Protein 2AF7 (pdb70)

Sequence (1035 aa):
ERYRRGEILNRNRKSYTAIRDELEDVAPDLARFVAEFAYGDVYSRGVLDLKTRELLTLAALTVLRADDQLKSHVRGALNAGCSKDEIIEVIQAVYAGFPAAINAVLAAKEVFTEERYRRGEILNRNRKSYTAIRDELEDVAPDLARFVAEFAYGDVYSRGVLDLKTRELLTLAALTVLRADDQLKSHVRGALNAGCSKDEIIEVIQAVYAGFPAAINAVLAAKEVFTEERYRRGEILNRNRKSYTAIRDELEDVAPDLARFVAEFAYGDVYSRGVLDLKTRELLTLAALTVLRADDQLKSHVRGALNAGCSKDEIIEVIQAVYAGFPAAINAVLAAKEVFTEERYRRGEILNRNRKSYTAIRDELEDVAPDLARFVAEFAYGDVYSRGVLDLKTRELLTLAALTVLRADDQLKSHVRGALNAGCSKDEIIEVIQAVYAGFPAAINAVLAAKEVFTENDPERYRRGEILNRNRKSYTAIRDELEDVAPDLARFVAEFAYGDVYSRGVLDLKTRELLTLAALTVLRADDQLKSHVRGALNAGCSKDEIIEVIQAVYAGFPAAINAVLAAKEVFTENERYRRGEILNRNRKSYTAIRDELEDVAPDLARFVAEFAYGDVYSRGVLDLKTRELLTLAALTVLRADDQLKSHVRGALNAGCSKDEIIEVIQAVYAGFPAAINAVLAAKEVFTENDERYRRGEILNRNRKSYTAIRDELEDVAPDLARFVAEFAYGDVYSRGVLDLKTRELLTLAALTVLRADDQLKSHVRGALNAGCSKDEIIEVIQAVYAGFPAAINAVLAAKEVFTEERYRRGEILNRNRKSYTAIRDELEDVAPDLARFVAEFAYGDVYSRGVLDLKTRELLTLAALTVLRADDQLKSHVRGALNAGCSKDEIIEVIQAVYAGFPAAINAVLAAKEVFTENERYRRGEILNRNRKSYTAIRDELEDVAPDLARFVAEFAYGDVYSRGVLDLKTRELLTLAALTVLRADDQLKSHVRGALNAGCSKDEIIEVIQAVYAGFPAAINAVLAAKEVFTEND

CATH classification: 1.20.1290.10

Solvent-accessible surface area: 43980 Å² total

Nearest PDB structures (foldseek):
  2af7-assembly1_A  TM=9.788E-01  e=2.178E-11  Methanothermobacter thermautotrophicus
  2af7-assembly1_F  TM=9.630E-01  e=1.782E-11  Methanothermobacter thermautotrophicus
  3bey-assembly1_F  TM=7.345E-01  e=1.466E-01  Methanothermobacter thermautotrophicus str. Delta H
  3bey-assembly1_A  TM=7.457E-01  e=1.884E-01  Methanothermobacter thermautotrophicus str. Delta H
  3bey-assembly1_E  TM=7.266E-01  e=1.792E-01  Methanothermobacter thermautotrophicus str. Delta H

Secondary structure (DSSP, 8-state):
-HHHH--TTT--HHHHHHHHTSHHHH-HHHHHHIIIIIIIIIIT--SS-HHHHHHHHHHHHHHTT-HHHHHHHHHHHHHTT--HHHHHH-----SS-HHHHHHHHHHHHHHT--/--TT---TTT---HHHHGGGTTTTTS-THHHHHIIIIIHHHTSSS-SS-HHHHHHHHHHHHTTTT-HHHHHHHHHHHHHHS--HHHHHH-----SS-HHHHHHHHHHHHHHT--/--TTT---TT--HHHHTTHHHHHTTTSHHHHHHIIIIIIIIIITS-SS-HHHHHHHHHHHHHHTT-HHHHHHHHHHHHTTT--HHHHHH----TTT-HHHHHHHHHHHHHHHT-/--GGG---TT--HHHHHHHHTTTTTS-HHHHHHIIIIIIIIISSSSSS-HHHHHHHHHHHHHHTT-HHHHHHHHHHHHHHT--HHHHTT----TTT-HHHHHHHHHHHHHHS-SS--/--SS----TT--HHHHHTTSTTTTTS-HHHHHHIIIIIIIIITT--SS-HHHHHHHHHHHHHHTT-SHHHHHHHHHHHHTT--HHHHHH-----SS-HHHHHHHHHHHHHHHS--/-TTTT---TT---HHHHGGGTSSTTT-TTHHHHIIIIIIIIIIT--SS-HHHHHHHHHHHHHHHT-HHHHHHHHHHHHHTT--HHHHHH-----SS-HHHHHHHHHHHHHHHT---/-GGGG---TT--HHHHTTTTTTTTTS-HHHHHHIIIIIIIIII--TTS-HHHHHHHHHHHHHHTT-SHHHHHHHHHHHHTT--HHHHHH----TTT-HHHHHHHHHHHHHHT--/--TTT--TTT--HHHHHHHTTSTTTS-HHHHHHIIIIIIIIIIT--SS-HHHHHHHHHHHHHHTT-HHHHHHHHHHHHHHT--HHHHHH-----SS-HHHHHHHHHHHHHHTT--/--TTT---TT--HHHHHHHGGGTTTT-HHHHHHHHHTSTTTTSSS-SS-HHHHHHHHHHHHHHHT-HHHHHHHHHHHHHHT--HHHHHH-----SS-HHHHHHHHHHHHHHHHTT-

Organism: Methanothermobacter thermautotrophicus (strain ATCC 29096 / DSM 1053 / JCM 10044 / NBRC 100330 / Delta H) (NCBI:txid187420)

Foldseek 3Di:
DQLVVLCVVCVLVVVVVVLVVAVVVDDCPVSSCCSRPVRSNPLPDPPDDNLVSLLVQLLVCLLVLVLVVLLSSLVVNVVSVQDPVRNLVNVCCVPRHPVSSVSSVVSPVVNVPD/DDLPVLVLVCLLVVLLVVVCVVVPPDPVVVSVCCSVPVSRCDCVVDPDQQLVVLLVVLLVCLLVLPLVVLLSSLVVNVSSPDDPVSNLPNVCCVVNHDVSSVSSVVSNVVSVPD/DLLVQLVLVCLLVVPLVCCVVCPPVPPNVVSSCCSCPVSSPPCRPPPDDNLVVLLVVLLVCLLVLPQVVNLSSLVVNVSRVQDLVNSLVNVCCVVRHPVSSVSSVVSNVVSVPD/DLLVVLVVVCLLVVVLVVVVVVVDVDPVPVSSCCSCPVSSPDCSDDDADNLRVLLVVLLVCLLVLVLVVNLSSLVVNVSSPDDPVRSLVNVCCVPRHPVSSVSSVVSNVVSVDDPPD/DQQCQLCVVCLLVPCLVCLVVCCPPDPNVVSRCCSRPVSRVPVSDPPDQNLRVLLVVLLVCLLVLPQPVNLSSLVVNVSSPNDPVRNLVNCCCVPRHDVSSVSSVVSNVVVVVDD/DVLCLLCQVCLLVCLQVVCCPVAVVPDPVVNSCCSCPVSNPPVNDDPDQNLVVLLVVLLVCLLVVVLSVNLSSLVVNVSSPDDLVSNLVNVCCVPRHDVSSVSSVVSNVCSVPPDD/DPLVVLCQCCLLVVVVVPCVVVVVPPPCVVVSCCSSPVRVNPLPDPPDQNLVVLLVVLLVCLLVLDQPVNLSSLLVSVSSPDDPVSNLVNVCCPPRHPVSSVSSVVSVVVSVPD/DCLVVLCQCCLLVVVVVVLVVCCPVPPVVVSSCCSVPVSSPPVPDDDDQVLVVLQVVLLVCLLVLVLVVNLSSLSVNVSSPDDPVSNLVNVCCPVRHDVSSVSSNVSVVVSVDPD/DVLVQLVVCCLLVVVLVVVCVCVPPHPVVVSSCCRCPVSVPVVVDDPDQQLVVLLVVLLVCLLVLVLVVNLSSLVVNVSSPDDVVSSLVNCCCVVSHDVSSVSSNVSVVVSVPPVD

Structure (mmCIF, N/CA/C/O backbone):
data_2AF7
#
_entry.id   2AF7
#
_cell.length_a   183.306
_cell.length_b   119.109
_cell.length_c   73.620
_cell.angle_alpha   90.00
_cell.angle_beta   102.80
_cell.angle_gamma   90.00
#
_symmetry.space_group_name_H-M   'C 1 2 1'
#
loop_
_entity.id
_entity.type
_entity.pdbx_description
1 polymer 'gamma-carboxymuconolactone decarboxylase'
2 water water
#
loop_
_atom_site.group_PDB
_atom_site.id
_atom_site.type_symbol
_atom_site.label_atom_id
_atom_site.label_alt_id
_atom_site.label_comp_id
_atom_site.label_asym_id
_atom_site.label_entity_id
_atom_site.label_seq_id
_atom_site.pdbx_PDB_ins_code
_atom_site.Cartn_x
_atom_site.Cartn_y
_atom_site.Cartn_z
_atom_site.occupancy
_atom_site.B_iso_or_equiv
_atom_site.auth_seq_id
_atom_site.auth_comp_id
_atom_site.auth_asym_id
_atom_site.auth_atom_id
_atom_site.pdbx_PDB_model_num
ATOM 9 N N . GLU A 1 2 ? 198.254 -13.975 82.001 1.00 73.58 2 GLU A N 1
ATOM 10 C CA . GLU A 1 2 ? 197.169 -14.946 82.072 1.00 73.58 2 GLU A CA 1
ATOM 11 C C . GLU A 1 2 ? 195.904 -14.409 82.713 1.00 73.57 2 GLU A C 1
ATOM 12 O O . GLU A 1 2 ? 194.866 -14.270 82.082 1.00 73.56 2 GLU A O 1
ATOM 18 N N . ARG A 1 3 ? 196.028 -14.164 84.014 1.00 65.74 3 ARG A N 1
ATOM 19 C CA . ARG A 1 3 ? 194.964 -13.684 84.883 1.00 65.73 3 ARG A CA 1
ATOM 20 C C . ARG A 1 3 ? 194.548 -12.280 84.530 1.00 65.74 3 ARG A C 1
ATOM 21 O O . ARG A 1 3 ? 193.433 -11.859 84.833 1.00 65.74 3 ARG A O 1
ATOM 29 N N . TYR A 1 4 ? 195.448 -11.545 83.895 1.00 44.80 4 TYR A N 1
ATOM 30 C CA . TYR A 1 4 ? 195.131 -10.179 83.538 1.00 44.79 4 TYR A CA 1
ATOM 31 C C . TYR A 1 4 ? 193.872 -10.106 82.686 1.00 44.79 4 TYR A C 1
ATOM 32 O O . TYR A 1 4 ? 192.947 -9.334 82.973 1.00 44.79 4 TYR A O 1
ATOM 41 N N . ARG A 1 5 ? 193.822 -10.914 81.635 1.00 20.87 5 ARG A N 1
ATOM 42 C CA . ARG A 1 5 ? 192.661 -10.848 80.787 1.00 20.88 5 ARG A CA 1
ATOM 43 C C . ARG A 1 5 ? 191.430 -11.319 81.545 1.00 20.87 5 ARG A C 1
ATOM 44 O O . ARG A 1 5 ? 190.340 -10.746 81.378 1.00 20.86 5 ARG A O 1
ATOM 52 N N . ARG A 1 6 ? 191.587 -12.339 82.383 1.00 39.54 6 ARG A N 1
ATOM 53 C CA . ARG A 1 6 ? 190.449 -12.823 83.141 1.00 39.54 6 ARG A CA 1
ATOM 54 C C . ARG A 1 6 ? 189.873 -11.667 83.953 1.00 39.56 6 ARG A C 1
ATOM 55 O O . ARG A 1 6 ? 188.671 -11.417 83.939 1.00 39.56 6 ARG A O 1
ATOM 63 N N . GLY A 1 7 ? 190.745 -10.950 84.648 1.00 30.40 7 GLY A N 1
ATOM 64 C CA . GLY A 1 7 ? 190.302 -9.821 85.442 1.00 30.40 7 GLY A CA 1
ATOM 65 C C . GLY A 1 7 ? 189.564 -8.797 84.606 1.00 30.40 7 GLY A C 1
ATOM 66 O O . GLY A 1 7 ? 188.443 -8.416 84.941 1.00 30.40 7 GLY A O 1
ATOM 75 N N . GLU A 1 9 ? 188.189 -9.185 81.737 1.00 40.42 9 GLU A N 1
ATOM 76 C CA . GLU A 1 9 ? 186.988 -9.786 81.179 1.00 40.43 9 GLU A CA 1
ATOM 77 C C . GLU A 1 9 ? 185.825 -9.518 82.119 1.00 40.40 9 GLU A C 1
ATOM 78 O O . GLU A 1 9 ? 184.809 -8.956 81.726 1.00 40.38 9 GLU A O 1
ATOM 84 N N . ILE A 1 10 ? 185.985 -9.908 83.375 1.00 36.34 10 ILE A N 1
ATOM 85 C CA . ILE A 1 10 ? 184.934 -9.717 84.367 1.00 36.33 10 ILE A CA 1
ATOM 86 C C . ILE A 1 10 ? 184.554 -8.262 84.517 1.00 36.35 10 ILE A C 1
ATOM 87 O O . ILE A 1 10 ? 183.383 -7.904 84.507 1.00 36.35 10 ILE A O 1
ATOM 92 N N . LEU A 1 11 ? 185.562 -7.422 84.670 1.00 29.73 11 LEU A N 1
ATOM 93 C CA . LEU A 1 11 ? 185.327 -6.010 84.846 1.00 29.73 11 LEU A CA 1
ATOM 94 C C . LEU A 1 11 ? 184.452 -5.480 83.711 1.00 29.73 11 LEU A C 1
ATOM 95 O O . LEU A 1 11 ? 183.403 -4.874 83.948 1.00 29.72 11 LEU A O 1
ATOM 100 N N . ASN A 1 12 ? 184.884 -5.742 82.478 1.00 34.90 12 ASN A N 1
ATOM 101 C CA . ASN A 1 12 ? 184.175 -5.320 81.276 1.00 34.92 12 ASN A CA 1
ATOM 102 C C . ASN A 1 12 ? 182.748 -5.830 81.253 1.00 34.92 12 ASN A C 1
ATOM 103 O O . ASN A 1 12 ? 181.803 -5.060 81.096 1.00 34.91 12 ASN A O 1
ATOM 108 N N . ARG A 1 13 ? 182.599 -7.139 81.412 1.00 42.79 13 ARG A N 1
ATOM 109 C CA . ARG A 1 13 ? 181.281 -7.739 81.377 1.00 42.80 13 ARG A CA 1
ATOM 110 C C . ARG A 1 13 ? 180.298 -7.173 82.384 1.00 42.80 13 ARG A C 1
ATOM 111 O O . ARG A 1 13 ? 179.168 -6.897 82.011 1.00 42.79 13 ARG A O 1
ATOM 127 N N . ASN A 1 15 ? 180.894 -4.327 84.828 1.00 45.77 15 ASN A N 1
ATOM 128 C CA . ASN A 1 15 ? 181.051 -2.969 85.349 1.00 45.78 15 ASN A CA 1
ATOM 129 C C . ASN A 1 15 ? 181.828 -2.159 84.331 1.00 45.78 15 ASN A C 1
ATOM 130 O O . ASN A 1 15 ? 182.909 -1.657 84.629 1.00 45.78 15 ASN A O 1
ATOM 135 N N . ARG A 1 16 ? 181.259 -2.034 83.133 1.00 70.90 16 ARG A N 1
ATOM 136 C CA . ARG A 1 16 ? 181.883 -1.313 82.024 1.00 70.91 16 ARG A CA 1
ATOM 137 C C . ARG A 1 16 ? 182.253 0.127 82.320 1.00 70.92 16 ARG A C 1
ATOM 138 O O . ARG A 1 16 ? 183.134 0.688 81.675 1.00 70.93 16 ARG A O 1
ATOM 140 N N . LYS A 1 17 ? 181.573 0.734 83.278 1.00 40.52 17 LYS A N 1
ATOM 141 C CA . LYS A 1 17 ? 181.865 2.114 83.609 1.00 40.52 17 LYS A CA 1
ATOM 142 C C . LYS A 1 17 ? 183.131 2.126 84.455 1.00 40.51 17 LYS A C 1
ATOM 143 O O . LYS A 1 17 ? 183.951 3.027 84.341 1.00 40.51 17 LYS A O 1
ATOM 149 N N . SER A 1 18 ? 183.306 1.104 85.285 1.00 45.18 18 SER A N 1
ATOM 150 C CA . SER A 1 18 ? 184.485 1.025 86.127 1.00 45.18 18 SER A CA 1
ATOM 151 C C . SER A 1 18 ? 185.659 0.482 85.314 1.00 45.16 18 SER A C 1
ATOM 152 O O . SER A 1 18 ? 186.822 0.671 85.669 1.00 45.16 18 SER A O 1
ATOM 155 N N . TYR A 1 19 ? 185.342 -0.202 84.221 1.00 39.03 19 TYR A N 1
ATOM 156 C CA . TYR A 1 19 ? 186.356 -0.749 83.326 1.00 39.04 19 TYR A CA 1
ATOM 157 C C . TYR A 1 19 ? 187.065 0.445 82.696 1.00 39.04 19 TYR A C 1
ATOM 158 O O . TYR A 1 19 ? 188.289 0.600 82.796 1.00 39.03 19 TYR A O 1
ATOM 167 N N . THR A 1 20 ? 186.275 1.288 82.045 1.00 55.01 20 THR A N 1
ATOM 168 C CA . THR A 1 20 ? 186.806 2.462 81.387 1.00 55.01 20 THR A CA 1
ATOM 169 C C . THR A 1 20 ? 187.564 3.341 82.370 1.00 55.02 20 THR A C 1
ATOM 170 O O . THR A 1 20 ? 188.582 3.925 82.023 1.00 55.03 20 THR A O 1
ATOM 174 N N . ALA A 1 21 ? 187.071 3.433 83.598 1.00 44.03 21 ALA A N 1
ATOM 175 C CA . ALA A 1 21 ? 187.740 4.231 84.617 1.00 44.03 21 ALA A CA 1
ATOM 176 C C . ALA A 1 21 ? 189.152 3.686 84.835 1.00 44.03 21 ALA A C 1
ATOM 177 O O . ALA A 1 21 ? 190.108 4.449 84.967 1.00 44.02 21 ALA A O 1
ATOM 179 N N . ILE A 1 22 ? 189.294 2.365 84.872 1.00 61.15 22 ILE A N 1
ATOM 180 C CA . ILE A 1 22 ? 190.620 1.808 85.061 1.00 61.15 22 ILE A CA 1
ATOM 181 C C . ILE A 1 22 ? 191.540 2.225 83.914 1.00 61.13 22 ILE A C 1
ATOM 182 O O . ILE A 1 22 ? 192.743 2.375 84.124 1.00 61.14 22 ILE A O 1
ATOM 187 N N . ARG A 1 23 ? 190.977 2.421 82.715 1.00 44.69 23 ARG A N 1
ATOM 188 C CA . ARG A 1 23 ? 191.756 2.840 81.548 1.00 44.69 23 ARG A CA 1
ATOM 189 C C . ARG A 1 23 ? 192.121 4.316 81.655 1.00 44.69 23 ARG A C 1
ATOM 190 O O . ARG A 1 23 ? 193.025 4.781 80.970 1.00 44.69 23 ARG A O 1
ATOM 198 N N . ASP A 1 24 ? 191.432 5.046 82.531 1.00 62.20 24 ASP A N 1
ATOM 199 C CA . ASP A 1 24 ? 191.666 6.482 82.716 1.00 62.21 24 ASP A CA 1
ATOM 200 C C . ASP A 1 24 ? 192.355 6.822 84.040 1.00 62.20 24 ASP A C 1
ATOM 201 O O . ASP A 1 24 ? 192.056 7.827 84.677 1.00 62.20 24 ASP A O 1
ATOM 206 N N . GLU A 1 25 ? 193.282 5.957 84.434 1.00 40.58 25 GLU A N 1
ATOM 207 C CA . GLU A 1 25 ? 194.085 6.085 85.656 1.00 40.58 25 GLU A CA 1
ATOM 208 C C . GLU A 1 25 ? 195.171 5.012 85.530 1.00 40.59 25 GLU A C 1
ATOM 209 O O . GLU A 1 25 ? 195.989 4.824 86.409 1.00 40.58 25 GLU A O 1
ATOM 211 N N . LEU A 1 26 ? 195.142 4.296 84.414 1.00 74.98 26 LEU A N 1
ATOM 212 C CA . LEU A 1 26 ? 196.127 3.256 84.112 1.00 74.98 26 LEU A CA 1
ATOM 213 C C . LEU A 1 26 ? 197.270 4.028 83.521 1.00 74.98 26 LEU A C 1
ATOM 214 O O . LEU A 1 26 ? 198.411 3.623 83.450 1.00 75.01 26 LEU A O 1
ATOM 219 N N . GLU A 1 27 ? 196.914 5.221 83.130 1.00 52.53 27 GLU A N 1
ATOM 220 C CA . GLU A 1 27 ? 197.854 6.072 82.498 1.00 52.55 27 GLU A CA 1
ATOM 221 C C . GLU A 1 27 ? 198.682 6.922 83.361 1.00 52.54 27 GLU A C 1
ATOM 222 O O . GLU A 1 27 ? 199.622 7.505 82.848 1.00 52.53 27 GLU A O 1
ATOM 224 N N . ASP A 1 28 ? 198.183 7.178 84.570 1.00 67.21 28 ASP A N 1
ATOM 225 C CA . ASP A 1 28 ? 198.919 8.210 85.301 1.00 67.21 28 ASP A CA 1
ATOM 226 C C . ASP A 1 28 ? 199.766 7.200 85.852 1.00 67.20 28 ASP A C 1
ATOM 227 O O . ASP A 1 28 ? 200.860 7.094 85.359 1.00 67.21 28 ASP A O 1
ATOM 229 N N . VAL A 1 29 ? 199.387 6.599 86.958 1.00 55.96 29 VAL A N 1
ATOM 230 C CA . VAL A 1 29 ? 200.098 5.354 87.136 1.00 55.96 29 VAL A CA 1
ATOM 231 C C . VAL A 1 29 ? 199.940 4.245 87.811 1.00 55.96 29 VAL A C 1
ATOM 232 O O . VAL A 1 29 ? 200.392 4.042 88.897 1.00 55.94 29 VAL A O 1
ATOM 234 N N . ALA A 1 30 ? 199.629 3.325 86.968 1.00 81.79 30 ALA A N 1
ATOM 235 C CA . ALA A 1 30 ? 200.058 2.076 87.449 1.00 81.81 30 ALA A CA 1
ATOM 236 C C . ALA A 1 30 ? 199.822 1.116 86.301 1.00 81.82 30 ALA A C 1
ATOM 237 O O . ALA A 1 30 ? 198.688 0.699 86.257 1.00 81.82 30 ALA A O 1
ATOM 239 N N . PRO A 1 31 ? 200.704 0.998 85.233 1.00 102.20 31 PRO A N 1
ATOM 240 C CA . PRO A 1 31 ? 199.927 -0.031 84.551 1.00 102.20 31 PRO A CA 1
ATOM 241 C C . PRO A 1 31 ? 200.078 -1.096 85.598 1.00 102.20 31 PRO A C 1
ATOM 242 O O . PRO A 1 31 ? 199.180 -1.878 85.843 1.00 102.20 31 PRO A O 1
ATOM 246 N N . ASP A 1 32 ? 201.188 -0.975 86.329 1.00 45.56 32 ASP A N 1
ATOM 247 C CA . ASP A 1 32 ? 201.486 -1.860 87.437 1.00 45.54 32 ASP A CA 1
ATOM 248 C C . ASP A 1 32 ? 200.331 -1.975 88.463 1.00 45.52 32 ASP A C 1
ATOM 249 O O . ASP A 1 32 ? 199.985 -3.090 88.828 1.00 45.51 32 ASP A O 1
ATOM 254 N N . LEU A 1 33 ? 199.729 -0.875 88.935 1.00 24.11 33 LEU A N 1
ATOM 255 C CA . LEU A 1 33 ? 198.602 -0.985 89.897 1.00 24.09 33 LEU A CA 1
ATOM 256 C C . LEU A 1 33 ? 197.300 -1.364 89.190 1.00 24.09 33 LEU A C 1
ATOM 257 O O . LEU A 1 33 ? 196.511 -2.153 89.712 1.00 24.09 33 LEU A O 1
ATOM 262 N N . ALA A 1 34 ? 197.056 -0.797 88.014 1.00 34.75 34 ALA A N 1
ATOM 263 C CA . ALA A 1 34 ? 195.846 -1.140 87.268 1.00 34.76 34 ALA A CA 1
ATOM 264 C C . ALA A 1 34 ? 195.965 -2.596 86.830 1.00 34.76 34 ALA A C 1
ATOM 265 O O . ALA A 1 34 ? 194.969 -3.269 86.546 1.00 34.75 34 ALA A O 1
ATOM 267 N N . ARG A 1 35 ? 197.203 -3.073 86.772 1.00 30.18 35 ARG A N 1
ATOM 268 C CA . ARG A 1 35 ? 197.477 -4.456 86.405 1.00 30.18 35 ARG A CA 1
ATOM 269 C C . ARG A 1 35 ? 197.033 -5.291 87.595 1.00 30.18 35 ARG A C 1
ATOM 270 O O . ARG A 1 35 ? 196.185 -6.158 87.470 1.00 30.17 35 ARG A O 1
ATOM 278 N N . PHE A 1 36 ? 197.597 -4.995 88.759 1.00 42.13 36 PHE A N 1
ATOM 279 C CA . PHE A 1 36 ? 197.273 -5.726 89.968 1.00 42.13 36 PHE A CA 1
ATOM 280 C C . PHE A 1 36 ? 195.784 -5.793 90.310 1.00 42.13 36 PHE A C 1
ATOM 281 O O . PHE A 1 36 ? 195.322 -6.770 90.900 1.00 42.13 36 PHE A O 1
ATOM 289 N N . VAL A 1 37 ? 195.025 -4.768 89.951 1.00 26.70 37 VAL A N 1
ATOM 290 C CA . VAL A 1 37 ? 193.602 -4.805 90.245 1.00 26.70 37 VAL A CA 1
ATOM 291 C C . VAL A 1 37 ? 192.940 -5.797 89.283 1.00 26.70 37 VAL A C 1
ATOM 292 O O . VAL A 1 37 ? 192.059 -6.569 89.648 1.00 26.69 37 VAL A O 1
ATOM 296 N N . ALA A 1 38 ? 193.387 -5.788 88.044 1.00 26.11 38 ALA A N 1
ATOM 297 C CA . ALA A 1 38 ? 192.826 -6.692 87.070 1.00 26.12 38 ALA A CA 1
ATOM 298 C C . ALA A 1 38 ? 193.280 -8.097 87.398 1.00 26.11 38 ALA A C 1
ATOM 299 O O . ALA A 1 38 ? 192.465 -9.005 87.485 1.00 26.11 38 ALA A O 1
ATOM 301 N N . GLU A 1 39 ? 194.590 -8.244 87.595 1.00 24.59 39 GLU A N 1
ATOM 302 C CA . GLU A 1 39 ? 195.272 -9.519 87.887 1.00 24.60 39 GLU A CA 1
ATOM 303 C C . GLU A 1 39 ? 194.987 -10.204 89.209 1.00 24.59 39 GLU A C 1
ATOM 304 O O . GLU A 1 39 ? 194.713 -11.399 89.250 1.00 24.58 39 GLU A O 1
ATOM 310 N N . PHE A 1 40 ? 195.087 -9.446 90.291 1.00 27.25 40 PHE A N 1
ATOM 311 C CA . PHE A 1 40 ? 194.881 -9.983 91.629 1.00 27.26 40 PHE A CA 1
ATOM 312 C C . PHE A 1 40 ? 193.475 -9.753 92.185 1.00 27.27 40 PHE A C 1
ATOM 313 O O . PHE A 1 40 ? 192.798 -10.698 92.557 1.00 27.26 40 PHE A O 1
ATOM 321 N N . ALA A 1 41 ? 193.041 -8.500 92.233 1.00 40.57 41 ALA A N 1
ATOM 322 C CA . ALA A 1 41 ? 191.736 -8.179 92.792 1.00 40.58 41 ALA A CA 1
ATOM 323 C C . ALA A 1 41 ? 190.562 -8.905 92.161 1.00 40.58 41 ALA A C 1
ATOM 324 O O . ALA A 1 41 ? 189.718 -9.446 92.872 1.00 40.58 41 ALA A O 1
ATOM 326 N N . TYR A 1 42 ? 190.490 -8.937 90.839 1.00 45.16 42 TYR A N 1
ATOM 327 C CA . TYR A 1 42 ? 189.347 -9.590 90.243 1.00 45.16 42 TYR A CA 1
ATOM 328 C C . TYR A 1 42 ? 189.497 -11.018 89.754 1.00 45.16 42 TYR A C 1
ATOM 329 O O . TYR A 1 42 ? 188.723 -11.880 90.153 1.00 45.17 42 TYR A O 1
ATOM 338 N N . GLY A 1 43 ? 190.477 -11.299 88.913 1.00 46.99 43 GLY A N 1
ATOM 339 C CA . GLY A 1 43 ? 190.592 -12.661 88.427 1.00 46.99 43 GLY A CA 1
ATOM 340 C C . GLY A 1 43 ? 191.339 -13.617 89.329 1.00 46.98 43 GLY A C 1
ATOM 341 O O . GLY A 1 43 ? 191.682 -14.722 88.922 1.00 46.98 43 GLY A O 1
ATOM 342 N N . ASP A 1 44 ? 191.583 -13.211 90.562 1.00 32.80 44 ASP A N 1
ATOM 343 C CA . ASP A 1 44 ? 192.327 -14.055 91.486 1.00 32.80 44 ASP A CA 1
ATOM 344 C C . ASP A 1 44 ? 191.583 -14.287 92.792 1.00 32.82 44 ASP A C 1
ATOM 345 O O . ASP A 1 44 ? 191.598 -15.394 93.321 1.00 32.79 44 ASP A O 1
ATOM 350 N N . VAL A 1 45 ? 190.935 -13.245 93.307 1.00 46.28 45 VAL A N 1
ATOM 351 C CA . VAL A 1 45 ? 190.226 -13.352 94.574 1.00 46.28 45 VAL A CA 1
ATOM 352 C C . VAL A 1 45 ? 188.715 -13.197 94.443 1.00 46.29 45 VAL A C 1
ATOM 353 O O . VAL A 1 45 ? 187.957 -13.872 95.139 1.00 46.30 45 VAL A O 1
ATOM 357 N N . TYR A 1 46 ? 188.276 -12.316 93.552 1.00 31.21 46 TYR A N 1
ATOM 358 C CA . TYR A 1 46 ? 186.845 -12.086 93.342 1.00 31.19 46 TYR A CA 1
ATOM 359 C C . TYR A 1 46 ? 186.192 -13.239 92.590 1.00 31.19 46 TYR A C 1
ATOM 360 O O . TYR A 1 46 ? 185.051 -13.607 92.867 1.00 31.18 46 TYR A O 1
ATOM 369 N N . SER A 1 47 ? 186.931 -13.804 91.643 1.00 47.90 47 SER A N 1
ATOM 370 C CA . SER A 1 47 ? 186.449 -14.902 90.824 1.00 47.89 47 SER A CA 1
ATOM 371 C C . SER A 1 47 ? 186.364 -16.226 91.574 1.00 47.90 47 SER A C 1
ATOM 372 O O . SER A 1 47 ? 185.986 -17.249 90.994 1.00 47.90 47 SER A O 1
ATOM 375 N N . ARG A 1 48 ? 186.730 -16.213 92.853 1.00 26.09 48 ARG A N 1
ATOM 376 C CA . ARG A 1 48 ? 186.662 -17.419 93.671 1.00 26.10 48 ARG A CA 1
ATOM 377 C C . ARG A 1 48 ? 185.183 -17.561 93.981 1.00 26.11 48 ARG A C 1
ATOM 378 O O . ARG A 1 48 ? 184.506 -16.551 94.183 1.00 26.11 48 ARG A O 1
ATOM 386 N N . GLY A 1 49 ? 184.678 -18.793 94.020 1.00 58.48 49 GLY A N 1
ATOM 387 C CA . GLY A 1 49 ? 183.258 -18.975 94.260 1.00 58.49 49 GLY A CA 1
ATOM 388 C C . GLY A 1 49 ? 182.764 -19.773 95.448 1.00 58.49 49 GLY A C 1
ATOM 389 O O . GLY A 1 49 ? 181.895 -20.623 95.298 1.00 58.49 49 GLY A O 1
ATOM 390 N N . VAL A 1 50 ? 183.295 -19.509 96.634 1.00 40.17 50 VAL A N 1
ATOM 391 C CA . VAL A 1 50 ? 182.849 -20.212 97.826 1.00 40.14 50 VAL A CA 1
ATOM 392 C C . VAL A 1 50 ? 181.657 -19.437 98.366 1.00 40.13 50 VAL A C 1
ATOM 393 O O . VAL A 1 50 ? 180.858 -19.972 99.132 1.00 40.13 50 VAL A O 1
ATOM 397 N N . LEU A 1 51 ? 181.536 -18.176 97.956 1.00 21.26 51 LEU A N 1
ATOM 398 C CA . LEU A 1 51 ? 180.432 -17.339 98.396 1.00 21.26 51 LEU A CA 1
ATOM 399 C C . LEU A 1 51 ? 179.518 -16.944 97.233 1.00 21.26 51 LEU A C 1
ATOM 400 O O . LEU A 1 51 ? 179.993 -16.614 96.150 1.00 21.26 51 LEU A O 1
ATOM 405 N N . ASP A 1 52 ? 178.206 -16.982 97.450 1.00 47.56 52 ASP A N 1
ATOM 406 C CA . ASP A 1 52 ? 177.261 -16.601 96.407 1.00 47.57 52 ASP A CA 1
ATOM 407 C C . ASP A 1 52 ? 177.754 -15.335 95.734 1.00 47.59 52 ASP A C 1
ATOM 408 O O . ASP A 1 52 ? 178.379 -14.502 96.371 1.00 47.59 52 ASP A O 1
ATOM 410 N N . LEU A 1 53 ? 177.478 -15.185 94.447 1.00 36.07 53 LEU A N 1
ATOM 411 C CA . LEU A 1 53 ? 177.896 -13.986 93.734 1.00 36.06 53 LEU A CA 1
ATOM 412 C C . LEU A 1 53 ? 177.293 -12.738 94.392 1.00 36.07 53 LEU A C 1
ATOM 413 O O . LEU A 1 53 ? 177.971 -11.730 94.555 1.00 36.06 53 LEU A O 1
ATOM 418 N N . LYS A 1 54 ? 176.021 -12.815 94.776 1.00 49.32 54 LYS A N 1
ATOM 419 C CA . LYS A 1 54 ? 175.332 -11.686 95.408 1.00 49.32 54 LYS A CA 1
ATOM 420 C C . LYS A 1 54 ? 176.054 -11.272 96.686 1.00 49.32 54 LYS A C 1
ATOM 421 O O . LYS A 1 54 ? 176.387 -10.107 96.876 1.00 49.32 54 LYS A O 1
ATOM 427 N N . THR A 1 55 ? 176.281 -12.254 97.552 1.00 36.68 55 THR A N 1
ATOM 428 C CA . THR A 1 55 ? 176.958 -12.097 98.834 1.00 36.67 55 THR A CA 1
ATOM 429 C C . THR A 1 55 ? 178.329 -11.430 98.705 1.00 36.67 55 THR A C 1
ATOM 430 O O . THR A 1 55 ? 178.671 -10.513 99.450 1.00 36.68 55 THR A O 1
ATOM 434 N N . ARG A 1 56 ? 179.124 -11.916 97.764 1.00 28.28 56 ARG A N 1
ATOM 435 C CA . ARG A 1 56 ? 180.446 -11.368 97.514 1.00 28.26 56 ARG A CA 1
ATOM 436 C C . ARG A 1 56 ? 180.323 -9.895 97.086 1.00 28.26 56 ARG A C 1
ATOM 437 O O . ARG A 1 56 ? 181.284 -9.146 97.136 1.00 28.26 56 ARG A O 1
ATOM 445 N N . GLU A 1 57 ? 179.140 -9.464 96.674 1.00 37.28 57 GLU A N 1
ATOM 446 C CA . GLU A 1 57 ? 178.987 -8.074 96.294 1.00 37.29 57 GLU A CA 1
ATOM 447 C C . GLU A 1 57 ? 178.522 -7.198 97.447 1.00 37.27 57 GLU A C 1
ATOM 448 O O . GLU A 1 57 ? 178.863 -6.026 97.498 1.00 37.27 57 GLU A O 1
ATOM 454 N N . LEU A 1 58 ? 177.751 -7.746 98.378 1.00 31.21 58 LEU A N 1
ATOM 455 C CA . LEU A 1 58 ? 177.319 -6.956 99.525 1.00 31.20 58 LEU A CA 1
ATOM 456 C C . LEU A 1 58 ? 178.495 -6.733 100.476 1.00 31.20 58 LEU A C 1
ATOM 457 O O . LEU A 1 58 ? 178.609 -5.673 101.084 1.00 31.20 58 LEU A O 1
ATOM 462 N N . LEU A 1 59 ? 179.361 -7.734 100.618 1.00 27.74 59 LEU A N 1
ATOM 463 C CA . LEU A 1 59 ? 180.509 -7.607 101.509 1.00 27.75 59 LEU A CA 1
ATOM 464 C C . LEU A 1 59 ? 181.338 -6.397 101.096 1.00 27.75 59 LEU A C 1
ATOM 465 O O . LEU A 1 59 ? 181.709 -5.564 101.923 1.00 27.74 59 LEU A O 1
ATOM 470 N N . THR A 1 60 ? 181.610 -6.306 99.802 1.00 32.37 60 THR A N 1
ATOM 471 C CA . THR A 1 60 ? 182.356 -5.200 99.225 1.00 32.38 60 THR A CA 1
ATOM 472 C C . THR A 1 60 ? 181.715 -3.871 99.637 1.00 32.36 60 THR A C 1
ATOM 473 O O . THR A 1 60 ? 182.402 -2.903 99.940 1.00 32.36 60 THR A O 1
ATOM 477 N N . LEU A 1 61 ? 180.392 -3.833 99.653 1.00 29.48 61 LEU A N 1
ATOM 478 C CA . LEU A 1 61 ? 179.693 -2.624 100.044 1.00 29.48 61 LEU A CA 1
ATOM 479 C C . LEU A 1 61 ? 179.729 -2.410 101.548 1.00 29.48 61 LEU A C 1
ATOM 480 O O . LEU A 1 61 ? 179.624 -1.283 102.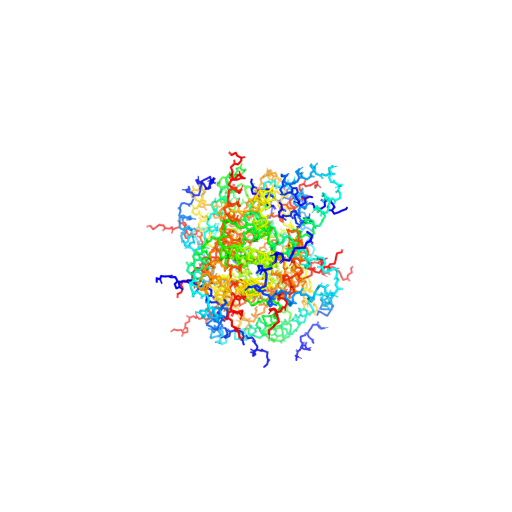011 1.00 29.48 61 LEU A O 1
ATOM 485 N N . ALA A 1 62 ? 179.871 -3.480 102.320 1.00 37.72 62 ALA A N 1
ATOM 486 C CA . ALA A 1 62 ? 179.904 -3.316 103.764 1.00 37.73 62 ALA A CA 1
ATOM 487 C C . ALA A 1 62 ? 181.234 -2.697 104.090 1.00 37.74 62 ALA A C 1
ATOM 488 O O . ALA A 1 62 ? 181.314 -1.700 104.804 1.00 37.74 62 ALA A O 1
ATOM 490 N N . ALA A 1 63 ? 182.278 -3.297 103.531 1.00 28.92 63 ALA A N 1
ATOM 491 C CA . ALA A 1 63 ? 183.638 -2.858 103.736 1.00 28.92 63 ALA A CA 1
ATOM 492 C C . ALA A 1 63 ? 183.854 -1.381 103.365 1.00 28.92 63 ALA A C 1
ATOM 493 O O . ALA A 1 63 ? 184.373 -0.596 104.165 1.00 28.91 63 ALA A O 1
ATOM 495 N N . LEU A 1 64 ? 183.455 -1.008 102.154 1.00 22.70 64 LEU A N 1
ATOM 496 C CA . LEU A 1 64 ? 183.613 0.351 101.679 1.00 22.69 64 LEU A CA 1
ATOM 497 C C . LEU A 1 64 ? 182.852 1.391 102.501 1.00 22.70 64 LEU A C 1
ATOM 498 O O . LEU A 1 64 ? 183.275 2.546 102.575 1.00 22.69 64 LEU A O 1
ATOM 503 N N . THR A 1 65 ? 181.743 1.001 103.119 1.00 36.61 65 THR A N 1
ATOM 504 C CA . THR A 1 65 ? 180.966 1.933 103.937 1.00 36.61 65 THR A CA 1
ATOM 505 C C . THR A 1 65 ? 181.707 2.308 105.215 1.00 36.61 65 THR A C 1
ATOM 506 O O . THR A 1 65 ? 181.610 3.426 105.697 1.00 36.61 65 THR A O 1
ATOM 510 N N . VAL A 1 66 ? 182.435 1.346 105.763 1.00 17.86 66 VAL A N 1
ATOM 511 C CA . VAL A 1 66 ? 183.212 1.537 106.976 1.00 17.85 66 VAL A CA 1
ATOM 512 C C . VAL A 1 66 ? 184.462 2.397 106.732 1.00 17.85 66 VAL A C 1
ATOM 513 O O . VAL A 1 66 ? 184.868 3.183 107.590 1.00 17.85 66 VAL A O 1
ATOM 517 N N . LEU A 1 67 ? 185.060 2.239 105.557 1.00 31.50 67 LEU A N 1
ATOM 518 C CA . LEU A 1 67 ? 186.239 2.993 105.169 1.00 31.49 67 LEU A CA 1
ATOM 519 C C . LEU A 1 67 ? 185.881 4.378 104.606 1.00 31.48 67 LEU A C 1
ATOM 520 O O . LEU A 1 67 ? 186.767 5.163 104.248 1.00 31.49 67 LEU A O 1
ATOM 525 N N . ARG A 1 68 ? 184.589 4.668 104.518 1.00 37.90 68 ARG A N 1
ATOM 526 C CA . ARG A 1 68 ? 184.120 5.944 103.982 1.00 37.90 68 ARG A CA 1
ATOM 527 C C . ARG A 1 68 ? 184.668 6.258 102.597 1.00 37.90 68 ARG A C 1
ATOM 528 O O . ARG A 1 68 ? 184.856 7.418 102.277 1.00 37.90 68 ARG A O 1
ATOM 536 N N . ALA A 1 69 ? 184.940 5.249 101.781 1.00 32.40 69 ALA A N 1
ATOM 537 C CA . ALA A 1 69 ? 185.450 5.504 100.439 1.00 32.42 69 ALA A CA 1
ATOM 538 C C . ALA A 1 69 ? 184.286 5.828 99.514 1.00 32.42 69 ALA A C 1
ATOM 539 O O . ALA A 1 69 ? 183.803 4.957 98.801 1.00 32.41 69 ALA A O 1
ATOM 541 N N . ASP A 1 70 ? 183.842 7.079 99.521 1.00 51.67 70 ASP A N 1
ATOM 542 C CA . ASP A 1 70 ? 182.711 7.501 98.695 1.00 51.68 70 ASP A CA 1
ATOM 543 C C . ASP A 1 70 ? 182.878 7.237 97.204 1.00 51.70 70 ASP A C 1
ATOM 544 O O . ASP A 1 70 ? 181.906 7.001 96.494 1.00 51.69 70 ASP A O 1
ATOM 549 N N . ASP A 1 71 ? 184.114 7.264 96.732 1.00 62.83 71 ASP A N 1
ATOM 550 C CA . ASP A 1 71 ? 184.381 7.022 95.324 1.00 62.84 71 ASP A CA 1
ATOM 551 C C . ASP A 1 71 ? 184.143 5.564 94.917 1.00 62.83 71 ASP A C 1
ATOM 552 O O . ASP A 1 71 ? 183.336 5.293 94.035 1.00 62.83 71 ASP A O 1
ATOM 557 N N . GLN A 1 72 ? 184.840 4.630 95.565 1.00 36.85 72 GLN A N 1
ATOM 558 C CA . GLN A 1 72 ? 184.705 3.207 95.261 1.00 36.84 72 GLN A CA 1
ATOM 559 C C . GLN A 1 72 ? 183.293 2.694 95.564 1.00 36.83 72 GLN A C 1
ATOM 560 O O . GLN A 1 72 ? 182.816 1.741 94.946 1.00 36.83 72 GLN A O 1
ATOM 566 N N . LEU A 1 73 ? 182.631 3.346 96.514 1.00 25.87 73 LEU A N 1
ATOM 567 C CA . LEU A 1 73 ? 181.286 2.975 96.934 1.00 25.85 73 LEU A CA 1
ATOM 568 C C . LEU A 1 73 ? 180.212 3.164 95.848 1.00 25.85 73 LEU A C 1
ATOM 569 O O . LEU A 1 73 ? 179.304 2.341 95.719 1.00 25.86 73 LEU A O 1
ATOM 574 N N . LYS A 1 74 ? 180.304 4.238 95.070 1.00 26.94 74 LYS A N 1
ATOM 575 C CA . LYS A 1 74 ? 179.319 4.469 94.018 1.00 26.95 74 LYS A CA 1
ATOM 576 C C . LYS A 1 74 ? 179.533 3.458 92.913 1.00 26.95 74 LYS A C 1
ATOM 577 O O . LYS A 1 74 ? 178.578 2.942 92.334 1.00 26.94 74 LYS A O 1
ATOM 583 N N . SER A 1 75 ? 180.797 3.164 92.632 1.00 39.80 75 SER A N 1
ATOM 584 C CA . SER A 1 75 ? 181.146 2.210 91.587 1.00 39.82 75 SER A CA 1
ATOM 585 C C . SER A 1 75 ? 180.686 0.789 91.900 1.00 39.82 75 SER A C 1
ATOM 586 O O . SER A 1 75 ? 180.179 0.090 91.028 1.00 39.81 75 SER A O 1
ATOM 589 N N . HIS A 1 76 ? 180.860 0.366 93.144 1.00 42.69 76 HIS A N 1
ATOM 590 C CA . HIS A 1 76 ? 180.478 -0.980 93.529 1.00 42.69 76 HIS A CA 1
ATOM 591 C C . HIS A 1 76 ? 178.986 -1.174 93.677 1.00 42.69 76 HIS A C 1
ATOM 592 O O . HIS A 1 76 ? 178.487 -2.301 93.645 1.00 42.70 76 HIS A O 1
ATOM 599 N N . VAL A 1 77 ? 178.275 -0.069 93.843 1.00 34.32 77 VAL A N 1
ATOM 600 C CA . VAL A 1 77 ? 176.839 -0.128 93.946 1.00 34.31 77 VAL A CA 1
ATOM 601 C C . VAL A 1 77 ? 176.381 -0.447 92.543 1.00 34.32 77 VAL A C 1
ATOM 602 O O . VAL A 1 77 ? 175.534 -1.312 92.338 1.00 34.32 77 VAL A O 1
ATOM 606 N N . ARG A 1 78 ? 176.964 0.260 91.581 1.00 34.76 78 ARG A N 1
ATOM 607 C CA . ARG A 1 78 ? 176.663 0.073 90.163 1.00 34.77 78 ARG A CA 1
ATOM 608 C C . ARG A 1 78 ? 176.798 -1.425 89.869 1.00 34.76 78 ARG A C 1
ATOM 609 O O . ARG A 1 78 ? 175.891 -2.049 89.351 1.00 34.77 78 ARG A O 1
ATOM 617 N N . GLY A 1 79 ? 177.939 -1.992 90.232 1.00 30.07 79 GLY A N 1
ATOM 618 C CA . GLY A 1 79 ? 178.176 -3.399 90.004 1.00 30.07 79 GLY A CA 1
ATOM 619 C C . GLY A 1 79 ? 177.392 -4.308 90.927 1.00 30.07 79 GLY A C 1
ATOM 620 O O . GLY A 1 79 ? 177.431 -5.524 90.775 1.00 30.07 79 GLY A O 1
ATOM 621 N N . ALA A 1 80 ? 176.697 -3.729 91.901 1.00 26.13 80 ALA A N 1
ATOM 622 C CA . ALA A 1 80 ? 175.896 -4.519 92.832 1.00 26.15 80 ALA A CA 1
ATOM 623 C C . ALA A 1 80 ? 174.548 -4.743 92.165 1.00 26.15 80 ALA A C 1
ATOM 624 O O . ALA A 1 80 ? 174.026 -5.857 92.113 1.00 26.14 80 ALA A O 1
ATOM 626 N N . LEU A 1 81 ? 173.995 -3.656 91.650 1.00 35.68 81 LEU A N 1
ATOM 627 C CA . LEU A 1 81 ? 172.735 -3.694 90.941 1.00 35.68 81 LEU A CA 1
ATOM 628 C C . LEU A 1 81 ? 172.931 -4.584 89.721 1.00 35.68 81 LEU A C 1
ATOM 629 O O . LEU A 1 81 ? 172.038 -5.327 89.331 1.00 35.69 81 LEU A O 1
ATOM 634 N N . ASN A 1 82 ? 174.112 -4.505 89.122 1.00 37.47 82 ASN A N 1
ATOM 635 C CA . ASN A 1 82 ? 174.409 -5.318 87.955 1.00 37.48 82 ASN A CA 1
ATOM 636 C C . ASN A 1 82 ? 174.414 -6.808 88.303 1.00 37.48 82 ASN A C 1
ATOM 637 O O . ASN A 1 82 ? 174.074 -7.649 87.466 1.00 37.47 82 ASN A O 1
ATOM 642 N N . ALA A 1 83 ? 174.784 -7.129 89.539 1.00 43.39 83 ALA A N 1
ATOM 643 C CA . ALA A 1 83 ? 174.844 -8.516 89.984 1.00 43.39 83 ALA A CA 1
ATOM 644 C C . ALA A 1 83 ? 173.488 -9.050 90.443 1.00 43.39 83 ALA A C 1
ATOM 645 O O . ALA A 1 83 ? 173.365 -10.189 90.880 1.00 43.40 83 ALA A O 1
ATOM 647 N N . GLY A 1 84 ? 172.461 -8.226 90.354 1.00 31.76 84 GLY A N 1
ATOM 648 C CA . GLY A 1 84 ? 171.156 -8.697 90.762 1.00 31.74 84 GLY A CA 1
ATOM 649 C C . GLY A 1 84 ? 170.775 -8.267 92.157 1.00 31.73 84 GLY A C 1
ATOM 650 O O . GLY A 1 84 ? 169.724 -8.644 92.656 1.00 31.74 84 GLY A O 1
ATOM 651 N N . CYS A 1 85 ? 171.619 -7.483 92.805 1.00 32.48 85 CYS A N 1
ATOM 652 C CA . CYS A 1 85 ? 171.280 -7.027 94.141 1.00 32.48 85 CYS A CA 1
ATOM 653 C C . CYS A 1 85 ? 170.186 -5.961 94.047 1.00 32.48 85 CYS A C 1
ATOM 654 O O . CYS A 1 85 ? 170.343 -4.954 93.353 1.00 32.48 85 CYS A O 1
ATOM 657 N N . SER A 1 86 ? 169.066 -6.193 94.724 1.00 30.82 86 SER A N 1
ATOM 658 C CA . SER A 1 86 ? 167.971 -5.240 94.691 1.00 30.82 86 SER A CA 1
ATOM 659 C C . SER A 1 86 ? 168.371 -3.975 95.420 1.00 30.82 86 SER A C 1
ATOM 660 O O . SER A 1 86 ? 169.301 -3.983 96.216 1.00 30.81 86 SER A O 1
ATOM 663 N N . LYS A 1 87 ? 167.682 -2.877 95.150 1.00 32.83 87 LYS A N 1
ATOM 664 C CA . LYS A 1 87 ? 168.013 -1.652 95.847 1.00 32.84 87 LYS A CA 1
ATOM 665 C C . LYS A 1 87 ? 167.684 -1.849 97.314 1.00 32.84 87 LYS A C 1
ATOM 666 O O . LYS A 1 87 ? 168.342 -1.278 98.173 1.00 32.83 87 LYS A O 1
ATOM 672 N N . ASP A 1 88 ? 166.676 -2.665 97.605 1.00 39.88 88 ASP A N 1
ATOM 673 C CA . ASP A 1 88 ? 166.306 -2.917 98.990 1.00 39.88 88 ASP A CA 1
ATOM 674 C C . ASP A 1 88 ? 167.516 -3.485 99.710 1.00 39.90 88 ASP A C 1
ATOM 675 O O . ASP A 1 88 ? 167.854 -3.059 100.811 1.00 39.90 88 ASP A O 1
ATOM 677 N N . GLU A 1 89 ? 168.174 -4.439 99.066 1.00 32.48 89 GLU A N 1
ATOM 678 C CA . GLU A 1 89 ? 169.347 -5.080 99.627 1.00 32.50 89 GLU A CA 1
ATOM 679 C C . GLU A 1 89 ? 170.540 -4.162 99.873 1.00 32.48 89 GLU A C 1
ATOM 680 O O . GLU A 1 89 ? 171.211 -4.282 100.899 1.00 32.48 89 GLU A O 1
ATOM 686 N N . ILE A 1 90 ? 170.814 -3.253 98.943 1.00 35.96 90 ILE A N 1
ATOM 687 C CA . ILE A 1 90 ? 171.949 -2.352 99.105 1.00 35.96 90 ILE A CA 1
ATOM 688 C C . ILE A 1 90 ? 171.778 -1.471 100.331 1.00 35.95 90 ILE A C 1
ATOM 689 O O . ILE A 1 90 ? 172.692 -1.319 101.137 1.00 35.95 90 ILE A O 1
ATOM 694 N N . ILE A 1 91 ? 170.596 -0.894 100.468 1.00 33.75 91 ILE A N 1
ATOM 695 C CA . ILE A 1 91 ? 170.301 -0.028 101.592 1.00 33.75 91 ILE A CA 1
ATOM 696 C C . ILE A 1 91 ? 170.295 -0.786 102.911 1.00 33.75 91 ILE A C 1
ATOM 697 O O . ILE A 1 91 ? 170.705 -0.255 103.929 1.00 33.75 91 ILE A O 1
ATOM 702 N N . GLU A 1 92 ? 169.841 -2.032 102.903 1.00 36.43 92 GLU A N 1
ATOM 703 C CA . GLU A 1 92 ? 169.811 -2.809 104.142 1.00 36.46 92 GLU A CA 1
ATOM 704 C C . GLU A 1 92 ? 171.179 -3.007 104.767 1.00 36.45 92 GLU A C 1
ATOM 705 O O . GLU A 1 92 ? 171.325 -2.895 105.979 1.00 36.43 92 GLU A O 1
ATOM 711 N N . VAL A 1 93 ? 172.178 -3.302 103.943 1.00 61.49 93 VAL A N 1
ATOM 712 C CA . VAL A 1 93 ? 173.518 -3.522 104.460 1.00 61.48 93 VAL A CA 1
ATOM 713 C C . VAL A 1 93 ? 174.110 -2.242 105.035 1.00 61.48 93 VAL A C 1
ATOM 714 O O . VAL A 1 93 ? 174.874 -2.288 105.998 1.00 61.50 93 VAL A O 1
ATOM 726 N N . ILE A 1 95 ? 172.285 0.195 106.332 1.00 32.92 95 ILE A N 1
ATOM 727 C CA . ILE A 1 95 ? 171.561 0.489 107.559 1.00 32.93 95 ILE A CA 1
ATOM 728 C C . ILE A 1 95 ? 172.184 -0.357 108.667 1.00 32.93 95 ILE A C 1
ATOM 729 O O . ILE A 1 95 ? 172.216 0.037 109.826 1.00 32.92 95 ILE A O 1
ATOM 734 N N . GLN A 1 96 ? 172.673 -1.534 108.313 1.00 52.08 96 GLN A N 1
ATOM 735 C CA . GLN A 1 96 ? 173.260 -2.375 109.325 1.00 52.08 96 GLN A CA 1
ATOM 736 C C . GLN A 1 96 ? 174.638 -1.889 109.735 1.00 52.10 96 GLN A C 1
ATOM 737 O O . GLN A 1 96 ? 175.077 -2.142 110.855 1.00 52.10 96 GLN A O 1
ATOM 751 N N . ALA A 1 98 ? 175.414 0.972 110.403 1.00 20.33 98 ALA A N 1
ATOM 752 C CA . ALA A 1 98 ? 175.248 1.999 111.406 1.00 20.33 98 ALA A CA 1
ATOM 753 C C . ALA A 1 98 ? 175.498 1.443 112.786 1.00 20.33 98 ALA A C 1
ATOM 754 O O . ALA A 1 98 ? 175.854 2.168 113.702 1.00 20.32 98 ALA A O 1
ATOM 756 N N . VAL A 1 99 ? 175.311 0.148 112.940 1.00 28.20 99 VAL A N 1
ATOM 757 C CA . VAL A 1 99 ? 175.494 -0.452 114.235 1.00 28.20 99 VAL A CA 1
ATOM 758 C C . VAL A 1 99 ? 176.941 -0.815 114.503 1.00 28.20 99 VAL A C 1
ATOM 759 O O . VAL A 1 99 ? 177.461 -0.532 115.574 1.00 28.20 99 VAL A O 1
ATOM 763 N N . TYR A 1 100 ? 177.620 -1.402 113.535 1.00 27.98 100 TYR A N 1
ATOM 764 C CA . TYR A 1 100 ? 179.003 -1.789 113.770 1.00 28.00 100 TYR A CA 1
ATOM 765 C C . TYR A 1 100 ? 180.069 -0.747 113.462 1.00 27.98 100 TYR A C 1
ATOM 766 O O . TYR A 1 100 ? 181.213 -0.898 113.887 1.00 27.98 100 TYR A O 1
ATOM 775 N N . ALA A 1 101 ? 179.693 0.318 112.749 1.00 26.86 101 ALA A N 1
ATOM 776 C CA . ALA A 1 101 ? 180.642 1.361 112.366 1.00 26.86 101 ALA A CA 1
ATOM 777 C C . ALA A 1 101 ? 180.172 2.769 112.693 1.00 26.86 101 ALA A C 1
ATOM 778 O O . ALA A 1 101 ? 180.939 3.730 112.557 1.00 26.85 101 ALA A O 1
ATOM 780 N N . GLY A 1 102 ? 178.913 2.894 113.103 1.00 38.12 102 GLY A N 1
ATOM 781 C CA . GLY A 1 102 ? 178.380 4.197 113.465 1.00 38.13 102 GLY A CA 1
ATOM 782 C C . GLY A 1 102 ? 177.475 4.874 112.459 1.00 38.13 102 GLY A C 1
ATOM 783 O O . GLY A 1 102 ? 177.669 4.737 111.259 1.00 38.13 102 GLY A O 1
ATOM 784 N N . PHE A 1 103 ? 176.488 5.614 112.962 1.00 24.09 103 PHE A N 1
ATOM 785 C CA . PHE A 1 103 ? 175.536 6.337 112.124 1.00 24.06 103 PHE A CA 1
ATOM 786 C C . PHE A 1 103 ? 176.181 7.161 110.991 1.00 24.06 103 PHE A C 1
ATOM 787 O O . PHE A 1 103 ? 175.752 7.097 109.842 1.00 24.07 103 PHE A O 1
ATOM 795 N N . PRO A 1 104 ? 177.224 7.944 111.298 1.00 26.00 104 PRO A N 1
ATOM 796 C CA . PRO A 1 104 ? 177.853 8.734 110.235 1.00 25.99 104 PRO A CA 1
ATOM 797 C C . PRO A 1 104 ? 178.366 7.918 109.048 1.00 25.99 104 PRO A C 1
ATOM 798 O O . PRO A 1 104 ? 178.502 8.444 107.951 1.00 26.00 104 PRO A O 1
ATOM 802 N N . ALA A 1 105 ? 178.655 6.644 109.257 1.00 17.93 105 ALA A N 1
ATOM 803 C CA . ALA A 1 105 ? 179.180 5.823 108.169 1.00 17.94 105 ALA A CA 1
ATOM 804 C C . ALA A 1 105 ? 178.080 5.395 107.221 1.00 17.95 105 ALA A C 1
ATOM 805 O O . ALA A 1 105 ? 178.284 5.327 106.003 1.00 17.95 105 ALA A O 1
ATOM 807 N N . ALA A 1 106 ? 176.922 5.099 107.803 1.00 33.47 106 ALA A N 1
ATOM 808 C CA . ALA A 1 106 ? 175.748 4.674 107.064 1.00 33.47 106 ALA A CA 1
ATOM 809 C C . ALA A 1 106 ? 175.159 5.872 106.332 1.00 33.47 106 ALA A C 1
ATOM 810 O O . ALA A 1 106 ? 175.064 5.873 105.113 1.00 33.47 106 ALA A O 1
ATOM 812 N N . ILE A 1 107 ? 174.764 6.893 107.081 1.00 27.30 107 ILE A N 1
ATOM 813 C CA . ILE A 1 107 ? 174.204 8.092 106.488 1.00 27.29 107 ILE A CA 1
ATOM 814 C C . ILE A 1 107 ? 175.052 8.489 105.284 1.00 27.29 107 ILE A C 1
ATOM 815 O O . ILE A 1 107 ? 174.539 8.736 104.188 1.00 27.29 107 ILE A O 1
ATOM 820 N N . ASN A 1 108 ? 176.361 8.540 105.494 1.00 32.02 108 ASN A N 1
ATOM 821 C CA . ASN A 1 108 ? 177.277 8.900 104.427 1.00 32.02 108 ASN A CA 1
ATOM 822 C C . ASN A 1 108 ? 177.127 7.985 103.205 1.00 32.02 108 ASN A C 1
ATOM 823 O O . ASN A 1 108 ? 177.002 8.465 102.084 1.00 32.02 108 ASN A O 1
ATOM 828 N N . ALA A 1 109 ? 177.143 6.675 103.433 1.00 37.45 109 ALA A N 1
ATOM 829 C CA . ALA A 1 109 ? 177.025 5.680 102.371 1.00 37.47 109 ALA A CA 1
ATOM 830 C C . ALA A 1 109 ? 175.669 5.705 101.637 1.00 37.47 109 ALA A C 1
ATOM 831 O O . ALA A 1 109 ? 175.609 5.665 100.402 1.00 37.47 109 ALA A O 1
ATOM 833 N N . VAL A 1 110 ? 174.584 5.747 102.403 1.00 35.57 110 VAL A N 1
ATOM 834 C CA . VAL A 1 110 ? 173.257 5.795 101.826 1.00 35.57 110 VAL A CA 1
ATOM 835 C C . VAL A 1 110 ? 173.165 6.970 100.858 1.00 35.57 110 VAL A C 1
ATOM 836 O O . VAL A 1 110 ? 172.730 6.808 99.724 1.00 35.58 110 VAL A O 1
ATOM 840 N N . LEU A 1 111 ? 173.581 8.150 101.301 1.00 34.40 111 LEU A N 1
ATOM 841 C CA . LEU A 1 111 ? 173.544 9.324 100.453 1.00 34.39 111 LEU A CA 1
ATOM 842 C C . LEU A 1 111 ? 174.337 9.092 99.183 1.00 34.37 111 LEU A C 1
ATOM 843 O O . LEU A 1 111 ? 174.035 9.654 98.127 1.00 34.39 111 LEU A O 1
ATOM 848 N N . ALA A 1 112 ? 175.367 8.268 99.292 1.00 9.79 112 ALA A N 1
ATOM 849 C CA . ALA A 1 112 ? 176.196 7.963 98.149 1.00 9.79 112 ALA A CA 1
ATOM 850 C C . ALA A 1 112 ? 175.369 7.071 97.237 1.00 9.79 112 ALA A C 1
ATOM 851 O O . ALA A 1 112 ? 175.320 7.262 96.022 1.00 9.78 112 ALA A O 1
ATOM 853 N N . ALA A 1 113 ? 174.702 6.093 97.837 1.00 34.29 113 ALA A N 1
ATOM 854 C CA . ALA A 1 113 ? 173.856 5.180 97.082 1.00 34.32 113 ALA A CA 1
ATOM 855 C C . ALA A 1 113 ? 172.792 5.968 96.326 1.00 34.32 113 ALA A C 1
ATOM 856 O O . ALA A 1 113 ? 172.518 5.698 95.159 1.00 34.32 113 ALA A O 1
ATOM 858 N N . LYS A 1 114 ? 172.199 6.943 97.001 1.00 31.64 114 LYS A N 1
ATOM 859 C CA . LYS A 1 114 ? 171.164 7.771 96.404 1.00 31.67 114 LYS A CA 1
ATOM 860 C C . LYS A 1 114 ? 171.592 8.357 95.059 1.00 31.67 114 LYS A C 1
ATOM 861 O O . LYS A 1 114 ? 170.870 8.237 94.078 1.00 31.66 114 LYS A O 1
ATOM 867 N N . GLU A 1 115 ? 172.764 8.980 95.005 1.00 43.44 115 GLU A N 1
ATOM 868 C CA . GLU A 1 115 ? 173.248 9.557 93.755 1.00 43.45 115 GLU A CA 1
ATOM 869 C C . GLU A 1 115 ? 173.258 8.527 92.623 1.00 43.44 115 GLU A C 1
ATOM 870 O O . GLU A 1 115 ? 172.940 8.854 91.492 1.00 43.43 115 GLU A O 1
ATOM 876 N N . VAL A 1 116 ? 173.618 7.286 92.930 1.00 35.47 116 VAL A N 1
ATOM 877 C CA . VAL A 1 116 ? 173.681 6.235 91.918 1.00 35.46 116 VAL A CA 1
ATOM 878 C C . VAL A 1 116 ? 172.317 5.742 91.456 1.00 35.46 116 VAL A C 1
ATOM 879 O O . VAL A 1 116 ? 172.129 5.466 90.266 1.00 35.46 116 VAL A O 1
ATOM 883 N N . PHE A 1 117 ? 171.372 5.624 92.385 1.00 38.85 117 PHE A N 1
ATOM 884 C CA . PHE A 1 117 ? 170.029 5.165 92.038 1.00 38.86 117 PHE A CA 1
ATOM 885 C C . PHE A 1 117 ? 169.306 6.168 91.151 1.00 38.87 117 PHE A C 1
ATOM 886 O O . PHE A 1 117 ? 168.191 5.926 90.720 1.00 38.89 117 PHE A O 1
ATOM 894 N N . THR A 1 118 ? 169.954 7.293 90.882 1.00 74.56 118 THR A N 1
ATOM 895 C CA . THR A 1 118 ? 169.375 8.329 90.045 1.00 74.56 118 THR A CA 1
ATOM 896 C C . THR A 1 118 ? 170.186 8.490 88.770 1.00 74.59 118 THR A C 1
ATOM 897 O O . THR A 1 118 ? 170.987 9.415 88.641 1.00 74.59 118 THR A O 1
ATOM 901 N N . GLU A 1 119 ? 169.975 7.577 87.829 1.00 102.20 119 GLU A N 1
ATOM 902 C CA . GLU A 1 119 ? 170.683 7.599 86.553 1.00 102.21 119 GLU A CA 1
ATOM 903 C C . GLU A 1 119 ? 170.333 8.858 85.762 1.00 102.21 119 GLU A C 1
ATOM 904 O O . GLU A 1 119 ? 171.226 9.714 85.603 1.00 102.21 119 GLU A O 1
ATOM 910 N N . GLU B 1 2 ? 148.961 -54.666 48.353 1.00 52.62 2 GLU B N 1
ATOM 911 C CA . GLU B 1 2 ? 147.691 -53.879 48.300 1.00 52.63 2 GLU B CA 1
ATOM 912 C C . GLU B 1 2 ? 146.900 -54.081 49.565 1.00 52.64 2 GLU B C 1
ATOM 913 O O . GLU B 1 2 ? 146.409 -53.119 50.159 1.00 52.63 2 GLU B O 1
ATOM 919 N N . ARG B 1 3 ? 146.775 -55.347 49.956 1.00 102.19 3 ARG B N 1
ATOM 920 C CA . ARG B 1 3 ? 146.057 -55.734 51.158 1.00 102.20 3 ARG B CA 1
ATOM 921 C C . ARG B 1 3 ? 147.035 -56.111 52.260 1.00 102.20 3 ARG B C 1
ATOM 922 O O . ARG B 1 3 ? 147.351 -57.287 52.443 1.00 102.21 3 ARG B O 1
ATOM 930 N N . TYR B 1 4 ? 147.532 -55.113 52.988 1.00 52.41 4 TYR B N 1
ATOM 931 C CA . TYR B 1 4 ? 148.457 -55.407 54.073 1.00 52.40 4 TYR B CA 1
ATOM 932 C C . TYR B 1 4 ? 147.684 -55.808 55.313 1.00 52.40 4 TYR B C 1
ATOM 933 O O . TYR B 1 4 ? 147.676 -55.142 56.341 1.00 52.39 4 TYR B O 1
ATOM 942 N N . ARG B 1 5 ? 146.990 -56.925 55.141 1.00 102.19 5 ARG B N 1
ATOM 943 C CA . ARG B 1 5 ? 146.199 -57.557 56.172 1.00 102.21 5 ARG B CA 1
ATOM 944 C C . ARG B 1 5 ? 147.241 -58.449 56.812 1.00 102.21 5 ARG B C 1
ATOM 945 O O . ARG B 1 5 ? 147.062 -58.970 57.909 1.00 102.21 5 ARG B O 1
ATOM 953 N N . ARG B 1 6 ? 148.344 -58.615 56.092 1.00 102.21 6 ARG B N 1
ATOM 954 C CA . ARG B 1 6 ? 149.443 -59.431 56.563 1.00 102.20 6 ARG B CA 1
ATOM 955 C C . ARG B 1 6 ? 149.932 -58.876 57.888 1.00 102.20 6 ARG B C 1
ATOM 956 O O . ARG B 1 6 ? 150.256 -59.631 58.806 1.00 102.21 6 ARG B O 1
ATOM 964 N N . GLY B 1 7 ? 149.984 -57.549 57.982 1.00 63.01 7 GLY B N 1
ATOM 965 C CA . GLY B 1 7 ? 150.420 -56.919 59.213 1.00 63.00 7 GLY B CA 1
ATOM 966 C C . GLY B 1 7 ? 149.366 -57.134 60.275 1.00 63.00 7 GLY B C 1
ATOM 967 O O . GLY B 1 7 ? 149.671 -57.333 61.446 1.00 62.99 7 GLY B O 1
ATOM 976 N N . GLU B 1 9 ? 147.680 -59.626 60.738 1.00 70.68 9 GLU B N 1
ATOM 977 C CA . GLU B 1 9 ? 147.843 -60.969 61.277 1.00 70.68 9 GLU B CA 1
ATOM 978 C C . GLU B 1 9 ? 148.708 -60.909 62.513 1.00 70.66 9 GLU B C 1
ATOM 979 O O . GLU B 1 9 ? 148.297 -61.343 63.593 1.00 70.65 9 GLU B O 1
ATOM 985 N N . ILE B 1 10 ? 149.911 -60.366 62.343 1.00 70.95 10 ILE B N 1
ATOM 986 C CA . ILE B 1 10 ? 150.868 -60.229 63.437 1.00 70.94 10 ILE B CA 1
ATOM 987 C C . ILE B 1 10 ? 150.260 -59.355 64.527 1.00 70.96 10 ILE B C 1
ATOM 988 O O . ILE B 1 10 ? 150.282 -59.688 65.714 1.00 70.96 10 ILE B O 1
ATOM 993 N N . LEU B 1 11 ? 149.712 -58.231 64.082 1.00 62.90 11 LEU B N 1
ATOM 994 C CA . LEU B 1 11 ? 149.108 -57.231 64.942 1.00 62.90 11 LEU B CA 1
ATOM 995 C C . LEU B 1 11 ? 147.880 -57.705 65.726 1.00 62.90 11 LEU B C 1
ATOM 996 O O . LEU B 1 11 ? 147.564 -57.155 66.779 1.00 62.90 11 LEU B O 1
ATOM 1001 N N . ASN B 1 12 ? 147.190 -58.726 65.230 1.00 97.31 12 ASN B N 1
ATOM 1002 C CA . ASN B 1 12 ? 146.010 -59.225 65.926 1.00 97.31 12 ASN B CA 1
ATOM 1003 C C . ASN B 1 12 ? 146.299 -60.248 67.009 1.00 97.32 12 ASN B C 1
ATOM 1004 O O . ASN B 1 12 ? 145.876 -60.082 68.152 1.00 97.32 12 ASN B O 1
ATOM 1009 N N . ARG B 1 13 ? 147.013 -61.307 66.648 1.00 87.31 13 ARG B N 1
ATOM 1010 C CA . ARG B 1 13 ? 147.331 -62.373 67.593 1.00 87.31 13 ARG B CA 1
ATOM 1011 C C . ARG B 1 13 ? 148.262 -61.893 68.697 1.00 87.31 13 ARG B C 1
ATOM 1012 O O . ARG B 1 13 ? 148.167 -62.338 69.844 1.00 87.30 13 ARG B O 1
ATOM 1028 N N . ASN B 1 15 ? 148.861 -58.411 69.665 1.00 66.68 15 ASN B N 1
ATOM 1029 C CA . ASN B 1 15 ? 148.307 -57.338 70.481 1.00 66.67 15 ASN B CA 1
ATOM 1030 C C . ASN B 1 15 ? 147.180 -56.595 69.748 1.00 66.66 15 ASN B C 1
ATOM 1031 O O . ASN B 1 15 ? 147.311 -55.415 69.426 1.00 66.66 15 ASN B O 1
ATOM 1036 N N . ARG B 1 16 ? 146.068 -57.279 69.493 1.00 59.60 16 ARG B N 1
ATOM 1037 C CA . ARG B 1 16 ? 144.963 -56.642 68.787 1.00 59.61 16 ARG B CA 1
ATOM 1038 C C . ARG B 1 16 ? 144.261 -55.558 69.602 1.00 59.62 16 ARG B C 1
ATOM 1039 O O . ARG B 1 16 ? 143.870 -54.526 69.054 1.00 59.62 16 ARG B O 1
ATOM 1041 N N . LYS B 1 17 ? 144.098 -55.784 70.901 1.00 85.87 17 LYS B N 1
ATOM 1042 C CA . LYS B 1 17 ? 143.426 -54.806 71.751 1.00 85.88 17 LYS B CA 1
ATOM 1043 C C . LYS B 1 17 ? 144.107 -53.441 71.691 1.00 85.88 17 LYS B C 1
ATOM 1044 O O . LYS B 1 17 ? 143.442 -52.410 71.564 1.00 85.88 17 LYS B O 1
ATOM 1050 N N . SER B 1 18 ? 145.435 -53.446 71.781 1.00 73.57 18 SER B N 1
ATOM 1051 C CA . SER B 1 18 ? 146.221 -52.216 71.746 1.00 73.57 18 SER B CA 1
ATOM 1052 C C . SER B 1 18 ? 146.330 -51.642 70.334 1.00 73.54 18 SER B C 1
ATOM 1053 O O . SER B 1 18 ? 147.147 -50.763 70.074 1.00 73.54 18 SER B O 1
ATOM 1056 N N . TYR B 1 19 ? 145.509 -52.151 69.421 1.00 57.45 19 TYR B N 1
ATOM 1057 C CA . TYR B 1 19 ? 145.505 -51.675 68.044 1.00 57.46 19 TYR B CA 1
ATOM 1058 C C . TYR B 1 19 ? 144.099 -51.237 67.635 1.00 57.46 19 TYR B C 1
ATOM 1059 O O . TYR B 1 19 ? 143.930 -50.328 66.823 1.00 57.45 19 TYR B O 1
ATOM 1068 N N . THR B 1 20 ? 143.090 -51.900 68.191 1.00 83.47 20 THR B N 1
ATOM 1069 C CA . THR B 1 20 ? 141.708 -51.545 67.902 1.00 83.48 20 THR B CA 1
ATOM 1070 C C . THR B 1 20 ? 141.499 -50.214 68.598 1.00 83.51 20 THR B C 1
ATOM 1071 O O . THR B 1 20 ? 140.789 -49.337 68.107 1.00 83.50 20 THR B O 1
ATOM 1075 N N . ALA B 1 21 ? 142.139 -50.083 69.753 1.00 102.20 21 ALA B N 1
ATOM 1076 C CA . ALA B 1 21 ? 142.041 -48.886 70.565 1.00 102.20 21 ALA B CA 1
ATOM 1077 C C . ALA B 1 21 ? 142.749 -47.695 69.939 1.00 102.19 21 ALA B C 1
ATOM 1078 O O . ALA B 1 21 ? 142.452 -46.551 70.282 1.00 102.21 21 ALA B O 1
ATOM 1080 N N . ILE B 1 22 ? 143.695 -47.950 69.038 1.00 54.48 22 ILE B N 1
ATOM 1081 C CA . ILE B 1 22 ? 144.380 -46.841 68.379 1.00 54.48 22 ILE B CA 1
ATOM 1082 C C . ILE B 1 22 ? 143.665 -46.470 67.078 1.00 54.45 22 ILE B C 1
ATOM 1083 O O . ILE B 1 22 ? 144.157 -45.643 66.305 1.00 54.45 22 ILE B O 1
ATOM 1088 N N . ARG B 1 23 ? 142.516 -47.102 66.835 1.00 72.99 23 ARG B N 1
ATOM 1089 C CA . ARG B 1 23 ? 141.712 -46.787 65.665 1.00 73.00 23 ARG B CA 1
ATOM 1090 C C . ARG B 1 23 ? 140.940 -45.529 66.063 1.00 72.99 23 ARG B C 1
ATOM 1091 O O . ARG B 1 23 ? 140.069 -45.054 65.340 1.00 72.99 23 ARG B O 1
ATOM 1099 N N . ASP B 1 24 ? 141.273 -44.994 67.234 1.00 62.90 24 ASP B N 1
ATOM 1100 C CA . ASP B 1 24 ? 140.634 -43.787 67.740 1.00 62.90 24 ASP B CA 1
ATOM 1101 C C . ASP B 1 24 ? 141.437 -42.552 67.360 1.00 62.89 24 ASP B C 1
ATOM 1102 O O . ASP B 1 24 ? 141.512 -41.574 68.100 1.00 62.89 24 ASP B O 1
ATOM 1107 N N . GLU B 1 25 ? 142.042 -42.636 66.186 1.00 50.14 25 GLU B N 1
ATOM 1108 C CA . GLU B 1 25 ? 142.827 -41.573 65.588 1.00 50.15 25 GLU B CA 1
ATOM 1109 C C . GLU B 1 25 ? 142.703 -41.939 64.119 1.00 50.17 25 GLU B C 1
ATOM 1110 O O . GLU B 1 25 ? 143.084 -41.201 63.214 1.00 50.16 25 GLU B O 1
ATOM 1112 N N . LEU B 1 26 ? 142.157 -43.124 63.903 1.00 102.19 26 LEU B N 1
ATOM 1113 C CA . LEU B 1 26 ? 141.933 -43.621 62.562 1.00 102.20 26 LEU B CA 1
ATOM 1114 C C . LEU B 1 26 ? 140.720 -42.842 62.078 1.00 102.20 26 LEU B C 1
ATOM 1115 O O . LEU B 1 26 ? 140.653 -42.420 60.926 1.00 102.21 26 LEU B O 1
ATOM 1120 N N . GLU B 1 27 ? 139.784 -42.616 62.995 1.00 58.98 27 GLU B N 1
ATOM 1121 C CA . GLU B 1 27 ? 138.543 -41.918 62.676 1.00 58.99 27 GLU B CA 1
ATOM 1122 C C . GLU B 1 27 ? 138.504 -40.398 62.904 1.00 58.99 27 GLU B C 1
ATOM 1123 O O . GLU B 1 27 ? 137.506 -39.751 62.590 1.00 58.98 27 GLU B O 1
ATOM 1125 N N . ASP B 1 28 ? 139.563 -39.819 63.453 1.00 100.57 28 ASP B N 1
ATOM 1126 C CA . ASP B 1 28 ? 139.560 -38.378 63.679 1.00 100.57 28 ASP B CA 1
ATOM 1127 C C . ASP B 1 28 ? 140.038 -37.717 62.402 1.00 100.57 28 ASP B C 1
ATOM 1128 O O . ASP B 1 28 ? 139.396 -36.820 61.850 1.00 100.58 28 ASP B O 1
ATOM 1133 N N . VAL B 1 29 ? 141.188 -38.191 61.947 1.00 102.21 29 VAL B N 1
ATOM 1134 C CA . VAL B 1 29 ? 141.836 -37.683 60.760 1.00 102.19 29 VAL B CA 1
ATOM 1135 C C . VAL B 1 29 ? 142.168 -38.851 59.853 1.00 102.20 29 VAL B C 1
ATOM 1136 O O . VAL B 1 29 ? 141.680 -39.971 60.050 1.00 102.21 29 VAL B O 1
ATOM 1140 N N . ALA B 1 30 ? 143.018 -38.575 58.868 1.00 82.92 30 ALA B N 1
ATOM 1141 C CA . ALA B 1 30 ? 143.448 -39.588 57.933 1.00 82.92 30 ALA B CA 1
ATOM 1142 C C . ALA B 1 30 ? 143.923 -40.763 58.773 1.00 82.92 30 ALA B C 1
ATOM 1143 O O . ALA B 1 30 ? 144.800 -40.628 59.635 1.00 82.93 30 ALA B O 1
ATOM 1145 N N . PRO B 1 31 ? 143.291 -41.923 58.576 1.00 61.08 31 PRO B N 1
ATOM 1146 C CA . PRO B 1 31 ? 143.659 -43.125 59.311 1.00 61.05 31 PRO B CA 1
ATOM 1147 C C . PRO B 1 31 ? 144.910 -43.616 58.631 1.00 61.02 31 PRO B C 1
ATOM 1148 O O . PRO B 1 31 ? 145.471 -44.635 59.014 1.00 61.02 31 PRO B O 1
ATOM 1152 N N . ASP B 1 32 ? 145.323 -42.880 57.601 1.00 45.29 32 ASP B N 1
ATOM 1153 C CA . ASP B 1 32 ? 146.522 -43.207 56.845 1.00 45.30 32 ASP B CA 1
ATOM 1154 C C . ASP B 1 32 ? 147.645 -43.598 57.791 1.00 45.28 32 ASP B C 1
ATOM 1155 O O . ASP B 1 32 ? 148.330 -44.590 57.566 1.00 45.26 32 ASP B O 1
ATOM 1160 N N . LEU B 1 33 ? 147.820 -42.825 58.859 1.00 47.56 33 LEU B N 1
ATOM 1161 C CA . LEU B 1 33 ? 148.864 -43.103 59.834 1.00 47.55 33 LEU B CA 1
ATOM 1162 C C . LEU B 1 33 ? 148.694 -44.505 60.426 1.00 47.55 33 LEU B C 1
ATOM 1163 O O . LEU B 1 33 ? 149.669 -45.239 60.564 1.00 47.55 33 LEU B O 1
ATOM 1168 N N . ALA B 1 34 ? 147.459 -44.871 60.768 1.00 41.00 34 ALA B N 1
ATOM 1169 C CA . ALA B 1 34 ? 147.170 -46.197 61.316 1.00 41.00 34 ALA B CA 1
ATOM 1170 C C . ALA B 1 34 ? 147.296 -47.213 60.189 1.00 41.01 34 ALA B C 1
ATOM 1171 O O . ALA B 1 34 ? 147.893 -48.273 60.354 1.00 41.01 34 ALA B O 1
ATOM 1173 N N . ARG B 1 35 ? 146.727 -46.896 59.037 1.00 62.80 35 ARG B N 1
ATOM 1174 C CA . ARG B 1 35 ? 146.838 -47.805 57.912 1.00 62.81 35 ARG B CA 1
ATOM 1175 C C . ARG B 1 35 ? 148.330 -48.108 57.795 1.00 62.80 35 ARG B C 1
ATOM 1176 O O . ARG B 1 35 ? 148.749 -49.263 57.816 1.00 62.80 35 ARG B O 1
ATOM 1178 N N . PHE B 1 36 ? 149.128 -47.052 57.708 1.00 41.34 36 PHE B N 1
ATOM 1179 C CA . PHE B 1 36 ? 150.570 -47.188 57.599 1.00 41.34 36 PHE B CA 1
ATOM 1180 C C . PHE B 1 36 ? 151.166 -48.031 58.706 1.00 41.33 36 PHE B C 1
ATOM 1181 O O . PHE B 1 36 ? 152.232 -48.604 58.527 1.00 41.33 36 PHE B O 1
ATOM 1189 N N . VAL B 1 37 ? 150.514 -48.085 59.858 1.00 31.20 37 VAL B N 1
ATOM 1190 C CA . VAL B 1 37 ? 151.054 -48.891 60.938 1.00 31.21 37 VAL B CA 1
ATOM 1191 C C . VAL B 1 37 ? 151.226 -50.321 60.432 1.00 31.21 37 VAL B C 1
ATOM 1192 O O . VAL B 1 37 ? 152.338 -50.847 60.434 1.00 31.20 37 VAL B O 1
ATOM 1196 N N . ALA B 1 38 ? 150.134 -50.939 59.978 1.00 43.39 38 ALA B N 1
ATOM 1197 C CA . ALA B 1 38 ? 150.163 -52.315 59.475 1.00 43.40 38 ALA B CA 1
ATOM 1198 C C . ALA B 1 38 ? 150.827 -52.415 58.107 1.00 43.39 38 ALA B C 1
ATOM 1199 O O . ALA B 1 38 ? 151.545 -53.369 57.819 1.00 43.40 38 ALA B O 1
ATOM 1201 N N . GLU B 1 39 ? 150.588 -51.424 57.262 1.00 39.59 39 GLU B N 1
ATOM 1202 C CA . GLU B 1 39 ? 151.177 -51.427 55.935 1.00 39.60 39 GLU B CA 1
ATOM 1203 C C . GLU B 1 39 ? 152.708 -51.479 55.976 1.00 39.59 39 GLU B C 1
ATOM 1204 O O . GLU B 1 39 ? 153.323 -52.345 55.356 1.00 39.58 39 GLU B O 1
ATOM 1210 N N . PHE B 1 40 ? 153.324 -50.565 56.716 1.00 44.15 40 PHE B N 1
ATOM 1211 C CA . PHE B 1 40 ? 154.783 -50.513 56.781 1.00 44.15 40 PHE B CA 1
ATOM 1212 C C . PHE B 1 40 ? 155.426 -51.115 58.017 1.00 44.17 40 PHE B C 1
ATOM 1213 O O . PHE B 1 40 ? 156.396 -51.851 57.901 1.00 44.16 40 PHE B O 1
ATOM 1221 N N . ALA B 1 41 ? 154.895 -50.799 59.193 1.00 62.69 41 ALA B N 1
ATOM 1222 C CA . ALA B 1 41 ? 155.455 -51.298 60.443 1.00 62.70 41 ALA B CA 1
ATOM 1223 C C . ALA B 1 41 ? 155.404 -52.815 60.579 1.00 62.71 41 ALA B C 1
ATOM 1224 O O . ALA B 1 41 ? 156.440 -53.488 60.544 1.00 62.70 41 ALA B O 1
ATOM 1226 N N . TYR B 1 42 ? 154.196 -53.345 60.748 1.00 73.24 42 TYR B N 1
ATOM 1227 C CA . TYR B 1 42 ? 153.998 -54.784 60.892 1.00 73.24 42 TYR B CA 1
ATOM 1228 C C . TYR B 1 42 ? 153.886 -55.491 59.543 1.00 73.24 42 TYR B C 1
ATOM 1229 O O . TYR B 1 42 ? 153.826 -56.718 59.474 1.00 73.25 42 TYR B O 1
ATOM 1238 N N . GLY B 1 43 ? 153.868 -54.705 58.473 1.00 58.17 43 GLY B N 1
ATOM 1239 C CA . GLY B 1 43 ? 153.758 -55.265 57.145 1.00 58.17 43 GLY B CA 1
ATOM 1240 C C . GLY B 1 43 ? 155.087 -55.624 56.520 1.00 58.16 43 GLY B C 1
ATOM 1241 O O . GLY B 1 43 ? 155.230 -56.710 55.977 1.00 58.16 43 GLY B O 1
ATOM 1242 N N . ASP B 1 44 ? 156.066 -54.728 56.598 1.00 102.19 44 ASP B N 1
ATOM 1243 C CA . ASP B 1 44 ? 157.372 -54.993 56.005 1.00 102.20 44 ASP B CA 1
ATOM 1244 C C . ASP B 1 44 ? 158.576 -54.952 56.946 1.00 102.20 44 ASP B C 1
ATOM 1245 O O . ASP B 1 44 ? 159.710 -54.779 56.501 1.00 102.21 44 ASP B O 1
ATOM 1250 N N . VAL B 1 45 ? 158.339 -55.113 58.241 1.00 67.81 45 VAL B N 1
ATOM 1251 C CA . VAL B 1 45 ? 159.435 -55.111 59.196 1.00 67.80 45 VAL B CA 1
ATOM 1252 C C . VAL B 1 45 ? 159.301 -56.254 60.184 1.00 67.81 45 VAL B C 1
ATOM 1253 O O . VAL B 1 45 ? 160.142 -57.149 60.197 1.00 67.82 45 VAL B O 1
ATOM 1257 N N . TYR B 1 46 ? 158.262 -56.244 61.013 1.00 62.01 46 TYR B N 1
ATOM 1258 C CA . TYR B 1 46 ? 158.094 -57.340 61.965 1.00 61.99 46 TYR B CA 1
ATOM 1259 C C . TYR B 1 46 ? 157.913 -58.660 61.219 1.00 61.99 46 TYR B C 1
ATOM 1260 O O . TYR B 1 46 ? 158.404 -59.707 61.649 1.00 61.98 46 TYR B O 1
ATOM 1269 N N . SER B 1 47 ? 157.199 -58.603 60.100 1.00 62.24 47 SER B N 1
ATOM 1270 C CA . SER B 1 47 ? 156.969 -59.790 59.292 1.00 62.23 47 SER B CA 1
ATOM 1271 C C . SER B 1 47 ? 158.326 -60.207 58.756 1.00 62.25 47 SER B C 1
ATOM 1272 O O . SER B 1 47 ? 158.649 -61.386 58.675 1.00 62.25 47 SER B O 1
ATOM 1275 N N . ARG B 1 48 ? 159.110 -59.203 58.392 1.00 82.13 48 ARG B N 1
ATOM 1276 C CA . ARG B 1 48 ? 160.449 -59.376 57.848 1.00 82.15 48 ARG B CA 1
ATOM 1277 C C . ARG B 1 48 ? 161.380 -59.897 58.936 1.00 82.16 48 ARG B C 1
ATOM 1278 O O . ARG B 1 48 ? 162.428 -59.300 59.205 1.00 82.16 48 ARG B O 1
ATOM 1286 N N . GLY B 1 49 ? 160.999 -61.016 59.549 1.00 96.51 49 GLY B N 1
ATOM 1287 C CA . GLY B 1 49 ? 161.786 -61.586 60.628 1.00 96.51 49 GLY B CA 1
ATOM 1288 C C . GLY B 1 49 ? 163.005 -62.427 60.298 1.00 96.50 49 GLY B C 1
ATOM 1289 O O . GLY B 1 49 ? 163.073 -63.105 59.275 1.00 96.51 49 GLY B O 1
ATOM 1290 N N . VAL B 1 50 ? 163.973 -62.352 61.204 1.00 50.68 50 VAL B N 1
ATOM 1291 C CA . VAL B 1 50 ? 165.237 -63.084 61.159 1.00 50.64 50 VAL B CA 1
ATOM 1292 C C . VAL B 1 50 ? 165.656 -62.980 62.615 1.00 50.63 50 VAL B C 1
ATOM 1293 O O . VAL B 1 50 ? 166.794 -63.243 62.992 1.00 50.64 50 VAL B O 1
ATOM 1297 N N . LEU B 1 51 ? 164.679 -62.571 63.420 1.00 40.73 51 LEU B N 1
ATOM 1298 C CA . LEU B 1 51 ? 164.814 -62.384 64.861 1.00 40.73 51 LEU B CA 1
ATOM 1299 C C . LEU B 1 51 ? 163.467 -62.778 65.433 1.00 40.73 51 LEU B C 1
ATOM 1300 O O . LEU B 1 51 ? 162.431 -62.335 64.933 1.00 40.72 51 LEU B O 1
ATOM 1305 N N . ASP B 1 52 ? 163.472 -63.608 66.471 1.00 52.88 52 ASP B N 1
ATOM 1306 C CA . ASP B 1 52 ? 162.222 -64.059 67.066 1.00 52.90 52 ASP B CA 1
ATOM 1307 C C . ASP B 1 52 ? 161.358 -62.880 67.478 1.00 52.90 52 ASP B C 1
ATOM 1308 O O . ASP B 1 52 ? 161.860 -61.813 67.827 1.00 52.90 52 ASP B O 1
ATOM 1310 N N . LEU B 1 53 ? 160.050 -63.082 67.417 1.00 62.92 53 LEU B N 1
ATOM 1311 C CA . LEU B 1 53 ? 159.095 -62.049 67.778 1.00 62.92 53 LEU B CA 1
ATOM 1312 C C . LEU B 1 53 ? 159.422 -61.479 69.149 1.00 62.92 53 LEU B C 1
ATOM 1313 O O . LEU B 1 53 ? 159.402 -60.267 69.345 1.00 62.92 53 LEU B O 1
ATOM 1318 N N . LYS B 1 54 ? 159.719 -62.358 70.099 1.00 57.26 54 LYS B N 1
ATOM 1319 C CA . LYS B 1 54 ? 160.039 -61.917 71.447 1.00 57.26 54 LYS B CA 1
ATOM 1320 C C . LYS B 1 54 ? 161.219 -60.947 71.466 1.00 57.27 54 LYS B C 1
ATOM 1321 O O . LYS B 1 54 ? 161.340 -60.122 72.378 1.00 57.27 54 LYS B O 1
ATOM 1327 N N . THR B 1 55 ? 162.077 -61.033 70.453 1.00 83.85 55 THR B N 1
ATOM 1328 C CA . THR B 1 55 ? 163.239 -60.153 70.372 1.00 83.86 55 THR B CA 1
ATOM 1329 C C . THR B 1 55 ? 162.862 -58.746 69.918 1.00 83.85 55 THR B C 1
ATOM 1330 O O . THR B 1 55 ? 163.215 -57.757 70.559 1.00 83.87 55 THR B O 1
ATOM 1334 N N . ARG B 1 56 ? 162.145 -58.664 68.805 1.00 51.41 56 ARG B N 1
ATOM 1335 C CA . ARG B 1 56 ? 161.734 -57.379 68.267 1.00 51.38 56 ARG B CA 1
ATOM 1336 C C . ARG B 1 56 ? 160.959 -56.551 69.279 1.00 51.38 56 ARG B C 1
ATOM 1337 O O . ARG B 1 56 ? 161.078 -55.332 69.299 1.00 51.39 56 ARG B O 1
ATOM 1345 N N . GLU B 1 57 ? 160.179 -57.207 70.131 1.00 44.75 57 GLU B N 1
ATOM 1346 C CA . GLU B 1 57 ? 159.415 -56.487 71.138 1.00 44.75 57 GLU B CA 1
ATOM 1347 C C . GLU B 1 57 ? 160.330 -55.936 72.209 1.00 44.74 57 GLU B C 1
ATOM 1348 O O . GLU B 1 57 ? 160.045 -54.902 72.809 1.00 44.73 57 GLU B O 1
ATOM 1354 N N . LEU B 1 58 ? 161.432 -56.629 72.454 1.00 42.91 58 LEU B N 1
ATOM 1355 C CA . LEU B 1 58 ? 162.388 -56.165 73.444 1.00 42.92 58 LEU B CA 1
ATOM 1356 C C . LEU B 1 58 ? 163.193 -55.037 72.800 1.00 42.92 58 LEU B C 1
ATOM 1357 O O . LEU B 1 58 ? 163.411 -54.000 73.421 1.00 42.91 58 LEU B O 1
ATOM 1362 N N . LEU B 1 59 ? 163.614 -55.239 71.550 1.00 53.26 59 LEU B N 1
ATOM 1363 C CA . LEU B 1 59 ? 164.362 -54.220 70.810 1.00 53.25 59 LEU B CA 1
ATOM 1364 C C . LEU B 1 59 ? 163.574 -52.913 70.807 1.00 53.25 59 LEU B C 1
ATOM 1365 O O . LEU B 1 59 ? 164.142 -51.822 70.784 1.00 53.26 59 LEU B O 1
ATOM 1370 N N . THR B 1 60 ? 162.253 -53.032 70.815 1.00 23.00 60 THR B N 1
ATOM 1371 C CA . THR B 1 60 ? 161.399 -51.865 70.802 1.00 22.99 60 THR B CA 1
ATOM 1372 C C . THR B 1 60 ? 161.375 -51.173 72.148 1.00 22.98 60 THR B C 1
ATOM 1373 O O . THR B 1 60 ? 161.332 -49.945 72.207 1.00 22.98 60 THR B O 1
ATOM 1377 N N . LEU B 1 61 ? 161.401 -51.938 73.231 1.00 28.74 61 LEU B N 1
ATOM 1378 C CA . LEU B 1 61 ? 161.413 -51.318 74.548 1.00 28.75 61 LEU B CA 1
ATOM 1379 C C . LEU B 1 61 ? 162.751 -50.573 74.733 1.00 28.75 61 LEU B C 1
ATOM 1380 O O . LEU B 1 61 ? 162.809 -49.491 75.325 1.00 28.75 61 LEU B O 1
ATOM 1385 N N . ALA B 1 62 ? 163.822 -51.150 74.200 1.00 64.27 62 ALA B N 1
ATOM 1386 C CA . ALA B 1 62 ? 165.140 -50.544 74.311 1.00 64.29 62 ALA B CA 1
ATOM 1387 C C . ALA B 1 62 ? 165.291 -49.481 73.244 1.00 64.29 62 ALA B C 1
ATOM 1388 O O . ALA B 1 62 ? 166.391 -49.176 72.803 1.00 64.30 62 ALA B O 1
ATOM 1390 N N . ALA B 1 63 ? 164.172 -48.921 72.822 1.00 54.19 63 ALA B N 1
ATOM 1391 C CA . ALA B 1 63 ? 164.193 -47.887 71.806 1.00 54.18 63 ALA B CA 1
ATOM 1392 C C . ALA B 1 63 ? 163.276 -46.768 72.276 1.00 54.18 63 ALA B C 1
ATOM 1393 O O . ALA B 1 63 ? 163.573 -45.586 72.107 1.00 54.17 63 ALA B O 1
ATOM 1395 N N . LEU B 1 64 ? 162.164 -47.155 72.891 1.00 42.88 64 LEU B N 1
ATOM 1396 C CA . LEU B 1 64 ? 161.200 -46.193 73.388 1.00 42.86 64 LEU B CA 1
ATOM 1397 C C . LEU B 1 64 ? 161.578 -45.680 74.770 1.00 42.86 64 LEU B C 1
ATOM 1398 O O . LEU B 1 64 ? 161.014 -44.695 75.245 1.00 42.87 64 LEU B O 1
ATOM 1403 N N . THR B 1 65 ? 162.519 -46.347 75.428 1.00 37.66 65 THR B N 1
ATOM 1404 C CA . THR B 1 65 ? 162.943 -45.883 76.742 1.00 37.65 65 THR B CA 1
ATOM 1405 C C . THR B 1 65 ? 163.806 -44.642 76.533 1.00 37.65 65 THR B C 1
ATOM 1406 O O . THR B 1 65 ? 163.692 -43.670 77.279 1.00 37.65 65 THR B O 1
ATOM 1410 N N . VAL B 1 66 ? 164.645 -44.675 75.500 1.00 28.53 66 VAL B N 1
ATOM 1411 C CA . VAL B 1 66 ? 165.512 -43.545 75.183 1.00 28.52 66 VAL B CA 1
ATOM 1412 C C . VAL B 1 66 ? 164.721 -42.311 74.798 1.00 28.52 66 VAL B C 1
ATOM 1413 O O . VAL B 1 66 ? 165.079 -41.198 75.166 1.00 28.53 66 VAL B O 1
ATOM 1417 N N . LEU B 1 67 ? 163.662 -42.527 74.027 1.00 33.81 67 LEU B N 1
ATOM 1418 C CA . LEU B 1 67 ? 162.798 -41.460 73.538 1.00 33.80 67 LEU B CA 1
ATOM 1419 C C . LEU B 1 67 ? 161.842 -40.931 74.600 1.00 33.79 67 LEU B C 1
ATOM 1420 O O . LEU B 1 67 ? 161.181 -39.914 74.394 1.00 33.80 67 LEU B O 1
ATOM 1425 N N . ARG B 1 68 ? 161.767 -41.633 75.724 1.00 37.04 68 ARG B N 1
ATOM 1426 C CA . ARG B 1 68 ? 160.864 -41.274 76.820 1.00 37.04 68 ARG B CA 1
ATOM 1427 C C . ARG B 1 68 ? 159.406 -41.239 76.354 1.00 37.04 68 ARG B C 1
ATOM 1428 O O . ARG B 1 68 ? 158.628 -40.402 76.810 1.00 37.04 68 ARG B O 1
ATOM 1436 N N . ALA B 1 69 ? 159.049 -42.151 75.448 1.00 29.02 69 ALA B N 1
ATOM 1437 C CA . ALA B 1 69 ? 157.693 -42.244 74.893 1.00 29.04 69 ALA B CA 1
ATOM 1438 C C . ALA B 1 69 ? 156.816 -43.118 75.778 1.00 29.04 69 ALA B C 1
ATOM 1439 O O . ALA B 1 69 ? 156.587 -44.285 75.482 1.00 29.03 69 ALA B O 1
ATOM 1441 N N . ASP B 1 70 ? 156.325 -42.541 76.865 1.00 57.55 70 ASP B N 1
ATOM 1442 C CA . ASP B 1 70 ? 155.483 -43.257 77.816 1.00 57.56 70 ASP B CA 1
ATOM 1443 C C . ASP B 1 70 ? 154.268 -43.966 77.209 1.00 57.58 70 ASP B C 1
ATOM 1444 O O . ASP B 1 70 ? 154.068 -45.152 77.449 1.00 57.57 70 ASP B O 1
ATOM 1449 N N . ASP B 1 71 ? 153.462 -43.256 76.427 1.00 78.34 71 ASP B N 1
ATOM 1450 C CA . ASP B 1 71 ? 152.281 -43.859 75.806 1.00 78.34 71 ASP B CA 1
ATOM 1451 C C . ASP B 1 71 ? 152.597 -45.107 74.982 1.00 78.33 71 ASP B C 1
ATOM 1452 O O . ASP B 1 71 ? 152.103 -46.189 75.276 1.00 78.34 71 ASP B O 1
ATOM 1457 N N . GLN B 1 72 ? 153.402 -44.946 73.938 1.00 29.56 72 GLN B N 1
ATOM 1458 C CA . GLN B 1 72 ? 153.783 -46.067 73.085 1.00 29.54 72 GLN B CA 1
ATOM 1459 C C . GLN B 1 72 ? 154.551 -47.137 73.870 1.00 29.53 72 GLN B C 1
ATOM 1460 O O . GLN B 1 72 ? 154.624 -48.287 73.452 1.00 29.53 72 GLN B O 1
ATOM 1466 N N . LEU B 1 73 ? 155.129 -46.755 75.002 1.00 51.83 73 LEU B N 1
ATOM 1467 C CA . LEU B 1 73 ? 155.888 -47.693 75.817 1.00 51.83 73 LEU B CA 1
ATOM 1468 C C . LEU B 1 73 ? 154.934 -48.678 76.472 1.00 51.83 73 LEU B C 1
ATOM 1469 O O . LEU B 1 73 ? 155.113 -49.883 76.372 1.00 51.84 73 LEU B O 1
ATOM 1474 N N . LYS B 1 74 ? 153.909 -48.154 77.130 1.00 38.09 74 LYS B N 1
ATOM 1475 C CA . LYS B 1 74 ? 152.914 -48.982 77.804 1.00 38.09 74 LYS B CA 1
ATOM 1476 C C . LYS B 1 74 ? 152.289 -50.020 76.885 1.00 38.09 74 LYS B C 1
ATOM 1477 O O . LYS B 1 74 ? 152.063 -51.162 77.292 1.00 38.08 74 LYS B O 1
ATOM 1483 N N . SER B 1 75 ? 152.002 -49.622 75.649 1.00 44.32 75 SER B N 1
ATOM 1484 C CA . SER B 1 75 ? 151.385 -50.532 74.690 1.00 44.35 75 SER B CA 1
ATOM 1485 C C . SER B 1 75 ? 152.325 -51.669 74.333 1.00 44.35 75 SER B C 1
ATOM 1486 O O . SER B 1 75 ? 151.931 -52.829 74.306 1.00 44.35 75 SER B O 1
ATOM 1489 N N . HIS B 1 76 ? 153.579 -51.346 74.064 1.00 66.52 76 HIS B N 1
ATOM 1490 C CA . HIS B 1 76 ? 154.513 -52.389 73.710 1.00 66.53 76 HIS B CA 1
ATOM 1491 C C . HIS B 1 76 ? 154.821 -53.336 74.859 1.00 66.53 76 HIS B C 1
ATOM 1492 O O . HIS B 1 76 ? 155.184 -54.490 74.629 1.00 66.54 76 HIS B O 1
ATOM 1499 N N . VAL B 1 77 ? 154.664 -52.872 76.094 1.00 61.39 77 VAL B N 1
ATOM 1500 C CA . VAL B 1 77 ? 154.913 -53.753 77.223 1.00 61.39 77 VAL B CA 1
ATOM 1501 C C . VAL B 1 77 ? 153.949 -54.925 77.081 1.00 61.39 77 VAL B C 1
ATOM 1502 O O . VAL B 1 77 ? 154.346 -56.077 77.239 1.00 61.39 77 VAL B O 1
ATOM 1506 N N . ARG B 1 78 ? 152.680 -54.632 76.791 1.00 64.25 78 ARG B N 1
ATOM 1507 C CA . ARG B 1 78 ? 151.699 -55.698 76.604 1.00 64.26 78 ARG B CA 1
ATOM 1508 C C . ARG B 1 78 ? 152.201 -56.590 75.474 1.00 64.25 78 ARG B C 1
ATOM 1509 O O . ARG B 1 78 ? 152.263 -57.813 75.609 1.00 64.26 78 ARG B O 1
ATOM 1517 N N . GLY B 1 79 ? 152.572 -55.958 74.365 1.00 45.37 79 GLY B N 1
ATOM 1518 C CA . GLY B 1 79 ? 153.072 -56.688 73.214 1.00 45.37 79 GLY B CA 1
ATOM 1519 C C . GLY B 1 79 ? 154.133 -57.710 73.575 1.00 45.36 79 GLY B C 1
ATOM 1520 O O . GLY B 1 79 ? 154.152 -58.808 73.027 1.00 45.36 79 GLY B O 1
ATOM 1521 N N . ALA B 1 80 ? 155.027 -57.351 74.490 1.00 46.26 80 ALA B N 1
ATOM 1522 C CA . ALA B 1 80 ? 156.075 -58.271 74.913 1.00 46.28 80 ALA B CA 1
ATOM 1523 C C . ALA B 1 80 ? 155.456 -59.338 75.811 1.00 46.28 80 ALA B C 1
ATOM 1524 O O . ALA B 1 80 ? 155.673 -60.529 75.606 1.00 46.28 80 ALA B O 1
ATOM 1526 N N . LEU B 1 81 ? 154.673 -58.902 76.796 1.00 42.12 81 LEU B N 1
ATOM 1527 C CA . LEU B 1 81 ? 154.006 -59.817 77.715 1.00 42.12 81 LEU B CA 1
ATOM 1528 C C . LEU B 1 81 ? 153.115 -60.810 76.973 1.00 42.12 81 LEU B C 1
ATOM 1529 O O . LEU B 1 81 ? 152.762 -61.852 77.519 1.00 42.13 81 LEU B O 1
ATOM 1534 N N . ASN B 1 82 ? 152.741 -60.492 75.737 1.00 50.11 82 ASN B N 1
ATOM 1535 C CA . ASN B 1 82 ? 151.885 -61.392 74.965 1.00 50.12 82 ASN B CA 1
ATOM 1536 C C . ASN B 1 82 ? 152.660 -62.430 74.166 1.00 50.12 82 ASN B C 1
ATOM 1537 O O . ASN B 1 82 ? 152.392 -63.630 74.286 1.00 50.12 82 ASN B O 1
ATOM 1542 N N . ALA B 1 83 ? 153.613 -61.967 73.353 1.00 65.24 83 ALA B N 1
ATOM 1543 C CA . ALA B 1 83 ? 154.425 -62.849 72.519 1.00 65.24 83 ALA B CA 1
ATOM 1544 C C . ALA B 1 83 ? 155.266 -63.806 73.350 1.00 65.24 83 ALA B C 1
ATOM 1545 O O . ALA B 1 83 ? 156.040 -64.591 72.801 1.00 65.25 83 ALA B O 1
ATOM 1547 N N . GLY B 1 84 ? 155.123 -63.732 74.672 1.00 68.06 84 GLY B N 1
ATOM 1548 C CA . GLY B 1 84 ? 155.860 -64.636 75.539 1.00 68.05 84 GLY B CA 1
ATOM 1549 C C . GLY B 1 84 ? 156.630 -64.074 76.721 1.00 68.04 84 GLY B C 1
ATOM 1550 O O . GLY B 1 84 ? 156.444 -64.528 77.851 1.00 68.05 84 GLY B O 1
ATOM 1551 N N . CYS B 1 85 ? 157.504 -63.105 76.448 1.00 57.94 85 CYS B N 1
ATOM 1552 C CA . CYS B 1 85 ? 158.366 -62.446 77.438 1.00 57.93 85 CYS B CA 1
ATOM 1553 C C . CYS B 1 85 ? 157.900 -62.396 78.894 1.00 57.93 85 CYS B C 1
ATOM 1554 O O . CYS B 1 85 ? 156.737 -62.094 79.179 1.00 57.93 85 CYS B O 1
ATOM 1557 N N . SER B 1 86 ? 158.828 -62.669 79.812 1.00 38.37 86 SER B N 1
ATOM 1558 C CA . SER B 1 86 ? 158.528 -62.631 81.243 1.00 38.37 86 SER B CA 1
ATOM 1559 C C . SER B 1 86 ? 158.664 -61.199 81.764 1.00 38.37 86 SER B C 1
ATOM 1560 O O . SER B 1 86 ? 159.361 -60.381 81.172 1.00 38.35 86 SER B O 1
ATOM 1563 N N . LYS B 1 87 ? 158.006 -60.898 82.874 1.00 46.65 87 LYS B N 1
ATOM 1564 C CA . LYS B 1 87 ? 158.105 -59.565 83.434 1.00 46.66 87 LYS B CA 1
ATOM 1565 C C . LYS B 1 87 ? 159.572 -59.265 83.720 1.00 46.66 87 LYS B C 1
ATOM 1566 O O . LYS B 1 87 ? 160.042 -58.144 83.493 1.00 46.65 87 LYS B O 1
ATOM 1572 N N . ASP B 1 88 ? 160.295 -60.275 84.203 1.00 60.34 88 ASP B N 1
ATOM 1573 C CA . ASP B 1 88 ? 161.710 -60.118 84.528 1.00 60.34 88 ASP B CA 1
ATOM 1574 C C . ASP B 1 88 ? 162.519 -59.656 83.321 1.00 60.36 88 ASP B C 1
ATOM 1575 O O . ASP B 1 88 ? 163.359 -58.764 83.439 1.00 60.36 88 ASP B O 1
ATOM 1577 N N . GLU B 1 89 ? 162.266 -60.258 82.162 1.00 41.88 89 GLU B N 1
ATOM 1578 C CA . GLU B 1 89 ? 162.984 -59.884 80.945 1.00 41.91 89 GLU B CA 1
ATOM 1579 C C . GLU B 1 89 ? 162.788 -58.410 80.597 1.00 41.88 89 GLU B C 1
ATOM 1580 O O . GLU B 1 89 ? 163.734 -57.727 80.216 1.00 41.88 89 GLU B O 1
ATOM 1586 N N . ILE B 1 90 ? 161.565 -57.915 80.721 1.00 49.42 90 ILE B N 1
ATOM 1587 C CA . ILE B 1 90 ? 161.313 -56.516 80.412 1.00 49.42 90 ILE B CA 1
ATOM 1588 C C . ILE B 1 90 ? 162.082 -55.621 81.382 1.00 49.42 90 ILE B C 1
ATOM 1589 O O . ILE B 1 90 ? 162.814 -54.730 80.965 1.00 49.41 90 ILE B O 1
ATOM 1594 N N . ILE B 1 91 ? 161.920 -55.861 82.677 1.00 44.73 91 ILE B N 1
ATOM 1595 C CA . ILE B 1 91 ? 162.621 -55.072 83.681 1.00 44.73 91 ILE B CA 1
ATOM 1596 C C . ILE B 1 91 ? 164.129 -54.993 83.406 1.00 44.74 91 ILE B C 1
ATOM 1597 O O . ILE B 1 91 ? 164.771 -53.993 83.708 1.00 44.73 91 ILE B O 1
ATOM 1602 N N . GLU B 1 92 ? 164.690 -56.046 82.830 1.00 54.82 92 GLU B N 1
ATOM 1603 C CA . GLU B 1 92 ? 166.117 -56.071 82.543 1.00 54.84 92 GLU B CA 1
ATOM 1604 C C . GLU B 1 92 ? 166.563 -55.084 81.479 1.00 54.84 92 GLU B C 1
ATOM 1605 O O . GLU B 1 92 ? 167.419 -54.236 81.726 1.00 54.84 92 GLU B O 1
ATOM 1611 N N . VAL B 1 93 ? 165.994 -55.211 80.287 1.00 40.09 93 VAL B N 1
ATOM 1612 C CA . VAL B 1 93 ? 166.344 -54.338 79.172 1.00 40.08 93 VAL B CA 1
ATOM 1613 C C . VAL B 1 93 ? 166.280 -52.859 79.557 1.00 40.08 93 VAL B C 1
ATOM 1614 O O . VAL B 1 93 ? 167.111 -52.063 79.121 1.00 40.08 93 VAL B O 1
ATOM 1626 N N . ILE B 1 95 ? 166.610 -51.750 82.632 1.00 37.83 95 ILE B N 1
ATOM 1627 C CA . ILE B 1 95 ? 167.670 -51.550 83.606 1.00 37.83 95 ILE B CA 1
ATOM 1628 C C . ILE B 1 95 ? 168.967 -51.402 82.841 1.00 37.82 95 ILE B C 1
ATOM 1629 O O . ILE B 1 95 ? 169.802 -50.588 83.203 1.00 37.82 95 ILE B O 1
ATOM 1634 N N . GLN B 1 96 ? 169.148 -52.181 81.781 1.00 33.73 96 GLN B N 1
ATOM 1635 C CA . GLN B 1 96 ? 170.377 -52.041 81.013 1.00 33.74 96 GLN B CA 1
ATOM 1636 C C . GLN B 1 96 ? 170.439 -50.667 80.360 1.00 33.75 96 GLN B C 1
ATOM 1637 O O . GLN B 1 96 ? 171.520 -50.121 80.184 1.00 33.75 96 GLN B O 1
ATOM 1651 N N . ALA B 1 98 ? 169.651 -47.824 81.539 1.00 26.77 98 ALA B N 1
ATOM 1652 C CA . ALA B 1 98 ? 170.163 -46.821 82.479 1.00 26.77 98 ALA B CA 1
ATOM 1653 C C . ALA B 1 98 ? 171.612 -46.487 82.192 1.00 26.76 98 ALA B C 1
ATOM 1654 O O . ALA B 1 98 ? 172.064 -45.384 82.460 1.00 26.76 98 ALA B O 1
ATOM 1656 N N . VAL B 1 99 ? 172.331 -47.451 81.635 1.00 28.71 99 VAL B N 1
ATOM 1657 C CA . VAL B 1 99 ? 173.734 -47.281 81.320 1.00 28.72 99 VAL B CA 1
ATOM 1658 C C . VAL B 1 99 ? 173.949 -46.477 80.051 1.00 28.71 99 VAL B C 1
ATOM 1659 O O . VAL B 1 99 ? 174.867 -45.656 79.979 1.00 28.71 99 VAL B O 1
ATOM 1663 N N . TYR B 1 100 ? 173.108 -46.711 79.049 1.00 26.22 100 TYR B N 1
ATOM 1664 C CA . TYR B 1 100 ? 173.246 -46.032 77.761 1.00 26.23 100 TYR B CA 1
ATOM 1665 C C . TYR B 1 100 ? 172.467 -44.743 77.575 1.00 26.22 100 TYR B C 1
ATOM 1666 O O . TYR B 1 100 ? 172.887 -43.858 76.838 1.00 26.21 100 TYR B O 1
ATOM 1675 N N . ALA B 1 101 ? 171.335 -44.632 78.246 1.00 33.84 101 ALA B N 1
ATOM 1676 C CA . ALA B 1 101 ? 170.529 -43.442 78.116 1.00 33.84 101 ALA B CA 1
ATOM 1677 C C . ALA B 1 101 ? 170.409 -42.728 79.453 1.00 33.84 101 ALA B C 1
ATOM 1678 O O . ALA B 1 101 ? 169.733 -41.702 79.555 1.00 33.84 101 ALA B O 1
ATOM 1680 N N . GLY B 1 102 ? 171.060 -43.276 80.477 1.00 26.88 102 GLY B N 1
ATOM 1681 C CA . GLY B 1 102 ? 171.000 -42.672 81.793 1.00 26.88 102 GLY B CA 1
ATOM 1682 C C . GLY B 1 102 ? 169.858 -43.148 82.675 1.00 26.88 102 GLY B C 1
ATOM 1683 O O . GLY B 1 102 ? 168.898 -43.763 82.213 1.00 26.88 102 GLY B O 1
ATOM 1684 N N . PHE B 1 103 ? 169.964 -42.825 83.957 1.00 26.85 103 PHE B N 1
ATOM 1685 C CA . PHE B 1 103 ? 168.980 -43.224 84.944 1.00 26.84 103 PHE B CA 1
ATOM 1686 C C . PHE B 1 103 ? 167.597 -42.597 84.830 1.00 26.84 103 PHE B C 1
ATOM 1687 O O . PHE B 1 103 ? 166.585 -43.279 85.000 1.00 26.85 103 PHE B O 1
ATOM 1695 N N . PRO B 1 104 ? 167.517 -41.299 84.537 1.00 22.29 104 PRO B N 1
ATOM 1696 C CA . PRO B 1 104 ? 166.156 -40.771 84.451 1.00 22.27 104 PRO B CA 1
ATOM 1697 C C . PRO B 1 104 ? 165.341 -41.549 83.418 1.00 22.27 104 PRO B C 1
ATOM 1698 O O . PRO B 1 104 ? 164.141 -41.785 83.568 1.00 22.27 104 PRO B O 1
ATOM 1702 N N . ALA B 1 105 ? 166.018 -41.964 82.363 1.00 19.46 105 ALA B N 1
ATOM 1703 C CA . ALA B 1 105 ? 165.360 -42.696 81.309 1.00 19.47 105 ALA B CA 1
ATOM 1704 C C . ALA B 1 105 ? 164.817 -43.998 81.854 1.00 19.47 105 ALA B C 1
ATOM 1705 O O . ALA B 1 105 ? 163.603 -44.204 81.883 1.00 19.46 105 ALA B O 1
ATOM 1707 N N . ALA B 1 106 ? 165.730 -44.870 82.278 1.00 30.88 106 ALA B N 1
ATOM 1708 C CA . ALA B 1 106 ? 165.383 -46.179 82.814 1.00 30.88 106 ALA B CA 1
ATOM 1709 C C . ALA B 1 106 ? 164.298 -46.141 83.872 1.00 30.89 106 ALA B C 1
ATOM 1710 O O . ALA B 1 106 ? 163.370 -46.937 83.832 1.00 30.89 106 ALA B O 1
ATOM 1712 N N . ILE B 1 107 ? 164.411 -45.220 84.819 1.00 34.80 107 ILE B N 1
ATOM 1713 C CA . ILE B 1 107 ? 163.414 -45.114 85.875 1.00 34.78 107 ILE B CA 1
ATOM 1714 C C . ILE B 1 107 ? 162.049 -44.763 85.309 1.00 34.78 107 ILE B C 1
ATOM 1715 O O . ILE B 1 107 ? 161.034 -45.376 85.658 1.00 34.78 107 ILE B O 1
ATOM 1720 N N . ASN B 1 108 ? 162.027 -43.778 84.425 1.00 44.66 108 ASN B N 1
ATOM 1721 C CA . ASN B 1 108 ? 160.784 -43.361 83.802 1.00 44.66 108 ASN B CA 1
ATOM 1722 C C . ASN B 1 108 ? 160.109 -44.550 83.140 1.00 44.66 108 ASN B C 1
ATOM 1723 O O . ASN B 1 108 ? 158.910 -44.759 83.300 1.00 44.66 108 ASN B O 1
ATOM 1728 N N . ALA B 1 109 ? 160.894 -45.325 82.395 1.00 42.33 109 ALA B N 1
ATOM 1729 C CA . ALA B 1 109 ? 160.393 -46.492 81.672 1.00 42.35 109 ALA B CA 1
ATOM 1730 C C . ALA B 1 109 ? 159.901 -47.604 82.588 1.00 42.35 109 ALA B C 1
ATOM 1731 O O . ALA B 1 109 ? 158.856 -48.221 82.336 1.00 42.35 109 ALA B O 1
ATOM 1733 N N . VAL B 1 110 ? 160.663 -47.877 83.638 1.00 48.65 110 VAL B N 1
ATOM 1734 C CA . VAL B 1 110 ? 160.277 -48.919 84.556 1.00 48.64 110 VAL B CA 1
ATOM 1735 C C . VAL B 1 110 ? 158.928 -48.562 85.169 1.00 48.65 110 VAL B C 1
ATOM 1736 O O . VAL B 1 110 ? 158.003 -49.368 85.132 1.00 48.66 110 VAL B O 1
ATOM 1740 N N . LEU B 1 111 ? 158.811 -47.350 85.709 1.00 36.90 111 LEU B N 1
ATOM 1741 C CA . LEU B 1 111 ? 157.562 -46.902 86.322 1.00 36.89 111 LEU B CA 1
ATOM 1742 C C . LEU B 1 111 ? 156.376 -47.121 85.403 1.00 36.88 111 LEU B C 1
ATOM 1743 O O . LEU B 1 111 ? 155.293 -47.504 85.852 1.00 36.88 111 LEU B O 1
ATOM 1748 N N . ALA B 1 112 ? 156.589 -46.862 84.115 1.00 48.93 112 ALA B N 1
ATOM 1749 C CA . ALA B 1 112 ? 155.555 -47.017 83.104 1.00 48.93 112 ALA B CA 1
ATOM 1750 C C . ALA B 1 112 ? 155.173 -48.476 82.944 1.00 48.93 112 ALA B C 1
ATOM 1751 O O . ALA B 1 112 ? 154.027 -48.795 82.627 1.00 48.93 112 ALA B O 1
ATOM 1753 N N . ALA B 1 113 ? 156.139 -49.363 83.151 1.00 48.35 113 ALA B N 1
ATOM 1754 C CA . ALA B 1 113 ? 155.882 -50.793 83.041 1.00 48.37 113 ALA B CA 1
ATOM 1755 C C . ALA B 1 113 ? 155.149 -51.291 84.293 1.00 48.37 113 ALA B C 1
ATOM 1756 O O . ALA B 1 113 ? 154.419 -52.275 84.233 1.00 48.37 113 ALA B O 1
ATOM 1758 N N . LYS B 1 114 ? 155.338 -50.591 85.412 1.00 52.47 114 LYS B N 1
ATOM 1759 C CA . LYS B 1 114 ? 154.704 -50.927 86.696 1.00 52.49 114 LYS B CA 1
ATOM 1760 C C . LYS B 1 114 ? 153.184 -50.861 86.602 1.00 52.50 114 LYS B C 1
ATOM 1761 O O . LYS B 1 114 ? 152.471 -51.685 87.186 1.00 52.49 114 LYS B O 1
ATOM 1767 N N . GLU B 1 115 ? 152.696 -49.857 85.881 1.00 64.99 115 GLU B N 1
ATOM 1768 C CA . GLU B 1 115 ? 151.265 -49.666 85.692 1.00 65.00 115 GLU B CA 1
ATOM 1769 C C . GLU B 1 115 ? 150.700 -50.800 84.842 1.00 64.98 115 GLU B C 1
ATOM 1770 O O . GLU B 1 115 ? 149.795 -51.512 85.272 1.00 64.98 115 GLU B O 1
ATOM 1776 N N . VAL B 1 116 ? 151.240 -50.957 83.636 1.00 49.60 116 VAL B N 1
ATOM 1777 C CA . VAL B 1 116 ? 150.806 -52.018 82.738 1.00 49.60 116 VAL B CA 1
ATOM 1778 C C . VAL B 1 116 ? 150.975 -53.381 83.413 1.00 49.61 116 VAL B C 1
ATOM 1779 O O . VAL B 1 116 ? 150.129 -54.255 83.261 1.00 49.60 116 VAL B O 1
ATOM 1783 N N . PHE B 1 117 ? 152.056 -53.562 84.166 1.00 102.19 117 PHE B N 1
ATOM 1784 C CA . PHE B 1 117 ? 152.293 -54.826 84.868 1.00 102.19 117 PHE B CA 1
ATOM 1785 C C . PHE B 1 117 ? 151.165 -55.086 85.874 1.00 102.20 117 PHE B C 1
ATOM 1786 O O . PHE B 1 117 ? 151.206 -56.062 86.621 1.00 102.21 117 PHE B O 1
ATOM 1794 N N . THR B 1 118 ? 150.163 -54.209 85.887 1.00 92.33 118 THR B N 1
ATOM 1795 C CA . THR B 1 118 ? 149.031 -54.332 86.809 1.00 92.31 118 THR B CA 1
ATOM 1796 C C . THR B 1 118 ? 147.661 -54.157 86.144 1.00 92.34 118 THR B C 1
ATOM 1797 O O . THR B 1 118 ? 147.201 -53.036 85.934 1.00 92.34 118 THR B O 1
ATOM 1801 N N . GLU B 1 119 ? 147.009 -55.273 85.830 1.00 102.21 119 GLU B N 1
ATOM 1802 C CA . GLU B 1 119 ? 145.693 -55.238 85.205 1.00 102.21 119 GLU B CA 1
ATOM 1803 C C . GLU B 1 119 ? 144.598 -54.974 86.239 1.00 102.21 119 GLU B C 1
ATOM 1804 O O . GLU B 1 119 ? 144.047 -53.856 86.185 1.00 102.21 119 GLU B O 1
ATOM 1810 N N . GLU C 1 2 ? 157.794 -5.699 124.910 1.00 66.65 2 GLU C N 1
ATOM 1811 C CA . GLU C 1 2 ? 158.236 -4.408 124.309 1.00 66.65 2 GLU C CA 1
ATOM 1812 C C . GLU C 1 2 ? 158.823 -4.627 122.912 1.00 66.65 2 GLU C C 1
ATOM 1813 O O . GLU C 1 2 ? 158.097 -5.015 122.004 1.00 66.65 2 GLU C O 1
ATOM 1819 N N . ARG C 1 3 ? 160.112 -4.347 122.722 1.00 48.13 3 ARG C N 1
ATOM 1820 C CA . ARG C 1 3 ? 160.771 -4.574 121.417 1.00 48.15 3 ARG C CA 1
ATOM 1821 C C . ARG C 1 3 ? 161.846 -5.568 121.762 1.00 48.14 3 ARG C C 1
ATOM 1822 O O . ARG C 1 3 ? 162.075 -6.559 121.078 1.00 48.13 3 ARG C O 1
ATOM 1830 N N . TYR C 1 4 ? 162.560 -5.192 122.815 1.00 55.38 4 TYR C N 1
ATOM 1831 C CA . TYR C 1 4 ? 163.652 -5.942 123.369 1.00 55.38 4 TYR C CA 1
ATOM 1832 C C . TYR C 1 4 ? 163.269 -7.418 123.448 1.00 55.38 4 TYR C C 1
ATOM 1833 O O . TYR C 1 4 ? 164.130 -8.295 123.458 1.00 55.37 4 TYR C O 1
ATOM 1842 N N . ARG C 1 5 ? 161.969 -7.697 123.441 1.00 50.10 5 ARG C N 1
ATOM 1843 C CA . ARG C 1 5 ? 161.517 -9.080 123.455 1.00 50.11 5 ARG C CA 1
ATOM 1844 C C . ARG C 1 5 ? 161.902 -9.722 122.090 1.00 50.11 5 ARG C C 1
ATOM 1845 O O . ARG C 1 5 ? 162.118 -10.929 122.000 1.00 50.10 5 ARG C O 1
ATOM 1853 N N . ARG C 1 6 ? 162.000 -8.898 121.043 1.00 52.93 6 ARG C N 1
ATOM 1854 C CA . ARG C 1 6 ? 162.389 -9.335 119.695 1.00 52.93 6 ARG C CA 1
ATOM 1855 C C . ARG C 1 6 ? 163.878 -9.560 119.653 1.00 52.94 6 ARG C C 1
ATOM 1856 O O . ARG C 1 6 ? 164.351 -10.611 119.236 1.00 52.94 6 ARG C O 1
ATOM 1864 N N . GLY C 1 7 ? 164.615 -8.530 120.049 1.00 43.57 7 GLY C N 1
ATOM 1865 C CA . GLY C 1 7 ? 166.058 -8.618 120.055 1.00 43.56 7 GLY C CA 1
ATOM 1866 C C . GLY C 1 7 ? 166.510 -9.942 120.629 1.00 43.56 7 GLY C C 1
ATOM 1867 O O . GLY C 1 7 ? 167.221 -10.712 119.974 1.00 43.56 7 GLY C O 1
ATOM 1876 N N . GLU C 1 9 ? 164.795 -12.575 121.125 1.00 80.40 9 GLU C N 1
ATOM 1877 C CA . GLU C 1 9 ? 164.253 -13.677 120.337 1.00 80.41 9 GLU C CA 1
ATOM 1878 C C . GLU C 1 9 ? 165.304 -14.180 119.358 1.00 80.39 9 GLU C C 1
ATOM 1879 O O . GLU C 1 9 ? 165.290 -15.344 118.972 1.00 80.39 9 GLU C O 1
ATOM 1881 N N . ILE C 1 10 ? 166.214 -13.293 118.964 1.00 49.53 10 ILE C N 1
ATOM 1882 C CA . ILE C 1 10 ? 167.281 -13.636 118.029 1.00 49.51 10 ILE C CA 1
ATOM 1883 C C . ILE C 1 10 ? 168.559 -13.948 118.779 1.00 49.53 10 ILE C C 1
ATOM 1884 O O . ILE C 1 10 ? 169.279 -14.874 118.419 1.00 49.53 10 ILE C O 1
ATOM 1889 N N . LEU C 1 11 ? 168.843 -13.165 119.816 1.00 39.38 11 LEU C N 1
ATOM 1890 C CA . LEU C 1 11 ? 170.056 -13.360 120.616 1.00 39.39 11 LEU C CA 1
ATOM 1891 C C . LEU C 1 11 ? 170.172 -14.733 121.279 1.00 39.39 11 LEU C C 1
ATOM 1892 O O . LEU C 1 11 ? 171.085 -15.493 120.971 1.00 39.38 11 LEU C O 1
ATOM 1897 N N . ASN C 1 12 ? 169.248 -15.047 122.185 1.00 92.25 12 ASN C N 1
ATOM 1898 C CA . ASN C 1 12 ? 169.263 -16.331 122.889 1.00 92.27 12 ASN C CA 1
ATOM 1899 C C . ASN C 1 12 ? 169.122 -17.511 121.933 1.00 92.27 12 ASN C C 1
ATOM 1900 O O . ASN C 1 12 ? 169.179 -18.668 122.350 1.00 92.27 12 ASN C O 1
ATOM 1905 N N . ARG C 1 13 ? 168.942 -17.208 120.652 1.00 62.00 13 ARG C N 1
ATOM 1906 C CA . ARG C 1 13 ? 168.776 -18.224 119.616 1.00 61.99 13 ARG C CA 1
ATOM 1907 C C . ARG C 1 13 ? 170.086 -18.499 118.908 1.00 61.98 13 ARG C C 1
ATOM 1908 O O . ARG C 1 13 ? 170.635 -19.597 118.960 1.00 61.98 13 ARG C O 1
ATOM 1924 N N . ASN C 1 15 ? 173.157 -16.541 119.275 1.00 90.21 15 ASN C N 1
ATOM 1925 C CA . ASN C 1 15 ? 174.399 -16.376 120.018 1.00 90.21 15 ASN C CA 1
ATOM 1926 C C . ASN C 1 15 ? 174.159 -16.026 121.478 1.00 90.21 15 ASN C C 1
ATOM 1927 O O . ASN C 1 15 ? 174.594 -14.975 121.952 1.00 90.22 15 ASN C O 1
ATOM 1932 N N . ARG C 1 16 ? 173.483 -16.918 122.195 1.00 65.65 16 ARG C N 1
ATOM 1933 C CA . ARG C 1 16 ? 173.183 -16.666 123.594 1.00 65.65 16 ARG C CA 1
ATOM 1934 C C . ARG C 1 16 ? 174.411 -16.726 124.492 1.00 65.66 16 ARG C C 1
ATOM 1935 O O . ARG C 1 16 ? 174.590 -15.868 125.351 1.00 65.66 16 ARG C O 1
ATOM 1937 N N . LYS C 1 17 ? 175.257 -17.731 124.295 1.00 69.53 17 LYS C N 1
ATOM 1938 C CA . LYS C 1 17 ? 176.456 -17.879 125.116 1.00 69.54 17 LYS C CA 1
ATOM 1939 C C . LYS C 1 17 ? 177.279 -16.596 125.181 1.00 69.54 17 LYS C C 1
ATOM 1940 O O . LYS C 1 17 ? 177.872 -16.285 126.209 1.00 69.53 17 LYS C O 1
ATOM 1946 N N . SER C 1 18 ? 177.307 -15.844 124.089 1.00 84.04 18 SER C N 1
ATOM 1947 C CA . SER C 1 18 ? 178.083 -14.614 124.059 1.00 84.04 18 SER C CA 1
ATOM 1948 C C . SER C 1 18 ? 177.334 -13.443 124.653 1.00 84.02 18 SER C C 1
ATOM 1949 O O . SER C 1 18 ? 177.846 -12.763 125.538 1.00 84.03 18 SER C O 1
ATOM 1952 N N . TYR C 1 19 ? 176.120 -13.206 124.171 1.00 66.94 19 TYR C N 1
ATOM 1953 C CA . TYR C 1 19 ? 175.342 -12.089 124.676 1.00 66.94 19 TYR C CA 1
ATOM 1954 C C . TYR C 1 19 ? 175.278 -12.073 126.191 1.00 66.94 19 TYR C C 1
ATOM 1955 O O . TYR C 1 19 ? 175.027 -11.042 126.787 1.00 66.94 19 TYR C O 1
ATOM 1964 N N . THR C 1 20 ? 175.483 -13.212 126.829 1.00 71.97 20 THR C N 1
ATOM 1965 C CA . THR C 1 20 ? 175.485 -13.192 128.272 1.00 71.97 20 THR C CA 1
ATOM 1966 C C . THR C 1 20 ? 176.884 -12.716 128.666 1.00 71.99 20 THR C C 1
ATOM 1967 O O . THR C 1 20 ? 177.747 -13.469 129.110 1.00 71.99 20 THR C O 1
ATOM 1971 N N . ALA C 1 21 ? 177.081 -11.429 128.399 1.00 49.70 21 ALA C N 1
ATOM 1972 C CA . ALA C 1 21 ? 178.285 -10.650 128.679 1.00 49.69 21 ALA C CA 1
ATOM 1973 C C . ALA C 1 21 ? 177.599 -9.427 129.273 1.00 49.69 21 ALA C C 1
ATOM 1974 O O . ALA C 1 21 ? 178.201 -8.380 129.491 1.00 49.69 21 ALA C O 1
ATOM 1976 N N . ILE C 1 22 ? 176.297 -9.585 129.477 1.00 51.21 22 ILE C N 1
ATOM 1977 C CA . ILE C 1 22 ? 175.469 -8.560 130.072 1.00 51.22 22 ILE C CA 1
ATOM 1978 C C . ILE C 1 22 ? 175.959 -8.542 131.486 1.00 51.20 22 ILE C C 1
ATOM 1979 O O . ILE C 1 22 ? 176.051 -7.504 132.128 1.00 51.20 22 ILE C O 1
ATOM 1984 N N . ARG C 1 23 ? 176.249 -9.743 131.960 1.00 93.64 23 ARG C N 1
ATOM 1985 C CA . ARG C 1 23 ? 176.739 -9.961 133.298 1.00 93.65 23 ARG C CA 1
ATOM 1986 C C . ARG C 1 23 ? 177.913 -9.033 133.581 1.00 93.66 23 ARG C C 1
ATOM 1987 O O . ARG C 1 23 ? 178.096 -8.585 134.709 1.00 93.65 23 ARG C O 1
ATOM 1995 N N . ASP C 1 24 ? 178.684 -8.717 132.544 1.00 100.60 24 ASP C N 1
ATOM 1996 C CA . ASP C 1 24 ? 179.857 -7.854 132.674 1.00 100.60 24 ASP C CA 1
ATOM 1997 C C . ASP C 1 24 ? 179.614 -6.356 132.765 1.00 100.60 24 ASP C C 1
ATOM 1998 O O . ASP C 1 24 ? 180.439 -5.636 133.317 1.00 100.60 24 ASP C O 1
ATOM 2003 N N . GLU C 1 25 ? 178.500 -5.885 132.214 1.00 87.63 25 GLU C N 1
ATOM 2004 C CA . GLU C 1 25 ? 178.164 -4.461 132.245 1.00 87.62 25 GLU C CA 1
ATOM 2005 C C . GLU C 1 25 ? 177.359 -4.161 133.502 1.00 87.64 25 GLU C C 1
ATOM 2006 O O . GLU C 1 25 ? 177.306 -3.025 133.974 1.00 87.64 25 GLU C O 1
ATOM 2012 N N . LEU C 1 26 ? 176.729 -5.209 134.019 1.00 78.31 26 LEU C N 1
ATOM 2013 C CA . LEU C 1 26 ? 175.889 -5.155 135.207 1.00 78.31 26 LEU C CA 1
ATOM 2014 C C . LEU C 1 26 ? 176.378 -4.185 136.274 1.00 78.31 26 LEU C C 1
ATOM 2015 O O . LEU C 1 26 ? 175.708 -3.186 136.548 1.00 78.32 26 LEU C O 1
ATOM 2020 N N . GLU C 1 27 ? 177.518 -4.500 136.900 1.00 91.09 27 GLU C N 1
ATOM 2021 C CA . GLU C 1 27 ? 178.082 -3.623 137.923 1.00 91.10 27 GLU C CA 1
ATOM 2022 C C . GLU C 1 27 ? 177.906 -2.290 137.264 1.00 91.10 27 GLU C C 1
ATOM 2023 O O . GLU C 1 27 ? 178.443 -2.065 136.177 1.00 91.10 27 GLU C O 1
ATOM 2029 N N . ASP C 1 28 ? 177.125 -1.415 137.889 1.00 84.82 28 ASP C N 1
ATOM 2030 C CA . ASP C 1 28 ? 176.876 -0.155 137.238 1.00 84.81 28 ASP C CA 1
ATOM 2031 C C . ASP C 1 28 ? 178.143 0.498 136.737 1.00 84.81 28 ASP C C 1
ATOM 2032 O O . ASP C 1 28 ? 178.875 1.224 137.434 1.00 84.81 28 ASP C O 1
ATOM 2037 N N . VAL C 1 29 ? 178.384 0.114 135.492 1.00 98.68 29 VAL C N 1
ATOM 2038 C CA . VAL C 1 29 ? 179.456 0.550 134.645 1.00 98.68 29 VAL C CA 1
ATOM 2039 C C . VAL C 1 29 ? 178.540 0.945 133.487 1.00 98.68 29 VAL C C 1
ATOM 2040 O O . VAL C 1 29 ? 178.137 2.101 133.402 1.00 98.66 29 VAL C O 1
ATOM 2044 N N . ALA C 1 30 ? 178.138 -0.007 132.649 1.00 102.20 30 ALA C N 1
ATOM 2045 C CA . ALA C 1 30 ? 177.238 0.322 131.544 1.00 102.20 30 ALA C CA 1
ATOM 2046 C C . ALA C 1 30 ? 176.293 -0.816 131.150 1.00 102.20 30 ALA C C 1
ATOM 2047 O O . ALA C 1 30 ? 176.508 -1.509 130.157 1.00 102.21 30 ALA C O 1
ATOM 2049 N N . PRO C 1 31 ? 175.215 -1.000 131.927 1.00 102.20 31 PRO C N 1
ATOM 2050 C CA . PRO C 1 31 ? 174.160 -2.007 131.778 1.00 102.20 31 PRO C CA 1
ATOM 2051 C C . PRO C 1 31 ? 173.249 -1.506 130.678 1.00 102.21 31 PRO C C 1
ATOM 2052 O O . PRO C 1 31 ? 172.894 -2.220 129.740 1.00 102.21 31 PRO C O 1
ATOM 2056 N N . ASP C 1 32 ? 172.879 -0.246 130.844 1.00 102.21 32 ASP C N 1
ATOM 2057 C CA . ASP C 1 32 ? 172.042 0.481 129.917 1.00 102.20 32 ASP C CA 1
ATOM 2058 C C . ASP C 1 32 ? 172.520 0.191 128.494 1.00 102.20 32 ASP C C 1
ATOM 2059 O O . ASP C 1 32 ? 171.752 0.274 127.533 1.00 102.21 32 ASP C O 1
ATOM 2064 N N . LEU C 1 33 ? 173.799 -0.154 128.375 1.00 55.51 33 LEU C N 1
ATOM 2065 C CA . LEU C 1 33 ? 174.419 -0.438 127.089 1.00 55.48 33 LEU C CA 1
ATOM 2066 C C . LEU C 1 33 ? 174.005 -1.775 126.492 1.00 55.48 33 LEU C C 1
ATOM 2067 O O . LEU C 1 33 ? 173.596 -1.831 125.337 1.00 55.49 33 LEU C O 1
ATOM 2072 N N . ALA C 1 34 ? 174.126 -2.848 127.273 1.00 38.01 34 ALA C N 1
ATOM 2073 C CA . ALA C 1 34 ? 173.748 -4.184 126.804 1.00 38.01 34 ALA C CA 1
ATOM 2074 C C . ALA C 1 34 ? 172.264 -4.223 126.424 1.00 38.01 34 ALA C C 1
ATOM 2075 O O . ALA C 1 34 ? 171.823 -5.103 125.678 1.00 38.00 34 ALA C O 1
ATOM 2077 N N . ARG C 1 35 ? 171.498 -3.265 126.945 1.00 55.00 35 ARG C N 1
ATOM 2078 C CA . ARG C 1 35 ? 170.073 -3.177 126.645 1.00 55.00 35 ARG C CA 1
ATOM 2079 C C . ARG C 1 35 ? 169.900 -2.644 125.229 1.00 55.00 35 ARG C C 1
ATOM 2080 O O . ARG C 1 35 ? 169.155 -3.217 124.442 1.00 55.00 35 ARG C O 1
ATOM 2088 N N . PHE C 1 36 ? 170.596 -1.553 124.911 1.00 40.22 36 PHE C N 1
ATOM 2089 C CA . PHE C 1 36 ? 170.523 -0.955 123.584 1.00 40.22 36 PHE C CA 1
ATOM 2090 C C . PHE C 1 36 ? 170.929 -1.963 122.522 1.00 40.21 36 PHE C C 1
ATOM 2091 O O . PHE C 1 36 ? 170.442 -1.919 121.392 1.00 40.21 36 PHE C O 1
ATOM 2099 N N . VAL C 1 37 ? 171.832 -2.865 122.884 1.00 33.30 37 VAL C N 1
ATOM 2100 C CA . VAL C 1 37 ? 172.269 -3.895 121.960 1.00 33.31 37 VAL C CA 1
ATOM 2101 C C . VAL C 1 37 ? 171.074 -4.781 121.600 1.00 33.31 37 VAL C C 1
ATOM 2102 O O . VAL C 1 37 ? 170.766 -4.972 120.434 1.00 33.31 37 VAL C O 1
ATOM 2106 N N . ALA C 1 38 ? 170.390 -5.312 122.607 1.00 65.16 38 ALA C N 1
ATOM 2107 C CA . ALA C 1 38 ? 169.246 -6.185 122.367 1.00 65.18 38 ALA C CA 1
ATOM 2108 C C . ALA C 1 38 ? 168.054 -5.513 121.709 1.00 65.16 38 ALA C C 1
ATOM 2109 O O . ALA C 1 38 ? 167.422 -6.101 120.840 1.00 65.18 38 ALA C O 1
ATOM 2111 N N . GLU C 1 39 ? 167.748 -4.283 122.116 1.00 28.33 39 GLU C N 1
ATOM 2112 C CA . GLU C 1 39 ? 166.591 -3.576 121.574 1.00 28.33 39 GLU C CA 1
ATOM 2113 C C . GLU C 1 39 ? 166.800 -2.664 120.378 1.00 28.32 39 GLU C C 1
ATOM 2114 O O . GLU C 1 39 ? 165.843 -2.080 119.869 1.00 28.31 39 GLU C O 1
ATOM 2120 N N . PHE C 1 40 ? 168.038 -2.546 119.918 1.00 58.07 40 PHE C N 1
ATOM 2121 C CA . PHE C 1 40 ? 168.324 -1.709 118.759 1.00 58.07 40 PHE C CA 1
ATOM 2122 C C . PHE C 1 40 ? 169.095 -2.513 117.722 1.00 58.08 40 PHE C C 1
ATOM 2123 O O . PHE C 1 40 ? 168.658 -2.668 116.584 1.00 58.10 40 PHE C O 1
ATOM 2131 N N . ALA C 1 41 ? 170.245 -3.027 118.127 1.00 35.92 41 ALA C N 1
ATOM 2132 C CA . ALA C 1 41 ? 171.063 -3.815 117.235 1.00 35.93 41 ALA C CA 1
ATOM 2133 C C . ALA C 1 41 ? 170.294 -5.042 116.772 1.00 35.93 41 ALA C C 1
ATOM 2134 O O . ALA C 1 41 ? 170.325 -5.410 115.594 1.00 35.93 41 ALA C O 1
ATOM 2136 N N . TYR C 1 42 ? 169.585 -5.671 117.696 1.00 63.35 42 TYR C N 1
ATOM 2137 C CA . TYR C 1 42 ? 168.831 -6.865 117.362 1.00 63.35 42 TYR C CA 1
ATOM 2138 C C . TYR C 1 42 ? 167.329 -6.641 117.235 1.00 63.36 42 TYR C C 1
ATOM 2139 O O . TYR C 1 42 ? 166.697 -7.127 116.296 1.00 63.37 42 TYR C O 1
ATOM 2148 N N . GLY C 1 43 ? 166.761 -5.888 118.168 1.00 39.11 43 GLY C N 1
ATOM 2149 C CA . GLY C 1 43 ? 165.338 -5.633 118.128 1.00 39.11 43 GLY C CA 1
ATOM 2150 C C . GLY C 1 43 ? 164.882 -4.740 116.993 1.00 39.10 43 GLY C C 1
ATOM 2151 O O . GLY C 1 43 ? 163.737 -4.857 116.544 1.00 39.09 43 GLY C O 1
ATOM 2152 N N . ASP C 1 44 ? 165.754 -3.846 116.526 1.00 49.42 44 ASP C N 1
ATOM 2153 C CA . ASP C 1 44 ? 165.391 -2.934 115.438 1.00 49.43 44 ASP C CA 1
ATOM 2154 C C . ASP C 1 44 ? 166.111 -3.111 114.095 1.00 49.45 44 ASP C C 1
ATOM 2155 O O . ASP C 1 44 ? 165.579 -2.699 113.072 1.00 49.42 44 ASP C O 1
ATOM 2160 N N . VAL C 1 45 ? 167.297 -3.718 114.078 1.00 49.90 45 VAL C N 1
ATOM 2161 C CA . VAL C 1 45 ? 168.035 -3.874 112.822 1.00 49.89 45 VAL C CA 1
ATOM 2162 C C . VAL C 1 45 ? 168.086 -5.319 112.295 1.00 49.91 45 VAL C C 1
ATOM 2163 O O . VAL C 1 45 ? 167.557 -5.594 111.225 1.00 49.92 45 VAL C O 1
ATOM 2167 N N . TYR C 1 46 ? 168.715 -6.237 113.029 1.00 27.69 46 TYR C N 1
ATOM 2168 C CA . TYR C 1 46 ? 168.785 -7.647 112.619 1.00 27.67 46 TYR C CA 1
ATOM 2169 C C . TYR C 1 46 ? 167.410 -8.285 112.446 1.00 27.67 46 TYR C C 1
ATOM 2170 O O . TYR C 1 46 ? 167.285 -9.311 111.782 1.00 27.65 46 TYR C O 1
ATOM 2179 N N . SER C 1 47 ? 166.394 -7.705 113.080 1.00 45.89 47 SER C N 1
ATOM 2180 C CA . SER C 1 47 ? 165.044 -8.241 113.012 1.00 45.88 47 SER C CA 1
ATOM 2181 C C . SER C 1 47 ? 164.376 -7.955 111.687 1.00 45.89 47 SER C C 1
ATOM 2182 O O . SER C 1 47 ? 163.700 -8.822 111.145 1.00 45.89 47 SER C O 1
ATOM 2185 N N . ARG C 1 48 ? 164.552 -6.743 111.166 1.00 55.68 48 ARG C N 1
ATOM 2186 C CA . ARG C 1 48 ? 163.957 -6.375 109.877 1.00 55.70 48 ARG C CA 1
ATOM 2187 C C . ARG C 1 48 ? 164.755 -7.077 108.791 1.00 55.70 48 ARG C C 1
ATOM 2188 O O . ARG C 1 48 ? 165.531 -6.450 108.081 1.00 55.70 48 ARG C O 1
ATOM 2196 N N . GLY C 1 49 ? 164.534 -8.379 108.653 1.00 71.25 49 GLY C N 1
ATOM 2197 C CA . GLY C 1 49 ? 165.303 -9.165 107.709 1.00 71.25 49 GLY C CA 1
ATOM 2198 C C . GLY C 1 49 ? 164.984 -9.318 106.237 1.00 71.24 49 GLY C C 1
ATOM 2199 O O . GLY C 1 49 ? 164.379 -10.307 105.835 1.00 71.25 49 GLY C O 1
ATOM 2200 N N . VAL C 1 50 ? 165.398 -8.359 105.421 1.00 24.24 50 VAL C N 1
ATOM 2201 C CA . VAL C 1 50 ? 165.199 -8.477 103.984 1.00 24.21 50 VAL C CA 1
ATOM 2202 C C . VAL C 1 50 ? 166.340 -9.398 103.552 1.00 24.19 50 VAL C C 1
ATOM 2203 O O . VAL C 1 50 ? 166.236 -10.125 102.576 1.00 24.19 50 VAL C O 1
ATOM 2207 N N . LEU C 1 51 ? 167.432 -9.348 104.316 1.00 30.51 51 LEU C N 1
ATOM 2208 C CA . LEU C 1 51 ? 168.624 -10.169 10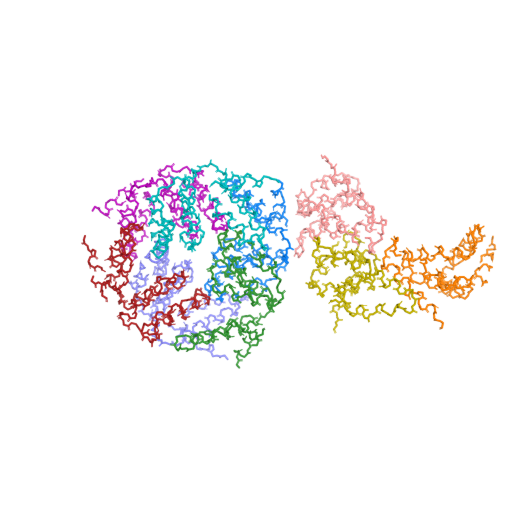4.095 1.00 30.51 51 LEU C CA 1
ATOM 2209 C C . LEU C 1 51 ? 168.542 -11.384 105.020 1.00 30.51 51 LEU C C 1
ATOM 2210 O O . LEU C 1 51 ? 168.038 -11.275 106.137 1.00 30.51 51 LEU C O 1
ATOM 2215 N N . ASP C 1 52 ? 169.029 -12.535 104.567 1.00 33.85 52 ASP C N 1
ATOM 2216 C CA . ASP C 1 52 ? 169.029 -13.741 105.396 1.00 33.86 52 ASP C CA 1
ATOM 2217 C C . ASP C 1 52 ? 169.952 -13.525 106.619 1.00 33.88 52 ASP C C 1
ATOM 2218 O O . ASP C 1 52 ? 170.883 -12.721 106.569 1.00 33.87 52 ASP C O 1
ATOM 2220 N N . LEU C 1 53 ? 169.709 -14.240 107.712 1.00 50.90 53 LEU C N 1
ATOM 2221 C CA . LEU C 1 53 ? 170.548 -14.077 108.896 1.00 50.90 53 LEU C CA 1
ATOM 2222 C C . LEU C 1 53 ? 171.995 -14.417 108.589 1.00 50.90 53 LEU C C 1
ATOM 2223 O O . LEU C 1 53 ? 172.903 -13.644 108.886 1.00 50.90 53 LEU C O 1
ATOM 2228 N N . LYS C 1 54 ? 172.212 -15.579 107.991 1.00 34.46 54 LYS C N 1
ATOM 2229 C CA . LYS C 1 54 ? 173.565 -15.998 107.650 1.00 34.46 54 LYS C CA 1
ATOM 2230 C C . LYS C 1 54 ? 174.330 -14.923 106.873 1.00 34.46 54 LYS C C 1
ATOM 2231 O O . LYS C 1 54 ? 175.562 -14.849 106.938 1.00 34.45 54 LYS C O 1
ATOM 2237 N N . THR C 1 55 ? 173.610 -14.083 106.136 1.00 36.30 55 THR C N 1
ATOM 2238 C CA . THR C 1 55 ? 174.271 -13.033 105.371 1.00 36.30 55 THR C CA 1
ATOM 2239 C C . THR C 1 55 ? 174.516 -11.818 106.257 1.00 36.30 55 THR C C 1
ATOM 2240 O O . THR C 1 55 ? 175.521 -11.135 106.122 1.00 36.31 55 THR C O 1
ATOM 2244 N N . ARG C 1 56 ? 173.599 -11.553 107.172 1.00 23.05 56 ARG C N 1
ATOM 2245 C CA . ARG C 1 56 ? 173.774 -10.436 108.074 1.00 23.02 56 ARG C CA 1
ATOM 2246 C C . ARG C 1 56 ? 175.028 -10.641 108.928 1.00 23.02 56 ARG C C 1
ATOM 2247 O O . ARG C 1 56 ? 175.904 -9.779 108.967 1.00 23.03 56 ARG C O 1
ATOM 2255 N N . GLU C 1 57 ? 175.116 -11.786 109.599 1.00 17.86 57 GLU C N 1
ATOM 2256 C CA . GLU C 1 57 ? 176.267 -12.087 110.437 1.00 17.86 57 GLU C CA 1
ATOM 2257 C C . GLU C 1 57 ? 177.550 -12.041 109.641 1.00 17.85 57 GLU C C 1
ATOM 2258 O O . GLU C 1 57 ? 178.560 -11.516 110.096 1.00 17.84 57 GLU C O 1
ATOM 2264 N N . LEU C 1 58 ? 177.497 -12.598 108.441 1.00 19.66 58 LEU C N 1
ATOM 2265 C CA . LEU C 1 58 ? 178.629 -12.641 107.521 1.00 19.67 58 LEU C CA 1
ATOM 2266 C C . LEU C 1 58 ? 179.101 -11.218 107.192 1.00 19.67 58 LEU C C 1
ATOM 2267 O O . LEU C 1 58 ? 180.277 -10.978 106.948 1.00 19.66 58 LEU C O 1
ATOM 2272 N N . LEU C 1 59 ? 178.159 -10.282 107.197 1.00 40.84 59 LEU C N 1
ATOM 2273 C CA . LEU C 1 59 ? 178.451 -8.889 106.911 1.00 40.85 59 LEU C CA 1
ATOM 2274 C C . LEU C 1 59 ? 179.098 -8.244 108.122 1.00 40.85 59 LEU C C 1
ATOM 2275 O O . LEU C 1 59 ? 179.984 -7.402 108.000 1.00 40.85 59 LEU C O 1
ATOM 2280 N N . THR C 1 60 ? 178.651 -8.643 109.299 1.00 31.18 60 THR C N 1
ATOM 2281 C CA . THR C 1 60 ? 179.220 -8.107 110.513 1.00 31.17 60 THR C CA 1
ATOM 2282 C C . THR C 1 60 ? 180.688 -8.524 110.533 1.00 31.17 60 THR C C 1
ATOM 2283 O O . THR C 1 60 ? 181.566 -7.750 110.913 1.00 31.17 60 THR C O 1
ATOM 2287 N N . LEU C 1 61 ? 180.964 -9.740 110.089 1.00 33.12 61 LEU C N 1
ATOM 2288 C CA . LEU C 1 61 ? 182.336 -10.206 110.058 1.00 33.12 61 LEU C CA 1
ATOM 2289 C C . LEU C 1 61 ? 183.204 -9.292 109.207 1.00 33.12 61 LEU C C 1
ATOM 2290 O O . LEU C 1 61 ? 184.303 -8.920 109.602 1.00 33.12 61 LEU C O 1
ATOM 2295 N N . ALA C 1 62 ? 182.702 -8.926 108.036 1.00 18.74 62 ALA C N 1
ATOM 2296 C CA . ALA C 1 62 ? 183.430 -8.059 107.120 1.00 18.75 62 ALA C CA 1
ATOM 2297 C C . ALA C 1 62 ? 183.762 -6.761 107.800 1.00 18.74 62 ALA C C 1
ATOM 2298 O O . ALA C 1 62 ? 184.907 -6.326 107.798 1.00 18.74 62 ALA C O 1
ATOM 2300 N N . ALA C 1 63 ? 182.731 -6.157 108.386 1.00 14.52 63 ALA C N 1
ATOM 2301 C CA . ALA C 1 63 ? 182.839 -4.884 109.083 1.00 14.52 63 ALA C CA 1
ATOM 2302 C C . ALA C 1 63 ? 183.817 -4.925 110.252 1.00 14.52 63 ALA C C 1
ATOM 2303 O O . ALA C 1 63 ? 184.648 -4.038 110.414 1.00 14.51 63 ALA C O 1
ATOM 2305 N N . LEU C 1 64 ? 183.714 -5.965 111.060 1.00 10.20 64 LEU C N 1
ATOM 2306 C CA . LEU C 1 64 ? 184.584 -6.108 112.213 1.00 10.20 64 LEU C CA 1
ATOM 2307 C C . LEU C 1 64 ? 186.006 -6.424 111.809 1.00 10.20 64 LEU C C 1
ATOM 2308 O O . LEU C 1 64 ? 186.921 -6.291 112.618 1.00 10.20 64 LEU C O 1
ATOM 2313 N N . THR C 1 65 ? 186.204 -6.834 110.563 1.00 38.73 65 THR C N 1
ATOM 2314 C CA . THR C 1 65 ? 187.544 -7.144 110.102 1.00 38.73 65 THR C CA 1
ATOM 2315 C C . THR C 1 65 ? 188.315 -5.883 109.763 1.00 38.73 65 THR C C 1
ATOM 2316 O O . THR C 1 65 ? 189.512 -5.816 110.003 1.00 38.74 65 THR C O 1
ATOM 2320 N N . VAL C 1 66 ? 187.644 -4.883 109.204 1.00 11.87 66 VAL C N 1
ATOM 2321 C CA . VAL C 1 66 ? 188.336 -3.648 108.864 1.00 11.86 66 VAL C CA 1
ATOM 2322 C C . VAL C 1 66 ? 188.675 -2.923 110.161 1.00 11.86 66 VAL C C 1
ATOM 2323 O O . VAL C 1 66 ? 189.808 -2.457 110.367 1.00 11.87 66 VAL C O 1
ATOM 2327 N N . LEU C 1 67 ? 187.682 -2.859 111.039 1.00 39.33 67 LEU C N 1
ATOM 2328 C CA . LEU C 1 67 ? 187.810 -2.212 112.335 1.00 39.32 67 LEU C CA 1
ATOM 2329 C C . LEU C 1 67 ? 188.800 -2.918 113.247 1.00 39.32 67 LEU C C 1
ATOM 2330 O O . LEU C 1 67 ? 189.149 -2.393 114.289 1.00 39.33 67 LEU C O 1
ATOM 2335 N N . ARG C 1 68 ? 189.242 -4.107 112.861 1.00 24.99 68 ARG C N 1
ATOM 2336 C CA . ARG C 1 68 ? 190.167 -4.898 113.679 1.00 24.98 68 ARG C CA 1
ATOM 2337 C C . ARG C 1 68 ? 189.602 -5.089 115.073 1.00 24.99 68 ARG C C 1
ATOM 2338 O O . ARG C 1 68 ? 190.330 -4.998 116.043 1.00 24.99 68 ARG C O 1
ATOM 2346 N N . ALA C 1 69 ? 188.310 -5.352 115.180 1.00 55.12 69 ALA C N 1
ATOM 2347 C CA . ALA C 1 69 ? 187.701 -5.536 116.485 1.00 55.15 69 ALA C CA 1
ATOM 2348 C C . ALA C 1 69 ? 187.720 -6.997 116.933 1.00 55.15 69 ALA C C 1
ATOM 2349 O O . ALA C 1 69 ? 186.712 -7.696 116.816 1.00 55.15 69 ALA C O 1
ATOM 2351 N N . ASP C 1 70 ? 188.858 -7.442 117.464 1.00 40.56 70 ASP C N 1
ATOM 2352 C CA . ASP C 1 70 ? 189.050 -8.828 117.920 1.00 40.57 70 ASP C CA 1
ATOM 2353 C C . ASP C 1 70 ? 188.041 -9.412 118.917 1.00 40.59 70 ASP C C 1
ATOM 2354 O O . ASP C 1 70 ? 187.292 -10.326 118.579 1.00 40.58 70 ASP C O 1
ATOM 2359 N N . ASP C 1 71 ? 188.011 -8.914 120.143 1.00 83.06 71 ASP C N 1
ATOM 2360 C CA . ASP C 1 71 ? 187.067 -9.468 121.099 1.00 83.07 71 ASP C CA 1
ATOM 2361 C C . ASP C 1 71 ? 185.648 -9.557 120.523 1.00 83.06 71 ASP C C 1
ATOM 2362 O O . ASP C 1 71 ? 184.838 -10.350 120.991 1.00 83.07 71 ASP C O 1
ATOM 2367 N N . GLN C 1 72 ? 185.357 -8.762 119.496 1.00 43.69 72 GLN C N 1
ATOM 2368 C CA . GLN C 1 72 ? 184.028 -8.778 118.859 1.00 43.66 72 GLN C CA 1
ATOM 2369 C C . GLN C 1 72 ? 183.969 -9.733 117.660 1.00 43.65 72 GLN C C 1
ATOM 2370 O O . GLN C 1 72 ? 183.005 -10.477 117.485 1.00 43.66 72 GLN C O 1
ATOM 2376 N N . LEU C 1 73 ? 184.988 -9.708 116.816 1.00 36.41 73 LEU C N 1
ATOM 2377 C CA . LEU C 1 73 ? 184.976 -10.608 115.684 1.00 36.40 73 LEU C CA 1
ATOM 2378 C C . LEU C 1 73 ? 184.702 -12.004 116.236 1.00 36.40 73 LEU C C 1
ATOM 2379 O O . LEU C 1 73 ? 183.797 -12.698 115.791 1.00 36.41 73 LEU C O 1
ATOM 2384 N N . LYS C 1 74 ? 185.468 -12.403 117.239 1.00 31.40 74 LYS C N 1
ATOM 2385 C CA . LYS C 1 74 ? 185.288 -13.719 117.818 1.00 31.40 74 LYS C CA 1
ATOM 2386 C C . LYS C 1 74 ? 183.836 -14.054 118.143 1.00 31.40 74 LYS C C 1
ATOM 2387 O O . LYS C 1 74 ? 183.346 -15.112 117.784 1.00 31.39 74 LYS C O 1
ATOM 2393 N N . SER C 1 75 ? 183.145 -13.154 118.823 1.00 36.72 75 SER C N 1
ATOM 2394 C CA . SER C 1 75 ? 181.768 -13.405 119.205 1.00 36.74 75 SER C CA 1
ATOM 2395 C C . SER C 1 75 ? 180.853 -13.623 118.015 1.00 36.75 75 SER C C 1
ATOM 2396 O O . SER C 1 75 ? 179.924 -14.426 118.073 1.00 36.74 75 SER C O 1
ATOM 2399 N N . HIS C 1 76 ? 181.104 -12.921 116.923 1.00 52.81 76 HIS C N 1
ATOM 2400 C CA . HIS C 1 76 ? 180.242 -13.086 115.777 1.00 52.81 76 HIS C CA 1
ATOM 2401 C C . HIS C 1 76 ? 180.608 -14.284 114.909 1.00 52.82 76 HIS C C 1
ATOM 2402 O O . HIS C 1 76 ? 179.822 -14.691 114.061 1.00 52.83 76 HIS C O 1
ATOM 2409 N N . VAL C 1 77 ? 181.792 -14.858 115.101 1.00 36.69 77 VAL C N 1
ATOM 2410 C CA . VAL C 1 77 ? 182.145 -16.041 114.316 1.00 36.68 77 VAL C CA 1
ATOM 2411 C C . VAL C 1 77 ? 181.271 -17.164 114.853 1.00 36.68 77 VAL C C 1
ATOM 2412 O O . VAL C 1 77 ? 180.721 -17.962 114.091 1.00 36.68 77 VAL C O 1
ATOM 2416 N N . ARG C 1 78 ? 181.136 -17.204 116.177 1.00 32.04 78 ARG C N 1
ATOM 2417 C CA . ARG C 1 78 ? 180.283 -18.188 116.826 1.00 32.04 78 ARG C CA 1
ATOM 2418 C C . ARG C 1 78 ? 178.903 -17.939 116.216 1.00 32.03 78 ARG C C 1
ATOM 2419 O O . ARG C 1 78 ? 178.366 -18.784 115.516 1.00 32.04 78 ARG C O 1
ATOM 2427 N N . GLY C 1 79 ? 178.360 -16.750 116.472 1.00 24.18 79 GLY C N 1
ATOM 2428 C CA . GLY C 1 79 ? 177.052 -16.376 115.955 1.00 24.17 79 GLY C CA 1
ATOM 2429 C C . GLY C 1 79 ? 176.849 -16.774 114.505 1.00 24.17 79 GLY C C 1
ATOM 2430 O O . GLY C 1 79 ? 175.732 -17.095 114.105 1.00 24.16 79 GLY C O 1
ATOM 2431 N N . ALA C 1 80 ? 177.933 -16.763 113.723 1.00 22.58 80 ALA C N 1
ATOM 2432 C CA . ALA C 1 80 ? 177.887 -17.141 112.312 1.00 22.59 80 ALA C CA 1
ATOM 2433 C C . ALA C 1 80 ? 177.787 -18.655 112.197 1.00 22.61 80 ALA C C 1
ATOM 2434 O O . ALA C 1 80 ? 176.896 -19.165 111.533 1.00 22.59 80 ALA C O 1
ATOM 2436 N N . LEU C 1 81 ? 178.701 -19.377 112.836 1.00 35.53 81 LEU C N 1
ATOM 2437 C CA . LEU C 1 81 ? 178.650 -20.840 112.785 1.00 35.53 81 LEU C CA 1
ATOM 2438 C C . LEU C 1 81 ? 177.300 -21.349 113.282 1.00 35.53 81 LEU C C 1
ATOM 2439 O O . LEU C 1 81 ? 176.752 -22.310 112.760 1.00 35.54 81 LEU C O 1
ATOM 2444 N N . ASN C 1 82 ? 176.769 -20.691 114.301 1.00 31.96 82 ASN C N 1
ATOM 2445 C CA . ASN C 1 82 ? 175.502 -21.090 114.869 1.00 31.96 82 ASN C CA 1
ATOM 2446 C C . ASN C 1 82 ? 174.358 -20.950 113.895 1.00 31.96 82 ASN C C 1
ATOM 2447 O O . ASN C 1 82 ? 173.293 -21.506 114.132 1.00 31.96 82 ASN C O 1
ATOM 2452 N N . ALA C 1 83 ? 174.565 -20.217 112.801 1.00 46.12 83 ALA C N 1
ATOM 2453 C CA . ALA C 1 83 ? 173.508 -20.024 111.802 1.00 46.12 83 ALA C CA 1
ATOM 2454 C C . ALA C 1 83 ? 173.694 -20.911 110.587 1.00 46.12 83 ALA C C 1
ATOM 2455 O O . ALA C 1 83 ? 172.980 -20.774 109.598 1.00 46.13 83 ALA C O 1
ATOM 2457 N N . GLY C 1 84 ? 174.659 -21.816 110.650 1.00 47.74 84 GLY C N 1
ATOM 2458 C CA . GLY C 1 84 ? 174.869 -22.709 109.530 1.00 47.73 84 GLY C CA 1
ATOM 2459 C C . GLY C 1 84 ? 176.075 -22.371 108.685 1.00 47.72 84 GLY C C 1
ATOM 2460 O O . GLY C 1 84 ? 176.506 -23.193 107.874 1.00 47.73 84 GLY C O 1
ATOM 2461 N N . CYS C 1 85 ? 176.620 -21.169 108.853 1.00 26.96 85 CYS C N 1
ATOM 2462 C CA . CYS C 1 85 ? 177.786 -20.772 108.084 1.00 26.96 85 CYS C CA 1
ATOM 2463 C C . CYS C 1 85 ? 178.850 -21.819 108.275 1.00 26.96 85 CYS C C 1
ATOM 2464 O O . CYS C 1 85 ? 179.106 -22.247 109.399 1.00 26.95 85 CYS C O 1
ATOM 2467 N N . SER C 1 86 ? 179.467 -22.253 107.186 1.00 31.72 86 SER C N 1
ATOM 2468 C CA . SER C 1 86 ? 180.517 -23.250 107.300 1.00 31.72 86 SER C CA 1
ATOM 2469 C C . SER C 1 86 ? 181.789 -22.504 107.659 1.00 31.73 86 SER C C 1
ATOM 2470 O O . SER C 1 86 ? 181.845 -21.281 107.549 1.00 31.71 86 SER C O 1
ATOM 2473 N N . LYS C 1 87 ? 182.806 -23.234 108.096 1.00 42.88 87 LYS C N 1
ATOM 2474 C CA . LYS C 1 87 ? 184.064 -22.609 108.444 1.00 42.88 87 LYS C CA 1
ATOM 2475 C C . LYS C 1 87 ? 184.682 -21.975 107.203 1.00 42.89 87 LYS C C 1
ATOM 2476 O O . LYS C 1 87 ? 185.021 -20.785 107.207 1.00 42.88 87 LYS C O 1
ATOM 2482 N N . ASP C 1 88 ? 184.830 -22.778 106.146 1.00 56.62 88 ASP C N 1
ATOM 2483 C CA . ASP C 1 88 ? 185.411 -22.318 104.884 1.00 56.62 88 ASP C CA 1
ATOM 2484 C C . ASP C 1 88 ? 184.675 -21.077 104.366 1.00 56.64 88 ASP C C 1
ATOM 2485 O O . ASP C 1 88 ? 185.267 -20.233 103.701 1.00 56.64 88 ASP C O 1
ATOM 2487 N N . GLU C 1 89 ? 183.386 -20.969 104.671 1.00 35.48 89 GLU C N 1
ATOM 2488 C CA . GLU C 1 89 ? 182.602 -19.803 104.269 1.00 35.50 89 GLU C CA 1
ATOM 2489 C C . GLU C 1 89 ? 183.009 -18.587 105.096 1.00 35.48 89 GLU C C 1
ATOM 2490 O O . GLU C 1 89 ? 183.185 -17.496 104.567 1.00 35.48 89 GLU C O 1
ATOM 2496 N N . ILE C 1 90 ? 183.143 -18.780 106.403 1.00 38.28 90 ILE C N 1
ATOM 2497 C CA . ILE C 1 90 ? 183.527 -17.700 107.297 1.00 38.28 90 ILE C CA 1
ATOM 2498 C C . ILE C 1 90 ? 184.915 -17.173 106.972 1.00 38.27 90 ILE C C 1
ATOM 2499 O O . ILE C 1 90 ? 185.134 -15.967 106.985 1.00 38.27 90 ILE C O 1
ATOM 2504 N N . ILE C 1 91 ? 185.859 -18.058 106.677 1.00 22.95 91 ILE C N 1
ATOM 2505 C CA . ILE C 1 91 ? 187.184 -17.571 106.346 1.00 22.94 91 ILE C CA 1
ATOM 2506 C C . ILE C 1 91 ? 187.165 -16.835 105.004 1.00 22.95 91 ILE C C 1
ATOM 2507 O O . ILE C 1 91 ? 188.013 -15.974 104.742 1.00 22.94 91 ILE C O 1
ATOM 2512 N N . GLU C 1 92 ? 186.181 -17.146 104.165 1.00 36.52 92 GLU C N 1
ATOM 2513 C CA . GLU C 1 92 ? 186.073 -16.486 102.875 1.00 36.55 92 GLU C CA 1
ATOM 2514 C C . GLU C 1 92 ? 185.916 -14.990 102.976 1.00 36.54 92 GLU C C 1
ATOM 2515 O O . GLU C 1 92 ? 186.681 -14.269 102.354 1.00 36.54 92 GLU C O 1
ATOM 2521 N N . VAL C 1 93 ? 184.944 -14.507 103.744 1.00 29.88 93 VAL C N 1
ATOM 2522 C CA . VAL C 1 93 ? 184.776 -13.062 103.826 1.00 29.87 93 VAL C CA 1
ATOM 2523 C C . VAL C 1 93 ? 186.086 -12.387 104.245 1.00 29.87 93 VAL C C 1
ATOM 2524 O O . VAL C 1 93 ? 186.404 -11.285 103.796 1.00 29.88 93 VAL C O 1
ATOM 2536 N N . ILE C 1 95 ? 189.100 -13.471 103.540 1.00 24.93 95 ILE C N 1
ATOM 2537 C CA . ILE C 1 95 ? 190.074 -13.513 102.465 1.00 24.94 95 ILE C CA 1
ATOM 2538 C C . ILE C 1 95 ? 189.797 -12.358 101.520 1.00 24.94 95 ILE C C 1
ATOM 2539 O O . ILE C 1 95 ? 190.713 -11.644 101.133 1.00 24.94 95 ILE C O 1
ATOM 2544 N N . GLN C 1 96 ? 188.538 -12.148 101.163 1.00 59.30 96 GLN C N 1
ATOM 2545 C CA . GLN C 1 96 ? 188.236 -11.044 100.269 1.00 59.31 96 GLN C CA 1
ATOM 2546 C C . GLN C 1 96 ? 188.678 -9.713 100.884 1.00 59.32 96 GLN C C 1
ATOM 2547 O O . GLN C 1 96 ? 189.154 -8.820 100.183 1.00 59.32 96 GLN C O 1
ATOM 2561 N N . ALA C 1 98 ? 191.181 -8.932 102.186 1.00 28.03 98 ALA C N 1
ATOM 2562 C CA . ALA C 1 98 ? 192.580 -8.624 101.953 1.00 28.03 98 ALA C CA 1
ATOM 2563 C C . ALA C 1 98 ? 192.670 -7.580 100.845 1.00 28.03 98 ALA C C 1
ATOM 2564 O O . ALA C 1 98 ? 193.576 -6.749 100.812 1.00 28.03 98 ALA C O 1
ATOM 2566 N N . VAL C 1 99 ? 191.719 -7.625 99.925 1.00 33.48 99 VAL C N 1
ATOM 2567 C CA . VAL C 1 99 ? 191.705 -6.662 98.844 1.00 33.48 99 VAL C CA 1
ATOM 2568 C C . VAL C 1 99 ? 191.206 -5.275 99.308 1.00 33.49 99 VAL C C 1
ATOM 2569 O O . VAL C 1 99 ? 191.824 -4.253 98.995 1.00 33.48 99 VAL C O 1
ATOM 2573 N N . TYR C 1 100 ? 190.126 -5.244 100.085 1.00 42.44 100 TYR C N 1
ATOM 2574 C CA . TYR C 1 100 ? 189.535 -3.985 100.542 1.00 42.45 100 TYR C CA 1
ATOM 2575 C C . TYR C 1 100 ? 190.062 -3.353 101.834 1.00 42.44 100 TYR C C 1
ATOM 2576 O O . TYR C 1 100 ? 189.888 -2.156 102.061 1.00 42.44 100 TYR C O 1
ATOM 2585 N N . ALA C 1 101 ? 190.715 -4.131 102.682 1.00 25.86 101 ALA C N 1
ATOM 2586 C CA . ALA C 1 101 ? 191.200 -3.580 103.930 1.00 25.85 101 ALA C CA 1
ATOM 2587 C C . ALA C 1 101 ? 192.676 -3.886 104.177 1.00 25.85 101 ALA C C 1
ATOM 2588 O O . ALA C 1 101 ? 193.232 -3.504 105.207 1.00 25.85 101 ALA C O 1
ATOM 2590 N N . GLY C 1 102 ? 193.303 -4.579 103.230 1.00 22.71 102 GLY C N 1
ATOM 2591 C CA . GLY C 1 102 ? 194.711 -4.917 103.358 1.00 22.72 102 GLY C CA 1
ATOM 2592 C C . GLY C 1 102 ? 194.984 -6.270 103.982 1.00 22.73 102 GLY C C 1
ATOM 2593 O O . GLY C 1 102 ? 194.178 -6.774 104.750 1.00 22.72 102 GLY C O 1
ATOM 2594 N N . PHE C 1 103 ? 196.129 -6.858 103.657 1.00 45.48 103 PHE C N 1
ATOM 2595 C CA . PHE C 1 103 ? 196.491 -8.157 104.202 1.00 45.48 103 PHE C CA 1
ATOM 2596 C C . PHE C 1 103 ? 196.580 -8.213 105.730 1.00 45.48 103 PHE C C 1
ATOM 2597 O O . PHE C 1 103 ? 196.226 -9.228 106.331 1.00 45.49 103 PHE C O 1
ATOM 2605 N N . PRO C 1 104 ? 197.064 -7.136 106.381 1.00 32.75 104 PRO C N 1
ATOM 2606 C CA . PRO C 1 104 ? 197.158 -7.171 107.838 1.00 32.73 104 PRO C CA 1
ATOM 2607 C C . PRO C 1 104 ? 195.833 -7.354 108.557 1.00 32.73 104 PRO C C 1
ATOM 2608 O O . PRO C 1 104 ? 195.790 -7.977 109.615 1.00 32.73 104 PRO C O 1
ATOM 2612 N N . ALA C 1 105 ? 194.749 -6.827 107.994 1.00 16.06 105 ALA C N 1
ATOM 2613 C CA . ALA C 1 105 ? 193.440 -6.954 108.642 1.00 16.06 105 ALA C CA 1
ATOM 2614 C C . ALA C 1 105 ? 192.822 -8.343 108.470 1.00 16.06 105 ALA C C 1
ATOM 2615 O O . ALA C 1 105 ? 192.122 -8.853 109.344 1.00 16.06 105 ALA C O 1
ATOM 2617 N N . ALA C 1 106 ? 193.079 -8.933 107.313 1.00 17.85 106 ALA C N 1
ATOM 2618 C CA . ALA C 1 106 ? 192.585 -10.241 106.989 1.00 17.85 106 ALA C CA 1
ATOM 2619 C C . ALA C 1 106 ? 193.286 -11.231 107.883 1.00 17.85 106 ALA C C 1
ATOM 2620 O O . ALA C 1 106 ? 192.623 -12.021 108.535 1.00 17.85 106 ALA C O 1
ATOM 2622 N N . ILE C 1 107 ? 194.619 -11.194 107.913 1.00 20.34 107 ILE C N 1
ATOM 2623 C CA . ILE C 1 107 ? 195.396 -12.114 108.743 1.00 20.33 107 ILE C CA 1
ATOM 2624 C C . ILE C 1 107 ? 195.013 -11.999 110.220 1.00 20.33 107 ILE C C 1
ATOM 2625 O O . ILE C 1 107 ? 194.997 -12.998 110.951 1.00 20.33 107 ILE C O 1
ATOM 2630 N N . ASN C 1 108 ? 194.709 -10.787 110.670 1.00 13.88 108 ASN C N 1
ATOM 2631 C CA . ASN C 1 108 ? 194.329 -10.613 112.060 1.00 13.88 108 ASN C CA 1
ATOM 2632 C C . ASN C 1 108 ? 192.956 -11.181 112.392 1.00 13.88 108 ASN C C 1
ATOM 2633 O O . ASN C 1 108 ? 192.675 -11.457 113.557 1.00 13.87 108 ASN C O 1
ATOM 2638 N N . ALA C 1 109 ? 192.110 -11.349 111.373 1.00 27.84 109 ALA C N 1
ATOM 2639 C CA . ALA C 1 109 ? 190.756 -11.888 111.539 1.00 27.86 109 ALA C CA 1
ATOM 2640 C C . ALA C 1 109 ? 190.730 -13.398 111.431 1.00 27.86 109 ALA C C 1
ATOM 2641 O O . ALA C 1 109 ? 189.921 -14.048 112.076 1.00 27.86 109 ALA C O 1
ATOM 2643 N N . VAL C 1 110 ? 191.605 -13.957 110.609 1.00 29.36 110 VAL C N 1
ATOM 2644 C CA . VAL C 1 110 ? 191.685 -15.406 110.455 1.00 29.36 110 VAL C CA 1
ATOM 2645 C C . VAL C 1 110 ? 192.194 -16.035 111.761 1.00 29.36 110 VAL C C 1
ATOM 2646 O O . VAL C 1 110 ? 191.594 -16.979 112.293 1.00 29.37 110 VAL C O 1
ATOM 2650 N N . LEU C 1 111 ? 193.295 -15.506 112.284 1.00 34.34 111 LEU C N 1
ATOM 2651 C CA . LEU C 1 111 ? 193.833 -16.022 113.522 1.00 34.33 111 LEU C CA 1
ATOM 2652 C C . LEU C 1 111 ? 192.751 -15.932 114.605 1.00 34.32 111 LEU C C 1
ATOM 2653 O O . LEU C 1 111 ? 192.507 -16.882 115.334 1.00 34.33 111 LEU C O 1
ATOM 2658 N N . ALA C 1 112 ? 192.082 -14.799 114.706 1.00 22.60 112 ALA C N 1
ATOM 2659 C CA . ALA C 1 112 ? 191.043 -14.659 115.714 1.00 22.59 112 ALA C CA 1
ATOM 2660 C C . ALA C 1 112 ? 189.985 -15.736 115.522 1.00 22.59 112 ALA C C 1
ATOM 2661 O O . ALA C 1 112 ? 189.452 -16.277 116.488 1.00 22.59 112 ALA C O 1
ATOM 2663 N N . ALA C 1 113 ? 189.681 -16.044 114.268 1.00 26.02 113 ALA C N 1
ATOM 2664 C CA . ALA C 1 113 ? 188.679 -17.052 113.952 1.00 26.05 113 ALA C CA 1
ATOM 2665 C C . ALA C 1 113 ? 189.177 -18.458 114.297 1.00 26.05 113 ALA C C 1
ATOM 2666 O O . ALA C 1 113 ? 188.425 -19.282 114.843 1.00 26.04 113 ALA C O 1
ATOM 2668 N N . LYS C 1 114 ? 190.439 -18.738 113.976 1.00 37.52 114 LYS C N 1
ATOM 2669 C CA . LYS C 1 114 ? 190.988 -20.047 114.293 1.00 37.54 114 LYS C CA 1
ATOM 2670 C C . LYS C 1 114 ? 190.807 -20.316 115.787 1.00 37.55 114 LYS C C 1
ATOM 2671 O O . LYS C 1 114 ? 190.561 -21.448 116.196 1.00 37.54 114 LYS C O 1
ATOM 2677 N N . GLU C 1 115 ? 190.915 -19.270 116.602 1.00 53.01 115 GLU C N 1
ATOM 2678 C CA . GLU C 1 115 ? 190.764 -19.433 118.037 1.00 53.01 115 GLU C CA 1
ATOM 2679 C C . GLU C 1 115 ? 189.395 -19.993 118.375 1.00 53.00 115 GLU C C 1
ATOM 2680 O O . GLU C 1 115 ? 189.291 -21.013 119.042 1.00 53.00 115 GLU C O 1
ATOM 2686 N N . VAL C 1 116 ? 188.339 -19.345 117.910 1.00 34.35 116 VAL C N 1
ATOM 2687 C CA . VAL C 1 116 ? 187.001 -19.844 118.195 1.00 34.35 116 VAL C CA 1
ATOM 2688 C C . VAL C 1 116 ? 186.719 -21.171 117.479 1.00 34.35 116 VAL C C 1
ATOM 2689 O O . VAL C 1 116 ? 185.908 -21.957 117.943 1.00 34.35 116 VAL C O 1
ATOM 2693 N N . PHE C 1 117 ? 187.393 -21.435 116.361 1.00 71.30 117 PHE C N 1
ATOM 2694 C CA . PHE C 1 117 ? 187.202 -22.717 115.664 1.00 71.31 117 PHE C CA 1
ATOM 2695 C C . PHE C 1 117 ? 187.889 -23.781 116.511 1.00 71.32 117 PHE C C 1
ATOM 2696 O O . PHE C 1 117 ? 187.710 -24.977 116.294 1.00 71.34 117 PHE C O 1
ATOM 2704 N N . THR C 1 118 ? 188.706 -23.339 117.456 1.00 78.06 118 THR C N 1
ATOM 2705 C CA . THR C 1 118 ? 189.426 -24.275 118.297 1.00 78.04 118 THR C CA 1
ATOM 2706 C C . THR C 1 118 ? 189.022 -24.210 119.747 1.00 78.08 118 THR C C 1
ATOM 2707 O O . THR C 1 118 ? 189.860 -24.131 120.642 1.00 78.08 118 THR C O 1
ATOM 2711 N N . GLU C 1 119 ? 187.731 -24.211 119.998 1.00 102.20 119 GLU C N 1
ATOM 2712 C CA . GLU C 1 119 ? 187.322 -24.217 121.376 1.00 102.20 119 GLU C CA 1
ATOM 2713 C C . GLU C 1 119 ? 187.090 -25.699 121.690 1.00 102.21 119 GLU C C 1
ATOM 2714 O O . GLU C 1 119 ? 186.023 -26.069 122.219 1.00 102.21 119 GLU C O 1
ATOM 2728 N N . GLU D 1 2 ? 212.657 25.073 127.889 1.00 102.21 2 GLU D N 1
ATOM 2729 C CA . GLU D 1 2 ? 212.195 24.765 129.187 1.00 102.21 2 GLU D CA 1
ATOM 2730 C C . GLU D 1 2 ? 210.847 25.428 129.299 1.00 102.20 2 GLU D C 1
ATOM 2731 O O . GLU D 1 2 ? 210.725 26.633 129.392 1.00 102.21 2 GLU D O 1
ATOM 2733 N N . ARG D 1 3 ? 209.822 24.612 129.314 1.00 60.94 3 ARG D N 1
ATOM 2734 C CA . ARG D 1 3 ? 208.481 25.103 129.517 1.00 60.95 3 ARG D CA 1
ATOM 2735 C C . ARG D 1 3 ? 207.928 23.772 129.927 1.00 60.94 3 ARG D C 1
ATOM 2736 O O . ARG D 1 3 ? 206.844 23.673 130.468 1.00 60.93 3 ARG D O 1
ATOM 2744 N N . TYR D 1 4 ? 208.719 22.750 129.596 1.00 76.47 4 TYR D N 1
ATOM 2745 C CA . TYR D 1 4 ? 208.482 21.357 129.909 1.00 76.47 4 TYR D CA 1
ATOM 2746 C C . TYR D 1 4 ? 207.586 21.343 131.143 1.00 76.47 4 TYR D C 1
ATOM 2747 O O . TYR D 1 4 ? 206.505 20.748 131.137 1.00 76.47 4 TYR D O 1
ATOM 2756 N N . ARG D 1 5 ? 208.026 22.068 132.170 1.00 60.50 5 ARG D N 1
ATOM 2757 C CA . ARG D 1 5 ? 207.330 22.187 133.450 1.00 60.52 5 ARG D CA 1
ATOM 2758 C C . ARG D 1 5 ? 205.943 22.825 133.375 1.00 60.52 5 ARG D C 1
ATOM 2759 O O . ARG D 1 5 ? 205.042 22.435 134.115 1.00 60.51 5 ARG D O 1
ATOM 2767 N N . ARG D 1 6 ? 205.792 23.820 132.504 1.00 102.20 6 ARG D N 1
ATOM 2768 C CA . ARG D 1 6 ? 204.522 24.525 132.294 1.00 102.20 6 ARG D CA 1
ATOM 2769 C C . ARG D 1 6 ? 203.417 23.497 132.074 1.00 102.20 6 ARG D C 1
ATOM 2770 O O . ARG D 1 6 ? 202.241 23.742 132.373 1.00 102.21 6 ARG D O 1
ATOM 2778 N N . GLY D 1 7 ? 203.823 22.332 131.573 1.00 63.09 7 GLY D N 1
ATOM 2779 C CA . GLY D 1 7 ? 202.880 21.263 131.321 1.00 63.08 7 GLY D CA 1
ATOM 2780 C C . GLY D 1 7 ? 203.083 20.092 132.255 1.00 63.07 7 GLY D C 1
ATOM 2781 O O . GLY D 1 7 ? 202.332 19.121 132.221 1.00 63.07 7 GLY D O 1
ATOM 2790 N N . GLU D 1 9 ? 203.575 20.414 135.946 1.00 74.96 9 GLU D N 1
ATOM 2791 C CA . GLU D 1 9 ? 202.883 20.570 137.220 1.00 74.97 9 GLU D CA 1
ATOM 2792 C C . GLU D 1 9 ? 201.506 19.960 136.998 1.00 74.94 9 GLU D C 1
ATOM 2793 O O . GLU D 1 9 ? 200.892 19.409 137.920 1.00 74.94 9 GLU D O 1
ATOM 2799 N N . ILE D 1 10 ? 201.054 20.048 135.746 1.00 66.35 10 ILE D N 1
ATOM 2800 C CA . ILE D 1 10 ? 199.771 19.499 135.313 1.00 66.33 10 ILE D CA 1
ATOM 2801 C C . ILE D 1 10 ? 199.862 17.988 135.424 1.00 66.37 10 ILE D C 1
ATOM 2802 O O . ILE D 1 10 ? 199.233 17.359 136.270 1.00 66.37 10 ILE D O 1
ATOM 2807 N N . LEU D 1 11 ? 200.663 17.423 134.531 1.00 96.03 11 LEU D N 1
ATOM 2808 C CA . LEU D 1 11 ? 200.876 15.993 134.454 1.00 96.04 11 LEU D CA 1
ATOM 2809 C C . LEU D 1 11 ? 201.107 15.382 135.833 1.00 96.04 11 LEU D C 1
ATOM 2810 O O . LEU D 1 11 ? 200.354 14.511 136.265 1.00 96.04 11 LEU D O 1
ATOM 2815 N N . ASN D 1 12 ? 202.134 15.860 136.527 1.00 102.21 12 ASN D N 1
ATOM 2816 C CA . ASN D 1 12 ? 202.481 15.356 137.854 1.00 102.21 12 ASN D CA 1
ATOM 2817 C C . ASN D 1 12 ? 201.345 15.517 138.867 1.00 102.21 12 ASN D C 1
ATOM 2818 O O . ASN D 1 12 ? 201.428 15.013 139.989 1.00 102.21 12 ASN D O 1
ATOM 2823 N N . ARG D 1 13 ? 200.289 16.213 138.451 1.00 102.21 13 ARG D N 1
ATOM 2824 C CA . ARG D 1 13 ? 199.105 16.474 139.279 1.00 102.21 13 ARG D CA 1
ATOM 2825 C C . ARG D 1 13 ? 197.975 15.461 139.084 1.00 102.21 13 ARG D C 1
ATOM 2826 O O . ARG D 1 13 ? 197.479 14.869 140.044 1.00 102.21 13 ARG D O 1
ATOM 2842 N N . ASN D 1 15 ? 197.763 12.701 136.463 1.00 102.21 15 ASN D N 1
ATOM 2843 C CA . ASN D 1 15 ? 198.177 11.365 136.134 1.00 102.21 15 ASN D CA 1
ATOM 2844 C C . ASN D 1 15 ? 199.676 11.225 136.290 1.00 102.21 15 ASN D C 1
ATOM 2845 O O . ASN D 1 15 ? 200.358 10.793 135.364 1.00 102.21 15 ASN D O 1
ATOM 2850 N N . ARG D 1 16 ? 200.197 11.610 137.446 1.00 102.21 16 ARG D N 1
ATOM 2851 C CA . ARG D 1 16 ? 201.626 11.490 137.663 1.00 102.21 16 ARG D CA 1
ATOM 2852 C C . ARG D 1 16 ? 202.046 10.047 137.424 1.00 102.21 16 ARG D C 1
ATOM 2853 O O . ARG D 1 16 ? 202.893 9.775 136.571 1.00 102.21 16 ARG D O 1
ATOM 2855 N N . LYS D 1 17 ? 201.444 9.126 138.172 1.00 102.21 17 LYS D N 1
ATOM 2856 C CA . LYS D 1 17 ? 201.751 7.707 138.030 1.00 102.21 17 LYS D CA 1
ATOM 2857 C C . LYS D 1 17 ? 201.941 7.349 136.563 1.00 102.20 17 LYS D C 1
ATOM 2858 O O . LYS D 1 17 ? 202.833 6.578 136.217 1.00 102.21 17 LYS D O 1
ATOM 2864 N N . SER D 1 18 ? 201.102 7.911 135.698 1.00 77.26 18 SER D N 1
ATOM 2865 C CA . SER D 1 18 ? 201.212 7.617 134.278 1.00 77.26 18 SER D CA 1
ATOM 2866 C C . SER D 1 18 ? 202.471 8.144 133.601 1.00 77.23 18 SER D C 1
ATOM 2867 O O . SER D 1 18 ? 203.234 7.352 133.055 1.00 77.23 18 SER D O 1
ATOM 2870 N N . TYR D 1 19 ? 202.704 9.456 133.616 1.00 75.71 19 TYR D N 1
ATOM 2871 C CA . TYR D 1 19 ? 203.915 9.970 132.975 1.00 75.72 19 TYR D CA 1
ATOM 2872 C C . TYR D 1 19 ? 205.107 9.132 133.434 1.00 75.72 19 TYR D C 1
ATOM 2873 O O . TYR D 1 19 ? 205.989 8.792 132.640 1.00 75.72 19 TYR D O 1
ATOM 2882 N N . THR D 1 20 ? 205.128 8.806 134.724 1.00 51.37 20 THR D N 1
ATOM 2883 C CA . THR D 1 20 ? 206.197 7.989 135.286 1.00 51.37 20 THR D CA 1
ATOM 2884 C C . THR D 1 20 ? 206.272 6.668 134.524 1.00 51.39 20 THR D C 1
ATOM 2885 O O . THR D 1 20 ? 207.325 6.294 134.008 1.00 51.38 20 THR D O 1
ATOM 2889 N N . ALA D 1 21 ? 205.142 5.972 134.458 1.00 75.41 21 ALA D N 1
ATOM 2890 C CA . ALA D 1 21 ? 205.051 4.694 133.769 1.00 75.42 21 ALA D CA 1
ATOM 2891 C C . ALA D 1 21 ? 205.664 4.746 132.375 1.00 75.42 21 ALA D C 1
ATOM 2892 O O . ALA D 1 21 ? 206.278 3.777 131.930 1.00 75.41 21 ALA D O 1
ATOM 2894 N N . ILE D 1 22 ? 205.505 5.869 131.683 1.00 87.70 22 ILE D N 1
ATOM 2895 C CA . ILE D 1 22 ? 206.064 5.969 130.348 1.00 87.69 22 ILE D CA 1
ATOM 2896 C C . ILE D 1 22 ? 207.516 6.423 130.316 1.00 87.67 22 ILE D C 1
ATOM 2897 O O . ILE D 1 22 ? 208.240 6.094 129.373 1.00 87.69 22 ILE D O 1
ATOM 2902 N N . ARG D 1 23 ? 207.950 7.174 131.326 1.00 34.24 23 ARG D N 1
ATOM 2903 C CA . ARG D 1 23 ? 209.351 7.540 131.388 1.00 34.23 23 ARG D CA 1
ATOM 2904 C C . ARG D 1 23 ? 210.094 6.200 131.326 1.00 34.22 23 ARG D C 1
ATOM 2905 O O . ARG D 1 23 ? 211.281 6.158 131.157 1.00 34.21 23 ARG D O 1
ATOM 2913 N N . ASP D 1 24 ? 209.384 5.093 131.439 1.00 35.63 24 ASP D N 1
ATOM 2914 C CA . ASP D 1 24 ? 209.994 3.768 131.391 1.00 35.64 24 ASP D CA 1
ATOM 2915 C C . ASP D 1 24 ? 210.109 3.179 129.952 1.00 35.64 24 ASP D C 1
ATOM 2916 O O . ASP D 1 24 ? 209.943 1.971 129.712 1.00 35.63 24 ASP D O 1
ATOM 2921 N N . GLU D 1 25 ? 210.291 4.058 128.984 1.00 83.45 25 GLU D N 1
ATOM 2922 C CA . GLU D 1 25 ? 210.494 3.669 127.597 1.00 83.46 25 GLU D CA 1
ATOM 2923 C C . GLU D 1 25 ? 211.705 4.569 127.368 1.00 83.49 25 GLU D C 1
ATOM 2924 O O . GLU D 1 25 ? 212.120 4.866 126.248 1.00 83.49 25 GLU D O 1
ATOM 2930 N N . LEU D 1 26 ? 212.234 5.007 128.506 1.00 68.37 26 LEU D N 1
ATOM 2931 C CA . LEU D 1 26 ? 213.378 5.889 128.626 1.00 68.37 26 LEU D CA 1
ATOM 2932 C C . LEU D 1 26 ? 214.612 5.233 128.052 1.00 68.37 26 LEU D C 1
ATOM 2933 O O . LEU D 1 26 ? 215.635 5.881 127.899 1.00 68.38 26 LEU D O 1
ATOM 2938 N N . GLU D 1 27 ? 214.503 3.954 127.705 1.00 68.52 27 GLU D N 1
ATOM 2939 C CA . GLU D 1 27 ? 215.642 3.192 127.200 1.00 68.53 27 GLU D CA 1
ATOM 2940 C C . GLU D 1 27 ? 215.334 2.644 125.798 1.00 68.53 27 GLU D C 1
ATOM 2941 O O . GLU D 1 27 ? 215.970 3.117 124.838 1.00 68.53 27 GLU D O 1
ATOM 2943 N N . ASP D 1 28 ? 214.373 1.661 125.733 1.00 102.20 28 ASP D N 1
ATOM 2944 C CA . ASP D 1 28 ? 213.907 0.963 124.516 1.00 102.20 28 ASP D CA 1
ATOM 2945 C C . ASP D 1 28 ? 213.745 2.043 123.422 1.00 102.20 28 ASP D C 1
ATOM 2946 O O . ASP D 1 28 ? 214.194 1.825 122.294 1.00 102.21 28 ASP D O 1
ATOM 2948 N N . VAL D 1 29 ? 213.333 3.267 123.739 1.00 51.20 29 VAL D N 1
ATOM 2949 C CA . VAL D 1 29 ? 213.898 4.307 122.810 1.00 51.20 29 VAL D CA 1
ATOM 2950 C C . VAL D 1 29 ? 214.003 5.770 123.263 1.00 51.19 29 VAL D C 1
ATOM 2951 O O . VAL D 1 29 ? 214.171 6.078 124.425 1.00 51.17 29 VAL D O 1
ATOM 2953 N N . ALA D 1 30 ? 213.718 6.688 122.347 1.00 80.31 30 ALA D N 1
ATOM 2954 C CA . ALA D 1 30 ? 213.861 8.078 122.717 1.00 80.32 30 ALA D CA 1
ATOM 2955 C C . ALA D 1 30 ? 213.049 8.776 123.788 1.00 80.34 30 ALA D C 1
ATOM 2956 O O . ALA D 1 30 ? 211.885 9.102 123.588 1.00 80.34 30 ALA D O 1
ATOM 2958 N N . PRO D 1 31 ? 213.692 9.044 124.940 1.00 102.20 31 PRO D N 1
ATOM 2959 C CA . PRO D 1 31 ? 213.090 9.736 126.072 1.00 102.20 31 PRO D CA 1
ATOM 2960 C C . PRO D 1 31 ? 212.438 10.889 125.306 1.00 102.20 31 PRO D C 1
ATOM 2961 O O . PRO D 1 31 ? 211.332 11.323 125.625 1.00 102.21 31 PRO D O 1
ATOM 2965 N N . ASP D 1 32 ? 213.112 11.290 124.222 1.00 51.80 32 ASP D N 1
ATOM 2966 C CA . ASP D 1 32 ? 212.647 12.340 123.317 1.00 51.79 32 ASP D CA 1
ATOM 2967 C C . ASP D 1 32 ? 211.142 12.270 123.034 1.00 51.78 32 ASP D C 1
ATOM 2968 O O . ASP D 1 32 ? 210.533 13.290 122.737 1.00 51.76 32 ASP D O 1
ATOM 2973 N N . LEU D 1 33 ? 210.549 11.079 123.120 1.00 59.01 33 LEU D N 1
ATOM 2974 C CA . LEU D 1 33 ? 209.116 10.913 122.881 1.00 58.99 33 LEU D CA 1
ATOM 2975 C C . LEU D 1 33 ? 208.364 11.321 124.133 1.00 58.99 33 LEU D C 1
ATOM 2976 O O . LEU D 1 33 ? 207.413 12.089 124.064 1.00 59.01 33 LEU D O 1
ATOM 2981 N N . ALA D 1 34 ? 208.782 10.807 125.283 1.00 24.71 34 ALA D N 1
ATOM 2982 C CA . ALA D 1 34 ? 208.125 11.186 126.531 1.00 24.70 34 ALA D CA 1
ATOM 2983 C C . ALA D 1 34 ? 208.336 12.692 126.748 1.00 24.70 34 ALA D C 1
ATOM 2984 O O . ALA D 1 34 ? 207.539 13.348 127.420 1.00 24.70 34 ALA D O 1
ATOM 2986 N N . ARG D 1 35 ? 209.401 13.242 126.165 1.00 63.52 35 ARG D N 1
ATOM 2987 C CA . ARG D 1 35 ? 209.670 14.668 126.290 1.00 63.53 35 ARG D CA 1
ATOM 2988 C C . ARG D 1 35 ? 208.542 15.404 125.570 1.00 63.53 35 ARG D C 1
ATOM 2989 O O . ARG D 1 35 ? 207.824 16.191 126.185 1.00 63.53 35 ARG D O 1
ATOM 2997 N N . PHE D 1 36 ? 208.386 15.129 124.272 1.00 37.16 36 PHE D N 1
ATOM 2998 C CA . PHE D 1 36 ? 207.335 15.753 123.454 1.00 37.16 36 PHE D CA 1
ATOM 2999 C C . PHE D 1 36 ? 205.935 15.627 124.078 1.00 37.15 36 PHE D C 1
ATOM 3000 O O . PHE D 1 36 ? 205.052 16.433 123.782 1.00 37.14 36 PHE D O 1
ATOM 3008 N N . VAL D 1 37 ? 205.710 14.620 124.919 1.00 29.35 37 VAL D N 1
ATOM 3009 C CA . VAL D 1 37 ? 204.398 14.501 125.531 1.00 29.35 37 VAL D CA 1
ATOM 3010 C C . VAL D 1 37 ? 204.202 15.705 126.419 1.00 29.35 37 VAL D C 1
ATOM 3011 O O . VAL D 1 37 ? 203.403 16.586 126.125 1.00 29.35 37 VAL D O 1
ATOM 3015 N N . ALA D 1 38 ? 204.959 15.736 127.507 1.00 26.59 38 ALA D N 1
ATOM 3016 C CA . ALA D 1 38 ? 204.876 16.810 128.483 1.00 26.60 38 ALA D CA 1
ATOM 3017 C C . ALA D 1 38 ? 205.187 18.161 127.848 1.00 26.59 38 ALA D C 1
ATOM 3018 O O . ALA D 1 38 ? 204.627 19.192 128.212 1.00 26.59 38 ALA D O 1
ATOM 3020 N N . GLU D 1 39 ? 206.067 18.126 126.867 1.00 42.08 39 GLU D N 1
ATOM 3021 C CA . GLU D 1 39 ? 206.511 19.320 126.202 1.00 42.09 39 GLU D CA 1
ATOM 3022 C C . GLU D 1 39 ? 205.674 19.850 125.037 1.00 42.09 39 GLU D C 1
ATOM 3023 O O . GLU D 1 39 ? 206.019 20.884 124.477 1.00 42.08 39 GLU D O 1
ATOM 3029 N N . PHE D 1 40 ? 204.596 19.171 124.649 1.00 39.42 40 PHE D N 1
ATOM 3030 C CA . PHE D 1 40 ? 203.782 19.651 123.528 1.00 39.42 40 PHE D CA 1
ATOM 3031 C C . PHE D 1 40 ? 202.310 19.365 123.747 1.00 39.43 40 PHE D C 1
ATOM 3032 O O . PHE D 1 40 ? 201.448 20.211 123.493 1.00 39.42 40 PHE D O 1
ATOM 3040 N N . ALA D 1 41 ? 202.036 18.150 124.210 1.00 47.40 41 ALA D N 1
ATOM 3041 C CA . ALA D 1 41 ? 200.680 17.705 124.468 1.00 47.41 41 ALA D CA 1
ATOM 3042 C C . ALA D 1 41 ? 200.165 18.489 125.650 1.00 47.42 41 ALA D C 1
ATOM 3043 O O . ALA D 1 41 ? 199.173 19.210 125.554 1.00 47.41 41 ALA D O 1
ATOM 3045 N N . TYR D 1 42 ? 200.853 18.343 126.770 1.00 63.71 42 TYR D N 1
ATOM 3046 C CA . TYR D 1 42 ? 200.481 19.048 127.971 1.00 63.72 42 TYR D CA 1
ATOM 3047 C C . TYR D 1 42 ? 201.181 20.405 128.013 1.00 63.72 42 TYR D C 1
ATOM 3048 O O . TYR D 1 42 ? 200.788 21.307 128.756 1.00 63.73 42 TYR D O 1
ATOM 3057 N N . GLY D 1 43 ? 202.217 20.551 127.198 1.00 71.02 43 GLY D N 1
ATOM 3058 C CA . GLY D 1 43 ? 202.949 21.797 127.176 1.00 71.02 43 GLY D CA 1
ATOM 3059 C C . GLY D 1 43 ? 202.201 22.967 126.572 1.00 71.01 43 GLY D C 1
ATOM 3060 O O . GLY D 1 43 ? 202.167 24.046 127.151 1.00 71.02 43 GLY D O 1
ATOM 3061 N N . ASP D 1 44 ? 201.577 22.768 125.421 1.00 54.14 44 ASP D N 1
ATOM 3062 C CA . ASP D 1 44 ? 200.899 23.877 124.786 1.00 54.13 44 ASP D CA 1
ATOM 3063 C C . ASP D 1 44 ? 199.451 23.677 124.459 1.00 54.15 44 ASP D C 1
ATOM 3064 O O . ASP D 1 44 ? 198.750 24.644 124.165 1.00 54.13 44 ASP D O 1
ATOM 3069 N N . VAL D 1 45 ? 198.983 22.439 124.488 1.00 36.74 45 VAL D N 1
ATOM 3070 C CA . VAL D 1 45 ? 197.599 22.224 124.135 1.00 36.73 45 VAL D CA 1
ATOM 3071 C C . VAL D 1 45 ? 196.687 22.193 125.348 1.00 36.74 45 VAL D C 1
ATOM 3072 O O . VAL D 1 45 ? 195.716 22.940 125.392 1.00 36.75 45 VAL D O 1
ATOM 3076 N N . TYR D 1 46 ? 196.997 21.357 126.338 1.00 26.00 46 TYR D N 1
ATOM 3077 C CA . TYR D 1 46 ? 196.174 21.265 127.554 1.00 25.99 46 TYR D CA 1
ATOM 3078 C C . TYR D 1 46 ? 196.262 22.531 128.399 1.00 25.98 46 TYR D C 1
ATOM 3079 O O . TYR D 1 46 ? 195.297 22.932 129.047 1.00 25.97 46 TYR D O 1
ATOM 3088 N N . SER D 1 47 ? 197.432 23.153 128.409 1.00 45.25 47 SER D N 1
ATOM 3089 C CA . SER D 1 47 ? 197.617 24.363 129.189 1.00 45.25 47 SER D CA 1
ATOM 3090 C C . SER D 1 47 ? 196.657 25.455 128.743 1.00 45.25 47 SER D C 1
ATOM 3091 O O . SER D 1 47 ? 196.212 26.251 129.560 1.00 45.25 47 SER D O 1
ATOM 3094 N N . ARG D 1 48 ? 196.334 25.475 127.452 1.00 39.98 48 ARG D N 1
ATOM 3095 C CA . ARG D 1 48 ? 195.418 26.465 126.881 1.00 39.99 48 ARG D CA 1
ATOM 3096 C C . ARG D 1 48 ? 194.181 26.667 127.748 1.00 40.00 48 ARG D C 1
ATOM 3097 O O . ARG D 1 48 ? 193.819 25.798 128.543 1.00 40.00 48 ARG D O 1
ATOM 3105 N N . GLY D 1 49 ? 193.513 27.803 127.594 1.00 77.33 49 GLY D N 1
ATOM 3106 C CA . GLY D 1 49 ? 192.363 28.040 128.443 1.00 77.34 49 GLY D CA 1
ATOM 3107 C C . GLY D 1 49 ? 191.037 28.495 127.870 1.00 77.34 49 GLY D C 1
ATOM 3108 O O . GLY D 1 49 ? 190.820 29.682 127.610 1.00 77.34 49 GLY D O 1
ATOM 3109 N N . VAL D 1 50 ? 190.137 27.540 127.688 1.00 83.18 50 VAL D N 1
ATOM 3110 C CA . VAL D 1 50 ? 188.799 27.827 127.198 1.00 83.14 50 VAL D CA 1
ATOM 3111 C C . VAL D 1 50 ? 187.953 26.639 127.621 1.00 83.14 50 VAL D C 1
ATOM 3112 O O . VAL D 1 50 ? 186.725 26.708 127.669 1.00 83.16 50 VAL D O 1
ATOM 3116 N N . LEU D 1 51 ? 188.643 25.551 127.944 1.00 37.29 51 LEU D N 1
ATOM 3117 C CA . LEU D 1 51 ? 188.010 24.314 128.356 1.00 37.28 51 LEU D CA 1
ATOM 3118 C C . LEU D 1 51 ? 188.664 23.838 129.629 1.00 37.28 51 LEU D C 1
ATOM 3119 O O . LEU D 1 51 ? 189.885 23.823 129.726 1.00 37.27 51 LEU D O 1
ATOM 3124 N N . ASP D 1 52 ? 187.839 23.448 130.597 1.00 44.61 52 ASP D N 1
ATOM 3125 C CA . ASP D 1 52 ? 188.304 22.955 131.891 1.00 44.63 52 ASP D CA 1
ATOM 3126 C C . ASP D 1 52 ? 189.082 21.648 131.721 1.00 44.63 52 ASP D C 1
ATOM 3127 O O . ASP D 1 52 ? 188.895 20.928 130.745 1.00 44.63 52 ASP D O 1
ATOM 3129 N N . LEU D 1 53 ? 189.964 21.341 132.663 1.00 47.48 53 LEU D N 1
ATOM 3130 C CA . LEU D 1 53 ? 190.742 20.112 132.564 1.00 47.48 53 LEU D CA 1
ATOM 3131 C C . LEU D 1 53 ? 189.800 18.916 132.558 1.00 47.48 53 LEU D C 1
ATOM 3132 O O . LEU D 1 53 ? 190.008 17.952 131.819 1.00 47.48 53 LEU D O 1
ATOM 3137 N N . LYS D 1 54 ? 188.756 18.977 133.377 1.00 32.43 54 LYS D N 1
ATOM 3138 C CA . LYS D 1 54 ? 187.815 17.881 133.426 1.00 32.44 54 LYS D CA 1
ATOM 3139 C C . LYS D 1 54 ? 187.245 17.683 132.038 1.00 32.43 54 LYS D C 1
ATOM 3140 O O . LYS D 1 54 ? 187.156 16.559 131.546 1.00 32.42 54 LYS D O 1
ATOM 3146 N N . THR D 1 55 ? 186.885 18.790 131.402 1.00 54.98 55 THR D N 1
ATOM 3147 C CA . THR D 1 55 ? 186.309 18.758 130.065 1.00 54.99 55 THR D CA 1
ATOM 3148 C C . THR D 1 55 ? 187.284 18.223 129.016 1.00 54.99 55 THR D C 1
ATOM 3149 O O . THR D 1 55 ? 186.863 17.722 127.979 1.00 55.00 55 THR D O 1
ATOM 3153 N N . ARG D 1 56 ? 188.583 18.319 129.284 1.00 42.28 56 ARG D N 1
ATOM 3154 C CA . ARG D 1 56 ? 189.564 17.835 128.320 1.00 42.25 56 ARG D CA 1
ATOM 3155 C C . ARG D 1 56 ? 189.855 16.352 128.487 1.00 42.26 56 ARG D C 1
ATOM 3156 O O . ARG D 1 56 ? 190.071 15.657 127.499 1.00 42.26 56 ARG D O 1
ATOM 3164 N N . GLU D 1 57 ? 189.860 15.859 129.721 1.00 57.60 57 GLU D N 1
ATOM 3165 C CA . GLU D 1 57 ? 190.121 14.442 129.935 1.00 57.60 57 GLU D CA 1
ATOM 3166 C C . GLU D 1 57 ? 188.926 13.648 129.484 1.00 57.59 57 GLU D C 1
ATOM 3167 O O . GLU D 1 57 ? 188.998 12.432 129.349 1.00 57.59 57 GLU D O 1
ATOM 3173 N N . LEU D 1 58 ? 187.821 14.344 129.254 1.00 47.79 58 LEU D N 1
ATOM 3174 C CA . LEU D 1 58 ? 186.595 13.700 128.821 1.00 47.78 58 LEU D CA 1
ATOM 3175 C C . LEU D 1 58 ? 186.574 13.680 127.292 1.00 47.78 58 LEU D C 1
ATOM 3176 O O . LEU D 1 58 ? 186.039 12.753 126.682 1.00 47.78 58 LEU D O 1
ATOM 3181 N N . LEU D 1 59 ? 187.184 14.701 126.687 1.00 34.46 59 LEU D N 1
ATOM 3182 C CA . LEU D 1 59 ? 187.277 14.820 125.231 1.00 34.45 59 LEU D CA 1
ATOM 3183 C C . LEU D 1 59 ? 188.401 13.946 124.676 1.00 34.45 59 LEU D C 1
ATOM 3184 O O . LEU D 1 59 ? 188.408 13.611 123.490 1.00 34.45 59 LEU D O 1
ATOM 3189 N N . THR D 1 60 ? 189.358 13.588 125.533 1.00 30.03 60 THR D N 1
ATOM 3190 C CA . THR D 1 60 ? 190.472 12.733 125.123 1.00 30.03 60 THR D CA 1
ATOM 3191 C C . THR D 1 60 ? 189.962 11.280 125.047 1.00 30.02 60 THR D C 1
ATOM 3192 O O . THR D 1 60 ? 190.264 10.550 124.100 1.00 30.01 60 THR D O 1
ATOM 3196 N N . LEU D 1 61 ? 189.167 10.893 126.046 1.00 25.66 61 LEU D N 1
ATOM 3197 C CA . LEU D 1 61 ? 188.589 9.553 126.125 1.00 25.67 61 LEU D CA 1
ATOM 3198 C C . LEU D 1 61 ? 187.780 9.203 124.870 1.00 25.67 61 LEU D C 1
ATOM 3199 O O . LEU D 1 61 ? 187.938 8.117 124.300 1.00 25.66 61 LEU D O 1
ATOM 3204 N N . ALA D 1 62 ? 186.924 10.130 124.442 1.00 43.37 62 ALA D N 1
ATOM 3205 C CA . ALA D 1 62 ? 186.097 9.932 123.258 1.00 43.39 62 ALA D CA 1
ATOM 3206 C C . ALA D 1 62 ? 186.930 9.557 122.053 1.00 43.39 62 ALA D C 1
ATOM 3207 O O . ALA D 1 62 ? 186.646 8.567 121.380 1.00 43.40 62 ALA D O 1
ATOM 3209 N N . ALA D 1 63 ? 187.947 10.363 121.770 1.00 31.97 63 ALA D N 1
ATOM 3210 C CA . ALA D 1 63 ? 188.813 10.098 120.635 1.00 31.97 63 ALA D CA 1
ATOM 3211 C C . ALA D 1 63 ? 189.462 8.712 120.755 1.00 31.98 63 ALA D C 1
ATOM 3212 O O . ALA D 1 63 ? 189.494 7.936 119.793 1.00 31.96 63 ALA D O 1
ATOM 3214 N N . LEU D 1 64 ? 189.957 8.399 121.948 1.00 53.88 64 LEU D N 1
ATOM 3215 C CA . LEU D 1 64 ? 190.607 7.122 122.192 1.00 53.87 64 LEU D CA 1
ATOM 3216 C C . LEU D 1 64 ? 189.666 5.924 122.064 1.00 53.87 64 LEU D C 1
ATOM 3217 O O . LEU D 1 64 ? 190.113 4.797 121.863 1.00 53.88 64 LEU D O 1
ATOM 3222 N N . THR D 1 65 ? 188.364 6.169 122.185 1.00 24.89 65 THR D N 1
ATOM 3223 C CA . THR D 1 65 ? 187.357 5.116 122.053 1.00 24.88 65 THR D CA 1
ATOM 3224 C C . THR D 1 65 ? 187.248 4.724 120.592 1.00 24.88 65 THR D C 1
ATOM 3225 O O . THR D 1 65 ? 187.228 3.550 120.245 1.00 24.88 65 THR D O 1
ATOM 3229 N N . VAL D 1 66 ? 187.175 5.739 119.743 1.00 14.94 66 VAL D N 1
ATOM 3230 C CA . VAL D 1 66 ? 187.073 5.549 118.309 1.00 14.93 66 VAL D CA 1
ATOM 3231 C C . VAL D 1 66 ? 188.295 4.819 117.769 1.00 14.92 66 VAL D C 1
ATOM 3232 O O . VAL D 1 66 ? 188.156 3.918 116.952 1.00 14.93 66 VAL D O 1
ATOM 3236 N N . LEU D 1 67 ? 189.479 5.220 118.240 1.00 23.84 67 LEU D N 1
ATOM 3237 C CA . LEU D 1 67 ? 190.776 4.649 117.839 1.00 23.83 67 LEU D CA 1
ATOM 3238 C C . LEU D 1 67 ? 191.042 3.307 118.501 1.00 23.82 67 LEU D C 1
ATOM 3239 O O . LEU D 1 67 ? 192.014 2.627 118.177 1.00 23.83 67 LEU D O 1
ATOM 3244 N N . ARG D 1 68 ? 190.182 2.944 119.445 1.00 29.47 68 ARG D N 1
ATOM 3245 C CA . ARG D 1 68 ? 190.305 1.682 120.168 1.00 29.47 68 ARG D CA 1
ATOM 3246 C C . ARG D 1 68 ? 191.675 1.560 120.824 1.00 29.47 68 ARG D C 1
ATOM 3247 O O . ARG D 1 68 ? 192.183 0.450 120.991 1.00 29.47 68 ARG D O 1
ATOM 3255 N N . ALA D 1 69 ? 192.284 2.682 121.192 1.00 28.69 69 ALA D N 1
ATOM 3256 C CA . ALA D 1 69 ? 193.603 2.633 121.821 1.00 28.71 69 ALA D CA 1
ATOM 3257 C C . ALA D 1 69 ? 193.487 2.217 123.282 1.00 28.72 69 ALA D C 1
ATOM 3258 O O . ALA D 1 69 ? 193.537 3.057 124.183 1.00 28.71 69 ALA D O 1
ATOM 3260 N N . ASP D 1 70 ? 193.348 0.911 123.500 1.00 48.19 70 ASP D N 1
ATOM 3261 C CA . ASP D 1 70 ? 193.201 0.323 124.833 1.00 48.20 70 ASP D CA 1
ATOM 3262 C C . ASP D 1 70 ? 194.090 0.856 125.946 1.00 48.23 70 ASP D C 1
ATOM 3263 O O . ASP D 1 70 ? 193.584 1.359 126.947 1.00 48.22 70 ASP D O 1
ATOM 3268 N N . ASP D 1 71 ? 195.404 0.736 125.794 1.00 96.67 71 ASP D N 1
ATOM 3269 C CA . ASP D 1 71 ? 196.315 1.206 126.832 1.00 96.67 71 ASP D CA 1
ATOM 3270 C C . ASP D 1 71 ? 196.104 2.674 127.190 1.00 96.67 71 ASP D C 1
ATOM 3271 O O . ASP D 1 71 ? 195.817 3.003 128.342 1.00 96.68 71 ASP D O 1
ATOM 3276 N N . GLN D 1 72 ? 196.240 3.552 126.201 1.00 32.49 72 GLN D N 1
ATOM 3277 C CA . GLN D 1 72 ? 196.056 4.986 126.408 1.00 32.46 72 GLN D CA 1
ATOM 3278 C C . GLN D 1 72 ? 194.662 5.293 126.956 1.00 32.44 72 GLN D C 1
ATOM 3279 O O . GLN D 1 72 ? 194.414 6.370 127.484 1.00 32.45 72 GLN D O 1
ATOM 3285 N N . LEU D 1 73 ? 193.747 4.346 126.830 1.00 35.86 73 LEU D N 1
ATOM 3286 C CA . LEU D 1 73 ? 192.404 4.554 127.331 1.00 35.85 73 LEU D CA 1
ATOM 3287 C C . LEU D 1 73 ? 192.379 4.417 128.841 1.00 35.85 73 LEU D C 1
ATOM 3288 O O . LEU D 1 73 ? 191.957 5.330 129.548 1.00 35.86 73 LEU D O 1
ATOM 3293 N N . LYS D 1 74 ? 192.821 3.263 129.332 1.00 45.07 74 LYS D N 1
ATOM 3294 C CA . LYS D 1 74 ? 192.839 3.015 130.766 1.00 45.07 74 LYS D CA 1
ATOM 3295 C C . LYS D 1 74 ? 193.556 4.169 131.437 1.00 45.07 74 LYS D C 1
ATOM 3296 O O . LYS D 1 74 ? 193.134 4.656 132.482 1.00 45.07 74 LYS D O 1
ATOM 3302 N N . SER D 1 75 ? 194.642 4.606 130.816 1.00 52.44 75 SER D N 1
ATOM 3303 C CA . SER D 1 75 ? 195.446 5.695 131.345 1.00 52.46 75 SER D CA 1
ATOM 3304 C C . SER D 1 75 ? 194.645 6.965 131.613 1.00 52.46 75 SER D C 1
ATOM 3305 O O . SER D 1 75 ? 194.583 7.456 132.741 1.00 52.46 75 SER D O 1
ATOM 3308 N N . HIS D 1 76 ? 194.027 7.500 130.575 1.00 52.58 76 HIS D N 1
ATOM 3309 C CA . HIS D 1 76 ? 193.248 8.702 130.744 1.00 52.58 76 HIS D CA 1
ATOM 3310 C C . HIS D 1 76 ? 192.006 8.463 131.560 1.00 52.58 76 HIS D C 1
ATOM 3311 O O . HIS D 1 76 ? 191.306 9.403 131.888 1.00 52.59 76 HIS D O 1
ATOM 3318 N N . VAL D 1 77 ? 191.709 7.214 131.888 1.00 41.18 77 VAL D N 1
ATOM 3319 C CA . VAL D 1 77 ? 190.534 6.982 132.707 1.00 41.17 77 VAL D CA 1
ATOM 3320 C C . VAL D 1 77 ? 190.944 7.345 134.115 1.00 41.18 77 VAL D C 1
ATOM 3321 O O . VAL D 1 77 ? 190.142 7.858 134.903 1.00 41.18 77 VAL D O 1
ATOM 3325 N N . ARG D 1 78 ? 192.208 7.081 134.425 1.00 64.08 78 ARG D N 1
ATOM 3326 C CA . ARG D 1 78 ? 192.740 7.411 135.736 1.00 64.09 78 ARG D CA 1
ATOM 3327 C C . ARG D 1 78 ? 192.812 8.930 135.737 1.00 64.08 78 ARG D C 1
ATOM 3328 O O . ARG D 1 78 ? 192.210 9.601 136.582 1.00 64.10 78 ARG D O 1
ATOM 3336 N N . GLY D 1 79 ? 193.539 9.458 134.759 1.00 34.65 79 GLY D N 1
ATOM 3337 C CA . GLY D 1 79 ? 193.675 10.891 134.632 1.00 34.65 79 GLY D CA 1
ATOM 3338 C C . GLY D 1 79 ? 192.349 11.626 134.742 1.00 34.65 79 GLY D C 1
ATOM 3339 O O . GLY D 1 79 ? 192.280 12.707 135.323 1.00 34.64 79 GLY D O 1
ATOM 3340 N N . ALA D 1 80 ? 191.286 11.051 134.192 1.00 43.92 80 ALA D N 1
ATOM 3341 C CA . ALA D 1 80 ? 189.983 11.699 134.250 1.00 43.94 80 ALA D CA 1
ATOM 3342 C C . ALA D 1 80 ? 189.409 11.572 135.644 1.00 43.94 80 ALA D C 1
ATOM 3343 O O . ALA D 1 80 ? 188.940 12.549 136.211 1.00 43.94 80 ALA D O 1
ATOM 3345 N N . LEU D 1 81 ? 189.435 10.365 136.196 1.00 47.29 81 LEU D N 1
ATOM 3346 C CA . LEU D 1 81 ? 188.920 10.166 137.541 1.00 47.29 81 LEU D CA 1
ATOM 3347 C C . LEU D 1 81 ? 189.633 11.155 138.461 1.00 47.29 81 LEU D C 1
ATOM 3348 O O . LEU D 1 81 ? 189.015 11.765 139.342 1.00 47.30 81 LEU D O 1
ATOM 3353 N N . ASN D 1 82 ? 190.937 11.318 138.232 1.00 44.67 82 ASN D N 1
ATOM 3354 C CA . ASN D 1 82 ? 191.763 12.217 139.031 1.00 44.67 82 ASN D CA 1
ATOM 3355 C C . ASN D 1 82 ? 191.366 13.698 139.009 1.00 44.66 82 ASN D C 1
ATOM 3356 O O . ASN D 1 82 ? 191.422 14.370 140.032 1.00 44.66 82 ASN D O 1
ATOM 3361 N N . ALA D 1 83 ? 190.973 14.214 137.855 1.00 33.48 83 ALA D N 1
ATOM 3362 C CA . ALA D 1 83 ? 190.597 15.620 137.763 1.00 33.48 83 ALA D CA 1
ATOM 3363 C C . ALA D 1 83 ? 189.219 15.917 138.348 1.00 33.48 83 ALA D C 1
ATOM 3364 O O . ALA D 1 83 ? 188.842 17.079 138.487 1.00 33.48 83 ALA D O 1
ATOM 3366 N N . GLY D 1 84 ? 188.467 14.872 138.677 1.00 54.98 84 GLY D N 1
ATOM 3367 C CA . GLY D 1 84 ? 187.152 15.079 139.250 1.00 54.97 84 GLY D CA 1
ATOM 3368 C C . GLY D 1 84 ? 186.021 14.342 138.564 1.00 54.97 84 GLY D C 1
ATOM 3369 O O . GLY D 1 84 ? 184.914 14.273 139.096 1.00 54.98 84 GLY D O 1
ATOM 3370 N N . CYS D 1 85 ? 186.274 13.786 137.386 1.00 79.07 85 CYS D N 1
ATOM 3371 C CA . CYS D 1 85 ? 185.222 13.070 136.680 1.00 79.07 85 CYS D CA 1
ATOM 3372 C C . CYS D 1 85 ? 184.777 11.818 137.413 1.00 79.08 85 CYS D C 1
ATOM 3373 O O . CYS D 1 85 ? 185.598 11.056 137.916 1.00 79.08 85 CYS D O 1
ATOM 3376 N N . SER D 1 86 ? 183.466 11.619 137.467 1.00 70.53 86 SER D N 1
ATOM 3377 C CA . SER D 1 86 ? 182.884 10.468 138.140 1.00 70.52 86 SER D CA 1
ATOM 3378 C C . SER D 1 86 ? 182.636 9.323 137.168 1.00 70.52 86 SER D C 1
ATOM 3379 O O . SER D 1 86 ? 182.733 9.495 135.952 1.00 70.51 86 SER D O 1
ATOM 3382 N N . LYS D 1 87 ? 182.317 8.153 137.715 1.00 42.94 87 LYS D N 1
ATOM 3383 C CA . LYS D 1 87 ? 182.033 6.984 136.897 1.00 42.93 87 LYS D CA 1
ATOM 3384 C C . LYS D 1 87 ? 180.959 7.357 135.878 1.00 42.93 87 LYS D C 1
ATOM 3385 O O . LYS D 1 87 ? 181.215 7.365 134.672 1.00 42.93 87 LYS D O 1
ATOM 3391 N N . ASP D 1 88 ? 179.764 7.678 136.381 1.00 48.52 88 ASP D N 1
ATOM 3392 C CA . ASP D 1 88 ? 178.635 8.042 135.534 1.00 48.52 88 ASP D CA 1
ATOM 3393 C C . ASP D 1 88 ? 179.062 8.854 134.310 1.00 48.54 88 ASP D C 1
ATOM 3394 O O . ASP D 1 88 ? 178.523 8.663 133.230 1.00 48.54 88 ASP D O 1
ATOM 3399 N N . GLU D 1 89 ? 180.045 9.735 134.461 1.00 50.21 89 GLU D N 1
ATOM 3400 C CA . GLU D 1 89 ? 180.506 10.565 133.341 1.00 50.23 89 GLU D CA 1
ATOM 3401 C C . GLU D 1 89 ? 181.372 9.834 132.334 1.00 50.21 89 GLU D C 1
ATOM 3402 O O . GLU D 1 89 ? 181.096 9.858 131.142 1.00 50.22 89 GLU D O 1
ATOM 3408 N N . ILE D 1 90 ? 182.440 9.209 132.805 1.00 48.36 90 ILE D N 1
ATOM 3409 C CA . ILE D 1 90 ? 183.319 8.487 131.903 1.00 48.36 90 ILE D CA 1
ATOM 3410 C C . ILE D 1 90 ? 182.501 7.512 131.062 1.00 48.35 90 ILE D C 1
ATOM 3411 O O . ILE D 1 90 ? 182.624 7.453 129.841 1.00 48.35 90 ILE D O 1
ATOM 3416 N N . ILE D 1 91 ? 181.645 6.760 131.729 1.00 41.36 91 ILE D N 1
ATOM 3417 C CA . ILE D 1 91 ? 180.830 5.778 131.051 1.00 41.36 91 ILE D CA 1
ATOM 3418 C C . ILE D 1 91 ? 179.742 6.378 130.163 1.00 41.36 91 ILE D C 1
ATOM 3419 O O . ILE D 1 91 ? 179.166 5.687 129.316 1.00 41.36 91 ILE D O 1
ATOM 3424 N N . GLU D 1 92 ? 179.459 7.661 130.341 1.00 49.44 92 GLU D N 1
ATOM 3425 C CA . GLU D 1 92 ? 178.448 8.304 129.515 1.00 49.47 92 GLU D CA 1
ATOM 3426 C C . GLU D 1 92 ? 178.991 8.632 128.140 1.00 49.46 92 GLU D C 1
ATOM 3427 O O . GLU D 1 92 ? 178.290 8.485 127.147 1.00 49.46 92 GLU D O 1
ATOM 3433 N N . VAL D 1 93 ? 180.240 9.077 128.080 1.00 32.73 93 VAL D N 1
ATOM 3434 C CA . VAL D 1 93 ? 180.842 9.419 126.800 1.00 32.71 93 VAL D CA 1
ATOM 3435 C C . VAL D 1 93 ? 181.023 8.169 125.953 1.00 32.71 93 VAL D C 1
ATOM 3436 O O . VAL D 1 93 ? 180.916 8.213 124.719 1.00 32.72 93 VAL D O 1
ATOM 3448 N N . ILE D 1 95 ? 179.140 5.338 126.135 1.00 26.98 95 ILE D N 1
ATOM 3449 C CA . ILE D 1 95 ? 177.833 4.947 125.637 1.00 26.98 95 ILE D CA 1
ATOM 3450 C C . ILE D 1 95 ? 177.485 5.832 124.459 1.00 26.98 95 ILE D C 1
ATOM 3451 O O . ILE D 1 95 ? 176.963 5.354 123.465 1.00 26.98 95 ILE D O 1
ATOM 3456 N N . GLN D 1 96 ? 177.792 7.119 124.554 1.00 64.03 96 GLN D N 1
ATOM 3457 C CA . GLN D 1 96 ? 177.486 8.015 123.454 1.00 64.03 96 GLN D CA 1
ATOM 3458 C C . GLN D 1 96 ? 178.298 7.669 122.208 1.00 64.05 96 GLN D C 1
ATOM 3459 O O . GLN D 1 96 ? 177.870 7.938 121.089 1.00 64.05 96 GLN D O 1
ATOM 3473 N N . ALA D 1 98 ? 178.798 4.790 120.897 1.00 39.26 98 ALA D N 1
ATOM 3474 C CA . ALA D 1 98 ? 178.232 3.673 120.141 1.00 39.25 98 ALA D CA 1
ATOM 3475 C C . ALA D 1 98 ? 177.479 4.257 118.949 1.00 39.25 98 ALA D C 1
ATOM 3476 O O . ALA D 1 98 ? 177.414 3.657 117.877 1.00 39.25 98 ALA D O 1
ATOM 3478 N N . VAL D 1 99 ? 176.902 5.435 119.156 1.00 22.77 99 VAL D N 1
ATOM 3479 C CA . VAL D 1 99 ? 176.171 6.124 118.105 1.00 22.77 99 VAL D CA 1
ATOM 3480 C C . VAL D 1 99 ? 177.049 6.601 116.947 1.00 22.77 99 VAL D C 1
ATOM 3481 O O . VAL D 1 99 ? 176.688 6.435 115.795 1.00 22.77 99 VAL D O 1
ATOM 3485 N N . TYR D 1 100 ? 178.206 7.173 117.250 1.00 37.59 100 TYR D N 1
ATOM 3486 C CA . TYR D 1 100 ? 179.083 7.708 116.218 1.00 37.60 100 TYR D CA 1
ATOM 3487 C C . TYR D 1 100 ? 180.219 6.829 115.716 1.00 37.59 100 TYR D C 1
ATOM 3488 O O . TYR D 1 100 ? 180.576 6.901 114.535 1.00 37.59 100 TYR D O 1
ATOM 3497 N N . ALA D 1 101 ? 180.788 6.007 116.597 1.00 20.50 101 ALA D N 1
ATOM 3498 C CA . ALA D 1 101 ? 181.906 5.137 116.226 1.00 20.50 101 ALA D CA 1
ATOM 3499 C C . ALA D 1 101 ? 181.558 3.653 116.171 1.00 20.50 101 ALA D C 1
ATOM 3500 O O . ALA D 1 101 ? 182.430 2.827 115.918 1.00 20.49 101 ALA D O 1
ATOM 3502 N N . GLY D 1 102 ? 180.295 3.314 116.418 1.00 22.48 102 GLY D N 1
ATOM 3503 C CA . GLY D 1 102 ? 179.871 1.920 116.383 1.00 22.49 102 GLY D CA 1
ATOM 3504 C C . GLY D 1 102 ? 179.813 1.186 117.715 1.00 22.49 102 GLY D C 1
ATOM 3505 O O . GLY D 1 102 ? 180.613 1.452 118.605 1.00 22.49 102 GLY D O 1
ATOM 3506 N N . PHE D 1 103 ? 178.878 0.247 117.859 1.00 16.02 103 PHE D N 1
ATOM 3507 C CA . PHE D 1 103 ? 178.769 -0.495 119.120 1.00 16.01 103 PHE D CA 1
ATOM 3508 C C . PHE D 1 103 ? 180.044 -1.221 119.542 1.00 16.01 103 PHE D C 1
ATOM 3509 O O . PHE D 1 103 ? 180.426 -1.185 120.712 1.00 16.01 103 PHE D O 1
ATOM 3517 N N . PRO D 1 104 ? 180.727 -1.888 118.608 1.00 42.36 104 PRO D N 1
ATOM 3518 C CA . PRO D 1 104 ? 181.957 -2.588 118.973 1.00 42.36 104 PRO D CA 1
ATOM 3519 C C . PRO D 1 104 ? 182.978 -1.708 119.691 1.00 42.36 104 PRO D C 1
ATOM 3520 O O . PRO D 1 104 ? 183.774 -2.204 120.478 1.00 42.36 104 PRO D O 1
ATOM 3524 N N . ALA D 1 105 ? 182.943 -0.405 119.422 1.00 23.07 105 ALA D N 1
ATOM 3525 C CA . ALA D 1 105 ? 183.874 0.546 120.023 1.00 23.07 105 ALA D CA 1
ATOM 3526 C C . ALA D 1 105 ? 183.442 1.006 121.394 1.00 23.07 105 ALA D C 1
ATOM 3527 O O . ALA D 1 105 ? 184.265 1.169 122.275 1.00 23.07 105 ALA D O 1
ATOM 3529 N N . ALA D 1 106 ? 182.157 1.230 121.583 1.00 36.51 106 ALA D N 1
ATOM 3530 C CA . ALA D 1 106 ? 181.696 1.680 122.875 1.00 36.51 106 ALA D CA 1
ATOM 3531 C C . ALA D 1 106 ? 181.813 0.547 123.885 1.00 36.51 106 ALA D C 1
ATOM 3532 O O . ALA D 1 106 ? 182.016 0.778 125.077 1.00 36.52 106 ALA D O 1
ATOM 3534 N N . ILE D 1 107 ? 181.687 -0.684 123.408 1.00 22.50 107 ILE D N 1
ATOM 3535 C CA . ILE D 1 107 ? 181.791 -1.834 124.291 1.00 22.47 107 ILE D CA 1
ATOM 3536 C C . ILE D 1 107 ? 183.252 -2.038 124.673 1.00 22.48 107 ILE D C 1
ATOM 3537 O O . ILE D 1 107 ? 183.582 -2.100 125.849 1.00 22.48 107 ILE D O 1
ATOM 3542 N N . ASN D 1 108 ? 184.128 -2.131 123.677 1.00 35.93 108 ASN D N 1
ATOM 3543 C CA . ASN D 1 108 ? 185.559 -2.335 123.918 1.00 35.93 108 ASN D CA 1
ATOM 3544 C C . ASN D 1 108 ? 186.183 -1.382 124.936 1.00 35.93 108 ASN D C 1
ATOM 3545 O O . ASN D 1 108 ? 187.028 -1.781 125.726 1.00 35.93 108 ASN D O 1
ATOM 3550 N N . ALA D 1 109 ? 185.773 -0.120 124.909 1.00 32.63 109 ALA D N 1
ATOM 3551 C CA . ALA D 1 109 ? 186.293 0.889 125.829 1.00 32.65 109 ALA D CA 1
ATOM 3552 C C . ALA D 1 109 ? 185.687 0.807 127.239 1.00 32.65 109 ALA D C 1
ATOM 3553 O O . ALA D 1 109 ? 186.381 1.019 128.229 1.00 32.64 109 ALA D O 1
ATOM 3555 N N . VAL D 1 110 ? 184.395 0.514 127.332 1.00 39.03 110 VAL D N 1
ATOM 3556 C CA . VAL D 1 110 ? 183.747 0.419 128.631 1.00 39.03 110 VAL D CA 1
ATOM 3557 C C . VAL D 1 110 ? 184.432 -0.649 129.462 1.00 39.03 110 VAL D C 1
ATOM 3558 O O . VAL D 1 110 ? 184.725 -0.426 130.631 1.00 39.04 110 VAL D O 1
ATOM 3562 N N . LEU D 1 111 ? 184.690 -1.803 128.853 1.00 25.18 111 LEU D N 1
ATOM 3563 C CA . LEU D 1 111 ? 185.361 -2.911 129.533 1.00 25.16 111 LEU D CA 1
ATOM 3564 C C . LEU D 1 111 ? 186.739 -2.471 130.049 1.00 25.15 111 LEU D C 1
ATOM 3565 O O . LEU D 1 111 ? 187.166 -2.860 131.136 1.00 25.16 111 LEU D O 1
ATOM 3570 N N . ALA D 1 112 ? 187.440 -1.667 129.262 1.00 27.71 112 ALA D N 1
ATOM 3571 C CA . ALA D 1 112 ? 188.751 -1.209 129.674 1.00 27.72 112 ALA D CA 1
ATOM 3572 C C . ALA D 1 112 ? 188.579 -0.274 130.856 1.00 27.72 112 ALA D C 1
ATOM 3573 O O . ALA D 1 112 ? 189.497 -0.098 131.653 1.00 27.71 112 ALA D O 1
ATOM 3575 N N . ALA D 1 113 ? 187.399 0.330 130.957 1.00 42.35 113 ALA D N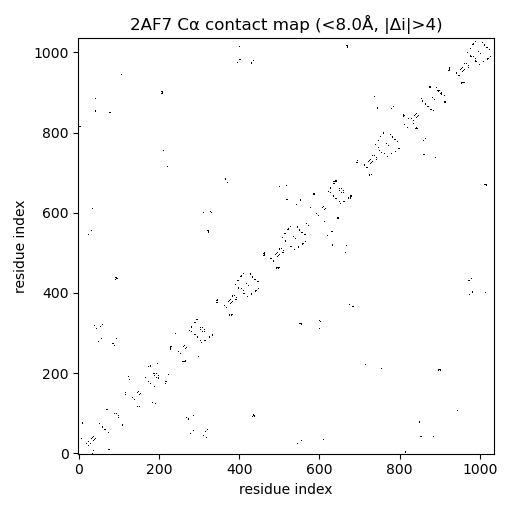 1
ATOM 3576 C CA . ALA D 1 113 ? 187.098 1.243 132.045 1.00 42.37 113 ALA D CA 1
ATOM 3577 C C . ALA D 1 113 ? 186.800 0.435 133.287 1.00 42.37 113 ALA D C 1
ATOM 3578 O O . ALA D 1 113 ? 187.264 0.742 134.374 1.00 42.37 113 ALA D O 1
ATOM 3580 N N . LYS D 1 114 ? 186.007 -0.609 133.106 1.00 39.50 114 LYS D N 1
ATOM 3581 C CA . LYS D 1 114 ? 185.620 -1.489 134.193 1.00 39.52 114 LYS D CA 1
ATOM 3582 C C . LYS D 1 114 ? 186.862 -2.038 134.881 1.00 39.52 114 LYS D C 1
ATOM 3583 O O . LYS D 1 114 ? 186.862 -2.247 136.096 1.00 39.51 114 LYS D O 1
ATOM 3589 N N . GLU D 1 115 ? 187.925 -2.262 134.114 1.00 54.90 115 GLU D N 1
ATOM 3590 C CA . GLU D 1 115 ? 189.158 -2.769 134.695 1.00 54.91 115 GLU D CA 1
ATOM 3591 C C . GLU D 1 115 ? 189.810 -1.706 135.570 1.00 54.90 115 GLU D C 1
ATOM 3592 O O . GLU D 1 115 ? 190.031 -1.923 136.762 1.00 54.89 115 GLU D O 1
ATOM 3598 N N . VAL D 1 116 ? 190.110 -0.552 134.990 1.00 63.12 116 VAL D N 1
ATOM 3599 C CA . VAL D 1 116 ? 190.735 0.508 135.759 1.00 63.12 116 VAL D CA 1
ATOM 3600 C C . VAL D 1 116 ? 189.923 0.764 137.031 1.00 63.12 116 VAL D C 1
ATOM 3601 O O . VAL D 1 116 ? 190.491 0.953 138.102 1.00 63.12 116 VAL D O 1
ATOM 3605 N N . PHE D 1 117 ? 188.599 0.745 136.922 1.00 39.45 117 PHE D N 1
ATOM 3606 C CA . PHE D 1 117 ? 187.741 0.937 138.092 1.00 39.46 117 PHE D CA 1
ATOM 3607 C C . PHE D 1 117 ? 187.948 -0.220 139.072 1.00 39.46 117 PHE D C 1
ATOM 3608 O O . PHE D 1 117 ? 186.986 -0.794 139.577 1.00 39.47 117 PHE D O 1
ATOM 3616 N N . THR D 1 118 ? 189.200 -0.577 139.320 1.00 82.89 118 THR D N 1
ATOM 3617 C CA . THR D 1 118 ? 189.524 -1.661 140.241 1.00 82.88 118 THR D CA 1
ATOM 3618 C C . THR D 1 118 ? 190.979 -1.491 140.674 1.00 82.92 118 THR D C 1
ATOM 3619 O O . THR D 1 118 ? 191.910 -1.844 139.947 1.00 82.91 118 THR D O 1
ATOM 3623 N N . GLU D 1 119 ? 191.157 -0.938 141.870 1.00 102.20 119 GLU D N 1
ATOM 3624 C CA . GLU D 1 119 ? 192.481 -0.676 142.420 1.00 102.21 119 GLU D CA 1
ATOM 3625 C C . GLU D 1 119 ? 192.820 -1.622 143.559 1.00 102.21 119 GLU D C 1
ATOM 3626 O O . GLU D 1 119 ? 193.718 -2.455 143.448 1.00 102.21 119 GLU D O 1
ATOM 3632 N N . ASN D 1 120 ? 192.089 -1.481 144.656 1.00 102.21 120 ASN D N 1
ATOM 3633 C CA . ASN D 1 120 ? 192.305 -2.310 145.835 1.00 102.21 120 ASN D CA 1
ATOM 3634 C C . ASN D 1 120 ? 191.001 -2.893 146.361 1.00 102.21 120 ASN D C 1
ATOM 3635 O O . ASN D 1 120 ? 190.844 -3.105 147.565 1.00 102.21 120 ASN D O 1
ATOM 3640 N N . ASP D 1 121 ? 190.061 -3.144 145.456 1.00 102.21 121 ASP D N 1
ATOM 3641 C CA . ASP D 1 121 ? 188.781 -3.715 145.852 1.00 102.21 121 ASP D CA 1
ATOM 3642 C C . ASP D 1 121 ? 188.991 -5.138 146.367 1.00 102.21 121 ASP D C 1
ATOM 3643 O O . ASP D 1 121 ? 188.370 -5.545 147.345 1.00 102.21 121 ASP D O 1
ATOM 3648 N N . PRO D 1 122 ? 189.875 -5.913 145.712 1.00 101.36 122 PRO D N 1
ATOM 3649 C CA . PRO D 1 122 ? 190.156 -7.293 146.123 1.00 101.36 122 PRO D CA 1
ATOM 3650 C C . PRO D 1 122 ? 191.356 -7.388 147.063 1.00 101.36 122 PRO D C 1
ATOM 3651 O O . PRO D 1 122 ? 191.249 -8.095 148.088 1.00 102.21 122 PRO D O 1
ATOM 3663 N N . GLU E 1 2 ? 214.261 29.511 118.025 1.00 48.21 2 GLU E N 1
ATOM 3664 C CA . GLU E 1 2 ? 214.962 28.888 116.906 1.00 48.22 2 GLU E CA 1
ATOM 3665 C C . GLU E 1 2 ? 214.315 27.531 116.991 1.00 48.22 2 GLU E C 1
ATOM 3666 O O . GLU E 1 2 ? 214.966 26.495 117.161 1.00 48.21 2 GLU E O 1
ATOM 3672 N N . ARG E 1 3 ? 213.000 27.578 116.878 1.00 95.42 3 ARG E N 1
ATOM 3673 C CA . ARG E 1 3 ? 212.152 26.429 117.003 1.00 95.42 3 ARG E CA 1
ATOM 3674 C C . ARG E 1 3 ? 210.896 26.752 116.205 1.00 95.42 3 ARG E C 1
ATOM 3675 O O . ARG E 1 3 ? 209.903 26.039 116.252 1.00 95.44 3 ARG E O 1
ATOM 3683 N N . TYR E 1 4 ? 210.965 27.868 115.490 1.00 31.98 4 TYR E N 1
ATOM 3684 C CA . TYR E 1 4 ? 209.905 28.334 114.617 1.00 31.98 4 TYR E CA 1
ATOM 3685 C C . TYR E 1 4 ? 210.669 28.524 113.322 1.00 31.97 4 TYR E C 1
ATOM 3686 O O . TYR E 1 4 ? 210.367 27.898 112.311 1.00 31.96 4 TYR E O 1
ATOM 3695 N N . ARG E 1 5 ? 211.686 29.379 113.378 1.00 97.87 5 ARG E N 1
ATOM 3696 C CA . ARG E 1 5 ? 212.519 29.645 112.216 1.00 97.89 5 ARG E CA 1
ATOM 3697 C C . ARG E 1 5 ? 213.007 28.296 111.727 1.00 97.90 5 ARG E C 1
ATOM 3698 O O . ARG E 1 5 ? 212.847 27.945 110.558 1.00 97.90 5 ARG E O 1
ATOM 3700 N N . ARG E 1 6 ? 213.585 27.540 112.655 1.00 70.50 6 ARG E N 1
ATOM 3701 C CA . ARG E 1 6 ? 214.118 26.213 112.386 1.00 70.49 6 ARG E CA 1
ATOM 3702 C C . ARG E 1 6 ? 213.198 25.446 111.450 1.00 70.50 6 ARG E C 1
ATOM 3703 O O . ARG E 1 6 ? 213.576 25.131 110.325 1.00 70.50 6 ARG E O 1
ATOM 3711 N N . GLY E 1 7 ? 211.989 25.151 111.920 1.00 58.39 7 GLY E N 1
ATOM 3712 C CA . GLY E 1 7 ? 211.033 24.439 111.094 1.00 58.38 7 GLY E CA 1
ATOM 3713 C C . GLY E 1 7 ? 210.713 25.240 109.847 1.00 58.39 7 GLY E C 1
ATOM 3714 O O . GLY E 1 7 ? 210.640 24.692 108.744 1.00 58.38 7 GLY E O 1
ATOM 3723 N N . GLU E 1 9 ? 212.535 27.070 108.323 1.00 68.51 9 GLU E N 1
ATOM 3724 C CA . GLU E 1 9 ? 213.680 26.984 107.422 1.00 68.51 9 GLU E CA 1
ATOM 3725 C C . GLU E 1 9 ? 213.339 25.888 106.430 1.00 68.48 9 GLU E C 1
ATOM 3726 O O . GLU E 1 9 ? 213.361 26.090 105.214 1.00 68.48 9 GLU E O 1
ATOM 3728 N N . ILE E 1 10 ? 213.010 24.724 106.978 1.00 51.58 10 ILE E N 1
ATOM 3729 C CA . ILE E 1 10 ? 212.630 23.565 106.183 1.00 51.57 10 ILE E CA 1
ATOM 3730 C C . ILE E 1 10 ? 211.465 23.963 105.275 1.00 51.58 10 ILE E C 1
ATOM 3731 O O . ILE E 1 10 ? 211.504 23.781 104.054 1.00 51.58 10 ILE E O 1
ATOM 3736 N N . LEU E 1 11 ? 210.441 24.526 105.904 1.00 48.33 11 LEU E N 1
ATOM 3737 C CA . LEU E 1 11 ? 209.227 24.952 105.225 1.00 48.35 11 LEU E CA 1
ATOM 3738 C C . LEU E 1 11 ? 209.339 25.859 104.000 1.00 48.35 11 LEU E C 1
ATOM 3739 O O . LEU E 1 11 ? 208.975 25.436 102.905 1.00 48.35 11 LEU E O 1
ATOM 3744 N N . ASN E 1 12 ? 209.837 27.088 104.150 1.00 87.44 12 ASN E N 1
ATOM 3745 C CA . ASN E 1 12 ? 209.902 27.976 102.989 1.00 87.44 12 ASN E CA 1
ATOM 3746 C C . ASN E 1 12 ? 210.953 27.655 101.917 1.00 87.44 12 ASN E C 1
ATOM 3747 O O . ASN E 1 12 ? 211.545 28.558 101.325 1.00 87.45 12 ASN E O 1
ATOM 3752 N N . ARG E 1 13 ? 211.169 26.363 101.664 1.00 52.62 13 ARG E N 1
ATOM 3753 C CA . ARG E 1 13 ? 212.091 25.912 100.620 1.00 52.62 13 ARG E CA 1
ATOM 3754 C C . ARG E 1 13 ? 211.545 24.610 100.029 1.00 52.62 13 ARG E C 1
ATOM 3755 O O . ARG E 1 13 ? 211.628 24.369 98.819 1.00 52.61 13 ARG E O 1
ATOM 3771 N N . ASN E 1 15 ? 208.096 22.914 101.137 1.00 69.07 15 ASN E N 1
ATOM 3772 C CA . ASN E 1 15 ? 206.649 23.046 100.955 1.00 69.06 15 ASN E CA 1
ATOM 3773 C C . ASN E 1 15 ? 206.276 24.521 100.948 1.00 69.05 15 ASN E C 1
ATOM 3774 O O . ASN E 1 15 ? 205.527 24.996 101.803 1.00 69.05 15 ASN E O 1
ATOM 3779 N N . ARG E 1 16 ? 206.806 25.234 99.964 1.00 74.59 16 ARG E N 1
ATOM 3780 C CA . ARG E 1 16 ? 206.579 26.658 99.817 1.00 74.61 16 ARG E CA 1
ATOM 3781 C C . ARG E 1 16 ? 205.118 27.092 99.656 1.00 74.62 16 ARG E C 1
ATOM 3782 O O . ARG E 1 16 ? 204.702 28.095 100.237 1.00 74.62 16 ARG E O 1
ATOM 3784 N N . LYS E 1 17 ? 204.335 26.339 98.889 1.00 102.20 17 LYS E N 1
ATOM 3785 C CA . LYS E 1 17 ? 202.943 26.705 98.634 1.00 102.20 17 LYS E CA 1
ATOM 3786 C C . LYS E 1 17 ? 201.906 26.552 99.749 1.00 102.20 17 LYS E C 1
ATOM 3787 O O . LYS E 1 17 ? 201.495 27.541 100.351 1.00 102.21 17 LYS E O 1
ATOM 3789 N N . SER E 1 18 ? 201.476 25.328 100.030 1.00 55.06 18 SER E N 1
ATOM 3790 C CA . SER E 1 18 ? 200.439 25.141 101.034 1.00 55.06 18 SER E CA 1
ATOM 3791 C C . SER E 1 18 ? 200.792 25.576 102.436 1.00 55.04 18 SER E C 1
ATOM 3792 O O . SER E 1 18 ? 199.911 25.601 103.305 1.00 55.03 18 SER E O 1
ATOM 3795 N N . TYR E 1 19 ? 202.054 25.892 102.708 1.00 102.19 19 TYR E N 1
ATOM 3796 C CA . TYR E 1 19 ? 202.294 26.363 104.051 1.00 102.20 19 TYR E CA 1
ATOM 3797 C C . TYR E 1 19 ? 201.644 27.720 103.995 1.00 102.20 19 TYR E C 1
ATOM 3798 O O . TYR E 1 19 ? 200.734 27.999 104.753 1.00 102.21 19 TYR E O 1
ATOM 3807 N N . THR E 1 20 ? 202.110 28.555 103.071 1.00 63.70 20 THR E N 1
ATOM 3808 C CA . THR E 1 20 ? 201.548 29.884 102.896 1.00 63.70 20 THR E CA 1
ATOM 3809 C C . THR E 1 20 ? 200.053 29.805 103.192 1.00 63.70 20 THR E C 1
ATOM 3810 O O . THR E 1 20 ? 199.489 30.682 103.852 1.00 63.70 20 THR E O 1
ATOM 3814 N N . ALA E 1 21 ? 199.420 28.734 102.719 1.00 66.30 21 ALA E N 1
ATOM 3815 C CA . ALA E 1 21 ? 197.999 28.523 102.963 1.00 66.31 21 ALA E CA 1
ATOM 3816 C C . ALA E 1 21 ? 197.718 28.199 104.445 1.00 66.31 21 ALA E C 1
ATOM 3817 O O . ALA E 1 21 ? 196.717 27.577 104.791 1.00 66.31 21 ALA E O 1
ATOM 3819 N N . ILE E 1 22 ? 198.624 28.617 105.320 1.00 93.45 22 ILE E N 1
ATOM 3820 C CA . ILE E 1 22 ? 198.440 28.424 106.749 1.00 93.46 22 ILE E CA 1
ATOM 3821 C C . ILE E 1 22 ? 197.949 29.782 107.213 1.00 93.45 22 ILE E C 1
ATOM 3822 O O . ILE E 1 22 ? 197.608 29.981 108.375 1.00 93.45 22 ILE E O 1
ATOM 3827 N N . ARG E 1 23 ? 197.955 30.723 106.274 1.00 101.98 23 ARG E N 1
ATOM 3828 C CA . ARG E 1 23 ? 197.474 32.070 106.516 1.00 101.98 23 ARG E CA 1
ATOM 3829 C C . ARG E 1 23 ? 196.036 31.968 106.026 1.00 101.97 23 ARG E C 1
ATOM 3830 O O . ARG E 1 23 ? 195.184 32.791 106.336 1.00 101.98 23 ARG E O 1
ATOM 3838 N N . ASP E 1 24 ? 195.789 30.918 105.255 1.00 45.31 24 ASP E N 1
ATOM 3839 C CA . ASP E 1 24 ? 194.472 30.637 104.690 1.00 45.30 24 ASP E CA 1
ATOM 3840 C C . ASP E 1 24 ? 193.580 30.027 105.780 1.00 45.29 24 ASP E C 1
ATOM 3841 O O . ASP E 1 24 ? 192.505 29.478 105.520 1.00 45.28 24 ASP E O 1
ATOM 3846 N N . GLU E 1 25 ? 194.071 30.102 107.008 1.00 56.69 25 GLU E N 1
ATOM 3847 C CA . GLU E 1 25 ? 193.353 29.585 108.162 1.00 56.71 25 GLU E CA 1
ATOM 3848 C C . GLU E 1 25 ? 193.889 30.318 109.378 1.00 56.72 25 GLU E C 1
ATOM 3849 O O . GLU E 1 25 ? 193.642 29.947 110.527 1.00 56.72 25 GLU E O 1
ATOM 3851 N N . LEU E 1 26 ? 194.621 31.384 109.093 1.00 102.19 26 LEU E N 1
ATOM 3852 C CA . LEU E 1 26 ? 195.226 32.197 110.130 1.00 102.20 26 LEU E CA 1
ATOM 3853 C C . LEU E 1 26 ? 194.174 33.000 110.891 1.00 102.20 26 LEU E C 1
ATOM 3854 O O . LEU E 1 26 ? 194.405 33.396 112.035 1.00 102.21 26 LEU E O 1
ATOM 3859 N N . GLU E 1 27 ? 193.022 33.222 110.259 1.00 76.86 27 GLU E N 1
ATOM 3860 C CA . GLU E 1 27 ? 191.941 33.992 110.866 1.00 76.87 27 GLU E CA 1
ATOM 3861 C C . GLU E 1 27 ? 191.012 33.177 111.761 1.00 76.87 27 GLU E C 1
ATOM 3862 O O . GLU E 1 27 ? 190.761 33.561 112.899 1.00 76.87 27 GLU E O 1
ATOM 3864 N N . ASP E 1 28 ? 190.499 32.058 111.257 1.00 97.28 28 ASP E N 1
ATOM 3865 C CA . ASP E 1 28 ? 189.587 31.229 112.045 1.00 97.27 28 ASP E CA 1
ATOM 3866 C C . ASP E 1 28 ? 190.249 30.669 113.294 1.00 97.27 28 ASP E C 1
ATOM 3867 O O . ASP E 1 28 ? 189.916 31.042 114.417 1.00 97.29 28 ASP E O 1
ATOM 3872 N N . VAL E 1 29 ? 191.174 29.747 113.082 1.00 73.12 29 VAL E N 1
ATOM 3873 C CA . VAL E 1 29 ? 191.891 29.123 114.176 1.00 73.12 29 VAL E CA 1
ATOM 3874 C C . VAL E 1 29 ? 193.114 29.948 114.474 1.00 73.12 29 VAL E C 1
ATOM 3875 O O . VAL E 1 29 ? 193.751 30.494 113.566 1.00 73.09 29 VAL E O 1
ATOM 3879 N N . ALA E 1 30 ? 193.444 30.028 115.755 1.00 82.50 30 ALA E N 1
ATOM 3880 C CA . ALA E 1 30 ? 194.608 30.769 116.185 1.00 82.51 30 ALA E CA 1
ATOM 3881 C C . ALA E 1 30 ? 195.736 30.394 115.243 1.00 82.52 30 ALA E C 1
ATOM 3882 O O . ALA E 1 30 ? 195.711 29.329 114.621 1.00 82.52 30 ALA E O 1
ATOM 3884 N N . PRO E 1 31 ? 196.736 31.270 115.105 1.00 102.20 31 PRO E N 1
ATOM 3885 C CA . PRO E 1 31 ? 197.828 30.904 114.204 1.00 102.20 31 PRO E CA 1
ATOM 3886 C C . PRO E 1 31 ? 198.492 29.683 114.819 1.00 102.20 31 PRO E C 1
ATOM 3887 O O . PRO E 1 31 ? 199.465 29.156 114.285 1.00 102.21 31 PRO E O 1
ATOM 3891 N N . ASP E 1 32 ? 197.936 29.242 115.949 1.00 53.28 32 ASP E N 1
ATOM 3892 C CA . ASP E 1 32 ? 198.459 28.111 116.703 1.00 53.28 32 ASP E CA 1
ATOM 3893 C C . ASP E 1 32 ? 198.559 26.794 115.963 1.00 53.26 32 ASP E C 1
ATOM 3894 O O . ASP E 1 32 ? 199.618 26.164 115.977 1.00 53.24 32 ASP E O 1
ATOM 3899 N N . LEU E 1 33 ? 197.474 26.368 115.325 1.00 63.02 33 LEU E N 1
ATOM 3900 C CA . LEU E 1 33 ? 197.505 25.112 114.593 1.00 63.00 33 LEU E CA 1
ATOM 3901 C C . LEU E 1 33 ? 198.477 25.238 113.427 1.00 63.00 33 LEU E C 1
ATOM 3902 O O . LEU E 1 33 ? 199.103 24.252 113.030 1.00 63.02 33 LEU E O 1
ATOM 3907 N N . ALA E 1 34 ? 198.609 26.445 112.877 1.00 32.87 34 ALA E N 1
ATOM 3908 C CA . ALA E 1 34 ? 199.533 26.670 111.761 1.00 32.87 34 ALA E CA 1
ATOM 3909 C C . ALA E 1 34 ? 200.953 26.914 112.283 1.00 32.87 34 ALA E C 1
ATOM 3910 O O . ALA E 1 34 ? 201.938 26.828 111.545 1.00 32.86 34 ALA E O 1
ATOM 3912 N N . ARG E 1 35 ? 201.041 27.225 113.570 1.00 47.40 35 ARG E N 1
ATOM 3913 C CA . ARG E 1 35 ? 202.313 27.496 114.209 1.00 47.41 35 ARG E CA 1
ATOM 3914 C C . ARG E 1 35 ? 202.921 26.179 114.654 1.00 47.41 35 ARG E C 1
ATOM 3915 O O . ARG E 1 35 ? 204.110 25.929 114.438 1.00 47.40 35 ARG E O 1
ATOM 3923 N N . PHE E 1 36 ? 202.091 25.334 115.266 1.00 47.04 36 PHE E N 1
ATOM 3924 C CA . PHE E 1 36 ? 202.540 24.042 115.761 1.00 47.04 36 PHE E CA 1
ATOM 3925 C C . PHE E 1 36 ? 203.179 23.178 114.682 1.00 47.04 36 PHE E C 1
ATOM 3926 O O . PHE E 1 36 ? 204.133 22.448 114.951 1.00 47.03 36 PHE E O 1
ATOM 3934 N N . VAL E 1 37 ? 202.668 23.256 113.461 1.00 43.91 37 VAL E N 1
ATOM 3935 C CA . VAL E 1 37 ? 203.258 22.483 112.384 1.00 43.91 37 VAL E CA 1
ATOM 3936 C C . VAL E 1 37 ? 204.713 22.907 112.258 1.00 43.90 37 VAL E C 1
ATOM 3937 O O . VAL E 1 37 ? 205.620 22.090 112.378 1.00 43.90 37 VAL E O 1
ATOM 3941 N N . ALA E 1 38 ? 204.931 24.196 112.030 1.00 47.62 38 ALA E N 1
ATOM 3942 C CA . ALA E 1 38 ? 206.278 24.735 111.898 1.00 47.63 38 ALA E CA 1
ATOM 3943 C C . ALA E 1 38 ? 207.092 24.429 113.144 1.00 47.62 38 ALA E C 1
ATOM 3944 O O . ALA E 1 38 ? 208.176 23.853 113.071 1.00 47.63 38 ALA E O 1
ATOM 3946 N N . GLU E 1 39 ? 206.560 24.830 114.291 1.00 34.19 39 GLU E N 1
ATOM 3947 C CA . GLU E 1 39 ? 207.232 24.592 115.553 1.00 34.20 39 GLU E CA 1
ATOM 3948 C C . GLU E 1 39 ? 207.532 23.115 115.783 1.00 34.19 39 GLU E C 1
ATOM 3949 O O . GLU E 1 39 ? 208.670 22.675 115.650 1.00 34.18 39 GLU E O 1
ATOM 3955 N N . PHE E 1 40 ? 206.490 22.361 116.121 1.00 38.34 40 PHE E N 1
ATOM 3956 C CA . PHE E 1 40 ? 206.589 20.935 116.435 1.00 38.35 40 PHE E CA 1
ATOM 3957 C C . PHE E 1 40 ? 206.880 19.979 115.284 1.00 38.36 40 PHE E C 1
ATOM 3958 O O . PHE E 1 40 ? 207.832 19.204 115.330 1.00 38.35 40 PHE E O 1
ATOM 3966 N N . ALA E 1 41 ? 206.040 20.019 114.260 1.00 53.84 41 ALA E N 1
ATOM 3967 C CA . ALA E 1 41 ? 206.191 19.130 113.127 1.00 53.85 41 ALA E CA 1
ATOM 3968 C C . ALA E 1 41 ? 207.547 19.225 112.481 1.00 53.86 41 ALA E C 1
ATOM 3969 O O . ALA E 1 41 ? 208.317 18.270 112.517 1.00 53.85 41 ALA E O 1
ATOM 3971 N N . TYR E 1 42 ? 207.845 20.383 111.905 1.00 59.88 42 TYR E N 1
ATOM 3972 C CA . TYR E 1 42 ? 209.104 20.571 111.201 1.00 59.88 42 TYR E CA 1
ATOM 3973 C C . TYR E 1 42 ? 210.320 21.085 111.964 1.00 59.88 42 TYR E C 1
ATOM 3974 O O . TYR E 1 42 ? 211.410 21.174 111.399 1.00 59.89 42 TYR E O 1
ATOM 3983 N N . GLY E 1 43 ? 210.151 21.429 113.233 1.00 37.35 43 GLY E N 1
ATOM 3984 C CA . GLY E 1 43 ? 211.278 21.929 113.995 1.00 37.35 43 GLY E CA 1
ATOM 3985 C C . GLY E 1 43 ? 211.721 20.968 115.073 1.00 37.34 43 GLY E C 1
ATOM 3986 O O . GLY E 1 43 ? 212.849 21.043 115.545 1.00 37.34 43 GLY E O 1
ATOM 3987 N N . ASP E 1 44 ? 210.826 20.066 115.464 1.00 50.68 44 ASP E N 1
ATOM 3988 C CA . ASP E 1 44 ? 211.117 19.077 116.494 1.00 50.69 44 ASP E CA 1
ATOM 3989 C C . ASP E 1 44 ? 211.155 17.661 115.942 1.00 50.70 44 ASP E C 1
ATOM 3990 O O . ASP E 1 44 ? 211.783 16.778 116.523 1.00 50.68 44 ASP E O 1
ATOM 3995 N N . VAL E 1 45 ? 210.488 17.434 114.821 1.00 32.82 45 VAL E N 1
ATOM 3996 C CA . VAL E 1 45 ? 210.479 16.097 114.258 1.00 32.82 45 VAL E CA 1
ATOM 3997 C C . VAL E 1 45 ? 211.271 15.995 112.954 1.00 32.83 45 VAL E C 1
ATOM 3998 O O . VAL E 1 45 ? 212.277 15.292 112.885 1.00 32.83 45 VAL E O 1
ATOM 4002 N N . TYR E 1 46 ? 210.825 16.697 111.923 1.00 55.31 46 TYR E N 1
ATOM 4003 C CA . TYR E 1 46 ? 211.522 16.668 110.642 1.00 55.30 46 TYR E CA 1
ATOM 4004 C C . TYR E 1 46 ? 212.968 17.165 110.772 1.00 55.30 46 TYR E C 1
ATOM 4005 O O . TYR E 1 46 ? 213.845 16.727 110.036 1.00 55.29 46 TYR E O 1
ATOM 4014 N N . SER E 1 47 ? 213.213 18.071 111.717 1.00 82.03 47 SER E N 1
ATOM 4015 C CA . SER E 1 47 ? 214.551 18.630 111.924 1.00 82.03 47 SER E CA 1
ATOM 4016 C C . SER E 1 47 ? 215.599 17.575 112.262 1.00 82.04 47 SER E C 1
ATOM 4017 O O . SER E 1 47 ? 216.779 17.755 111.965 1.00 82.04 47 SER E O 1
ATOM 4020 N N . ARG E 1 48 ? 215.167 16.486 112.891 1.00 69.70 48 ARG E N 1
ATOM 4021 C CA . ARG E 1 48 ? 216.068 15.400 113.247 1.00 69.70 48 ARG E CA 1
ATOM 4022 C C . ARG E 1 48 ? 216.712 14.934 111.951 1.00 69.72 48 ARG E C 1
ATOM 4023 O O . ARG E 1 48 ? 216.122 15.065 110.875 1.00 69.72 48 ARG E O 1
ATOM 4031 N N . GLY E 1 49 ? 217.919 14.394 112.037 1.00 102.20 49 GLY E N 1
ATOM 4032 C CA . GLY E 1 49 ? 218.585 13.986 110.817 1.00 102.20 49 GLY E CA 1
ATOM 4033 C C . GLY E 1 49 ? 219.159 12.593 110.768 1.00 102.20 49 GLY E C 1
ATOM 4034 O O . GLY E 1 49 ? 220.346 12.415 110.491 1.00 102.21 49 GLY E O 1
ATOM 4035 N N . VAL E 1 50 ? 218.326 11.598 111.033 1.00 48.44 50 VAL E N 1
ATOM 4036 C CA . VAL E 1 50 ? 218.789 10.227 110.977 1.00 48.40 50 VAL E CA 1
ATOM 4037 C C . VAL E 1 50 ? 218.228 9.622 109.700 1.00 48.39 50 VAL E C 1
ATOM 4038 O O . VAL E 1 50 ? 218.701 8.593 109.225 1.00 48.39 50 VAL E O 1
ATOM 4042 N N . LEU E 1 51 ? 217.216 10.300 109.156 1.00 23.37 51 LEU E N 1
ATOM 4043 C CA . LEU E 1 51 ? 216.516 9.912 107.931 1.00 23.37 51 LEU E CA 1
ATOM 4044 C C . LEU E 1 51 ? 216.543 11.079 106.936 1.00 23.37 51 LEU E C 1
ATOM 4045 O O . LEU E 1 51 ? 216.224 12.217 107.305 1.00 23.36 51 LEU E O 1
ATOM 4050 N N . ASP E 1 52 ? 216.901 10.800 105.683 1.00 54.68 52 ASP E N 1
ATOM 4051 C CA . ASP E 1 52 ? 216.954 11.831 104.643 1.00 54.69 52 ASP E CA 1
ATOM 4052 C C . ASP E 1 52 ? 215.592 12.488 104.466 1.00 54.71 52 ASP E C 1
ATOM 4053 O O . ASP E 1 52 ? 214.567 11.812 104.485 1.00 54.71 52 ASP E O 1
ATOM 4055 N N . LEU E 1 53 ? 215.573 13.804 104.293 1.00 57.05 53 LEU E N 1
ATOM 4056 C CA . LEU E 1 53 ? 214.308 14.501 104.097 1.00 57.05 53 LEU E CA 1
ATOM 4057 C C . LEU E 1 53 ? 213.495 13.783 103.012 1.00 57.05 53 LEU E C 1
ATOM 4058 O O . LEU E 1 53 ? 212.269 13.682 103.111 1.00 57.05 53 LEU E O 1
ATOM 4063 N N . LYS E 1 54 ? 214.170 13.273 101.982 1.00 55.85 54 LYS E N 1
ATOM 4064 C CA . LYS E 1 54 ? 213.458 12.564 100.924 1.00 55.85 54 LYS E CA 1
ATOM 4065 C C . LYS E 1 54 ? 212.733 11.352 101.495 1.00 55.85 54 LYS E C 1
ATOM 4066 O O . LYS E 1 54 ? 211.551 11.153 101.237 1.00 55.85 54 LYS E O 1
ATOM 4072 N N . THR E 1 55 ? 213.447 10.555 102.282 1.00 53.82 55 THR E N 1
ATOM 4073 C CA . THR E 1 55 ? 212.871 9.374 102.903 1.00 53.82 55 THR E CA 1
ATOM 4074 C C . THR E 1 55 ? 211.720 9.781 103.809 1.00 53.82 55 THR E C 1
ATOM 4075 O O . THR E 1 55 ? 210.725 9.069 103.922 1.00 53.83 55 THR E O 1
ATOM 4079 N N . ARG E 1 56 ? 211.854 10.928 104.459 1.00 37.25 56 ARG E N 1
ATOM 4080 C CA . ARG E 1 56 ? 210.799 11.409 105.339 1.00 37.22 56 ARG E CA 1
ATOM 4081 C C . ARG E 1 56 ? 209.543 11.804 104.568 1.00 37.22 56 ARG E C 1
ATOM 4082 O O . ARG E 1 56 ? 208.435 11.694 105.090 1.00 37.23 56 ARG E O 1
ATOM 4090 N N . GLU E 1 57 ? 209.703 12.255 103.326 1.00 34.30 57 GLU E N 1
ATOM 4091 C CA . GLU E 1 57 ? 208.540 12.647 102.539 1.00 34.30 57 GLU E CA 1
ATOM 4092 C C . GLU E 1 57 ? 207.684 11.473 102.076 1.00 34.29 57 GLU E C 1
ATOM 4093 O O . GLU E 1 57 ? 206.453 11.558 102.089 1.00 34.28 57 GLU E O 1
ATOM 4099 N N . LEU E 1 58 ? 208.328 10.383 101.662 1.00 39.12 58 LEU E N 1
ATOM 4100 C CA . LEU E 1 58 ? 207.588 9.216 101.218 1.00 39.12 58 LEU E CA 1
ATOM 4101 C C . LEU E 1 58 ? 206.874 8.621 102.417 1.00 39.12 58 LEU E C 1
ATOM 4102 O O . LEU E 1 58 ? 205.837 7.983 102.273 1.00 39.12 58 LEU E O 1
ATOM 4107 N N . LEU E 1 59 ? 207.422 8.846 103.607 1.00 38.90 59 LEU E N 1
ATOM 4108 C CA . LEU E 1 59 ? 206.800 8.324 104.808 1.00 38.90 59 LEU E CA 1
ATOM 4109 C C . LEU E 1 59 ? 205.465 8.998 105.073 1.00 38.90 59 LEU E C 1
ATOM 4110 O O . LEU E 1 59 ? 204.447 8.326 105.187 1.00 38.90 59 LEU E O 1
ATOM 4115 N N . THR E 1 60 ? 205.448 10.319 105.160 1.00 31.96 60 THR E N 1
ATOM 4116 C CA . THR E 1 60 ? 204.181 11.004 105.404 1.00 31.95 60 THR E CA 1
ATOM 4117 C C . THR E 1 60 ? 203.173 10.490 104.376 1.00 31.95 60 THR E C 1
ATOM 4118 O O . THR E 1 60 ? 201.989 10.311 104.667 1.00 31.94 60 THR E O 1
ATOM 4122 N N . LEU E 1 61 ? 203.671 10.241 103.171 1.00 24.24 61 LEU E N 1
ATOM 4123 C CA . LEU E 1 61 ? 202.855 9.732 102.081 1.00 24.24 61 LEU E CA 1
ATOM 4124 C C . LEU E 1 61 ? 202.215 8.417 102.491 1.00 24.23 61 LEU E C 1
ATOM 4125 O O . LEU E 1 61 ? 201.006 8.267 102.433 1.00 24.23 61 LEU E O 1
ATOM 4130 N N . ALA E 1 62 ? 203.030 7.468 102.925 1.00 25.88 62 ALA E N 1
ATOM 4131 C CA . ALA E 1 62 ? 202.516 6.180 103.338 1.00 25.89 62 ALA E CA 1
ATOM 4132 C C . ALA E 1 62 ? 201.368 6.353 104.289 1.00 25.89 62 ALA E C 1
ATOM 4133 O O . ALA E 1 62 ? 200.292 5.817 104.065 1.00 25.90 62 ALA E O 1
ATOM 4135 N N . ALA E 1 63 ? 201.593 7.115 105.349 1.00 34.90 63 ALA E N 1
ATOM 4136 C CA . ALA E 1 63 ? 200.565 7.337 106.352 1.00 34.90 63 ALA E CA 1
ATOM 4137 C C . ALA E 1 63 ? 199.323 8.044 105.814 1.00 34.90 63 ALA E C 1
ATOM 4138 O O . ALA E 1 63 ? 198.203 7.592 106.049 1.00 34.89 63 ALA E O 1
ATOM 4140 N N . LEU E 1 64 ? 199.516 9.142 105.089 1.00 35.19 64 LEU E N 1
ATOM 4141 C CA . LEU E 1 64 ? 198.390 9.897 104.544 1.00 35.18 64 LEU E CA 1
ATOM 4142 C C . LEU E 1 64 ? 197.528 9.096 103.570 1.00 35.18 64 LEU E C 1
ATOM 4143 O O . LEU E 1 64 ? 196.355 9.417 103.345 1.00 35.19 64 LEU E O 1
ATOM 4148 N N . THR E 1 65 ? 198.104 8.051 102.991 1.00 35.15 65 THR E N 1
ATOM 4149 C CA . THR E 1 65 ? 197.363 7.209 102.068 1.00 35.15 65 THR E CA 1
ATOM 4150 C C . THR E 1 65 ? 196.385 6.408 102.902 1.00 35.15 65 THR E C 1
ATOM 4151 O O . THR E 1 65 ? 195.186 6.412 102.638 1.00 35.16 65 THR E O 1
ATOM 4155 N N . VAL E 1 66 ? 196.911 5.733 103.920 1.00 17.55 66 VAL E N 1
ATOM 4156 C CA . VAL E 1 66 ? 196.098 4.923 104.838 1.00 17.54 66 VAL E CA 1
ATOM 4157 C C . VAL E 1 66 ? 194.996 5.748 105.502 1.00 17.54 66 VAL E C 1
ATOM 4158 O O . VAL E 1 66 ? 193.881 5.268 105.697 1.00 17.54 66 VAL E O 1
ATOM 4162 N N . LEU E 1 67 ? 195.319 6.987 105.863 1.00 32.27 67 LEU E N 1
ATOM 4163 C CA . LEU E 1 67 ? 194.363 7.865 106.515 1.00 32.26 67 LEU E CA 1
ATOM 4164 C C . LEU E 1 67 ? 193.322 8.368 105.553 1.00 32.25 67 LEU E C 1
ATOM 4165 O O . LEU E 1 67 ? 192.317 8.932 105.964 1.00 32.26 67 LEU E O 1
ATOM 4170 N N . ARG E 1 68 ? 193.561 8.162 104.265 1.00 22.08 68 ARG E N 1
ATOM 4171 C CA . ARG E 1 68 ? 192.631 8.609 103.238 1.00 22.08 68 ARG E CA 1
ATOM 4172 C C . ARG E 1 68 ? 192.488 10.122 103.242 1.00 22.08 68 ARG E C 1
ATOM 4173 O O . ARG E 1 68 ? 191.550 10.669 102.679 1.00 22.08 68 ARG E O 1
ATOM 4181 N N . ALA E 1 69 ? 193.415 10.809 103.887 1.00 40.04 69 ALA E N 1
ATOM 4182 C CA . ALA E 1 69 ? 193.364 12.260 103.891 1.00 40.07 69 ALA E CA 1
ATOM 4183 C C . ALA E 1 69 ? 193.743 12.597 102.455 1.00 40.07 69 ALA E C 1
ATOM 4184 O O . ALA E 1 69 ? 194.676 12.002 101.910 1.00 40.07 69 ALA E O 1
ATOM 4186 N N . ASP E 1 70 ? 193.025 13.530 101.837 1.00 44.07 70 ASP E N 1
ATOM 4187 C CA . ASP E 1 70 ? 193.297 13.886 100.451 1.00 44.07 70 ASP E CA 1
ATOM 4188 C C . ASP E 1 70 ? 194.042 15.205 100.279 1.00 44.09 70 ASP E C 1
ATOM 4189 O O . ASP E 1 70 ? 194.897 15.315 99.407 1.00 44.08 70 ASP E O 1
ATOM 4194 N N . ASP E 1 71 ? 193.714 16.199 101.107 1.00 54.09 71 ASP E N 1
ATOM 4195 C CA . ASP E 1 71 ? 194.355 17.521 101.056 1.00 54.10 71 ASP E CA 1
ATOM 4196 C C . ASP E 1 71 ? 195.822 17.412 101.455 1.00 54.09 71 ASP E C 1
ATOM 4197 O O . ASP E 1 71 ? 196.719 17.739 100.680 1.00 54.09 71 ASP E O 1
ATOM 4202 N N . GLN E 1 72 ? 196.055 16.946 102.676 1.00 29.05 72 GLN E N 1
ATOM 4203 C CA . GLN E 1 72 ? 197.407 16.785 103.186 1.00 29.04 72 GLN E CA 1
ATOM 4204 C C . GLN E 1 72 ? 198.239 15.887 102.289 1.00 29.02 72 GLN E C 1
ATOM 4205 O O . GLN E 1 72 ? 199.416 16.139 102.091 1.00 29.03 72 GLN E O 1
ATOM 4211 N N . LEU E 1 73 ? 197.639 14.842 101.738 1.00 34.64 73 LEU E N 1
ATOM 4212 C CA . LEU E 1 73 ? 198.404 13.967 100.868 1.00 34.64 73 LEU E CA 1
ATOM 4213 C C . LEU E 1 73 ? 198.759 14.731 99.608 1.00 34.64 73 LEU E C 1
ATOM 4214 O O . LEU E 1 73 ? 199.867 14.615 99.087 1.00 34.64 73 LEU E O 1
ATOM 4219 N N . LYS E 1 74 ? 197.818 15.530 99.127 1.00 45.36 74 LYS E N 1
ATOM 4220 C CA . LYS E 1 74 ? 198.057 16.304 97.924 1.00 45.36 74 LYS E CA 1
ATOM 4221 C C . LYS E 1 74 ? 199.226 17.252 98.083 1.00 45.36 74 LYS E C 1
ATOM 4222 O O . LYS E 1 74 ? 200.090 17.318 97.211 1.00 45.36 74 LYS E O 1
ATOM 4228 N N . SER E 1 75 ? 199.268 17.974 99.199 1.00 48.02 75 SER E N 1
ATOM 4229 C CA . SER E 1 75 ? 200.338 18.938 99.422 1.00 48.04 75 SER E CA 1
ATOM 4230 C C . SER E 1 75 ? 201.657 18.285 99.787 1.00 48.04 75 SER E C 1
ATOM 4231 O O . SER E 1 75 ? 202.706 18.906 99.684 1.00 48.04 75 SER E O 1
ATOM 4234 N N . HIS E 1 76 ? 201.624 17.037 100.227 1.00 41.30 76 HIS E N 1
ATOM 4235 C CA . HIS E 1 76 ? 202.873 16.376 100.567 1.00 41.30 76 HIS E CA 1
ATOM 4236 C C . HIS E 1 76 ? 203.478 15.724 99.343 1.00 41.30 76 HIS E C 1
ATOM 4237 O O . HIS E 1 76 ? 204.647 15.349 99.349 1.00 41.31 76 HIS E O 1
ATOM 4244 N N . VAL E 1 77 ? 202.680 15.585 98.293 1.00 30.29 77 VAL E N 1
ATOM 4245 C CA . VAL E 1 77 ? 203.181 15.014 97.053 1.00 30.30 77 VAL E CA 1
ATOM 4246 C C . VAL E 1 77 ? 203.942 16.144 96.375 1.00 30.29 77 VAL E C 1
ATOM 4247 O O . VAL E 1 77 ? 204.861 15.921 95.576 1.00 30.28 77 VAL E O 1
ATOM 4251 N N . ARG E 1 78 ? 203.549 17.372 96.701 1.00 49.43 78 ARG E N 1
ATOM 4252 C CA . ARG E 1 78 ? 204.214 18.534 96.140 1.00 49.44 78 ARG E CA 1
ATOM 4253 C C . ARG E 1 78 ? 205.585 18.623 96.803 1.00 49.43 78 ARG E C 1
ATOM 4254 O O . ARG E 1 78 ? 206.591 18.893 96.146 1.00 49.44 78 ARG E O 1
ATOM 4262 N N . GLY E 1 79 ? 205.613 18.373 98.107 1.00 37.37 79 GLY E N 1
ATOM 4263 C CA . GLY E 1 79 ? 206.865 18.397 98.833 1.00 37.36 79 GLY E CA 1
ATOM 4264 C C . GLY E 1 79 ? 207.759 17.264 98.368 1.00 37.36 79 GLY E C 1
ATOM 4265 O O . GLY E 1 79 ? 208.904 17.491 97.984 1.00 37.36 79 GLY E O 1
ATOM 4266 N N . ALA E 1 80 ? 207.227 16.042 98.403 1.00 41.51 80 ALA E N 1
ATOM 4267 C CA . ALA E 1 80 ? 207.958 14.844 97.989 1.00 41.53 80 ALA E CA 1
ATOM 4268 C C . ALA E 1 80 ? 208.740 15.132 96.726 1.00 41.54 80 ALA E C 1
ATOM 4269 O O . ALA E 1 80 ? 209.912 14.775 96.599 1.00 41.53 80 ALA E O 1
ATOM 4271 N N . LEU E 1 81 ? 208.062 15.777 95.787 1.00 53.51 81 LEU E N 1
ATOM 4272 C CA . LEU E 1 81 ? 208.658 16.141 94.518 1.00 53.51 81 LEU E CA 1
ATOM 4273 C C . LEU E 1 81 ? 209.804 17.119 94.754 1.00 53.51 81 LEU E C 1
ATOM 4274 O O . LEU E 1 81 ? 210.947 16.833 94.399 1.00 53.52 81 LEU E O 1
ATOM 4279 N N . ASN E 1 82 ? 209.497 18.258 95.373 1.00 45.41 82 ASN E N 1
ATOM 4280 C CA . ASN E 1 82 ? 210.498 19.288 95.643 1.00 45.41 82 ASN E CA 1
ATOM 4281 C C . ASN E 1 82 ? 211.755 18.786 96.339 1.00 45.41 82 ASN E C 1
ATOM 4282 O O . ASN E 1 82 ? 212.854 19.243 96.036 1.00 45.40 82 ASN E O 1
ATOM 4287 N N . ALA E 1 83 ? 211.604 17.858 97.274 1.00 62.88 83 ALA E N 1
ATOM 4288 C CA . ALA E 1 83 ? 212.757 17.337 97.993 1.00 62.88 83 ALA E CA 1
ATOM 4289 C C . ALA E 1 83 ? 213.594 16.418 97.119 1.00 62.88 83 ALA E C 1
ATOM 4290 O O . ALA E 1 83 ? 214.641 15.944 97.542 1.00 62.89 83 ALA E O 1
ATOM 4292 N N . GLY E 1 84 ? 213.127 16.159 95.902 1.00 64.49 84 GLY E N 1
ATOM 4293 C CA . GLY E 1 84 ? 213.882 15.311 94.998 1.00 64.49 84 GLY E CA 1
ATOM 4294 C C . GLY E 1 84 ? 213.233 14.016 94.551 1.00 64.47 84 GLY E C 1
ATOM 4295 O O . GLY E 1 84 ? 213.628 13.463 93.529 1.00 64.48 84 GLY E O 1
ATOM 4296 N N . CYS E 1 85 ? 212.244 13.531 95.298 1.00 54.72 85 CYS E N 1
ATOM 4297 C CA . CYS E 1 85 ? 211.563 12.275 94.962 1.00 54.71 85 CYS E CA 1
ATOM 4298 C C . CYS E 1 85 ? 210.911 12.302 93.582 1.00 54.71 85 CYS E C 1
ATOM 4299 O O . CYS E 1 85 ? 210.092 13.175 93.298 1.00 54.71 85 CYS E O 1
ATOM 4302 N N . SER E 1 86 ? 211.279 11.341 92.733 1.00 32.63 86 SER E N 1
ATOM 4303 C CA . SER E 1 86 ? 210.733 11.256 91.382 1.00 32.63 86 SER E CA 1
ATOM 4304 C C . SER E 1 86 ? 209.291 10.779 91.416 1.00 32.62 86 SER E C 1
ATOM 4305 O O . SER E 1 86 ? 208.854 10.155 92.387 1.00 32.61 86 SER E O 1
ATOM 4308 N N . LYS E 1 87 ? 208.543 11.066 90.355 1.00 30.00 87 LYS E N 1
ATOM 4309 C CA . LYS E 1 87 ? 207.160 10.631 90.309 1.00 30.01 87 LYS E CA 1
ATOM 4310 C C . LYS E 1 87 ? 207.121 9.131 90.540 1.00 30.00 87 LYS E C 1
ATOM 4311 O O . LYS E 1 87 ? 206.416 8.653 91.415 1.00 30.00 87 LYS E O 1
ATOM 4317 N N . ASP E 1 88 ? 207.907 8.392 89.772 1.00 62.30 88 ASP E N 1
ATOM 4318 C CA . ASP E 1 88 ? 207.932 6.949 89.909 1.00 62.30 88 ASP E CA 1
ATOM 4319 C C . ASP E 1 88 ? 208.072 6.493 91.362 1.00 62.33 88 ASP E C 1
ATOM 4320 O O . ASP E 1 88 ? 207.476 5.496 91.761 1.00 62.33 88 ASP E O 1
ATOM 4322 N N . GLU E 1 89 ? 208.845 7.217 92.161 1.00 40.19 89 GLU E N 1
ATOM 4323 C CA . GLU E 1 89 ? 209.020 6.833 93.564 1.00 40.21 89 GLU E CA 1
ATOM 4324 C C . GLU E 1 89 ? 207.747 7.048 94.385 1.00 40.18 89 GLU E C 1
ATOM 4325 O O . GLU E 1 89 ? 207.381 6.216 95.211 1.00 40.18 89 GLU E O 1
ATOM 4331 N N . ILE E 1 90 ? 207.086 8.176 94.150 1.00 52.98 90 ILE E N 1
ATOM 4332 C CA . ILE E 1 90 ? 205.848 8.516 94.845 1.00 52.98 90 ILE E CA 1
ATOM 4333 C C . ILE E 1 90 ? 204.828 7.413 94.606 1.00 52.97 90 ILE E C 1
ATOM 4334 O O . ILE E 1 90 ? 204.415 6.712 95.522 1.00 52.97 90 ILE E O 1
ATOM 4339 N N . ILE E 1 91 ? 204.428 7.271 93.355 1.00 49.97 91 ILE E N 1
ATOM 4340 C CA . ILE E 1 91 ? 203.478 6.253 92.955 1.00 49.97 91 ILE E CA 1
ATOM 4341 C C . ILE E 1 91 ? 203.818 4.896 93.550 1.00 49.97 91 ILE E C 1
ATOM 4342 O O . ILE E 1 91 ? 202.942 4.137 93.937 1.00 49.97 91 ILE E O 1
ATOM 4347 N N . GLU E 1 92 ? 205.105 4.601 93.623 1.00 53.74 92 GLU E N 1
ATOM 4348 C CA . GLU E 1 92 ? 205.567 3.338 94.161 1.00 53.76 92 GLU E CA 1
ATOM 4349 C C . GLU E 1 92 ? 205.124 3.094 95.597 1.00 53.76 92 GLU E C 1
ATOM 4350 O O . GLU E 1 92 ? 204.754 1.982 95.955 1.00 53.76 92 GLU E O 1
ATOM 4356 N N . VAL E 1 93 ? 205.165 4.122 96.431 1.00 45.55 93 VAL E N 1
ATOM 4357 C CA . VAL E 1 93 ? 204.776 3.933 97.815 1.00 45.53 93 VAL E CA 1
ATOM 4358 C C . VAL E 1 93 ? 203.286 3.602 97.923 1.00 45.53 93 VAL E C 1
ATOM 4359 O O . VAL E 1 93 ? 202.855 2.878 98.818 1.00 45.54 93 VAL E O 1
ATOM 4371 N N . ILE E 1 95 ? 201.524 1.993 95.495 1.00 31.64 95 ILE E N 1
ATOM 4372 C CA . ILE E 1 95 ? 201.276 0.676 94.932 1.00 31.65 95 ILE E CA 1
ATOM 4373 C C . ILE E 1 95 ? 201.560 -0.258 96.094 1.00 31.64 95 ILE E C 1
ATOM 4374 O O . ILE E 1 95 ? 200.879 -1.253 96.288 1.00 31.64 95 ILE E O 1
ATOM 4379 N N . GLN E 1 96 ? 202.572 0.094 96.876 1.00 58.28 96 GLN E N 1
ATOM 4380 C CA . GLN E 1 96 ? 202.951 -0.679 98.048 1.00 58.28 96 GLN E CA 1
ATOM 4381 C C . GLN E 1 96 ? 201.822 -0.692 99.078 1.00 58.30 96 GLN E C 1
ATOM 4382 O O . GLN E 1 96 ? 201.599 -1.693 99.757 1.00 58.30 96 GLN E O 1
ATOM 4396 N N . ALA E 1 98 ? 198.634 -0.767 98.605 1.00 22.65 98 ALA E N 1
ATOM 4397 C CA . ALA E 1 98 ? 197.484 -1.588 98.277 1.00 22.64 98 ALA E CA 1
ATOM 4398 C C . ALA E 1 98 ? 197.542 -2.877 99.066 1.00 22.64 98 ALA E C 1
ATOM 4399 O O . ALA E 1 98 ? 196.526 -3.442 99.425 1.00 22.64 98 ALA E O 1
ATOM 4401 N N . VAL E 1 99 ? 198.748 -3.344 99.332 1.00 22.15 99 VAL E N 1
ATOM 4402 C CA . VAL E 1 99 ? 198.940 -4.573 100.069 1.00 22.15 99 VAL E CA 1
ATOM 4403 C C . VAL E 1 99 ? 198.721 -4.437 101.570 1.00 22.16 99 VAL E C 1
ATOM 4404 O O . VAL E 1 99 ? 198.181 -5.336 102.208 1.00 22.16 99 VAL E O 1
ATOM 4408 N N . TYR E 1 100 ? 199.153 -3.313 102.131 1.00 40.61 100 TYR E N 1
ATOM 4409 C CA . TYR E 1 100 ? 199.044 -3.082 103.558 1.00 40.62 100 TYR E CA 1
ATOM 4410 C C . TYR E 1 100 ? 197.811 -2.327 103.971 1.00 40.61 100 TYR E C 1
ATOM 4411 O O . TYR E 1 100 ? 197.257 -2.591 105.025 1.00 40.61 100 TYR E O 1
ATOM 4420 N N . ALA E 1 101 ? 197.359 -1.407 103.133 1.00 42.25 101 ALA E N 1
ATOM 4421 C CA . ALA E 1 101 ? 196.175 -0.618 103.446 1.00 42.25 101 ALA E CA 1
ATOM 4422 C C . ALA E 1 101 ? 194.953 -0.989 102.614 1.00 42.24 101 ALA E C 1
ATOM 4423 O O . ALA E 1 101 ? 193.839 -0.624 102.954 1.00 42.24 101 ALA E O 1
ATOM 4425 N N . GLY E 1 102 ? 195.160 -1.705 101.519 1.00 37.54 102 GLY E N 1
ATOM 4426 C CA . GLY E 1 102 ? 194.045 -2.090 100.675 1.00 37.55 102 GLY E CA 1
ATOM 4427 C C . GLY E 1 102 ? 193.981 -1.276 99.400 1.00 37.55 102 GLY E C 1
ATOM 4428 O O . GLY E 1 102 ? 194.454 -0.144 99.365 1.00 37.55 102 GLY E O 1
ATOM 4429 N N . PHE E 1 103 ? 193.382 -1.848 98.357 1.00 36.71 103 PHE E N 1
ATOM 4430 C CA . PHE E 1 103 ? 193.261 -1.171 97.066 1.00 36.69 103 PHE E CA 1
ATOM 4431 C C . PHE E 1 103 ? 192.477 0.134 97.062 1.00 36.69 103 PHE E C 1
ATOM 4432 O O . PHE E 1 103 ? 192.849 1.073 96.369 1.00 36.70 103 PHE E O 1
ATOM 4440 N N . PRO E 1 104 ? 191.369 0.208 97.810 1.00 24.01 104 PRO E N 1
ATOM 4441 C CA . PRO E 1 104 ? 190.629 1.471 97.800 1.00 23.99 104 PRO E CA 1
ATOM 4442 C C . PRO E 1 104 ? 191.505 2.641 98.246 1.00 24.00 104 PRO E C 1
ATOM 4443 O O . PRO E 1 104 ? 191.430 3.741 97.690 1.00 23.99 104 PRO E O 1
ATOM 4447 N N . ALA E 1 105 ? 192.351 2.392 99.244 1.00 31.02 105 ALA E N 1
ATOM 4448 C CA . ALA E 1 105 ? 193.246 3.424 99.754 1.00 31.03 105 ALA E CA 1
ATOM 4449 C C . ALA E 1 105 ? 194.286 3.786 98.705 1.00 31.03 105 ALA E C 1
ATOM 4450 O O . ALA E 1 105 ? 194.462 4.959 98.373 1.00 31.04 105 ALA E O 1
ATOM 4452 N N . ALA E 1 106 ? 194.976 2.777 98.186 1.00 14.53 106 ALA E N 1
ATOM 4453 C CA . ALA E 1 106 ? 195.977 3.009 97.158 1.00 14.53 106 ALA E CA 1
ATOM 4454 C C . ALA E 1 106 ? 195.388 3.714 95.925 1.00 14.53 106 ALA E C 1
ATOM 4455 O O . ALA E 1 106 ? 195.951 4.675 95.427 1.00 14.53 106 ALA E O 1
ATOM 4457 N N . ILE E 1 107 ? 194.260 3.239 95.422 1.00 50.28 107 ILE E N 1
ATOM 4458 C CA . ILE E 1 107 ? 193.673 3.878 94.256 1.00 50.26 107 ILE E CA 1
ATOM 4459 C C . ILE E 1 107 ? 193.356 5.337 94.551 1.00 50.27 107 ILE E C 1
ATOM 4460 O O . ILE E 1 107 ? 193.562 6.209 93.715 1.00 50.27 107 ILE E O 1
ATOM 4465 N N . ASN E 1 108 ? 192.862 5.601 95.752 1.00 30.30 108 ASN E N 1
ATOM 4466 C CA . ASN E 1 108 ? 192.499 6.956 96.138 1.00 30.30 108 ASN E CA 1
ATOM 4467 C C . ASN E 1 108 ? 193.665 7.925 96.256 1.00 30.29 108 ASN E C 1
ATOM 4468 O O . ASN E 1 108 ? 193.511 9.118 95.998 1.00 30.29 108 ASN E O 1
ATOM 4473 N N . ALA E 1 109 ? 194.825 7.417 96.652 1.00 25.04 109 ALA E N 1
ATOM 4474 C CA . ALA E 1 109 ? 196.008 8.249 96.789 1.00 25.06 109 ALA E CA 1
ATOM 4475 C C . ALA E 1 109 ? 196.595 8.589 95.426 1.00 25.06 109 ALA E C 1
ATOM 4476 O O . ALA E 1 109 ? 196.979 9.714 95.173 1.00 25.05 109 ALA E O 1
ATOM 4478 N N . VAL E 1 110 ? 196.673 7.605 94.547 1.00 37.94 110 VAL E N 1
ATOM 4479 C CA . VAL E 1 110 ? 197.220 7.815 93.220 1.00 37.94 110 VAL E CA 1
ATOM 4480 C C . VAL E 1 110 ? 196.375 8.775 92.379 1.00 37.94 110 VAL E C 1
ATOM 4481 O O . VAL E 1 110 ? 196.904 9.532 91.568 1.00 37.95 110 VAL E O 1
ATOM 4485 N N . LEU E 1 111 ? 195.064 8.756 92.557 1.00 36.66 111 LEU E N 1
ATOM 4486 C CA . LEU E 1 111 ? 194.237 9.665 91.785 1.00 36.65 111 LEU E CA 1
ATOM 4487 C C . LEU E 1 111 ? 194.503 11.097 92.243 1.00 36.64 111 LEU E C 1
ATOM 4488 O O . LEU E 1 111 ? 194.601 11.999 91.421 1.00 36.65 111 LEU E O 1
ATOM 4493 N N . ALA E 1 112 ? 194.644 11.310 93.548 1.00 34.35 112 ALA E N 1
ATOM 4494 C CA . ALA E 1 112 ? 194.903 12.648 94.054 1.00 34.35 112 ALA E CA 1
ATOM 4495 C C . ALA E 1 112 ? 196.288 13.127 93.623 1.00 34.35 112 ALA E C 1
ATOM 4496 O O . ALA E 1 112 ? 196.487 14.303 93.344 1.00 34.35 112 ALA E O 1
ATOM 4498 N N . ALA E 1 113 ? 197.250 12.216 93.570 1.00 37.27 113 ALA E N 1
ATOM 4499 C CA . ALA E 1 113 ? 198.601 12.571 93.162 1.00 37.29 113 ALA E CA 1
ATOM 4500 C C . ALA E 1 113 ? 198.585 12.953 91.693 1.00 37.29 113 ALA E C 1
ATOM 4501 O O . ALA E 1 113 ? 199.306 13.852 91.267 1.00 37.29 113 ALA E O 1
ATOM 4503 N N . LYS E 1 114 ? 197.773 12.247 90.913 1.00 37.54 114 LYS E N 1
ATOM 4504 C CA . LYS E 1 114 ? 197.660 12.527 89.487 1.00 37.57 114 LYS E CA 1
ATOM 4505 C C . LYS E 1 114 ? 197.384 14.014 89.333 1.00 37.57 114 LYS E C 1
ATOM 4506 O O . LYS E 1 114 ? 197.942 14.653 88.455 1.00 37.55 114 LYS E O 1
ATOM 4512 N N . GLU E 1 115 ? 196.520 14.551 90.195 1.00 42.84 115 GLU E N 1
ATOM 4513 C CA . GLU E 1 115 ? 196.152 15.967 90.169 1.00 42.84 115 GLU E CA 1
ATOM 4514 C C . GLU E 1 115 ? 197.393 16.825 90.286 1.00 42.83 115 GLU E C 1
ATOM 4515 O O . GLU E 1 115 ? 197.612 17.727 89.484 1.00 42.82 115 GLU E O 1
ATOM 4521 N N . VAL E 1 116 ? 198.199 16.537 91.299 1.00 35.91 116 VAL E N 1
ATOM 4522 C CA . VAL E 1 116 ? 199.432 17.267 91.525 1.00 35.91 116 VAL E CA 1
ATOM 4523 C C . VAL E 1 116 ? 200.342 17.075 90.320 1.00 35.91 116 VAL E C 1
ATOM 4524 O O . VAL E 1 116 ? 201.030 17.997 89.914 1.00 35.91 116 VAL E O 1
ATOM 4528 N N . PHE E 1 117 ? 200.336 15.872 89.755 1.00 60.92 117 PHE E N 1
ATOM 4529 C CA . PHE E 1 117 ? 201.143 15.551 88.576 1.00 60.94 117 PHE E CA 1
ATOM 4530 C C . PHE E 1 117 ? 200.567 16.156 87.295 1.00 60.95 117 PHE E C 1
ATOM 4531 O O . PHE E 1 117 ? 201.297 16.814 86.542 1.00 60.95 117 PHE E O 1
ATOM 4539 N N . THR E 1 118 ? 199.274 15.906 87.026 1.00 79.56 118 THR E N 1
ATOM 4540 C CA . THR E 1 118 ? 198.645 16.479 85.838 1.00 79.55 118 THR E CA 1
ATOM 4541 C C . THR E 1 118 ? 199.082 17.893 86.050 1.00 79.58 118 THR E C 1
ATOM 4542 O O . THR E 1 118 ? 199.426 18.288 87.162 1.00 79.57 118 THR E O 1
ATOM 4546 N N . GLU E 1 119 ? 199.038 18.689 85.015 1.00 102.20 119 GLU E N 1
ATOM 4547 C CA . GLU E 1 119 ? 199.553 20.003 85.208 1.00 102.21 119 GLU E CA 1
ATOM 4548 C C . GLU E 1 119 ? 198.983 20.931 86.266 1.00 102.21 119 GLU E C 1
ATOM 4549 O O . GLU E 1 119 ? 197.834 21.387 86.230 1.00 102.21 119 GLU E O 1
ATOM 4555 N N . ASN E 1 120 ? 199.852 21.127 87.251 1.00 102.21 120 ASN E N 1
ATOM 4556 C CA . ASN E 1 120 ? 199.653 22.002 88.386 1.00 102.21 120 ASN E CA 1
ATOM 4557 C C . ASN E 1 120 ? 200.528 23.151 87.853 1.00 102.21 120 ASN E C 1
ATOM 4558 O O . ASN E 1 120 ? 201.022 22.974 86.717 1.00 102.21 120 ASN E O 1
ATOM 4563 N N . GLU F 1 2 ? 203.954 -22.724 89.509 1.00 64.91 2 GLU F N 1
ATOM 4564 C CA . GLU F 1 2 ? 204.335 -21.432 88.867 1.00 64.92 2 GLU F CA 1
ATOM 4565 C C . GLU F 1 2 ? 205.379 -20.737 89.740 1.00 64.92 2 GLU F C 1
ATOM 4566 O O . GLU F 1 2 ? 205.904 -21.342 90.676 1.00 64.91 2 GLU F O 1
ATOM 4572 N N . ARG F 1 3 ? 205.675 -19.473 89.440 1.00 71.40 3 ARG F N 1
ATOM 4573 C CA . ARG F 1 3 ? 206.667 -18.705 90.199 1.00 71.40 3 ARG F CA 1
ATOM 4574 C C . ARG F 1 3 ? 206.200 -18.247 91.596 1.00 71.40 3 ARG F C 1
ATOM 4575 O O . ARG F 1 3 ? 206.030 -17.050 91.874 1.00 71.40 3 ARG F O 1
ATOM 4583 N N . TYR F 1 4 ? 205.997 -19.240 92.458 1.00 68.50 4 TYR F N 1
ATOM 4584 C CA . TYR F 1 4 ? 205.577 -19.072 93.848 1.00 68.50 4 TYR F CA 1
ATOM 4585 C C . TYR F 1 4 ? 206.872 -18.848 94.609 1.00 68.51 4 TYR F C 1
ATOM 4586 O O . TYR F 1 4 ? 206.904 -18.191 95.650 1.00 68.51 4 TYR F O 1
ATOM 4595 N N . ARG F 1 5 ? 207.945 -19.406 94.055 1.00 91.74 5 ARG F N 1
ATOM 4596 C CA . ARG F 1 5 ? 209.273 -19.294 94.638 1.00 91.75 5 ARG F CA 1
ATOM 4597 C C . ARG F 1 5 ? 209.798 -17.880 94.465 1.00 91.76 5 ARG F C 1
ATOM 4598 O O . ARG F 1 5 ? 210.489 -17.363 95.334 1.00 91.75 5 ARG F O 1
ATOM 4600 N N . ARG F 1 6 ? 209.467 -17.252 93.340 1.00 102.20 6 ARG F N 1
ATOM 4601 C CA . ARG F 1 6 ? 209.914 -15.886 93.090 1.00 102.20 6 ARG F CA 1
ATOM 4602 C C . ARG F 1 6 ? 209.452 -15.023 94.250 1.00 102.20 6 ARG F C 1
ATOM 4603 O O . ARG F 1 6 ? 209.878 -13.884 94.398 1.00 102.21 6 ARG F O 1
ATOM 4605 N N . GLY F 1 7 ? 208.562 -15.581 95.063 1.00 66.28 7 GLY F N 1
ATOM 4606 C CA . GLY F 1 7 ? 208.058 -14.873 96.220 1.00 66.27 7 GLY F CA 1
ATOM 4607 C C . GLY F 1 7 ? 208.725 -15.443 97.450 1.00 66.27 7 GLY F C 1
ATOM 4608 O O . GLY F 1 7 ? 209.414 -14.732 98.174 1.00 66.27 7 GLY F O 1
ATOM 4617 N N . GLU F 1 9 ? 211.219 -17.094 97.627 1.00 50.25 9 GLU F N 1
ATOM 4618 C CA . GLU F 1 9 ? 212.674 -17.009 97.506 1.00 50.25 9 GLU F CA 1
ATOM 4619 C C . GLU F 1 9 ? 213.083 -15.575 97.828 1.00 50.22 9 GLU F C 1
ATOM 4620 O O . GLU F 1 9 ? 214.137 -15.079 97.392 1.00 50.21 9 GLU F O 1
ATOM 4626 N N . ILE F 1 10 ? 212.220 -14.917 98.597 1.00 48.76 10 ILE F N 1
ATOM 4627 C CA . ILE F 1 10 ? 212.435 -13.548 99.024 1.00 48.75 10 ILE F CA 1
ATOM 4628 C C . ILE F 1 10 ? 212.056 -13.454 100.491 1.00 48.77 10 ILE F C 1
ATOM 4629 O O . ILE F 1 10 ? 212.755 -12.842 101.289 1.00 48.77 10 ILE F O 1
ATOM 4634 N N . LEU F 1 11 ? 210.945 -14.082 100.844 1.00 43.17 11 LEU F N 1
ATOM 4635 C CA . LEU F 1 11 ? 210.472 -14.077 102.225 1.00 43.17 11 LEU F CA 1
ATOM 4636 C C . LEU F 1 11 ? 211.353 -14.954 103.123 1.00 43.17 11 LEU F C 1
ATOM 4637 O O . LEU F 1 11 ? 211.418 -14.755 104.342 1.00 43.17 11 LEU F O 1
ATOM 4642 N N . ASN F 1 12 ? 212.027 -15.921 102.507 1.00 81.63 12 ASN F N 1
ATOM 4643 C CA . ASN F 1 12 ? 212.892 -16.830 103.239 1.00 81.65 12 ASN F CA 1
ATOM 4644 C C . ASN F 1 12 ? 214.173 -16.131 103.670 1.00 81.65 12 ASN F C 1
ATOM 4645 O O . ASN F 1 12 ? 215.002 -16.707 104.373 1.00 81.65 12 ASN F O 1
ATOM 4650 N N . ARG F 1 13 ? 214.333 -14.885 103.240 1.00 72.09 13 ARG F N 1
ATOM 4651 C CA . ARG F 1 13 ? 215.507 -14.101 103.609 1.00 72.09 13 ARG F CA 1
ATOM 4652 C C . ARG F 1 13 ? 215.111 -13.141 104.727 1.00 72.08 13 ARG F C 1
ATOM 4653 O O . ARG F 1 13 ? 215.270 -13.445 105.908 1.00 72.08 13 ARG F O 1
ATOM 4669 N N . ASN F 1 15 ? 212.505 -12.192 106.533 1.00 76.22 15 ASN F N 1
ATOM 4670 C CA . ASN F 1 15 ? 211.874 -12.654 107.764 1.00 76.22 15 ASN F CA 1
ATOM 4671 C C . ASN F 1 15 ? 211.546 -14.134 107.710 1.00 76.22 15 ASN F C 1
ATOM 4672 O O . ASN F 1 15 ? 210.419 -14.520 107.415 1.00 76.22 15 ASN F O 1
ATOM 4674 N N . ARG F 1 16 ? 212.532 -14.959 108.033 1.00 65.20 16 ARG F N 1
ATOM 4675 C CA . ARG F 1 16 ? 212.369 -16.406 107.994 1.00 65.21 16 ARG F CA 1
ATOM 4676 C C . ARG F 1 16 ? 211.408 -17.077 108.996 1.00 65.22 16 ARG F C 1
ATOM 4677 O O . ARG F 1 16 ? 211.098 -18.246 108.830 1.00 65.22 16 ARG F O 1
ATOM 4679 N N . LYS F 1 17 ? 210.949 -16.388 110.038 1.00 101.83 17 LYS F N 1
ATOM 4680 C CA . LYS F 1 17 ? 209.996 -17.024 110.963 1.00 101.83 17 LYS F CA 1
ATOM 4681 C C . LYS F 1 17 ? 208.776 -16.167 111.073 1.00 101.83 17 LYS F C 1
ATOM 4682 O O . LYS F 1 17 ? 207.670 -16.657 111.415 1.00 101.84 17 LYS F O 1
ATOM 4688 N N . SER F 1 18 ? 208.979 -14.876 110.796 1.00 58.13 18 SER F N 1
ATOM 4689 C CA . SER F 1 18 ? 207.855 -13.968 110.767 1.00 58.13 18 SER F CA 1
ATOM 4690 C C . SER F 1 18 ? 207.149 -14.338 109.477 1.00 58.10 18 SER F C 1
ATOM 4691 O O . SER F 1 18 ? 206.320 -13.612 108.928 1.00 58.09 18 SER F O 1
ATOM 4694 N N . TYR F 1 19 ? 207.430 -15.579 109.108 1.00 65.98 19 TYR F N 1
ATOM 4695 C CA . TYR F 1 19 ? 206.828 -16.229 107.986 1.00 66.00 19 TYR F CA 1
ATOM 4696 C C . TYR F 1 19 ? 206.615 -17.739 108.265 1.00 65.99 19 TYR F C 1
ATOM 4697 O O . TYR F 1 19 ? 205.469 -18.221 108.316 1.00 65.99 19 TYR F O 1
ATOM 4706 N N . THR F 1 20 ? 207.718 -18.477 108.430 1.00 57.11 20 THR F N 1
ATOM 4707 C CA . THR F 1 20 ? 207.647 -19.918 108.698 1.00 57.11 20 THR F CA 1
ATOM 4708 C C . THR F 1 20 ? 206.432 -20.132 109.564 1.00 57.13 20 THR F C 1
ATOM 4709 O O . THR F 1 20 ? 205.565 -20.956 109.265 1.00 57.12 20 THR F O 1
ATOM 4713 N N . ALA F 1 21 ? 206.370 -19.352 110.634 1.00 62.68 21 ALA F N 1
ATOM 4714 C CA . ALA F 1 21 ? 205.281 -19.449 111.576 1.00 62.68 21 ALA F CA 1
ATOM 4715 C C . ALA F 1 21 ? 203.948 -19.036 110.981 1.00 62.68 21 ALA F C 1
ATOM 4716 O O . ALA F 1 21 ? 202.978 -19.788 111.064 1.00 62.68 21 ALA F O 1
ATOM 4718 N N . ILE F 1 22 ? 203.879 -17.865 110.362 1.00 64.19 22 ILE F N 1
ATOM 4719 C CA . ILE F 1 22 ? 202.595 -17.447 109.825 1.00 64.20 22 ILE F CA 1
ATOM 4720 C C . ILE F 1 22 ? 202.149 -18.282 108.637 1.00 64.18 22 ILE F C 1
ATOM 4721 O O . ILE F 1 22 ? 201.271 -17.891 107.882 1.00 64.19 22 ILE F O 1
ATOM 4726 N N . ARG F 1 23 ? 202.767 -19.440 108.474 1.00 93.52 23 ARG F N 1
ATOM 4727 C CA . ARG F 1 23 ? 202.382 -20.358 107.422 1.00 93.53 23 ARG F CA 1
ATOM 4728 C C . ARG F 1 23 ? 201.962 -21.583 108.214 1.00 93.52 23 ARG F C 1
ATOM 4729 O O . ARG F 1 23 ? 201.995 -22.699 107.713 1.00 93.53 23 ARG F O 1
ATOM 4731 N N . ASP F 1 24 ? 201.569 -21.365 109.467 1.00 50.82 24 ASP F N 1
ATOM 4732 C CA . ASP F 1 24 ? 201.181 -22.468 110.329 1.00 50.82 24 ASP F CA 1
ATOM 4733 C C . ASP F 1 24 ? 200.010 -22.149 111.245 1.00 50.81 24 ASP F C 1
ATOM 4734 O O . ASP F 1 24 ? 199.092 -22.956 111.375 1.00 50.80 24 ASP F O 1
ATOM 4736 N N . GLU F 1 25 ? 200.031 -20.997 111.906 1.00 53.78 25 GLU F N 1
ATOM 4737 C CA . GLU F 1 25 ? 198.900 -20.650 112.755 1.00 53.78 25 GLU F CA 1
ATOM 4738 C C . GLU F 1 25 ? 197.916 -20.128 111.723 1.00 53.81 25 GLU F C 1
ATOM 4739 O O . GLU F 1 25 ? 197.019 -19.352 112.037 1.00 53.80 25 GLU F O 1
ATOM 4741 N N . LEU F 1 26 ? 198.090 -20.586 110.484 1.00 76.74 26 LEU F N 1
ATOM 4742 C CA . LEU F 1 26 ? 197.284 -20.125 109.368 1.00 76.75 26 LEU F CA 1
ATOM 4743 C C . LEU F 1 26 ? 196.959 -21.208 108.346 1.00 76.75 26 LEU F C 1
ATOM 4744 O O . LEU F 1 26 ? 195.844 -21.723 108.300 1.00 76.77 26 LEU F O 1
ATOM 4749 N N . GLU F 1 27 ? 197.944 -21.531 107.512 1.00 58.03 27 GLU F N 1
ATOM 4750 C CA . GLU F 1 27 ? 197.798 -22.537 106.460 1.00 58.04 27 GLU F CA 1
ATOM 4751 C C . GLU F 1 27 ? 197.537 -23.947 106.987 1.00 58.04 27 GLU F C 1
ATOM 4752 O O . GLU F 1 27 ? 198.009 -24.935 106.420 1.00 58.03 27 GLU F O 1
ATOM 4754 N N . ASP F 1 28 ? 196.784 -24.021 108.077 1.00 74.59 28 ASP F N 1
ATOM 4755 C CA . ASP F 1 28 ? 196.421 -25.280 108.704 1.00 74.58 28 ASP F CA 1
ATOM 4756 C C . ASP F 1 28 ? 194.928 -25.400 108.457 1.00 74.57 28 ASP F C 1
ATOM 4757 O O . ASP F 1 28 ? 194.360 -26.492 108.496 1.00 74.59 28 ASP F O 1
ATOM 4759 N N . VAL F 1 29 ? 194.300 -24.247 108.231 1.00 38.30 29 VAL F N 1
ATOM 4760 C CA . VAL F 1 29 ? 192.886 -24.188 107.912 1.00 38.29 29 VAL F CA 1
ATOM 4761 C C . VAL F 1 29 ? 192.556 -23.206 106.764 1.00 38.30 29 VAL F C 1
ATOM 4762 O O . VAL F 1 29 ? 191.676 -23.507 105.947 1.00 38.27 29 VAL F O 1
ATOM 4766 N N . ALA F 1 30 ? 193.234 -22.069 106.626 1.00 102.19 30 ALA F N 1
ATOM 4767 C CA . ALA F 1 30 ? 192.870 -21.219 105.485 1.00 102.20 30 ALA F CA 1
ATOM 4768 C C . ALA F 1 30 ? 194.019 -20.698 104.605 1.00 102.21 30 ALA F C 1
ATOM 4769 O O . ALA F 1 30 ? 194.461 -19.569 104.771 1.00 102.21 30 ALA F O 1
ATOM 4771 N N . PRO F 1 31 ? 194.491 -21.521 103.641 1.00 102.21 31 PRO F N 1
ATOM 4772 C CA . PRO F 1 31 ? 195.570 -21.298 102.666 1.00 102.21 31 PRO F CA 1
ATOM 4773 C C . PRO F 1 31 ? 195.236 -20.789 101.277 1.00 102.20 31 PRO F C 1
ATOM 4774 O O . PRO F 1 31 ? 195.470 -21.464 100.287 1.00 102.21 31 PRO F O 1
ATOM 4778 N N . ASP F 1 32 ? 194.669 -19.612 101.194 1.00 63.05 32 ASP F N 1
ATOM 4779 C CA . ASP F 1 32 ? 194.396 -19.027 99.905 1.00 63.04 32 ASP F CA 1
ATOM 4780 C C . ASP F 1 32 ? 195.239 -17.820 100.214 1.00 63.02 32 ASP F C 1
ATOM 4781 O O . ASP F 1 32 ? 196.084 -17.380 99.434 1.00 63.01 32 ASP F O 1
ATOM 4783 N N . LEU F 1 33 ? 195.024 -17.360 101.443 1.00 31.13 33 LEU F N 1
ATOM 4784 C CA . LEU F 1 33 ? 195.688 -16.212 102.002 1.00 31.11 33 LEU F CA 1
ATOM 4785 C C . LEU F 1 33 ? 197.184 -16.457 102.063 1.00 31.11 33 LEU F C 1
ATOM 4786 O O . LEU F 1 33 ? 197.951 -15.663 101.526 1.00 31.11 33 LEU F O 1
ATOM 4791 N N . ALA F 1 34 ? 197.601 -17.556 102.685 1.00 34.03 34 ALA F N 1
ATOM 4792 C CA . ALA F 1 34 ? 199.022 -17.845 102.789 1.00 34.03 34 ALA F CA 1
ATOM 4793 C C . ALA F 1 34 ? 199.714 -17.837 101.439 1.00 34.03 34 ALA F C 1
ATOM 4794 O O . ALA F 1 34 ? 200.824 -17.337 101.338 1.00 34.03 34 ALA F O 1
ATOM 4796 N N . ARG F 1 35 ? 199.094 -18.382 100.395 1.00 43.30 35 ARG F N 1
ATOM 4797 C CA . ARG F 1 35 ? 199.757 -18.323 99.090 1.00 43.31 35 ARG F CA 1
ATOM 4798 C C . ARG F 1 35 ? 199.823 -16.864 98.650 1.00 43.31 35 ARG F C 1
ATOM 4799 O O . ARG F 1 35 ? 200.904 -16.327 98.422 1.00 43.30 35 ARG F O 1
ATOM 4807 N N . PHE F 1 36 ? 198.654 -16.227 98.559 1.00 46.63 36 PHE F N 1
ATOM 4808 C CA . PHE F 1 36 ? 198.556 -14.831 98.144 1.00 46.63 36 PHE F CA 1
ATOM 4809 C C . PHE F 1 36 ? 199.655 -13.941 98.719 1.00 46.63 36 PHE F C 1
ATOM 4810 O O . PHE F 1 36 ? 200.263 -13.153 97.994 1.00 46.63 36 PHE F O 1
ATOM 4818 N N . VAL F 1 37 ? 199.912 -14.056 100.016 1.00 31.12 37 VAL F N 1
ATOM 4819 C CA . VAL F 1 37 ? 200.952 -13.240 100.620 1.00 31.13 37 VAL F CA 1
ATOM 4820 C C . VAL F 1 37 ? 202.295 -13.574 99.971 1.00 31.12 37 VAL F C 1
ATOM 4821 O O . VAL F 1 37 ? 203.072 -12.692 99.626 1.00 31.12 37 VAL F O 1
ATOM 4825 N N . ALA F 1 38 ? 202.559 -14.857 99.787 1.00 31.16 38 ALA F N 1
ATOM 4826 C CA . ALA F 1 38 ? 203.805 -15.260 99.164 1.00 31.17 38 ALA F CA 1
ATOM 4827 C C . ALA F 1 38 ? 203.831 -14.775 97.717 1.00 31.16 38 ALA F C 1
ATOM 4828 O O . ALA F 1 38 ? 204.743 -14.066 97.306 1.00 31.16 38 ALA F O 1
ATOM 4830 N N . GLU F 1 39 ? 202.804 -15.142 96.957 1.00 45.70 39 GLU F N 1
ATOM 4831 C CA . GLU F 1 39 ? 202.692 -14.788 95.541 1.00 45.71 39 GLU F CA 1
ATOM 4832 C C . GLU F 1 39 ? 202.568 -13.316 95.210 1.00 45.70 39 GLU F C 1
ATOM 4833 O O . GLU F 1 39 ? 203.333 -12.780 94.418 1.00 45.70 39 GLU F O 1
ATOM 4839 N N . PHE F 1 40 ? 201.572 -12.671 95.797 1.00 37.01 40 PHE F N 1
ATOM 4840 C CA . PHE F 1 40 ? 201.307 -11.279 95.498 1.00 37.01 40 PHE F CA 1
ATOM 4841 C C . PHE F 1 40 ? 202.123 -10.204 96.217 1.00 37.02 40 PHE F C 1
ATOM 4842 O O . PHE F 1 40 ? 202.668 -9.319 95.566 1.00 37.03 40 PHE F O 1
ATOM 4850 N N . ALA F 1 41 ? 202.208 -10.262 97.543 1.00 39.34 41 ALA F N 1
ATOM 4851 C CA . ALA F 1 41 ? 202.946 -9.245 98.295 1.00 39.35 41 ALA F CA 1
ATOM 4852 C C . ALA F 1 41 ? 204.442 -9.267 98.018 1.00 39.35 41 ALA F C 1
ATOM 4853 O O . ALA F 1 41 ? 205.016 -8.283 97.541 1.00 39.35 41 ALA F O 1
ATOM 4855 N N . TYR F 1 42 ? 205.079 -10.389 98.319 1.00 48.16 42 TYR F N 1
ATOM 4856 C CA . TYR F 1 42 ? 206.503 -10.498 98.097 1.00 48.17 42 TYR F CA 1
ATOM 4857 C C . TYR F 1 42 ? 206.793 -10.910 96.664 1.00 48.16 42 TYR F C 1
ATOM 4858 O O . TYR F 1 42 ? 207.812 -10.538 96.088 1.00 48.17 42 TYR F O 1
ATOM 4867 N N . GLY F 1 43 ? 205.876 -11.664 96.077 1.00 45.79 43 GLY F N 1
ATOM 4868 C CA . GLY F 1 43 ? 206.069 -12.112 94.715 1.00 45.79 43 GLY F CA 1
ATOM 4869 C C . GLY F 1 43 ? 205.921 -11.040 93.661 1.00 45.78 43 GLY F C 1
ATOM 4870 O O . GLY F 1 43 ? 206.806 -10.883 92.834 1.00 45.78 43 GLY F O 1
ATOM 4871 N N . ASP F 1 44 ? 204.813 -10.305 93.681 1.00 48.43 44 ASP F N 1
ATOM 4872 C CA . ASP F 1 44 ? 204.568 -9.262 92.683 1.00 48.44 44 ASP F CA 1
ATOM 4873 C C . ASP F 1 44 ? 204.897 -7.838 93.145 1.00 48.46 44 ASP F C 1
ATOM 4874 O O . ASP F 1 44 ? 205.346 -7.015 92.348 1.00 48.43 44 ASP F O 1
ATOM 4879 N N . VAL F 1 45 ? 204.673 -7.544 94.422 1.00 54.77 45 VAL F N 1
ATOM 4880 C CA . VAL F 1 45 ? 204.894 -6.191 94.942 1.00 54.77 45 VAL F CA 1
ATOM 4881 C C . VAL F 1 45 ? 206.281 -5.834 95.477 1.00 54.78 45 VAL F C 1
ATOM 4882 O O . VAL F 1 45 ? 206.853 -4.824 95.081 1.00 54.79 45 VAL F O 1
ATOM 4886 N N . TYR F 1 46 ? 206.809 -6.645 96.385 1.00 58.16 46 TYR F N 1
ATOM 4887 C CA . TYR F 1 46 ? 208.137 -6.400 96.945 1.00 58.15 46 TYR F CA 1
ATOM 4888 C C . TYR F 1 46 ? 209.219 -6.566 95.886 1.00 58.14 46 TYR F C 1
ATOM 4889 O O . TYR F 1 46 ? 210.104 -5.727 95.747 1.00 58.14 46 TYR F O 1
ATOM 4898 N N . SER F 1 47 ? 209.132 -7.659 95.139 1.00 49.08 47 SER F N 1
ATOM 4899 C CA . SER F 1 47 ? 210.090 -7.961 94.090 1.00 49.07 47 SER F CA 1
ATOM 4900 C C . SER F 1 47 ? 210.243 -6.814 93.102 1.00 49.07 47 SER F C 1
ATOM 4901 O O . SER F 1 47 ? 211.034 -6.896 92.167 1.00 49.07 47 SER F O 1
ATOM 4904 N N . ARG F 1 48 ? 209.472 -5.751 93.285 1.00 56.41 48 ARG F N 1
ATOM 4905 C CA . ARG F 1 48 ? 209.607 -4.615 92.395 1.00 56.42 48 ARG F CA 1
ATOM 4906 C C . ARG F 1 48 ? 210.839 -3.914 92.917 1.00 56.43 48 ARG F C 1
ATOM 4907 O O . ARG F 1 48 ? 211.207 -4.096 94.077 1.00 56.43 48 ARG F O 1
ATOM 4915 N N . GLY F 1 49 ? 211.486 -3.127 92.068 1.00 52.11 49 GLY F N 1
ATOM 4916 C CA . GLY F 1 49 ? 212.685 -2.436 92.497 1.00 52.10 49 GLY F CA 1
ATOM 4917 C C . GLY F 1 49 ? 212.769 -1.004 92.026 1.00 52.11 49 GLY F C 1
ATOM 4918 O O . GLY F 1 49 ? 213.313 -0.719 90.962 1.00 52.10 49 GLY F O 1
ATOM 4919 N N . VAL F 1 50 ? 212.214 -0.099 92.818 1.00 63.20 50 VAL F N 1
ATOM 4920 C CA . VAL F 1 50 ? 212.249 1.319 92.500 1.00 63.18 50 VAL F CA 1
ATOM 4921 C C . VAL F 1 50 ? 212.636 2.019 93.788 1.00 63.17 50 VAL F C 1
ATOM 4922 O O . VAL F 1 50 ? 213.103 3.156 93.784 1.00 63.17 50 VAL F O 1
ATOM 4926 N N . LEU F 1 51 ? 212.442 1.302 94.890 1.00 50.59 51 LEU F N 1
ATOM 4927 C CA . LEU F 1 51 ? 212.764 1.789 96.219 1.00 50.59 51 LEU F CA 1
ATOM 4928 C C . LEU F 1 51 ? 213.649 0.733 96.869 1.00 50.59 51 LEU F C 1
ATOM 4929 O O . LEU F 1 51 ? 213.425 -0.469 96.686 1.00 50.58 51 LEU F O 1
ATOM 4934 N N . ASP F 1 52 ? 214.645 1.186 97.627 1.00 68.56 52 ASP F N 1
ATOM 4935 C CA . ASP F 1 52 ? 215.569 0.287 98.319 1.00 68.58 52 ASP F CA 1
ATOM 4936 C C . ASP F 1 52 ? 214.826 -0.691 99.229 1.00 68.58 52 ASP F C 1
ATOM 4937 O O . ASP F 1 52 ? 213.740 -0.403 99.721 1.00 68.59 52 ASP F O 1
ATOM 4939 N N . LEU F 1 53 ? 215.417 -1.854 99.446 1.00 37.93 53 LEU F N 1
ATOM 4940 C CA . LEU F 1 53 ? 214.812 -2.835 100.317 1.00 37.92 53 LEU F CA 1
ATOM 4941 C C . LEU F 1 53 ? 214.664 -2.202 101.699 1.00 37.93 53 LEU F C 1
ATOM 4942 O O . LEU F 1 53 ? 213.575 -2.197 102.274 1.00 37.92 53 LEU F O 1
ATOM 4947 N N . LYS F 1 54 ? 215.764 -1.663 102.225 1.00 80.20 54 LYS F N 1
ATOM 4948 C CA . LYS F 1 54 ? 215.760 -1.034 103.543 1.00 80.21 54 LYS F CA 1
ATOM 4949 C C . LYS F 1 54 ? 214.752 0.102 103.639 1.00 80.21 54 LYS F C 1
ATOM 4950 O O . LYS F 1 54 ? 214.427 0.561 104.732 1.00 80.21 54 LYS F O 1
ATOM 4956 N N . THR F 1 55 ? 214.259 0.562 102.498 1.00 72.18 55 THR F N 1
ATOM 4957 C CA . THR F 1 55 ? 213.273 1.633 102.502 1.00 72.17 55 THR F CA 1
ATOM 4958 C C . THR F 1 55 ? 211.879 1.018 102.626 1.00 72.17 55 THR F C 1
ATOM 4959 O O . THR F 1 55 ? 211.081 1.406 103.487 1.00 72.19 55 THR F O 1
ATOM 4963 N N . ARG F 1 56 ? 211.606 0.040 101.767 1.00 47.27 56 ARG F N 1
ATOM 4964 C CA . ARG F 1 56 ? 210.324 -0.645 101.754 1.00 47.24 56 ARG F CA 1
ATOM 4965 C C . ARG F 1 56 ? 209.950 -1.169 103.134 1.00 47.24 56 ARG F C 1
ATOM 4966 O O . ARG F 1 56 ? 208.777 -1.157 103.511 1.00 47.25 56 ARG F O 1
ATOM 4974 N N . GLU F 1 57 ? 210.941 -1.620 103.895 1.00 30.64 57 GLU F N 1
ATOM 4975 C CA . GLU F 1 57 ? 210.669 -2.116 105.239 1.00 30.64 57 GLU F CA 1
ATOM 4976 C C . GLU F 1 57 ? 210.243 -0.993 106.180 1.00 30.63 57 GLU F C 1
ATOM 4977 O O . GLU F 1 57 ? 209.399 -1.187 107.061 1.00 30.62 57 GLU F O 1
ATOM 4983 N N . LEU F 1 58 ? 210.817 0.188 105.985 1.00 39.79 58 LEU F N 1
ATOM 4984 C CA . LEU F 1 58 ? 210.451 1.313 106.815 1.00 39.79 58 LEU F CA 1
ATOM 4985 C C . LEU F 1 58 ? 209.026 1.761 106.485 1.00 39.79 58 LEU F C 1
ATOM 4986 O O . LEU F 1 58 ? 208.214 1.975 107.387 1.00 39.79 58 LEU F O 1
ATOM 4991 N N . LEU F 1 59 ? 208.715 1.877 105.197 1.00 32.22 59 LEU F N 1
ATOM 4992 C CA . LEU F 1 59 ? 207.384 2.308 104.781 1.00 32.22 59 LEU F CA 1
ATOM 4993 C C . LEU F 1 59 ? 206.286 1.397 105.315 1.00 32.23 59 LEU F C 1
ATOM 4994 O O . LEU F 1 59 ? 205.180 1.846 105.612 1.00 32.22 59 LEU F O 1
ATOM 4999 N N . THR F 1 60 ? 206.592 0.113 105.440 1.00 48.25 60 THR F N 1
ATOM 5000 C CA . THR F 1 60 ? 205.619 -0.842 105.952 1.00 48.25 60 THR F CA 1
ATOM 5001 C C . THR F 1 60 ? 205.453 -0.584 107.451 1.00 48.25 60 THR F C 1
ATOM 5002 O O . THR F 1 60 ? 204.334 -0.562 107.969 1.00 48.25 60 THR F O 1
ATOM 5006 N N . LEU F 1 61 ? 206.572 -0.371 108.140 1.00 34.15 61 LEU F N 1
ATOM 5007 C CA . LEU F 1 61 ? 206.540 -0.091 109.575 1.00 34.14 61 LEU F CA 1
ATOM 5008 C C . LEU F 1 61 ? 205.674 1.143 109.799 1.00 34.14 61 LEU F C 1
ATOM 5009 O O . LEU F 1 61 ? 204.968 1.256 110.807 1.00 34.14 61 LEU F O 1
ATOM 5014 N N . ALA F 1 62 ? 205.736 2.066 108.843 1.00 21.90 62 ALA F N 1
ATOM 5015 C CA . ALA F 1 62 ? 204.950 3.293 108.914 1.00 21.90 62 ALA F CA 1
ATOM 5016 C C . ALA F 1 62 ? 203.474 2.959 108.802 1.00 21.90 62 ALA F C 1
ATOM 5017 O O . ALA F 1 62 ? 202.664 3.382 109.620 1.00 21.90 62 ALA F O 1
ATOM 5019 N N . ALA F 1 63 ? 203.140 2.190 107.772 1.00 30.65 63 ALA F N 1
ATOM 5020 C CA . ALA F 1 63 ? 201.773 1.780 107.517 1.00 30.66 63 ALA F CA 1
ATOM 5021 C C . ALA F 1 63 ? 201.144 1.079 108.713 1.00 30.65 63 ALA F C 1
ATOM 5022 O O . ALA F 1 63 ? 200.054 1.431 109.136 1.00 30.65 63 ALA F O 1
ATOM 5024 N N . LEU F 1 64 ? 201.825 0.087 109.266 1.00 21.77 64 LEU F N 1
ATOM 5025 C CA . LEU F 1 64 ? 201.273 -0.635 110.402 1.00 21.75 64 LEU F CA 1
ATOM 5026 C C . LEU F 1 64 ? 201.158 0.213 111.664 1.00 21.75 64 LEU F C 1
ATOM 5027 O O . LEU F 1 64 ? 200.375 -0.121 112.548 1.00 21.75 64 LEU F O 1
ATOM 5032 N N . THR F 1 65 ? 201.921 1.301 111.767 1.00 31.10 65 THR F N 1
ATOM 5033 C CA . THR F 1 65 ? 201.833 2.150 112.966 1.00 31.10 65 THR F CA 1
ATOM 5034 C C . THR F 1 65 ? 200.444 2.776 113.094 1.00 31.10 65 THR F C 1
ATOM 5035 O O . THR F 1 65 ? 199.803 2.674 114.140 1.00 31.10 65 THR F O 1
ATOM 5039 N N . VAL F 1 66 ? 199.978 3.409 112.024 1.00 26.53 66 VAL F N 1
ATOM 5040 C CA . VAL F 1 66 ? 198.648 4.008 112.003 1.00 26.52 66 VAL F CA 1
ATOM 5041 C C . VAL F 1 66 ? 197.558 2.976 112.294 1.00 26.52 66 VAL F C 1
ATOM 5042 O O . VAL F 1 66 ? 196.692 3.178 113.140 1.00 26.53 66 VAL F O 1
ATOM 5046 N N . LEU F 1 67 ? 197.615 1.872 111.559 1.00 22.85 67 LEU F N 1
ATOM 5047 C CA . LEU F 1 67 ? 196.649 0.783 111.666 1.00 22.84 67 LEU F CA 1
ATOM 5048 C C . LEU F 1 67 ? 196.653 0.041 112.977 1.00 22.83 67 LEU F C 1
ATOM 5049 O O . LEU F 1 67 ? 195.756 -0.768 113.227 1.00 22.84 67 LEU F O 1
ATOM 5054 N N . ARG F 1 68 ? 197.675 0.282 113.791 1.00 26.32 68 ARG F N 1
ATOM 5055 C CA . ARG F 1 68 ? 197.807 -0.394 115.071 1.00 26.32 68 ARG F CA 1
ATOM 5056 C C . ARG F 1 68 ? 197.987 -1.900 114.893 1.00 26.33 68 ARG F C 1
ATOM 5057 O O . ARG F 1 68 ? 197.563 -2.687 115.727 1.00 26.32 68 ARG F O 1
ATOM 5065 N N . ALA F 1 69 ? 198.624 -2.296 113.799 1.00 40.38 69 ALA F N 1
ATOM 5066 C CA . ALA F 1 69 ? 198.856 -3.710 113.518 1.00 40.40 69 ALA F CA 1
ATOM 5067 C C . ALA F 1 69 ? 200.021 -4.226 114.357 1.00 40.41 69 ALA F C 1
ATOM 5068 O O . ALA F 1 69 ? 201.114 -4.471 113.843 1.00 40.40 69 ALA F O 1
ATOM 5070 N N . ASP F 1 70 ? 199.775 -4.403 115.649 1.00 46.53 70 ASP F N 1
ATOM 5071 C CA . ASP F 1 70 ? 200.802 -4.864 116.573 1.00 46.54 70 ASP F CA 1
ATOM 5072 C C . ASP F 1 70 ? 201.605 -6.084 116.107 1.00 46.55 70 ASP F C 1
ATOM 5073 O O . ASP F 1 70 ? 202.814 -5.991 115.888 1.00 46.55 70 ASP F O 1
ATOM 5078 N N . ASP F 1 71 ? 200.933 -7.221 115.946 1.00 43.21 71 ASP F N 1
ATOM 5079 C CA . ASP F 1 71 ? 201.594 -8.457 115.543 1.00 43.21 71 ASP F CA 1
ATOM 5080 C C . ASP F 1 71 ? 202.339 -8.342 114.241 1.00 43.20 71 ASP F C 1
ATOM 5081 O O . ASP F 1 71 ? 203.487 -8.746 114.151 1.00 43.20 71 ASP F O 1
ATOM 5086 N N . GLN F 1 72 ? 201.693 -7.796 113.225 1.00 37.32 72 GLN F N 1
ATOM 5087 C CA . GLN F 1 72 ? 202.350 -7.665 111.938 1.00 37.31 72 GLN F CA 1
ATOM 5088 C C . GLN F 1 72 ? 203.462 -6.616 111.992 1.00 37.31 72 GLN F C 1
ATOM 5089 O O . GLN F 1 72 ? 204.357 -6.592 111.143 1.00 37.31 72 GLN F O 1
ATOM 5095 N N . LEU F 1 73 ? 203.406 -5.756 113.003 1.00 22.92 73 LEU F N 1
ATOM 5096 C CA . LEU F 1 73 ? 204.400 -4.706 113.186 1.00 22.91 73 LEU F CA 1
ATOM 5097 C C . LEU F 1 73 ? 205.677 -5.361 113.701 1.00 22.91 73 LEU F C 1
ATOM 5098 O O . LEU F 1 73 ? 206.757 -5.152 113.150 1.00 22.91 73 LEU F O 1
ATOM 5103 N N . LYS F 1 74 ? 205.543 -6.162 114.756 1.00 26.89 74 LYS F N 1
ATOM 5104 C CA . LYS F 1 74 ? 206.697 -6.832 115.329 1.00 26.90 74 LYS F CA 1
ATOM 5105 C C . LYS F 1 74 ? 207.377 -7.605 114.238 1.00 26.90 74 LYS F C 1
ATOM 5106 O O . LYS F 1 74 ? 208.588 -7.486 114.026 1.00 26.90 74 LYS F O 1
ATOM 5112 N N . SER F 1 75 ? 206.578 -8.405 113.545 1.00 50.98 75 SER F N 1
ATOM 5113 C CA . SER F 1 75 ? 207.061 -9.212 112.444 1.00 51.00 75 SER F CA 1
ATOM 5114 C C . SER F 1 75 ? 207.808 -8.343 111.450 1.00 51.00 75 SER F C 1
ATOM 5115 O O . SER F 1 75 ? 208.806 -8.772 110.891 1.00 51.00 75 SER F O 1
ATOM 5118 N N . HIS F 1 76 ? 207.350 -7.119 111.231 1.00 52.35 76 HIS F N 1
ATOM 5119 C CA . HIS F 1 76 ? 208.047 -6.275 110.281 1.00 52.35 76 HIS F CA 1
ATOM 5120 C C . HIS F 1 76 ? 209.180 -5.433 110.850 1.00 52.35 76 HIS F C 1
ATOM 5121 O O . HIS F 1 76 ? 209.819 -4.662 110.134 1.00 52.36 76 HIS F O 1
ATOM 5128 N N . VAL F 1 77 ? 209.441 -5.588 112.141 1.00 38.53 77 VAL F N 1
ATOM 5129 C CA . VAL F 1 77 ? 210.542 -4.875 112.757 1.00 38.52 77 VAL F CA 1
ATOM 5130 C C . VAL F 1 77 ? 211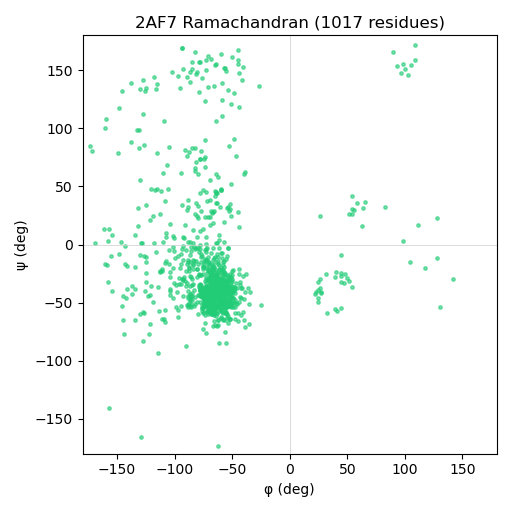.733 -5.800 112.550 1.00 38.52 77 VAL F C 1
ATOM 5131 O O . VAL F 1 77 ? 212.771 -5.383 112.019 1.00 38.52 77 VAL F O 1
ATOM 5135 N N . ARG F 1 78 ? 211.565 -7.065 112.946 1.00 36.51 78 ARG F N 1
ATOM 5136 C CA . ARG F 1 78 ? 212.630 -8.062 112.805 1.00 36.51 78 ARG F CA 1
ATOM 5137 C C . ARG F 1 78 ? 213.120 -8.039 111.368 1.00 36.51 78 ARG F C 1
ATOM 5138 O O . ARG F 1 78 ? 214.307 -8.183 111.101 1.00 36.52 78 ARG F O 1
ATOM 5146 N N . GLY F 1 79 ? 212.181 -7.838 110.450 1.00 26.99 79 GLY F N 1
ATOM 5147 C CA . GLY F 1 79 ? 212.498 -7.791 109.036 1.00 26.99 79 GLY F CA 1
ATOM 5148 C C . GLY F 1 79 ? 213.227 -6.540 108.598 1.00 26.99 79 GLY F C 1
ATOM 5149 O O . GLY F 1 79 ? 214.052 -6.586 107.682 1.00 26.98 79 GLY F O 1
ATOM 5150 N N . ALA F 1 80 ? 212.925 -5.416 109.241 1.00 40.50 80 ALA F N 1
ATOM 5151 C CA . ALA F 1 80 ? 213.587 -4.160 108.903 1.00 40.53 80 ALA F CA 1
ATOM 5152 C C . ALA F 1 80 ? 215.025 -4.303 109.356 1.00 40.53 80 ALA F C 1
ATOM 5153 O O . ALA F 1 80 ? 215.949 -3.883 108.663 1.00 40.52 80 ALA F O 1
ATOM 5155 N N . LEU F 1 81 ? 215.205 -4.907 110.527 1.00 41.75 81 LEU F N 1
ATOM 5156 C CA . LEU F 1 81 ? 216.542 -5.128 111.067 1.00 41.75 81 LEU F CA 1
ATOM 5157 C C . LEU F 1 81 ? 217.347 -5.985 110.081 1.00 41.75 81 LEU F C 1
ATOM 5158 O O . LEU F 1 81 ? 218.350 -5.534 109.532 1.00 41.76 81 LEU F O 1
ATOM 5163 N N . ASN F 1 82 ? 216.883 -7.212 109.851 1.00 47.36 82 ASN F N 1
ATOM 5164 C CA . ASN F 1 82 ? 217.548 -8.141 108.950 1.00 47.36 82 ASN F CA 1
ATOM 5165 C C . ASN F 1 82 ? 217.793 -7.526 107.586 1.00 47.36 82 ASN F C 1
ATOM 5166 O O . ASN F 1 82 ? 218.746 -7.897 106.900 1.00 47.36 82 ASN F O 1
ATOM 5171 N N . ALA F 1 83 ? 216.942 -6.589 107.180 1.00 40.03 83 ALA F N 1
ATOM 5172 C CA . ALA F 1 83 ? 217.135 -5.933 105.881 1.00 40.03 83 ALA F CA 1
ATOM 5173 C C . ALA F 1 83 ? 218.356 -5.003 105.960 1.00 40.04 83 ALA F C 1
ATOM 5174 O O . ALA F 1 83 ? 218.902 -4.571 104.940 1.00 40.04 83 ALA F O 1
ATOM 5176 N N . GLY F 1 84 ? 218.765 -4.702 107.190 1.00 61.14 84 GLY F N 1
ATOM 5177 C CA . GLY F 1 84 ? 219.907 -3.840 107.412 1.00 61.13 84 GLY F CA 1
ATOM 5178 C C . GLY F 1 84 ? 219.580 -2.483 108.021 1.00 61.12 84 GLY F C 1
ATOM 5179 O O . GLY F 1 84 ? 220.402 -1.569 107.966 1.00 61.13 84 GLY F O 1
ATOM 5180 N N . CYS F 1 85 ? 218.391 -2.335 108.599 1.00 48.69 85 CYS F N 1
ATOM 5181 C CA . CYS F 1 85 ? 218.003 -1.063 109.208 1.00 48.69 85 CYS F CA 1
ATOM 5182 C C . CYS F 1 85 ? 218.460 -0.941 110.657 1.00 48.68 85 CYS F C 1
ATOM 5183 O O . CYS F 1 85 ? 218.391 -1.907 111.422 1.00 48.67 85 CYS F O 1
ATOM 5186 N N . SER F 1 86 ? 218.921 0.249 111.035 1.00 37.04 86 SER F N 1
ATOM 5187 C CA . SER F 1 86 ? 219.366 0.476 112.406 1.00 37.04 86 SER F CA 1
ATOM 5188 C C . SER F 1 86 ? 218.171 0.746 113.329 1.00 37.03 86 SER F C 1
ATOM 5189 O O . SER F 1 86 ? 217.168 1.331 112.909 1.00 37.02 86 SER F O 1
ATOM 5192 N N . LYS F 1 87 ? 218.270 0.305 114.579 1.00 29.70 87 LYS F N 1
ATOM 5193 C CA . LYS F 1 87 ? 217.192 0.533 115.528 1.00 29.70 87 LYS F CA 1
ATOM 5194 C C . LYS F 1 87 ? 216.830 2.014 115.488 1.00 29.70 87 LYS F C 1
ATOM 5195 O O . LYS F 1 87 ? 215.660 2.385 115.615 1.00 29.70 87 LYS F O 1
ATOM 5201 N N . ASP F 1 88 ? 217.843 2.858 115.313 1.00 40.42 88 ASP F N 1
ATOM 5202 C CA . ASP F 1 88 ? 217.642 4.299 115.265 1.00 40.43 88 ASP F CA 1
ATOM 5203 C C . ASP F 1 88 ? 216.564 4.610 114.252 1.00 40.45 88 ASP F C 1
ATOM 5204 O O . ASP F 1 88 ? 215.501 5.110 114.603 1.00 40.44 88 ASP F O 1
ATOM 5206 N N . GLU F 1 89 ? 216.856 4.291 112.993 1.00 43.05 89 GLU F N 1
ATOM 5207 C CA . GLU F 1 89 ? 215.935 4.500 111.879 1.00 43.08 89 GLU F CA 1
ATOM 5208 C C . GLU F 1 89 ? 214.513 4.011 112.178 1.00 43.06 89 GLU F C 1
ATOM 5209 O O . GLU F 1 89 ? 213.540 4.747 111.982 1.00 43.06 89 GLU F O 1
ATOM 5215 N N . ILE F 1 90 ? 214.397 2.772 112.648 1.00 45.33 90 ILE F N 1
ATOM 5216 C CA . ILE F 1 90 ? 213.090 2.204 112.965 1.00 45.33 90 ILE F CA 1
ATOM 5217 C C . ILE F 1 90 ? 212.359 3.114 113.932 1.00 45.32 90 ILE F C 1
ATOM 5218 O O . ILE F 1 90 ? 211.223 3.516 113.694 1.00 45.32 90 ILE F O 1
ATOM 5223 N N . ILE F 1 91 ? 213.019 3.444 115.028 1.00 30.78 91 ILE F N 1
ATOM 5224 C CA . ILE F 1 91 ? 212.420 4.323 116.020 1.00 30.77 91 ILE F CA 1
ATOM 5225 C C . ILE F 1 91 ? 212.074 5.702 115.436 1.00 30.78 91 ILE F C 1
ATOM 5226 O O . ILE F 1 91 ? 211.104 6.339 115.845 1.00 30.77 91 ILE F O 1
ATOM 5231 N N . GLU F 1 92 ? 212.846 6.157 114.460 1.00 46.69 92 GLU F N 1
ATOM 5232 C CA . GLU F 1 92 ? 212.546 7.444 113.875 1.00 46.71 92 GLU F CA 1
ATOM 5233 C C . GLU F 1 92 ? 211.173 7.464 113.249 1.00 46.71 92 GLU F C 1
ATOM 5234 O O . GLU F 1 92 ? 210.341 8.282 113.627 1.00 46.71 92 GLU F O 1
ATOM 5240 N N . VAL F 1 93 ? 210.913 6.554 112.315 1.00 22.42 93 VAL F N 1
ATOM 5241 C CA . VAL F 1 93 ? 209.617 6.533 111.662 1.00 22.41 93 VAL F CA 1
ATOM 5242 C C . VAL F 1 93 ? 208.472 6.517 112.674 1.00 22.40 93 VAL F C 1
ATOM 5243 O O . VAL F 1 93 ? 207.428 7.146 112.457 1.00 22.41 93 VAL F O 1
ATOM 5255 N N . ILE F 1 95 ? 208.465 7.956 115.397 1.00 28.80 95 ILE F N 1
ATOM 5256 C CA . ILE F 1 95 ? 208.366 9.274 115.998 1.00 28.81 95 ILE F CA 1
ATOM 5257 C C . ILE F 1 95 ? 207.627 10.163 115.018 1.00 28.81 95 ILE F C 1
ATOM 5258 O O . ILE F 1 95 ? 206.677 10.837 115.399 1.00 28.81 95 ILE F O 1
ATOM 5263 N N . GLN F 1 96 ? 208.047 10.155 113.754 1.00 63.15 96 GLN F N 1
ATOM 5264 C CA . GLN F 1 96 ? 207.396 10.986 112.749 1.00 63.15 96 GLN F CA 1
ATOM 5265 C C . GLN F 1 96 ? 205.916 10.644 112.590 1.00 63.17 96 GLN F C 1
ATOM 5266 O O . GLN F 1 96 ? 205.153 11.400 111.988 1.00 63.17 96 GLN F O 1
ATOM 5280 N N . ALA F 1 98 ? 203.760 10.249 115.154 1.00 39.88 98 ALA F N 1
ATOM 5281 C CA . ALA F 1 98 ? 202.989 10.932 116.192 1.00 39.87 98 ALA F CA 1
ATOM 5282 C C . ALA F 1 98 ? 202.393 12.217 115.642 1.00 39.87 98 ALA F C 1
ATOM 5283 O O . ALA F 1 98 ? 201.397 12.726 116.151 1.00 39.87 98 ALA F O 1
ATOM 5285 N N . VAL F 1 99 ? 203.019 12.726 114.589 1.00 34.08 99 VAL F N 1
ATOM 5286 C CA . VAL F 1 99 ? 202.573 13.939 113.924 1.00 34.09 99 VAL F CA 1
ATOM 5287 C C . VAL F 1 99 ? 201.396 13.646 112.993 1.00 34.08 99 VAL F C 1
ATOM 5288 O O . VAL F 1 99 ? 200.304 14.162 113.176 1.00 34.07 99 VAL F O 1
ATOM 5292 N N . TYR F 1 100 ? 201.613 12.782 112.014 1.00 50.04 100 TYR F N 1
ATOM 5293 C CA . TYR F 1 100 ? 200.577 12.460 111.041 1.00 50.04 100 TYR F CA 1
ATOM 5294 C C . TYR F 1 100 ? 199.526 11.416 111.436 1.00 50.03 100 TYR F C 1
ATOM 5295 O O . TYR F 1 100 ? 198.584 11.187 110.693 1.00 50.04 100 TYR F O 1
ATOM 5304 N N . ALA F 1 101 ? 199.664 10.805 112.605 1.00 11.94 101 ALA F N 1
ATOM 5305 C CA . ALA F 1 101 ? 198.722 9.774 113.031 1.00 11.94 101 ALA F CA 1
ATOM 5306 C C . ALA F 1 101 ? 198.398 9.787 114.514 1.00 11.93 101 ALA F C 1
ATOM 5307 O O . ALA F 1 101 ? 197.626 8.953 114.989 1.00 11.91 101 ALA F O 1
ATOM 5309 N N . GLY F 1 102 ? 199.019 10.709 115.252 1.00 30.00 102 GLY F N 1
ATOM 5310 C CA . GLY F 1 102 ? 198.739 10.823 116.672 1.00 30.01 102 GLY F CA 1
ATOM 5311 C C . GLY F 1 102 ? 199.707 10.163 117.626 1.00 30.01 102 GLY F C 1
ATOM 5312 O O . GLY F 1 102 ? 200.378 9.194 117.286 1.00 30.01 102 GLY F O 1
ATOM 5313 N N . PHE F 1 103 ? 199.743 10.679 118.851 1.00 22.31 103 PHE F N 1
ATOM 5314 C CA . PHE F 1 103 ? 200.652 10.178 119.871 1.00 22.30 103 PHE F CA 1
ATOM 5315 C C . PHE F 1 103 ? 200.389 8.781 120.345 1.00 22.29 103 PHE F C 1
ATOM 5316 O O . PHE F 1 103 ? 201.318 8.045 120.649 1.00 22.30 103 PHE F O 1
ATOM 5324 N N . PRO F 1 104 ? 199.119 8.397 120.446 1.00 27.28 104 PRO F N 1
ATOM 5325 C CA . PRO F 1 104 ? 198.890 7.033 120.909 1.00 27.27 104 PRO F CA 1
ATOM 5326 C C . PRO F 1 104 ? 199.403 5.999 119.896 1.00 27.27 104 PRO F C 1
ATOM 5327 O O . PRO F 1 104 ? 199.829 4.905 120.265 1.00 27.27 104 PRO F O 1
ATOM 5331 N N . ALA F 1 105 ? 199.375 6.350 118.617 1.00 34.23 105 ALA F N 1
ATOM 5332 C CA . ALA F 1 105 ? 199.839 5.431 117.589 1.00 34.24 105 ALA F CA 1
ATOM 5333 C C . ALA F 1 105 ? 201.328 5.191 117.739 1.00 34.24 105 ALA F C 1
ATOM 5334 O O . ALA F 1 105 ? 201.791 4.054 117.763 1.00 34.24 105 ALA F O 1
ATOM 5336 N N . ALA F 1 106 ? 202.076 6.279 117.846 1.00 31.56 106 ALA F N 1
ATOM 5337 C CA . ALA F 1 106 ? 203.520 6.204 117.994 1.00 31.56 106 ALA F CA 1
ATOM 5338 C C . ALA F 1 106 ? 203.929 5.593 119.334 1.00 31.56 106 ALA F C 1
ATOM 5339 O O . ALA F 1 106 ? 204.833 4.763 119.391 1.00 31.57 106 ALA F O 1
ATOM 5341 N N . ILE F 1 107 ? 203.282 6.001 120.415 1.00 24.33 107 ILE F N 1
ATOM 5342 C CA . ILE F 1 107 ? 203.621 5.434 121.708 1.00 24.32 107 ILE F CA 1
ATOM 5343 C C . ILE F 1 107 ? 203.388 3.923 121.668 1.00 24.31 107 ILE F C 1
ATOM 5344 O O . ILE F 1 107 ? 204.207 3.142 122.148 1.00 24.31 107 ILE F O 1
ATOM 5349 N N . ASN F 1 108 ? 202.287 3.497 121.067 1.00 20.19 108 ASN F N 1
ATOM 5350 C CA . ASN F 1 108 ? 201.982 2.071 121.011 1.00 20.19 108 ASN F CA 1
ATOM 5351 C C . ASN F 1 108 ? 202.916 1.263 120.109 1.00 20.19 108 ASN F C 1
ATOM 5352 O O . ASN F 1 108 ? 203.189 0.100 120.392 1.00 20.18 108 ASN F O 1
ATOM 5357 N N . ALA F 1 109 ? 203.406 1.883 119.037 1.00 32.41 109 ALA F N 1
ATOM 5358 C CA . ALA F 1 109 ? 204.305 1.220 118.093 1.00 32.43 109 ALA F CA 1
ATOM 5359 C C . ALA F 1 109 ? 205.734 1.066 118.626 1.00 32.43 109 ALA F C 1
ATOM 5360 O O . ALA F 1 109 ? 206.370 0.031 118.430 1.00 32.43 109 ALA F O 1
ATOM 5362 N N . VAL F 1 110 ? 206.246 2.096 119.290 1.00 34.38 110 VAL F N 1
ATOM 5363 C CA . VAL F 1 110 ? 207.586 2.032 119.856 1.00 34.38 110 VAL F CA 1
ATOM 5364 C C . VAL F 1 110 ? 207.644 0.932 120.918 1.00 34.38 110 VAL F C 1
ATOM 5365 O O . VAL F 1 110 ? 208.596 0.169 120.977 1.00 34.39 110 VAL F O 1
ATOM 5369 N N . LEU F 1 111 ? 206.612 0.854 121.748 1.00 38.76 111 LEU F N 1
ATOM 5370 C CA . LEU F 1 111 ? 206.523 -0.168 122.783 1.00 38.75 111 LEU F CA 1
ATOM 5371 C C . LEU F 1 111 ? 206.627 -1.573 122.187 1.00 38.74 111 LEU F C 1
ATOM 5372 O O . LEU F 1 111 ? 207.060 -2.516 122.846 1.00 38.75 111 LEU F O 1
ATOM 5377 N N . ALA F 1 112 ? 206.208 -1.711 120.936 1.00 28.53 112 ALA F N 1
ATOM 5378 C CA . ALA F 1 112 ? 206.234 -2.991 120.259 1.00 28.52 112 ALA F CA 1
ATOM 5379 C C . ALA F 1 112 ? 207.619 -3.224 119.682 1.00 28.52 112 ALA F C 1
ATOM 5380 O O . ALA F 1 112 ? 208.099 -4.353 119.626 1.00 28.52 112 ALA F O 1
ATOM 5382 N N . ALA F 1 113 ? 208.262 -2.154 119.243 1.00 28.38 113 ALA F N 1
ATOM 5383 C CA . ALA F 1 113 ? 209.602 -2.284 118.707 1.00 28.40 113 ALA F CA 1
ATOM 5384 C C . ALA F 1 113 ? 210.559 -2.616 119.868 1.00 28.41 113 ALA F C 1
ATOM 5385 O O . ALA F 1 113 ? 211.588 -3.275 119.686 1.00 28.41 113 ALA F O 1
ATOM 5387 N N . LYS F 1 114 ? 210.200 -2.153 121.062 1.00 63.56 114 LYS F N 1
ATOM 5388 C CA . LYS F 1 114 ? 210.999 -2.400 122.249 1.00 63.58 114 LYS F CA 1
ATOM 5389 C C . LYS F 1 114 ? 211.159 -3.901 122.404 1.00 63.58 114 LYS F C 1
ATOM 5390 O O . LYS F 1 114 ? 212.276 -4.421 122.419 1.00 63.59 114 LYS F O 1
ATOM 5392 N N . GLU F 1 115 ? 210.032 -4.594 122.513 1.00 32.37 115 GLU F N 1
ATOM 5393 C CA . GLU F 1 115 ? 210.043 -6.039 122.670 1.00 32.37 115 GLU F CA 1
ATOM 5394 C C . GLU F 1 115 ? 211.010 -6.695 121.705 1.00 32.35 115 GLU F C 1
ATOM 5395 O O . GLU F 1 115 ? 212.012 -7.274 122.126 1.00 32.34 115 GLU F O 1
ATOM 5401 N N . VAL F 1 116 ? 210.717 -6.604 120.412 1.00 35.98 116 VAL F N 1
ATOM 5402 C CA . VAL F 1 116 ? 211.580 -7.212 119.416 1.00 36.00 116 VAL F CA 1
ATOM 5403 C C . VAL F 1 116 ? 213.028 -6.795 119.656 1.00 35.99 116 VAL F C 1
ATOM 5404 O O . VAL F 1 116 ? 213.935 -7.625 119.580 1.00 35.99 116 VAL F O 1
ATOM 5408 N N . PHE F 1 117 ? 213.249 -5.523 119.960 1.00 69.43 117 PHE F N 1
ATOM 5409 C CA . PHE F 1 117 ? 214.604 -5.059 120.211 1.00 69.44 117 PHE F CA 1
ATOM 5410 C C . PHE F 1 117 ? 215.282 -5.930 121.259 1.00 69.45 117 PHE F C 1
ATOM 5411 O O . PHE F 1 117 ? 216.438 -6.322 121.104 1.00 69.47 117 PHE F O 1
ATOM 5419 N N . THR F 1 118 ? 214.547 -6.241 122.320 1.00 65.41 118 THR F N 1
ATOM 5420 C CA . THR F 1 118 ? 215.067 -7.058 123.405 1.00 65.40 118 THR F CA 1
ATOM 5421 C C . THR F 1 118 ? 214.496 -8.462 123.406 1.00 65.43 118 THR F C 1
ATOM 5422 O O . THR F 1 118 ? 213.740 -8.810 124.305 1.00 65.43 118 THR F O 1
ATOM 5426 N N . GLU F 1 119 ? 214.837 -9.286 122.426 1.00 102.20 119 GLU F N 1
ATOM 5427 C CA . GLU F 1 119 ? 214.280 -10.624 122.458 1.00 102.21 119 GLU F CA 1
ATOM 5428 C C . GLU F 1 119 ? 215.147 -11.642 123.185 1.00 102.21 119 GLU F C 1
ATOM 5429 O O . GLU F 1 119 ? 214.621 -12.599 123.745 1.00 102.21 119 GLU F O 1
ATOM 5435 N N . ASN F 1 120 ? 216.462 -11.446 123.213 1.00 95.88 120 ASN F N 1
ATOM 5436 C CA . ASN F 1 120 ? 217.295 -12.376 123.966 1.00 95.88 120 ASN F CA 1
ATOM 5437 C C . ASN F 1 120 ? 218.003 -11.701 125.128 1.00 95.88 120 ASN F C 1
ATOM 5438 O O . ASN F 1 120 ? 218.574 -10.621 124.977 1.00 95.87 120 ASN F O 1
ATOM 5443 N N . ASP F 1 121 ? 217.957 -12.353 126.288 1.00 102.21 121 ASP F N 1
ATOM 5444 C CA . ASP F 1 121 ? 218.607 -11.862 127.503 1.00 102.21 121 ASP F CA 1
ATOM 5445 C C . ASP F 1 121 ? 220.102 -12.167 127.453 1.00 102.20 121 ASP F C 1
ATOM 5446 O O . ASP F 1 121 ? 220.576 -12.879 128.365 1.00 62.11 121 ASP F O 1
ATOM 5451 N N . GLU G 1 2 ? 177.510 -53.882 101.664 1.00 46.70 2 GLU G N 1
ATOM 5452 C CA . GLU G 1 2 ? 178.786 -53.117 101.647 1.00 46.71 2 GLU G CA 1
ATOM 5453 C C . GLU G 1 2 ? 178.552 -51.664 102.051 1.00 46.71 2 GLU G C 1
ATOM 5454 O O . GLU G 1 2 ? 177.489 -51.325 102.595 1.00 46.69 2 GLU G O 1
ATOM 5460 N N . ARG G 1 3 ? 179.546 -50.816 101.765 1.00 102.19 3 ARG G N 1
ATOM 5461 C CA . ARG G 1 3 ? 179.502 -49.391 102.089 1.00 102.20 3 ARG G CA 1
ATOM 5462 C C . ARG G 1 3 ? 178.695 -48.540 101.118 1.00 102.21 3 ARG G C 1
ATOM 5463 O O . ARG G 1 3 ? 178.905 -47.330 101.023 1.00 102.21 3 ARG G O 1
ATOM 5471 N N . TYR G 1 4 ? 177.773 -49.162 100.392 1.00 102.21 4 TYR G N 1
ATOM 5472 C CA . TYR G 1 4 ? 176.947 -48.404 99.470 1.00 102.21 4 TYR G CA 1
ATOM 5473 C C . TYR G 1 4 ? 175.972 -47.584 100.317 1.00 102.21 4 TYR G C 1
ATOM 5474 O O . TYR G 1 4 ? 175.184 -46.789 99.802 1.00 102.21 4 TYR G O 1
ATOM 5483 N N . ARG G 1 5 ? 176.056 -47.782 101.632 1.00 102.21 5 ARG G N 1
ATOM 5484 C CA . ARG G 1 5 ? 175.205 -47.083 102.589 1.00 102.20 5 ARG G CA 1
ATOM 5485 C C . ARG G 1 5 ? 175.519 -45.590 102.545 1.00 102.20 5 ARG G C 1
ATOM 5486 O O . ARG G 1 5 ? 174.656 -44.753 102.810 1.00 102.21 5 ARG G O 1
ATOM 5494 N N . ARG G 1 6 ? 176.764 -45.263 102.215 1.00 87.82 6 ARG G N 1
ATOM 5495 C CA . ARG G 1 6 ? 177.184 -43.871 102.131 1.00 87.82 6 ARG G CA 1
ATOM 5496 C C . ARG G 1 6 ? 176.207 -43.106 101.255 1.00 87.84 6 ARG G C 1
ATOM 5497 O O . ARG G 1 6 ? 175.777 -42.005 101.603 1.00 87.83 6 ARG G O 1
ATOM 5505 N N . GLY G 1 7 ? 175.862 -43.701 100.117 1.00 94.98 7 GLY G N 1
ATOM 5506 C CA . GLY G 1 7 ? 174.932 -43.068 99.200 1.00 94.98 7 GLY G CA 1
ATOM 5507 C C . GLY G 1 7 ? 173.648 -42.623 99.878 1.00 94.98 7 GLY G C 1
ATOM 5508 O O . GLY G 1 7 ? 173.312 -41.439 99.852 1.00 94.98 7 GLY G O 1
ATOM 5517 N N . GLU G 1 9 ? 173.062 -41.749 102.481 1.00 102.21 9 GLU G N 1
ATOM 5518 C CA . GLU G 1 9 ? 173.406 -40.910 103.625 1.00 102.21 9 GLU G CA 1
ATOM 5519 C C . GLU G 1 9 ? 173.752 -39.551 103.044 1.00 102.21 9 GLU G C 1
ATOM 5520 O O . GLU G 1 9 ? 173.937 -38.566 103.759 1.00 102.21 9 GLU G O 1
ATOM 5526 N N . ILE G 1 10 ? 173.837 -39.532 101.719 1.00 97.46 10 ILE G N 1
ATOM 5527 C CA . ILE G 1 10 ? 174.135 -38.333 100.956 1.00 97.44 10 ILE G CA 1
ATOM 5528 C C . ILE G 1 10 ? 172.788 -37.793 100.506 1.00 97.46 10 ILE G C 1
ATOM 5529 O O . ILE G 1 10 ? 172.389 -36.695 100.889 1.00 97.47 10 ILE G O 1
ATOM 5534 N N . LEU G 1 11 ? 172.085 -38.585 99.701 1.00 73.13 11 LEU G N 1
ATOM 5535 C CA . LEU G 1 11 ? 170.774 -38.192 99.209 1.00 73.12 11 LEU G CA 1
ATOM 5536 C C . LEU G 1 11 ? 169.771 -38.253 100.360 1.00 73.13 11 LEU G C 1
ATOM 5537 O O . LEU G 1 11 ? 168.673 -37.712 100.270 1.00 73.13 11 LEU G O 1
ATOM 5542 N N . ASN G 1 12 ? 170.168 -38.887 101.456 1.00 96.53 12 ASN G N 1
ATOM 5543 C CA . ASN G 1 12 ? 169.287 -39.033 102.609 1.00 96.55 12 ASN G CA 1
ATOM 5544 C C . ASN G 1 12 ? 169.010 -37.726 103.353 1.00 96.56 12 ASN G C 1
ATOM 5545 O O . ASN G 1 12 ? 167.965 -37.571 103.993 1.00 96.55 12 ASN G O 1
ATOM 5550 N N . ARG G 1 13 ? 169.945 -36.787 103.275 1.00 102.21 13 ARG G N 1
ATOM 5551 C CA . ARG G 1 13 ? 169.778 -35.507 103.957 1.00 102.21 13 ARG G CA 1
ATOM 5552 C C . ARG G 1 13 ? 169.112 -34.486 103.058 1.00 102.21 13 ARG G C 1
ATOM 5553 O O . ARG G 1 13 ? 168.448 -33.567 103.540 1.00 102.21 13 ARG G O 1
ATOM 5569 N N . ASN G 1 15 ? 167.047 -34.968 99.642 1.00 102.21 15 ASN G N 1
ATOM 5570 C CA . ASN G 1 15 ? 165.718 -35.454 99.341 1.00 102.20 15 ASN G CA 1
ATOM 5571 C C . ASN G 1 15 ? 165.328 -36.745 100.042 1.00 102.21 15 ASN G C 1
ATOM 5572 O O . ASN G 1 15 ? 165.309 -37.820 99.437 1.00 102.21 15 ASN G O 1
ATOM 5577 N N . ARG G 1 16 ? 165.004 -36.629 101.325 1.00 102.21 16 ARG G N 1
ATOM 5578 C CA . ARG G 1 16 ? 164.578 -37.786 102.092 1.00 102.21 16 ARG G CA 1
ATOM 5579 C C . ARG G 1 16 ? 163.208 -38.220 101.572 1.00 102.21 16 ARG G C 1
ATOM 5580 O O . ARG G 1 16 ? 162.950 -39.410 101.402 1.00 102.21 16 ARG G O 1
ATOM 5582 N N . LYS G 1 17 ? 162.335 -37.252 101.305 1.00 102.21 17 LYS G N 1
ATOM 5583 C CA . LYS G 1 17 ? 161.009 -37.578 100.804 1.00 102.21 17 LYS G CA 1
ATOM 5584 C C . LYS G 1 17 ? 161.155 -38.371 99.503 1.00 102.20 17 LYS G C 1
ATOM 5585 O O . LYS G 1 17 ? 160.356 -39.266 99.231 1.00 102.21 17 LYS G O 1
ATOM 5591 N N . SER G 1 18 ? 162.181 -38.054 98.709 1.00 57.76 18 SER G N 1
ATOM 5592 C CA . SER G 1 18 ? 162.432 -38.775 97.456 1.00 57.76 18 SER G CA 1
ATOM 5593 C C . SER G 1 18 ? 162.892 -40.194 97.793 1.00 57.73 18 SER G C 1
ATOM 5594 O O . SER G 1 18 ? 162.439 -41.174 97.191 1.00 57.73 18 SER G O 1
ATOM 5597 N N . TYR G 1 19 ? 163.801 -40.280 98.762 1.00 86.77 19 TYR G N 1
ATOM 5598 C CA . TYR G 1 19 ? 164.333 -41.552 99.249 1.00 86.79 19 TYR G CA 1
ATOM 5599 C C . TYR G 1 19 ? 163.158 -42.372 99.779 1.00 86.80 19 TYR G C 1
ATOM 5600 O O . TYR G 1 19 ? 162.993 -43.542 99.438 1.00 86.79 19 TYR G O 1
ATOM 5609 N N . THR G 1 20 ? 162.340 -41.737 100.609 1.00 102.20 20 THR G N 1
ATOM 5610 C CA . THR G 1 20 ? 161.176 -42.391 101.183 1.00 102.21 20 THR G CA 1
ATOM 5611 C C . THR G 1 20 ? 160.086 -42.450 100.121 1.00 102.21 20 THR G C 1
ATOM 5612 O O . THR G 1 20 ? 158.896 -42.437 100.440 1.00 102.21 20 THR G O 1
ATOM 5616 N N . ALA G 1 21 ? 160.497 -42.505 98.857 1.00 102.21 21 ALA G N 1
ATOM 5617 C CA . ALA G 1 21 ? 159.551 -42.561 97.749 1.00 102.20 21 ALA G CA 1
ATOM 5618 C C . ALA G 1 21 ? 159.903 -43.679 96.795 1.00 102.21 21 ALA G C 1
ATOM 5619 O O . ALA G 1 21 ? 159.106 -44.584 96.563 1.00 102.21 21 ALA G O 1
ATOM 5621 N N . ILE G 1 22 ? 161.106 -43.607 96.242 1.00 102.21 22 ILE G N 1
ATOM 5622 C CA . ILE G 1 22 ? 161.563 -44.611 95.298 1.00 102.21 22 ILE G CA 1
ATOM 5623 C C . ILE G 1 22 ? 161.641 -46.030 95.856 1.00 102.21 22 ILE G C 1
ATOM 5624 O O . ILE G 1 22 ? 162.167 -46.931 95.203 1.00 102.21 22 ILE G O 1
ATOM 5629 N N . ARG G 1 23 ? 161.134 -46.231 97.068 1.00 102.21 23 ARG G N 1
ATOM 5630 C CA . ARG G 1 23 ? 161.102 -47.573 97.635 1.00 102.21 23 ARG G CA 1
ATOM 5631 C C . ARG G 1 23 ? 159.788 -48.140 97.104 1.00 102.20 23 ARG G C 1
ATOM 5632 O O . ARG G 1 23 ? 159.495 -49.327 97.246 1.00 102.21 23 ARG G O 1
ATOM 5640 N N . ASP G 1 24 ? 159.001 -47.252 96.495 1.00 78.31 24 ASP G N 1
ATOM 5641 C CA . ASP G 1 24 ? 157.723 -47.602 95.876 1.00 78.31 24 ASP G CA 1
ATOM 5642 C C . ASP G 1 24 ? 158.111 -47.985 94.454 1.00 78.31 24 ASP G C 1
ATOM 5643 O O . ASP G 1 24 ? 157.426 -47.667 93.480 1.00 78.30 24 ASP G O 1
ATOM 5648 N N . GLU G 1 25 ? 159.250 -48.657 94.373 1.00 92.18 25 GLU G N 1
ATOM 5649 C CA . GLU G 1 25 ? 159.832 -49.117 93.130 1.00 92.18 25 GLU G CA 1
ATOM 5650 C C . GLU G 1 25 ? 160.554 -50.404 93.489 1.00 92.20 25 GLU G C 1
ATOM 5651 O O . GLU G 1 25 ? 161.042 -51.131 92.626 1.00 92.20 25 GLU G O 1
ATOM 5657 N N . LEU G 1 26 ? 160.615 -50.671 94.788 1.00 102.20 26 LEU G N 1
ATOM 5658 C CA . LEU G 1 26 ? 161.269 -51.866 95.299 1.00 102.20 26 LEU G CA 1
ATOM 5659 C C . LEU G 1 26 ? 160.410 -53.101 95.049 1.00 102.21 26 LEU G C 1
ATOM 5660 O O . LEU G 1 26 ? 160.889 -54.230 95.163 1.00 102.21 26 LEU G O 1
ATOM 5665 N N . GLU G 1 27 ? 159.143 -52.887 94.705 1.00 102.21 27 GLU G N 1
ATOM 5666 C CA . GLU G 1 27 ? 158.225 -53.997 94.455 1.00 102.21 27 GLU G CA 1
ATOM 5667 C C . GLU G 1 27 ? 157.885 -54.181 92.975 1.00 102.21 27 GLU G C 1
ATOM 5668 O O . GLU G 1 27 ? 156.985 -54.951 92.632 1.00 102.21 27 GLU G O 1
ATOM 5674 N N . ASP G 1 28 ? 158.605 -53.477 92.106 1.00 102.21 28 ASP G N 1
ATOM 5675 C CA . ASP G 1 28 ? 158.374 -53.569 90.666 1.00 102.21 28 ASP G CA 1
ATOM 5676 C C . ASP G 1 28 ? 159.638 -53.992 89.927 1.00 102.21 28 ASP G C 1
ATOM 5677 O O . ASP G 1 28 ? 159.774 -55.136 89.496 1.00 102.21 28 ASP G O 1
ATOM 5682 N N . VAL G 1 29 ? 160.552 -53.049 89.759 1.00 94.18 29 VAL G N 1
ATOM 5683 C CA . VAL G 1 29 ? 161.814 -53.341 89.109 1.00 94.18 29 VAL G CA 1
ATOM 5684 C C . VAL G 1 29 ? 162.683 -53.872 90.229 1.00 94.18 29 VAL G C 1
ATOM 5685 O O . VAL G 1 29 ? 162.494 -53.503 91.394 1.00 94.15 29 VAL G O 1
ATOM 5689 N N . ALA G 1 30 ? 163.626 -54.742 89.890 1.00 102.20 30 ALA G N 1
ATOM 5690 C CA . ALA G 1 30 ? 164.519 -55.275 90.902 1.00 102.20 30 ALA G CA 1
ATOM 5691 C C . ALA G 1 30 ? 165.005 -54.067 91.688 1.00 102.21 30 ALA G C 1
ATOM 5692 O O . ALA G 1 30 ? 165.425 -53.065 91.106 1.00 102.21 30 ALA G O 1
ATOM 5694 N N . PRO G 1 31 ? 164.924 -54.126 93.022 1.00 102.21 31 PRO G N 1
ATOM 5695 C CA . PRO G 1 31 ? 165.391 -52.973 93.791 1.00 102.21 31 PRO G CA 1
ATOM 5696 C C . PRO G 1 31 ? 166.823 -52.609 93.399 1.00 102.21 31 PRO G C 1
ATOM 5697 O O . PRO G 1 31 ? 167.381 -51.629 93.891 1.00 102.21 31 PRO G O 1
ATOM 5701 N N . ASP G 1 32 ? 167.400 -53.408 92.502 1.00 102.21 32 ASP G N 1
ATOM 5702 C CA . ASP G 1 32 ? 168.757 -53.192 92.020 1.00 102.20 32 ASP G CA 1
ATOM 5703 C C . ASP G 1 32 ? 168.904 -51.823 91.374 1.00 102.20 32 ASP G C 1
ATOM 5704 O O . ASP G 1 32 ? 169.966 -51.203 91.449 1.00 102.21 32 ASP G O 1
ATOM 5709 N N . LEU G 1 33 ? 167.839 -51.351 90.739 1.00 52.59 33 LEU G N 1
ATOM 5710 C CA . LEU G 1 33 ? 167.875 -50.041 90.119 1.00 52.56 33 LEU G CA 1
ATOM 5711 C C . LEU G 1 33 ? 167.934 -49.029 91.252 1.00 52.55 33 LEU G C 1
ATOM 5712 O O . LEU G 1 33 ? 168.824 -48.186 91.291 1.00 52.57 33 LEU G O 1
ATOM 5717 N N . ALA G 1 34 ? 166.990 -49.118 92.181 1.00 26.58 34 ALA G N 1
ATOM 5718 C CA . ALA G 1 34 ? 166.955 -48.198 93.314 1.00 26.58 34 ALA G CA 1
ATOM 5719 C C . ALA G 1 34 ? 168.252 -48.321 94.094 1.00 26.58 34 ALA G C 1
ATOM 5720 O O . ALA G 1 34 ? 168.676 -47.381 94.789 1.00 26.58 34 ALA G O 1
ATOM 5722 N N . ARG G 1 35 ? 168.880 -49.488 93.970 1.00 55.78 35 ARG G N 1
ATOM 5723 C CA . ARG G 1 35 ? 170.136 -49.757 94.653 1.00 55.80 35 ARG G CA 1
ATOM 5724 C C . ARG G 1 35 ? 171.228 -48.974 93.956 1.00 55.80 35 ARG G C 1
ATOM 5725 O O . ARG G 1 35 ? 171.780 -48.033 94.526 1.00 55.79 35 ARG G O 1
ATOM 5733 N N . PHE G 1 36 ? 171.532 -49.354 92.718 1.00 57.86 36 PHE G N 1
ATOM 5734 C CA . PHE G 1 36 ? 172.559 -48.665 91.946 1.00 57.86 36 PHE G CA 1
ATOM 5735 C C . PHE G 1 36 ? 172.483 -47.143 92.110 1.00 57.86 36 PHE G C 1
ATOM 5736 O O . PHE G 1 36 ? 173.507 -46.463 92.164 1.00 57.85 36 PHE G O 1
ATOM 5744 N N . VAL G 1 37 ? 171.270 -46.607 92.189 1.00 50.01 37 VAL G N 1
ATOM 5745 C CA . VAL G 1 37 ? 171.120 -45.178 92.349 1.00 50.00 37 VAL G CA 1
ATOM 5746 C C . VAL G 1 37 ? 171.991 -44.714 93.501 1.00 50.00 37 VAL G C 1
ATOM 5747 O O . VAL G 1 37 ? 172.652 -43.678 93.408 1.00 50.00 37 VAL G O 1
ATOM 5751 N N . ALA G 1 38 ? 172.002 -45.486 94.586 1.00 35.79 38 ALA G N 1
ATOM 5752 C CA . ALA G 1 38 ? 172.826 -45.155 95.757 1.00 35.79 38 ALA G CA 1
ATOM 5753 C C . ALA G 1 38 ? 174.241 -45.733 95.574 1.00 35.78 38 ALA G C 1
ATOM 5754 O O . ALA G 1 38 ? 175.256 -45.050 95.751 1.00 35.79 38 ALA G O 1
ATOM 5756 N N . GLU G 1 39 ? 174.283 -46.992 95.179 1.00 37.43 39 GLU G N 1
ATOM 5757 C CA . GLU G 1 39 ? 175.525 -47.714 94.976 1.00 37.44 39 GLU G CA 1
ATOM 5758 C C . GLU G 1 39 ? 176.439 -47.129 93.878 1.00 37.44 39 GLU G C 1
ATOM 5759 O O . GLU G 1 39 ? 177.644 -47.430 93.822 1.00 37.44 39 GLU G O 1
ATOM 5765 N N . PHE G 1 40 ? 175.881 -46.284 93.016 1.00 56.92 40 PHE G N 1
ATOM 5766 C CA . PHE G 1 40 ? 176.661 -45.729 91.913 1.00 56.92 40 PHE G CA 1
ATOM 5767 C C . PHE G 1 40 ? 176.321 -44.297 91.516 1.00 56.94 40 PHE G C 1
ATOM 5768 O O . PHE G 1 40 ? 177.208 -43.443 91.424 1.00 56.94 40 PHE G O 1
ATOM 5776 N N . ALA G 1 41 ? 175.047 -44.036 91.251 1.00 63.04 41 ALA G N 1
ATOM 5777 C CA . ALA G 1 41 ? 174.644 -42.694 90.875 1.00 63.05 41 ALA G CA 1
ATOM 5778 C C . ALA G 1 41 ? 175.101 -41.742 91.970 1.00 63.06 41 ALA G C 1
ATOM 5779 O O . ALA G 1 41 ? 176.176 -41.156 91.866 1.00 63.05 41 ALA G O 1
ATOM 5781 N N . TYR G 1 42 ? 174.303 -41.603 93.025 1.00 80.49 42 TYR G N 1
ATOM 5782 C CA . TYR G 1 42 ? 174.653 -40.704 94.115 1.00 80.49 42 TYR G CA 1
ATOM 5783 C C . TYR G 1 42 ? 175.952 -41.097 94.803 1.00 80.49 42 TYR G C 1
ATOM 5784 O O . TYR G 1 42 ? 177.018 -40.585 94.461 1.00 80.50 42 TYR G O 1
ATOM 5793 N N . GLY G 1 43 ? 175.844 -42.013 95.761 1.00 74.40 43 GLY G N 1
ATOM 5794 C CA . GLY G 1 43 ? 176.981 -42.504 96.522 1.00 74.39 43 GLY G CA 1
ATOM 5795 C C . GLY G 1 43 ? 178.336 -42.742 95.871 1.00 74.38 43 GLY G C 1
ATOM 5796 O O . GLY G 1 43 ? 179.348 -42.690 96.566 1.00 74.38 43 GLY G O 1
ATOM 5797 N N . ASP G 1 44 ? 178.391 -42.991 94.567 1.00 62.16 44 ASP G N 1
ATOM 5798 C CA . ASP G 1 44 ? 179.676 -43.252 93.912 1.00 62.16 44 ASP G CA 1
ATOM 5799 C C . ASP G 1 44 ? 180.210 -42.080 93.084 1.00 62.17 44 ASP G C 1
ATOM 5800 O O . ASP G 1 44 ? 181.423 -41.926 92.889 1.00 62.15 44 ASP G O 1
ATOM 5805 N N . VAL G 1 45 ? 179.298 -41.218 92.653 1.00 62.21 45 VAL G N 1
ATOM 5806 C CA . VAL G 1 45 ? 179.669 -40.063 91.842 1.00 62.21 45 VAL G CA 1
ATOM 5807 C C . VAL G 1 45 ? 179.582 -38.715 92.563 1.00 62.22 45 VAL G C 1
ATOM 5808 O O . VAL G 1 45 ? 180.555 -37.961 92.605 1.00 62.23 45 VAL G O 1
ATOM 5812 N N . TYR G 1 46 ? 178.409 -38.408 93.100 1.00 68.03 46 TYR G N 1
ATOM 5813 C CA . TYR G 1 46 ? 178.193 -37.150 93.806 1.00 68.01 46 TYR G CA 1
ATOM 5814 C C . TYR G 1 46 ? 179.188 -36.922 94.929 1.00 68.01 46 TYR G C 1
ATOM 5815 O O . TYR G 1 46 ? 179.590 -35.791 95.187 1.00 68.01 46 TYR G O 1
ATOM 5824 N N . SER G 1 47 ? 179.566 -37.998 95.609 1.00 61.30 47 SER G N 1
ATOM 5825 C CA . SER G 1 47 ? 180.520 -37.930 96.711 1.00 61.29 47 SER G CA 1
ATOM 5826 C C . SER G 1 47 ? 181.932 -37.721 96.170 1.00 61.31 47 SER G C 1
ATOM 5827 O O . SER G 1 47 ? 182.754 -38.639 96.165 1.00 61.31 47 SER G O 1
ATOM 5830 N N . ARG G 1 48 ? 182.201 -36.512 95.699 1.00 92.25 48 ARG G N 1
ATOM 5831 C CA . ARG G 1 48 ? 183.504 -36.175 95.149 1.00 92.27 48 ARG G CA 1
ATOM 5832 C C . ARG G 1 48 ? 183.779 -34.705 95.420 1.00 92.28 48 ARG G C 1
ATOM 5833 O O . ARG G 1 48 ? 183.061 -33.823 94.945 1.00 92.28 48 ARG G O 1
ATOM 5841 N N . GLY G 1 49 ? 184.831 -34.454 96.188 1.00 102.21 49 GLY G N 1
ATOM 5842 C CA . GLY G 1 49 ? 185.183 -33.097 96.550 1.00 102.20 49 GLY G CA 1
ATOM 5843 C C . GLY G 1 49 ? 185.782 -32.231 95.462 1.00 102.19 49 GLY G C 1
ATOM 5844 O O . GLY G 1 49 ? 186.774 -31.542 95.715 1.00 102.20 49 GLY G O 1
ATOM 5845 N N . VAL G 1 50 ? 185.202 -32.253 94.261 1.00 37.94 50 VAL G N 1
ATOM 5846 C CA . VAL G 1 50 ? 185.721 -31.415 93.183 1.00 37.90 50 VAL G CA 1
ATOM 5847 C C . VAL G 1 50 ? 184.796 -30.226 92.989 1.00 37.88 50 VAL G C 1
ATOM 5848 O O . VAL G 1 50 ? 185.249 -29.097 92.764 1.00 37.88 50 VAL G O 1
ATOM 5852 N N . LEU G 1 51 ? 183.494 -30.491 93.075 1.00 20.22 51 LEU G N 1
ATOM 5853 C CA . LEU G 1 51 ? 182.500 -29.435 92.921 1.00 20.22 51 LEU G CA 1
ATOM 5854 C C . LEU G 1 51 ? 181.582 -29.389 94.126 1.00 20.22 51 LEU G C 1
ATOM 5855 O O . LEU G 1 51 ? 181.122 -30.421 94.609 1.00 20.21 51 LEU G O 1
ATOM 5860 N N . ASP G 1 52 ? 181.335 -28.178 94.609 1.00 29.14 52 ASP G N 1
ATOM 5861 C CA . ASP G 1 52 ? 180.465 -27.956 95.745 1.00 29.15 52 ASP G CA 1
ATOM 5862 C C . ASP G 1 52 ? 179.216 -28.810 95.563 1.00 29.17 52 ASP G C 1
ATOM 5863 O O . ASP G 1 52 ? 178.964 -29.349 94.486 1.00 29.17 52 ASP G O 1
ATOM 5865 N N . LEU G 1 53 ? 178.415 -28.947 96.601 1.00 60.23 53 LEU G N 1
ATOM 5866 C CA . LEU G 1 53 ? 177.221 -29.728 96.420 1.00 60.23 53 LEU G CA 1
ATOM 5867 C C . LEU G 1 53 ? 176.301 -28.924 95.524 1.00 60.24 53 LEU G C 1
ATOM 5868 O O . LEU G 1 53 ? 175.877 -29.392 94.467 1.00 60.24 53 LEU G O 1
ATOM 5873 N N . LYS G 1 54 ? 176.010 -27.701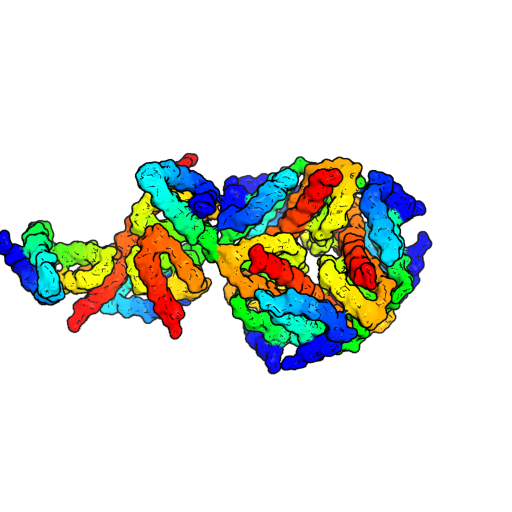 95.951 1.00 54.24 54 LYS G N 1
ATOM 5874 C CA . LYS G 1 54 ? 175.117 -26.836 95.201 1.00 54.23 54 LYS G CA 1
ATOM 5875 C C . LYS G 1 54 ? 175.338 -26.851 93.697 1.00 54.23 54 LYS G C 1
ATOM 5876 O O . LYS G 1 54 ? 174.372 -26.776 92.933 1.00 54.23 54 LYS G O 1
ATOM 5882 N N . THR G 1 55 ? 176.599 -26.941 93.273 1.00 36.39 55 THR G N 1
ATOM 5883 C CA . THR G 1 55 ? 176.915 -26.955 91.852 1.00 36.38 55 THR G CA 1
ATOM 5884 C C . THR G 1 55 ? 176.393 -28.199 91.142 1.00 36.38 55 THR G C 1
ATOM 5885 O O . THR G 1 55 ? 175.709 -28.097 90.130 1.00 36.39 55 THR G O 1
ATOM 5889 N N . ARG G 1 56 ? 176.700 -29.372 91.672 1.00 29.17 56 ARG G N 1
ATOM 5890 C CA . ARG G 1 56 ? 176.229 -30.614 91.063 1.00 29.14 56 ARG G CA 1
ATOM 5891 C C . ARG G 1 56 ? 174.705 -30.677 90.925 1.00 29.15 56 ARG G C 1
ATOM 5892 O O . ARG G 1 56 ? 174.186 -31.297 90.003 1.00 29.15 56 ARG G O 1
ATOM 5900 N N . GLU G 1 57 ? 173.990 -30.043 91.846 1.00 42.38 57 GLU G N 1
ATOM 5901 C CA . GLU G 1 57 ? 172.537 -30.035 91.793 1.00 42.39 57 GLU G CA 1
ATOM 5902 C C . GLU G 1 57 ? 172.079 -29.152 90.647 1.00 42.37 57 GLU G C 1
ATOM 5903 O O . GLU G 1 57 ? 171.162 -29.490 89.907 1.00 42.37 57 GLU G O 1
ATOM 5909 N N . LEU G 1 58 ? 172.734 -28.009 90.516 1.00 34.38 58 LEU G N 1
ATOM 5910 C CA . LEU G 1 58 ? 172.411 -27.052 89.478 1.00 34.37 58 LEU G CA 1
ATOM 5911 C C . LEU G 1 58 ? 172.721 -27.645 88.092 1.00 34.37 58 LEU G C 1
ATOM 5912 O O . LEU G 1 58 ? 171.953 -27.474 87.142 1.00 34.37 58 LEU G O 1
ATOM 5917 N N . LEU G 1 59 ? 173.841 -28.352 87.988 1.00 29.83 59 LEU G N 1
ATOM 5918 C CA . LEU G 1 59 ? 174.213 -28.988 86.736 1.00 29.83 59 LEU G CA 1
ATOM 5919 C C . LEU G 1 59 ? 173.174 -30.032 86.381 1.00 29.83 59 LEU G C 1
ATOM 5920 O O . LEU G 1 59 ? 172.828 -30.219 85.223 1.00 29.83 59 LEU G O 1
ATOM 5925 N N . THR G 1 60 ? 172.690 -30.731 87.392 1.00 24.65 60 THR G N 1
ATOM 5926 C CA . THR G 1 60 ? 171.706 -31.759 87.159 1.00 24.65 60 THR G CA 1
ATOM 5927 C C . THR G 1 60 ? 170.415 -31.126 86.684 1.00 24.63 60 THR G C 1
ATOM 5928 O O . THR G 1 60 ? 169.678 -31.724 85.910 1.00 24.63 60 THR G O 1
ATOM 5932 N N . LEU G 1 61 ? 170.137 -29.908 87.125 1.00 21.59 61 LEU G N 1
ATOM 5933 C CA . LEU G 1 61 ? 168.918 -29.262 86.680 1.00 21.59 61 LEU G CA 1
ATOM 5934 C C . LEU G 1 61 ? 169.037 -29.008 85.180 1.00 21.59 61 LEU G C 1
ATOM 5935 O O . LEU G 1 61 ? 168.108 -29.248 84.420 1.00 21.59 61 LEU G O 1
ATOM 5940 N N . ALA G 1 62 ? 170.214 -28.562 84.764 1.00 20.58 62 ALA G N 1
ATOM 5941 C CA . ALA G 1 62 ? 170.514 -28.296 83.369 1.00 20.59 62 ALA G CA 1
ATOM 5942 C C . ALA G 1 62 ? 170.381 -29.555 82.520 1.00 20.59 62 ALA G C 1
ATOM 5943 O O . ALA G 1 62 ? 169.744 -29.545 81.473 1.00 20.60 62 ALA G O 1
ATOM 5945 N N . ALA G 1 63 ? 170.985 -30.642 82.956 1.00 30.17 63 ALA G N 1
ATOM 5946 C CA . ALA G 1 63 ? 170.906 -31.868 82.189 1.00 30.17 63 ALA G CA 1
ATOM 5947 C C . ALA G 1 63 ? 169.462 -32.363 82.035 1.00 30.17 63 ALA G C 1
ATOM 5948 O O . ALA G 1 63 ? 169.082 -32.881 80.979 1.00 30.16 63 ALA G O 1
ATOM 5950 N N . LEU G 1 64 ? 168.652 -32.195 83.076 1.00 23.00 64 LEU G N 1
ATOM 5951 C CA . LEU G 1 64 ? 167.277 -32.678 83.028 1.00 22.99 64 LEU G CA 1
ATOM 5952 C C . LEU G 1 64 ? 166.289 -31.685 82.421 1.00 22.99 64 LEU G C 1
ATOM 5953 O O . LEU G 1 64 ? 165.085 -31.929 82.375 1.00 22.99 64 LEU G O 1
ATOM 5958 N N . THR G 1 65 ? 166.792 -30.545 81.976 1.00 30.44 65 THR G N 1
ATOM 5959 C CA . THR G 1 65 ? 165.925 -29.579 81.336 1.00 30.44 65 THR G CA 1
ATOM 5960 C C . THR G 1 65 ? 165.956 -30.009 79.879 1.00 30.44 65 THR G C 1
ATOM 5961 O O . THR G 1 65 ? 164.923 -30.098 79.220 1.00 30.44 65 THR G O 1
ATOM 5965 N N . VAL G 1 66 ? 167.161 -30.304 79.399 1.00 20.09 66 VAL G N 1
ATOM 5966 C CA . VAL G 1 66 ? 167.357 -30.750 78.030 1.00 20.07 66 VAL G CA 1
ATOM 5967 C C . VAL G 1 66 ? 166.658 -32.074 77.700 1.00 20.07 66 VAL G C 1
ATOM 5968 O O . VAL G 1 66 ? 166.158 -32.244 76.595 1.00 20.08 66 VAL G O 1
ATOM 5972 N N . LEU G 1 67 ? 166.637 -33.005 78.651 1.00 24.16 67 LEU G N 1
ATOM 5973 C CA . LEU G 1 67 ? 166.013 -34.311 78.448 1.00 24.15 67 LEU G CA 1
ATOM 5974 C C . LEU G 1 67 ? 164.511 -34.185 78.603 1.00 24.14 67 LEU G C 1
ATOM 5975 O O . LEU G 1 67 ? 163.775 -35.151 78.438 1.00 24.15 67 LEU G O 1
ATOM 5980 N N . ARG G 1 68 ? 164.058 -32.989 78.936 1.00 14.65 68 ARG G N 1
ATOM 5981 C CA . ARG G 1 68 ? 162.631 -32.766 79.126 1.00 14.65 68 ARG G CA 1
ATOM 5982 C C . ARG G 1 68 ? 162.014 -33.733 80.130 1.00 14.65 68 ARG G C 1
ATOM 5983 O O . ARG G 1 68 ? 160.833 -34.030 80.066 1.00 14.65 68 ARG G O 1
ATOM 5991 N N . ALA G 1 69 ? 162.811 -34.243 81.048 1.00 31.89 69 ALA G N 1
ATOM 5992 C CA . ALA G 1 69 ? 162.288 -35.141 82.054 1.00 31.91 69 ALA G CA 1
ATOM 5993 C C . ALA G 1 69 ? 161.601 -34.229 83.079 1.00 31.91 69 ALA G C 1
ATOM 5994 O O . ALA G 1 69 ? 162.186 -33.243 83.506 1.00 31.92 69 ALA G O 1
ATOM 5996 N N . ASP G 1 70 ? 160.367 -34.539 83.468 1.00 45.96 70 ASP G N 1
ATOM 5997 C CA . ASP G 1 70 ? 159.644 -33.694 84.424 1.00 45.97 70 ASP G CA 1
ATOM 5998 C C . ASP G 1 70 ? 159.550 -34.231 85.847 1.00 45.99 70 ASP G C 1
ATOM 5999 O O . ASP G 1 70 ? 159.437 -33.460 86.794 1.00 45.98 70 ASP G O 1
ATOM 6004 N N . ASP G 1 71 ? 159.577 -35.551 85.994 1.00 54.69 71 ASP G N 1
ATOM 6005 C CA . ASP G 1 71 ? 159.498 -36.169 87.311 1.00 54.70 71 ASP G CA 1
ATOM 6006 C C . ASP G 1 71 ? 160.837 -35.975 88.001 1.00 54.70 71 ASP G C 1
ATOM 6007 O O . ASP G 1 71 ? 160.916 -35.394 89.081 1.00 54.69 71 ASP G O 1
ATOM 6012 N N . GLN G 1 72 ? 161.888 -36.468 87.356 1.00 59.04 72 GLN G N 1
ATOM 6013 C CA . GLN G 1 72 ? 163.235 -36.363 87.887 1.00 59.03 72 GLN G CA 1
ATOM 6014 C C . GLN G 1 72 ? 163.637 -34.896 88.076 1.00 59.01 72 GLN G C 1
ATOM 6015 O O . GLN G 1 72 ? 164.516 -34.580 88.878 1.00 59.03 72 GLN G O 1
ATOM 6021 N N . LEU G 1 73 ? 162.991 -33.999 87.339 1.00 24.69 73 LEU G N 1
ATOM 6022 C CA . LEU G 1 73 ? 163.296 -32.580 87.437 1.00 24.66 73 LEU G CA 1
ATOM 6023 C C . LEU G 1 73 ? 162.727 -32.003 88.715 1.00 24.66 73 LEU G C 1
ATOM 6024 O O . LEU G 1 73 ? 163.390 -31.251 89.419 1.00 24.67 73 LEU G O 1
ATOM 6029 N N . LYS G 1 74 ? 161.480 -32.341 89.000 1.00 24.71 74 LYS G N 1
ATOM 6030 C CA . LYS G 1 74 ? 160.842 -31.869 90.216 1.00 24.72 74 LYS G CA 1
ATOM 6031 C C . LYS G 1 74 ? 161.696 -32.306 91.408 1.00 24.72 74 LYS G C 1
ATOM 6032 O O . LYS G 1 74 ? 162.068 -31.483 92.239 1.00 24.71 74 LYS G O 1
ATOM 6038 N N . SER G 1 75 ? 162.007 -33.602 91.466 1.00 27.21 75 SER G N 1
ATOM 6039 C CA . SER G 1 75 ? 162.800 -34.184 92.538 1.00 27.24 75 SER G CA 1
ATOM 6040 C C . SER G 1 75 ? 164.118 -33.489 92.802 1.00 27.24 75 SER G C 1
ATOM 6041 O O . SER G 1 75 ? 164.490 -33.267 93.949 1.00 27.23 75 SER G O 1
ATOM 6044 N N . HIS G 1 76 ? 164.836 -33.139 91.749 1.00 30.86 76 HIS G N 1
ATOM 6045 C CA . HIS G 1 76 ? 166.106 -32.478 91.936 1.00 30.86 76 HIS G CA 1
ATOM 6046 C C . HIS G 1 76 ? 166.047 -30.986 92.245 1.00 30.87 76 HIS G C 1
ATOM 6047 O O . HIS G 1 76 ? 167.025 -30.412 92.721 1.00 30.87 76 HIS G O 1
ATOM 6054 N N . VAL G 1 77 ? 164.907 -30.358 91.982 1.00 41.61 77 VAL G N 1
ATOM 6055 C CA . VAL G 1 77 ? 164.758 -28.941 92.289 1.00 41.61 77 VAL G CA 1
ATOM 6056 C C . VAL G 1 77 ? 164.612 -28.895 93.797 1.00 41.62 77 VAL G C 1
ATOM 6057 O O . VAL G 1 77 ? 165.223 -28.062 94.483 1.00 41.62 77 VAL G O 1
ATOM 6061 N N . ARG G 1 78 ? 163.796 -29.819 94.299 1.00 58.30 78 ARG G N 1
ATOM 6062 C CA . ARG G 1 78 ? 163.542 -29.962 95.725 1.00 58.30 78 ARG G CA 1
ATOM 6063 C C . ARG G 1 78 ? 164.916 -30.161 96.375 1.00 58.30 78 ARG G C 1
ATOM 6064 O O . ARG G 1 78 ? 165.281 -29.444 97.309 1.00 58.31 78 ARG G O 1
ATOM 6072 N N . GLY G 1 79 ? 165.675 -31.123 95.846 1.00 24.59 79 GLY G N 1
ATOM 6073 C CA . GLY G 1 79 ? 167.006 -31.412 96.346 1.00 24.58 79 GLY G CA 1
ATOM 6074 C C . GLY G 1 79 ? 167.971 -30.248 96.175 1.00 24.58 79 GLY G C 1
ATOM 6075 O O . GLY G 1 79 ? 168.942 -30.119 96.924 1.00 24.57 79 GLY G O 1
ATOM 6076 N N . ALA G 1 80 ? 167.717 -29.399 95.183 1.00 37.11 80 ALA G N 1
ATOM 6077 C CA . ALA G 1 80 ? 168.572 -28.242 94.928 1.00 37.13 80 ALA G CA 1
ATOM 6078 C C . ALA G 1 80 ? 168.337 -27.194 96.006 1.00 37.14 80 ALA G C 1
ATOM 6079 O O . ALA G 1 80 ? 169.233 -26.427 96.349 1.00 37.13 80 ALA G O 1
ATOM 6081 N N . LEU G 1 81 ? 167.122 -27.173 96.539 1.00 50.68 81 LEU G N 1
ATOM 6082 C CA . LEU G 1 81 ? 166.776 -26.242 97.599 1.00 50.68 81 LEU G CA 1
ATOM 6083 C C . LEU G 1 81 ? 167.390 -26.677 98.947 1.00 50.68 81 LEU G C 1
ATOM 6084 O O . LEU G 1 81 ? 167.967 -25.855 99.672 1.00 50.69 81 LEU G O 1
ATOM 6089 N N . ASN G 1 82 ? 167.269 -27.966 99.272 1.00 46.83 82 ASN G N 1
ATOM 6090 C CA . ASN G 1 82 ? 167.800 -28.493 100.527 1.00 46.83 82 ASN G CA 1
ATOM 6091 C C . ASN G 1 82 ? 169.299 -28.253 100.648 1.00 46.83 82 ASN G C 1
ATOM 6092 O O . ASN G 1 82 ? 169.855 -28.259 101.751 1.00 46.83 82 ASN G O 1
ATOM 6097 N N . ALA G 1 83 ? 169.957 -28.053 99.515 1.00 36.75 83 ALA G N 1
ATOM 6098 C CA . ALA G 1 83 ? 171.386 -27.801 99.521 1.00 36.75 83 ALA G CA 1
ATOM 6099 C C . ALA G 1 83 ? 171.590 -26.299 99.561 1.00 36.75 83 ALA G C 1
ATOM 6100 O O . ALA G 1 83 ? 172.710 -25.823 99.414 1.00 36.75 83 ALA G O 1
ATOM 6102 N N . GLY G 1 84 ? 170.495 -25.557 99.723 1.00 47.32 84 GLY G N 1
ATOM 6103 C CA . GLY G 1 84 ? 170.568 -24.107 99.804 1.00 47.32 84 GLY G CA 1
ATOM 6104 C C . GLY G 1 84 ? 170.637 -23.251 98.545 1.00 47.31 84 GLY G C 1
ATOM 6105 O O . GLY G 1 84 ? 171.256 -22.189 98.562 1.00 47.32 84 GLY G O 1
ATOM 6106 N N . CYS G 1 85 ? 170.019 -23.681 97.451 1.00 82.05 85 CYS G N 1
ATOM 6107 C CA . CYS G 1 85 ? 170.036 -22.873 96.232 1.00 82.05 85 CYS G CA 1
ATOM 6108 C C . CYS G 1 85 ? 168.763 -22.038 96.202 1.00 82.05 85 CYS G C 1
ATOM 6109 O O . CYS G 1 85 ? 167.678 -22.552 96.466 1.00 82.06 85 CYS G O 1
ATOM 6112 N N . SER G 1 86 ? 168.891 -20.755 95.884 1.00 41.26 86 SER G N 1
ATOM 6113 C CA . SER G 1 86 ? 167.732 -19.871 95.833 1.00 41.25 86 SER G CA 1
ATOM 6114 C C . SER G 1 86 ? 166.917 -20.058 94.562 1.00 41.24 86 SER G C 1
ATOM 6115 O O . SER G 1 86 ? 167.415 -20.541 93.551 1.00 41.23 86 SER G O 1
ATOM 6118 N N . LYS G 1 87 ? 165.653 -19.673 94.625 1.00 44.01 87 LYS G N 1
ATOM 6119 C CA . LYS G 1 87 ? 164.794 -19.770 93.468 1.00 44.01 87 LYS G CA 1
ATOM 6120 C C . LYS G 1 87 ? 165.453 -19.013 92.320 1.00 44.01 87 LYS G C 1
ATOM 6121 O O . LYS G 1 87 ? 165.426 -19.470 91.178 1.00 44.01 87 LYS G O 1
ATOM 6127 N N . ASP G 1 88 ? 166.051 -17.862 92.630 1.00 41.77 88 ASP G N 1
ATOM 6128 C CA . ASP G 1 88 ? 166.711 -17.048 91.618 1.00 41.77 88 ASP G CA 1
ATOM 6129 C C . ASP G 1 88 ? 167.771 -17.866 90.899 1.00 41.79 88 ASP G C 1
ATOM 6130 O O . ASP G 1 88 ? 167.848 -17.850 89.678 1.00 41.79 88 ASP G O 1
ATOM 6132 N N . GLU G 1 89 ? 168.587 -18.586 91.651 1.00 29.94 89 GLU G N 1
ATOM 6133 C CA . GLU G 1 89 ? 169.622 -19.411 91.049 1.00 29.97 89 GLU G CA 1
ATOM 6134 C C . GLU G 1 89 ? 168.983 -20.470 90.142 1.00 29.94 89 GLU G C 1
ATOM 6135 O O . GLU G 1 89 ? 169.389 -20.649 89.003 1.00 29.94 89 GLU G O 1
ATOM 6141 N N . ILE G 1 90 ? 167.975 -21.164 90.656 1.00 35.00 90 ILE G N 1
ATOM 6142 C CA . ILE G 1 90 ? 167.301 -22.201 89.888 1.00 35.01 90 ILE G CA 1
ATOM 6143 C C . ILE G 1 90 ? 166.686 -21.648 88.616 1.00 34.99 90 ILE G C 1
ATOM 6144 O O . ILE G 1 90 ? 166.920 -22.157 87.527 1.00 34.99 90 ILE G O 1
ATOM 6149 N N . ILE G 1 91 ? 165.877 -20.609 88.766 1.00 29.20 91 ILE G N 1
ATOM 6150 C CA . ILE G 1 91 ? 165.226 -19.988 87.626 1.00 29.21 91 ILE G CA 1
ATOM 6151 C C . ILE G 1 91 ? 166.254 -19.569 86.586 1.00 29.20 91 ILE G C 1
ATOM 6152 O O . ILE G 1 91 ? 166.000 -19.675 85.383 1.00 29.19 91 ILE G O 1
ATOM 6157 N N . GLU G 1 92 ? 167.415 -19.119 87.055 1.00 35.94 92 GLU G N 1
ATOM 6158 C CA . GLU G 1 92 ? 168.502 -18.683 86.174 1.00 35.97 92 GLU G CA 1
ATOM 6159 C C . GLU G 1 92 ? 169.010 -19.720 85.176 1.00 35.97 92 GLU G C 1
ATOM 6160 O O . GLU G 1 92 ? 168.989 -19.489 83.974 1.00 35.95 92 GLU G O 1
ATOM 6166 N N . VAL G 1 93 ? 169.488 -20.847 85.686 1.00 42.60 93 VAL G N 1
ATOM 6167 C CA . VAL G 1 93 ? 170.014 -21.915 84.856 1.00 42.60 93 VAL G CA 1
ATOM 6168 C C . VAL G 1 93 ? 168.997 -22.317 83.778 1.00 42.60 93 VAL G C 1
ATOM 6169 O O . VAL G 1 93 ? 169.351 -22.581 82.624 1.00 42.60 93 VAL G O 1
ATOM 6181 N N . ILE G 1 95 ? 166.803 -20.375 82.498 1.00 23.63 95 ILE G N 1
ATOM 6182 C CA . ILE G 1 95 ? 166.685 -19.294 81.532 1.00 23.63 95 ILE G CA 1
ATOM 6183 C C . ILE G 1 95 ? 167.809 -19.510 80.546 1.00 23.63 95 ILE G C 1
ATOM 6184 O O . ILE G 1 95 ? 167.607 -19.387 79.346 1.00 23.62 95 ILE G O 1
ATOM 6189 N N . GLN G 1 96 ? 168.988 -19.858 81.054 1.00 32.22 96 GLN G N 1
ATOM 6190 C CA . GLN G 1 96 ? 170.134 -20.090 80.190 1.00 32.22 96 GLN G CA 1
ATOM 6191 C C . GLN G 1 96 ? 169.915 -21.266 79.235 1.00 32.23 96 GLN G C 1
ATOM 6192 O O . GLN G 1 96 ? 170.416 -21.269 78.110 1.00 32.23 96 GLN G O 1
ATOM 6206 N N . ALA G 1 98 ? 167.467 -21.886 77.612 1.00 17.11 98 ALA G N 1
ATOM 6207 C CA . ALA G 1 98 ? 166.688 -21.393 76.483 1.00 17.11 98 ALA G CA 1
ATOM 6208 C C . ALA G 1 98 ? 167.536 -21.212 75.247 1.00 17.11 98 ALA G C 1
ATOM 6209 O O . ALA G 1 98 ? 167.091 -21.444 74.140 1.00 17.11 98 ALA G O 1
ATOM 6211 N N . VAL G 1 99 ? 168.762 -20.781 75.444 1.00 29.91 99 VAL G N 1
ATOM 6212 C CA . VAL G 1 99 ? 169.671 -20.564 74.343 1.00 29.91 99 VAL G CA 1
ATOM 6213 C C . VAL G 1 99 ? 170.310 -21.835 73.805 1.00 29.91 99 VAL G C 1
ATOM 6214 O O . VAL G 1 99 ? 170.534 -21.967 72.607 1.00 29.91 99 VAL G O 1
ATOM 6218 N N . TYR G 1 100 ? 170.587 -22.780 74.697 1.00 27.45 100 TYR G N 1
ATOM 6219 C CA . TYR G 1 100 ? 171.246 -24.021 74.316 1.00 27.46 100 TYR G CA 1
ATOM 6220 C C . TYR G 1 100 ? 170.311 -25.184 74.032 1.00 27.44 100 TYR G C 1
ATOM 6221 O O . TYR G 1 100 ? 170.691 -26.129 73.356 1.00 27.44 100 TYR G O 1
ATOM 6230 N N . ALA G 1 101 ? 169.085 -25.114 74.526 1.00 23.83 101 ALA G N 1
ATOM 6231 C CA . ALA G 1 101 ? 168.122 -26.192 74.297 1.00 23.83 101 ALA G CA 1
ATOM 6232 C C . ALA G 1 101 ? 166.795 -25.710 73.692 1.00 23.83 101 ALA G C 1
ATOM 6233 O O . ALA G 1 101 ? 165.967 -26.508 73.284 1.00 23.83 101 ALA G O 1
ATOM 6235 N N . GLY G 1 102 ? 166.600 -24.401 73.635 1.00 19.58 102 GLY G N 1
ATOM 6236 C CA . GLY G 1 102 ? 165.382 -23.865 73.071 1.00 19.59 102 GLY G CA 1
ATOM 6237 C C . GLY G 1 102 ? 164.377 -23.454 74.117 1.00 19.59 102 GLY G C 1
ATOM 6238 O O . GLY G 1 102 ? 164.318 -24.017 75.198 1.00 19.59 102 GLY G O 1
ATOM 6239 N N . PHE G 1 103 ? 163.566 -22.465 73.787 1.00 14.42 103 PHE G N 1
ATOM 6240 C CA . PHE G 1 103 ? 162.564 -21.992 74.719 1.00 14.41 103 PHE G CA 1
ATOM 6241 C C . PHE G 1 103 ? 161.595 -23.057 75.179 1.00 14.41 103 PHE G C 1
ATOM 6242 O O . PHE G 1 103 ? 161.187 -23.058 76.325 1.00 14.41 103 PHE G O 1
ATOM 6250 N N . PRO G 1 104 ? 161.202 -23.980 74.291 1.00 21.79 104 PRO G N 1
ATOM 6251 C CA . PRO G 1 104 ? 160.254 -24.990 74.780 1.00 21.78 104 PRO G CA 1
ATOM 6252 C C . PRO G 1 104 ? 160.747 -25.842 75.971 1.00 21.79 104 PRO G C 1
ATOM 6253 O O . PRO G 1 104 ? 159.944 -26.277 76.794 1.00 21.78 104 PRO G O 1
ATOM 6257 N N . ALA G 1 105 ? 162.056 -26.068 76.068 1.00 34.76 105 ALA G N 1
ATOM 6258 C CA . ALA G 1 105 ? 162.613 -26.861 77.164 1.00 34.77 105 ALA G CA 1
ATOM 6259 C C . ALA G 1 105 ? 162.584 -26.046 78.445 1.00 34.77 105 ALA G C 1
ATOM 6260 O O . ALA G 1 105 ? 162.159 -26.519 79.510 1.00 34.78 105 ALA G O 1
ATOM 6262 N N . ALA G 1 106 ? 163.057 -24.813 78.317 1.00 25.06 106 ALA G N 1
ATOM 6263 C CA . ALA G 1 106 ? 163.117 -23.861 79.405 1.00 25.06 106 ALA G CA 1
ATOM 6264 C C . ALA G 1 106 ? 161.739 -23.596 79.964 1.00 25.06 106 ALA G C 1
ATOM 6265 O O . ALA G 1 106 ? 161.520 -23.678 81.164 1.00 25.06 106 ALA G O 1
ATOM 6267 N N . ILE G 1 107 ? 160.807 -23.245 79.094 1.00 23.79 107 ILE G N 1
ATOM 6268 C CA . ILE G 1 107 ? 159.457 -22.984 79.555 1.00 23.78 107 ILE G CA 1
ATOM 6269 C C . ILE G 1 107 ? 158.948 -24.249 80.248 1.00 23.78 107 ILE G C 1
ATOM 6270 O O . ILE G 1 107 ? 158.216 -24.188 81.237 1.00 23.78 107 ILE G O 1
ATOM 6275 N N . ASN G 1 108 ? 159.350 -25.409 79.741 1.00 16.88 108 ASN G N 1
ATOM 6276 C CA . ASN G 1 108 ? 158.909 -26.650 80.361 1.00 16.88 108 ASN G CA 1
ATOM 6277 C C . ASN G 1 108 ? 159.446 -26.814 81.789 1.00 16.88 108 ASN G C 1
ATOM 6278 O O . ASN G 1 108 ? 158.665 -27.010 82.721 1.00 16.87 108 ASN G O 1
ATOM 6283 N N . ALA G 1 109 ? 160.769 -26.726 81.951 1.00 33.67 109 ALA G N 1
ATOM 6284 C CA . ALA G 1 109 ? 161.410 -26.867 83.270 1.00 33.70 109 ALA G CA 1
ATOM 6285 C C . ALA G 1 109 ? 160.891 -25.885 84.307 1.00 33.70 109 ALA G C 1
ATOM 6286 O O . ALA G 1 109 ? 160.662 -26.248 85.462 1.00 33.70 109 ALA G O 1
ATOM 6288 N N . VAL G 1 110 ? 160.727 -24.635 83.885 1.00 21.84 110 VAL G N 1
ATOM 6289 C CA . VAL G 1 110 ? 160.246 -23.588 84.761 1.00 21.83 110 VAL G CA 1
ATOM 6290 C C . VAL G 1 110 ? 158.827 -23.884 85.224 1.00 21.84 110 VAL G C 1
ATOM 6291 O O . VAL G 1 110 ? 158.496 -23.663 86.377 1.00 21.84 110 VAL G O 1
ATOM 6295 N N . LEU G 1 111 ? 157.986 -24.395 84.335 1.00 31.98 111 LEU G N 1
ATOM 6296 C CA . LEU G 1 111 ? 156.624 -24.692 84.726 1.00 31.97 111 LEU G CA 1
ATOM 6297 C C . LEU G 1 111 ? 156.607 -25.844 85.715 1.00 31.96 111 LEU G C 1
ATOM 6298 O O . LEU G 1 111 ? 155.623 -26.058 86.402 1.00 31.97 111 LEU G O 1
ATOM 6303 N N . ALA G 1 112 ? 157.697 -26.592 85.791 1.00 27.59 112 ALA G N 1
ATOM 6304 C CA . ALA G 1 112 ? 157.781 -27.695 86.742 1.00 27.59 112 ALA G CA 1
ATOM 6305 C C . ALA G 1 112 ? 158.273 -27.144 88.081 1.00 27.60 112 ALA G C 1
ATOM 6306 O O . ALA G 1 112 ? 157.753 -27.489 89.132 1.00 27.59 112 ALA G O 1
ATOM 6308 N N . ALA G 1 113 ? 159.280 -26.282 88.045 1.00 41.02 113 ALA G N 1
ATOM 6309 C CA . ALA G 1 113 ? 159.789 -25.708 89.275 1.00 41.04 113 ALA G CA 1
ATOM 6310 C C . ALA G 1 113 ? 158.662 -24.970 89.982 1.00 41.05 113 ALA G C 1
ATOM 6311 O O . ALA G 1 113 ? 158.656 -24.838 91.201 1.00 41.04 113 ALA G O 1
ATOM 6313 N N . LYS G 1 114 ? 157.703 -24.495 89.200 1.00 58.19 114 LYS G N 1
ATOM 6314 C CA . LYS G 1 114 ? 156.564 -23.746 89.720 1.00 58.21 114 LYS G CA 1
ATOM 6315 C C . LYS G 1 114 ? 155.730 -24.577 90.674 1.00 58.21 114 LYS G C 1
ATOM 6316 O O . LYS G 1 114 ? 155.221 -24.070 91.668 1.00 58.21 114 LYS G O 1
ATOM 6322 N N . GLU G 1 115 ? 155.582 -25.855 90.350 1.00 49.47 115 GLU G N 1
ATOM 6323 C CA . GLU G 1 115 ? 154.808 -26.772 91.172 1.00 49.47 115 GLU G CA 1
ATOM 6324 C C . GLU G 1 115 ? 155.543 -27.069 92.475 1.00 49.45 115 GLU G C 1
ATOM 6325 O O . GLU G 1 115 ? 154.919 -27.163 93.533 1.00 49.45 115 GLU G O 1
ATOM 6331 N N . VAL G 1 116 ? 156.865 -27.210 92.408 1.00 31.24 116 VAL G N 1
ATOM 6332 C CA . VAL G 1 116 ? 157.645 -27.499 93.606 1.00 31.24 116 VAL G CA 1
ATOM 6333 C C . VAL G 1 116 ? 157.714 -26.250 94.481 1.00 31.24 116 VAL G C 1
ATOM 6334 O O . VAL G 1 116 ? 157.534 -26.331 95.691 1.00 31.23 116 VAL G O 1
ATOM 6338 N N . PHE G 1 117 ? 157.937 -25.091 93.869 1.00 51.05 117 PHE G N 1
ATOM 6339 C CA . PHE G 1 117 ? 157.990 -23.838 94.617 1.00 51.07 117 PHE G CA 1
ATOM 6340 C C . PHE G 1 117 ? 156.684 -23.594 95.368 1.00 51.08 117 PHE G C 1
ATOM 6341 O O . PHE G 1 117 ? 156.596 -22.705 96.207 1.00 51.08 117 PHE G O 1
ATOM 6349 N N . THR G 1 118 ? 155.663 -24.380 95.064 1.00 71.76 118 THR G N 1
ATOM 6350 C CA . THR G 1 118 ? 154.386 -24.219 95.734 1.00 71.75 118 THR G CA 1
ATOM 6351 C C . THR G 1 118 ? 154.146 -25.394 96.675 1.00 71.78 118 THR G C 1
ATOM 6352 O O . THR G 1 118 ? 153.856 -26.506 96.230 1.00 71.78 118 THR G O 1
ATOM 6356 N N . GLU G 1 119 ? 154.283 -25.146 97.976 1.00 102.20 119 GLU G N 1
ATOM 6357 C CA . GLU G 1 119 ? 154.065 -26.185 98.979 1.00 102.21 119 GLU G CA 1
ATOM 6358 C C . GLU G 1 119 ? 153.557 -25.592 100.296 1.00 102.21 119 GLU G C 1
ATOM 6359 O O . GLU G 1 119 ? 152.465 -26.010 100.735 1.00 86.69 119 GLU G O 1
ATOM 6365 N N . GLU H 1 2 ? 173.031 -1.856 67.854 1.00 54.34 2 GLU H N 1
ATOM 6366 C CA . GLU H 1 2 ? 173.475 -0.986 68.985 1.00 54.34 2 GLU H CA 1
ATOM 6367 C C . GLU H 1 2 ? 173.935 -1.794 70.214 1.00 54.33 2 GLU H C 1
ATOM 6368 O O . GLU H 1 2 ? 174.620 -1.262 71.099 1.00 54.32 2 GLU H O 1
ATOM 6374 N N . ARG H 1 3 ? 173.535 -3.069 70.273 1.00 51.65 3 ARG H N 1
ATOM 6375 C CA . ARG H 1 3 ? 173.938 -3.981 71.348 1.00 51.65 3 ARG H CA 1
ATOM 6376 C C . ARG H 1 3 ? 174.742 -5.046 70.632 1.00 51.64 3 ARG H C 1
ATOM 6377 O O . ARG H 1 3 ? 175.315 -5.947 71.247 1.00 51.63 3 ARG H O 1
ATOM 6385 N N . TYR H 1 4 ? 174.748 -4.958 69.307 1.00 37.72 4 TYR H N 1
ATOM 6386 C CA . TYR H 1 4 ? 175.541 -5.885 68.533 1.00 37.71 4 TYR H CA 1
ATOM 6387 C C . TYR H 1 4 ? 176.948 -5.593 69.060 1.00 37.71 4 TYR H C 1
ATOM 6388 O O . TYR H 1 4 ? 177.780 -6.484 69.155 1.00 37.71 4 TYR H O 1
ATOM 6397 N N . ARG H 1 5 ? 177.188 -4.337 69.439 1.00 37.95 5 ARG H N 1
ATOM 6398 C CA . ARG H 1 5 ? 178.498 -3.951 69.933 1.00 37.97 5 ARG H CA 1
ATOM 6399 C C . ARG H 1 5 ? 178.788 -4.531 71.304 1.00 37.96 5 ARG H C 1
ATOM 6400 O O . ARG H 1 5 ? 179.816 -5.189 71.500 1.00 37.95 5 ARG H O 1
ATOM 6408 N N . ARG H 1 6 ? 177.882 -4.284 72.244 1.00 35.27 6 ARG H N 1
ATOM 6409 C CA . ARG H 1 6 ? 178.052 -4.780 73.597 1.00 35.28 6 ARG H CA 1
ATOM 6410 C C . ARG H 1 6 ? 178.282 -6.302 73.633 1.00 35.29 6 ARG H C 1
ATOM 6411 O O . ARG H 1 6 ? 179.163 -6.781 74.353 1.00 35.29 6 ARG H O 1
ATOM 6419 N N . GLY H 1 7 ? 177.507 -7.058 72.859 1.00 33.08 7 GLY H N 1
ATOM 6420 C CA . GLY H 1 7 ? 177.682 -8.498 72.847 1.00 33.08 7 GLY H CA 1
ATOM 6421 C C . GLY H 1 7 ? 178.993 -8.932 72.211 1.00 33.08 7 GLY H C 1
ATOM 6422 O O . GLY H 1 7 ? 179.699 -9.793 72.735 1.00 33.08 7 GLY H O 1
ATOM 6431 N N . GLU H 1 9 ? 181.548 -7.340 72.142 1.00 40.12 9 GLU H N 1
ATOM 6432 C CA . GLU H 1 9 ? 182.595 -6.898 73.048 1.00 40.12 9 GLU H CA 1
ATOM 6433 C C . GLU H 1 9 ? 182.763 -7.965 74.117 1.00 40.09 9 GLU H C 1
ATOM 6434 O O . GLU H 1 9 ? 183.849 -8.540 74.273 1.00 40.09 9 GLU H O 1
ATOM 6440 N N . ILE H 1 10 ? 181.676 -8.236 74.841 1.00 26.94 10 ILE H N 1
ATOM 6441 C CA . ILE H 1 10 ? 181.684 -9.253 75.886 1.00 26.92 10 ILE H CA 1
ATOM 6442 C C . ILE H 1 10 ? 182.336 -10.532 75.366 1.00 26.95 10 ILE H C 1
ATOM 6443 O O . ILE H 1 10 ? 183.344 -10.981 75.908 1.00 26.95 10 ILE H O 1
ATOM 6448 N N . LEU H 1 11 ? 181.787 -11.106 74.302 1.00 57.04 11 LEU H N 1
ATOM 6449 C CA . LEU H 1 11 ? 182.340 -12.334 73.737 1.00 57.05 11 LEU H CA 1
ATOM 6450 C C . LEU H 1 11 ? 183.816 -12.253 73.349 1.00 57.05 11 LEU H C 1
ATOM 6451 O O . LEU H 1 11 ? 184.553 -13.226 73.524 1.00 57.05 11 LEU H O 1
ATOM 6456 N N . ASN H 1 12 ? 184.259 -11.111 72.825 1.00 59.23 12 ASN H N 1
ATOM 6457 C CA . ASN H 1 12 ? 185.654 -10.988 72.409 1.00 59.24 12 ASN H CA 1
ATOM 6458 C C . ASN H 1 12 ? 186.625 -11.091 73.570 1.00 59.24 12 ASN H C 1
ATOM 6459 O O . ASN H 1 12 ? 187.769 -11.516 73.397 1.00 59.24 12 ASN H O 1
ATOM 6464 N N . ARG H 1 13 ? 186.177 -10.697 74.755 1.00 40.59 13 ARG H N 1
ATOM 6465 C CA . ARG H 1 13 ? 187.036 -10.783 75.923 1.00 40.59 13 ARG H CA 1
ATOM 6466 C C . ARG H 1 13 ? 186.876 -12.134 76.597 1.00 40.59 13 ARG H C 1
ATOM 6467 O O . ARG H 1 13 ? 187.725 -12.540 77.392 1.00 40.59 13 ARG H O 1
ATOM 6483 N N . ASN H 1 15 ? 185.982 -15.252 74.752 1.00 47.45 15 ASN H N 1
ATOM 6484 C CA . ASN H 1 15 ? 186.563 -16.298 73.932 1.00 47.44 15 ASN H CA 1
ATOM 6485 C C . ASN H 1 15 ? 186.908 -15.831 72.525 1.00 47.44 15 ASN H C 1
ATOM 6486 O O . ASN H 1 15 ? 186.093 -15.942 71.617 1.00 47.44 15 ASN H O 1
ATOM 6491 N N . ARG H 1 16 ? 188.130 -15.331 72.353 1.00 41.39 16 ARG H N 1
ATOM 6492 C CA . ARG H 1 16 ? 188.602 -14.829 71.061 1.00 41.40 16 ARG H CA 1
ATOM 6493 C C . ARG H 1 16 ? 188.409 -15.813 69.895 1.00 41.41 16 ARG H C 1
ATOM 6494 O O . ARG H 1 16 ? 188.223 -15.390 68.749 1.00 41.40 16 ARG H O 1
ATOM 6496 N N . LYS H 1 17 ? 188.455 -17.112 70.185 1.00 59.66 17 LYS H N 1
ATOM 6497 C CA . LYS H 1 17 ? 188.283 -18.129 69.149 1.00 59.66 17 LYS H CA 1
ATOM 6498 C C . LYS H 1 17 ? 186.826 -18.192 68.683 1.00 59.65 17 LYS H C 1
ATOM 6499 O O . LYS H 1 17 ? 186.548 -18.092 67.488 1.00 59.66 17 LYS H O 1
ATOM 6505 N N . SER H 1 18 ? 185.902 -18.364 69.623 1.00 24.11 18 SER H N 1
ATOM 6506 C CA . SER H 1 18 ? 184.487 -18.399 69.293 1.00 24.11 18 SER H CA 1
ATOM 6507 C C . SER H 1 18 ? 184.130 -17.089 68.597 1.00 24.09 18 SER H C 1
ATOM 6508 O O . SER H 1 18 ? 183.265 -17.063 67.735 1.00 24.08 18 SER H O 1
ATOM 6511 N N . TYR H 1 19 ? 184.808 -16.010 68.973 1.00 65.84 19 TYR H N 1
ATOM 6512 C CA . TYR H 1 19 ? 184.565 -14.692 68.387 1.00 65.86 19 TYR H CA 1
ATOM 6513 C C . TYR H 1 19 ? 184.893 -14.653 66.894 1.00 65.86 19 TYR H C 1
ATOM 6514 O O . TYR H 1 19 ? 184.042 -14.341 66.062 1.00 65.86 19 TYR H O 1
ATOM 6523 N N . THR H 1 20 ? 186.139 -14.955 66.558 1.00 62.89 20 THR H N 1
ATOM 6524 C CA . THR H 1 20 ? 186.556 -14.949 65.169 1.00 62.89 20 THR H CA 1
ATOM 6525 C C . THR H 1 20 ? 185.792 -16.020 64.389 1.00 62.91 20 THR H C 1
ATOM 6526 O O . THR H 1 20 ? 185.459 -15.832 63.219 1.00 62.91 20 THR H O 1
ATOM 6530 N N . ALA H 1 21 ? 185.499 -17.138 65.047 1.00 54.06 21 ALA H N 1
ATOM 6531 C CA . ALA H 1 21 ? 184.759 -18.221 64.413 1.00 54.06 21 ALA H CA 1
ATOM 6532 C C . ALA H 1 21 ? 183.458 -17.687 63.831 1.00 54.06 21 ALA H C 1
ATOM 6533 O O . ALA H 1 21 ? 183.059 -18.035 62.727 1.00 54.06 21 ALA H O 1
ATOM 6535 N N . ILE H 1 22 ? 182.800 -16.826 64.584 1.00 39.76 22 ILE H N 1
ATOM 6536 C CA . ILE H 1 22 ? 181.544 -16.264 64.151 1.00 39.76 22 ILE H CA 1
ATOM 6537 C C . ILE H 1 22 ? 181.667 -15.323 62.964 1.00 39.74 22 ILE H C 1
ATOM 6538 O O . ILE H 1 22 ? 180.742 -15.253 62.156 1.00 39.75 22 ILE H O 1
ATOM 6543 N N . ARG H 1 23 ? 182.783 -14.604 62.840 1.00 57.92 23 ARG H N 1
ATOM 6544 C CA . ARG H 1 23 ? 182.951 -13.685 61.711 1.00 57.92 23 ARG H CA 1
ATOM 6545 C C . ARG H 1 23 ? 183.199 -14.474 60.445 1.00 57.92 23 ARG H C 1
ATOM 6546 O O . ARG H 1 23 ? 183.514 -13.916 59.383 1.00 57.92 23 ARG H O 1
ATOM 6554 N N . ASP H 1 24 ? 183.074 -15.794 60.598 1.00 33.68 24 ASP H N 1
ATOM 6555 C CA . ASP H 1 24 ? 183.197 -16.751 59.514 1.00 33.67 24 ASP H CA 1
ATOM 6556 C C . ASP H 1 24 ? 181.968 -17.665 59.380 1.00 33.67 24 ASP H C 1
ATOM 6557 O O . ASP H 1 24 ? 182.033 -18.822 58.967 1.00 33.67 24 ASP H O 1
ATOM 6562 N N . GLU H 1 25 ? 180.832 -17.049 59.686 1.00 66.18 25 GLU H N 1
ATOM 6563 C CA . GLU H 1 25 ? 179.518 -17.625 59.530 1.00 66.18 25 GLU H CA 1
ATOM 6564 C C . GLU H 1 25 ? 178.622 -16.379 59.459 1.00 66.21 25 GLU H C 1
ATOM 6565 O O . GLU H 1 25 ? 177.395 -16.462 59.397 1.00 66.21 25 GLU H O 1
ATOM 6571 N N . LEU H 1 26 ? 179.280 -15.219 59.497 1.00 73.14 26 LEU H N 1
ATOM 6572 C CA . LEU H 1 26 ? 178.620 -13.919 59.453 1.00 73.13 26 LEU H CA 1
ATOM 6573 C C . LEU H 1 26 ? 178.254 -13.639 58.013 1.00 73.14 26 LEU H C 1
ATOM 6574 O O . LEU H 1 26 ? 177.321 -12.895 57.719 1.00 73.16 26 LEU H O 1
ATOM 6579 N N . GLU H 1 27 ? 178.996 -14.260 57.110 1.00 70.64 27 GLU H N 1
ATOM 6580 C CA . GLU H 1 27 ? 178.764 -14.080 55.690 1.00 70.65 27 GLU H CA 1
ATOM 6581 C C . GLU H 1 27 ? 177.890 -15.174 55.060 1.00 70.64 27 GLU H C 1
ATOM 6582 O O . GLU H 1 27 ? 177.190 -14.918 54.082 1.00 70.64 27 GLU H O 1
ATOM 6588 N N . ASP H 1 28 ? 177.923 -16.386 55.609 1.00 64.92 28 ASP H N 1
ATOM 6589 C CA . ASP H 1 28 ? 177.105 -17.460 55.060 1.00 64.91 28 ASP H CA 1
ATOM 6590 C C . ASP H 1 28 ? 175.673 -17.249 55.466 1.00 64.90 28 ASP H C 1
ATOM 6591 O O . ASP H 1 28 ? 174.820 -16.906 54.651 1.00 64.91 28 ASP H O 1
ATOM 6596 N N . VAL H 1 29 ? 175.398 -17.498 56.735 1.00 35.33 29 VAL H N 1
ATOM 6597 C CA . VAL H 1 29 ? 174.053 -17.288 57.222 1.00 35.33 29 VAL H CA 1
ATOM 6598 C C . VAL H 1 29 ? 173.942 -15.781 57.274 1.00 35.32 29 VAL H C 1
ATOM 6599 O O . VAL H 1 29 ? 174.940 -15.083 57.473 1.00 35.30 29 VAL H O 1
ATOM 6603 N N . ALA H 1 30 ? 172.736 -15.273 57.082 1.00 52.15 30 ALA H N 1
ATOM 6604 C CA . ALA H 1 30 ? 172.515 -13.842 57.137 1.00 52.17 30 ALA H CA 1
ATOM 6605 C C . ALA H 1 30 ? 173.332 -13.242 58.286 1.00 52.19 30 ALA H C 1
ATOM 6606 O O . ALA H 1 30 ? 173.657 -13.921 59.269 1.00 52.19 30 ALA H O 1
ATOM 6608 N N . PRO H 1 31 ? 173.702 -11.967 58.172 1.00 102.19 31 PRO H N 1
ATOM 6609 C CA . PRO H 1 31 ? 174.456 -11.483 59.327 1.00 102.20 31 PRO H CA 1
ATOM 6610 C C . PRO H 1 31 ? 173.536 -11.660 60.544 1.00 102.20 31 PRO H C 1
ATOM 6611 O O . PRO H 1 31 ? 173.953 -11.493 61.687 1.00 102.21 31 PRO H O 1
ATOM 6615 N N . ASP H 1 32 ? 172.289 -12.039 60.252 1.00 61.14 32 ASP H N 1
ATOM 6616 C CA . ASP H 1 32 ? 171.216 -12.236 61.225 1.00 61.13 32 ASP H CA 1
ATOM 6617 C C . ASP H 1 32 ? 171.396 -13.263 62.328 1.00 61.11 32 ASP H C 1
ATOM 6618 O O . ASP H 1 32 ? 171.021 -13.010 63.467 1.00 61.10 32 ASP H O 1
ATOM 6623 N N . LEU H 1 33 ? 171.931 -14.433 62.016 1.00 27.16 33 LEU H N 1
ATOM 6624 C CA . LEU H 1 33 ? 172.126 -15.401 63.072 1.00 27.14 33 LEU H CA 1
ATOM 6625 C C . LEU H 1 33 ? 173.363 -15.005 63.836 1.00 27.14 33 LEU H C 1
ATOM 6626 O O . LEU H 1 33 ? 173.382 -15.039 65.059 1.00 27.15 33 LEU H O 1
ATOM 6631 N N . ALA H 1 34 ? 174.404 -14.621 63.113 1.00 28.21 34 ALA H N 1
ATOM 6632 C CA . ALA H 1 34 ? 175.634 -14.207 63.759 1.00 28.22 34 ALA H CA 1
ATOM 6633 C C . ALA H 1 34 ? 175.315 -13.034 64.654 1.00 28.22 34 ALA H C 1
ATOM 6634 O O . ALA H 1 34 ? 176.040 -12.753 65.600 1.00 28.22 34 ALA H O 1
ATOM 6636 N N . ARG H 1 35 ? 174.218 -12.353 64.358 1.00 57.52 35 ARG H N 1
ATOM 6637 C CA . ARG H 1 35 ? 173.820 -11.202 65.142 1.00 57.53 35 ARG H CA 1
ATOM 6638 C C . ARG H 1 35 ? 172.982 -11.599 66.354 1.00 57.53 35 ARG H C 1
ATOM 6639 O O . ARG H 1 35 ? 173.233 -11.129 67.458 1.00 57.53 35 ARG H O 1
ATOM 6647 N N . PHE H 1 36 ? 171.993 -12.462 66.167 1.00 40.77 36 PHE H N 1
ATOM 6648 C CA . PHE H 1 36 ? 171.188 -12.881 67.297 1.00 40.76 36 PHE H CA 1
ATOM 6649 C C . PHE H 1 36 ? 172.044 -13.551 68.360 1.00 40.76 36 PHE H C 1
ATOM 6650 O O . PHE H 1 36 ? 171.754 -13.453 69.551 1.00 40.76 36 PHE H O 1
ATOM 6658 N N . VAL H 1 37 ? 173.099 -14.241 67.951 1.00 32.20 37 VAL H N 1
ATOM 6659 C CA . VAL H 1 37 ? 173.925 -14.885 68.945 1.00 32.21 37 VAL H CA 1
ATOM 6660 C C . VAL H 1 37 ? 174.582 -13.782 69.754 1.00 32.20 37 VAL H C 1
ATOM 6661 O O . VAL H 1 37 ? 174.560 -13.795 70.979 1.00 32.20 37 VAL H O 1
ATOM 6665 N N . ALA H 1 38 ? 175.143 -12.805 69.056 1.00 32.03 38 ALA H N 1
ATOM 6666 C CA . ALA H 1 38 ? 175.796 -11.674 69.696 1.00 32.04 38 ALA H CA 1
ATOM 6667 C C . ALA H 1 38 ? 174.795 -10.872 70.530 1.00 32.02 38 ALA H C 1
ATOM 6668 O O . ALA H 1 38 ? 175.032 -10.577 71.697 1.00 32.03 38 ALA H O 1
ATOM 6670 N N . GLU H 1 39 ? 173.669 -10.517 69.931 1.00 33.54 39 GLU H N 1
ATOM 6671 C CA . GLU H 1 39 ? 172.660 -9.758 70.653 1.00 33.54 39 GLU H CA 1
ATOM 6672 C C . GLU H 1 39 ? 172.014 -10.530 71.801 1.00 33.54 39 GLU H C 1
ATOM 6673 O O . GLU H 1 39 ? 172.192 -10.190 72.960 1.00 33.53 39 GLU H O 1
ATOM 6679 N N . PHE H 1 40 ? 171.287 -11.584 71.475 1.00 33.34 40 PHE H N 1
ATOM 6680 C CA . PHE H 1 40 ? 170.582 -12.364 72.475 1.00 33.34 40 PHE H CA 1
ATOM 6681 C C . PHE H 1 40 ? 171.329 -13.278 73.450 1.00 33.36 40 PHE H C 1
ATOM 6682 O O . PHE H 1 40 ? 171.062 -13.252 74.651 1.00 33.36 40 PHE H O 1
ATOM 6690 N N . ALA H 1 41 ? 172.233 -14.107 72.943 1.00 47.15 41 ALA H N 1
ATOM 6691 C CA . ALA H 1 41 ? 172.950 -15.048 73.795 1.00 47.16 41 ALA H CA 1
ATOM 6692 C C . ALA H 1 41 ? 173.969 -14.435 74.724 1.00 47.16 41 ALA H C 1
ATOM 6693 O O . ALA H 1 41 ? 173.865 -14.583 75.943 1.00 47.16 41 ALA H O 1
ATOM 6695 N N . TYR H 1 42 ? 174.965 -13.760 74.162 1.00 60.22 42 TYR H N 1
ATOM 6696 C CA . TYR H 1 42 ? 175.994 -13.172 74.999 1.00 60.22 42 TYR H CA 1
ATOM 6697 C C . TYR H 1 42 ? 175.606 -11.830 75.591 1.00 60.21 42 TYR H C 1
ATOM 6698 O O . TYR H 1 42 ? 175.796 -11.588 76.782 1.00 60.23 42 TYR H O 1
ATOM 6707 N N . GLY H 1 43 ? 175.033 -10.963 74.776 1.00 31.39 43 GLY H N 1
ATOM 6708 C CA . GLY H 1 43 ? 174.649 -9.664 75.284 1.00 31.39 43 GLY H CA 1
ATOM 6709 C C . GLY H 1 43 ? 173.363 -9.620 76.089 1.00 31.37 43 GLY H C 1
ATOM 6710 O O . GLY H 1 43 ? 173.032 -8.585 76.658 1.00 31.37 43 GLY H O 1
ATOM 6711 N N . ASP H 1 44 ? 172.624 -10.716 76.157 1.00 37.23 44 ASP H N 1
ATOM 6712 C CA . ASP H 1 44 ? 171.382 -10.681 76.913 1.00 37.24 44 ASP H CA 1
ATOM 6713 C C . ASP H 1 44 ? 171.268 -11.738 77.987 1.00 37.27 44 ASP H C 1
ATOM 6714 O O . ASP H 1 44 ? 170.351 -11.692 78.804 1.00 37.24 44 ASP H O 1
ATOM 6719 N N . VAL H 1 45 ? 172.181 -12.697 77.994 1.00 78.06 45 VAL H N 1
ATOM 6720 C CA . VAL H 1 45 ? 172.113 -13.737 79.003 1.00 78.05 45 VAL H CA 1
ATOM 6721 C C . VAL H 1 45 ? 173.395 -13.817 79.819 1.00 78.07 45 VAL H C 1
ATOM 6722 O O . VAL H 1 45 ? 173.342 -13.916 81.042 1.00 78.09 45 VAL H O 1
ATOM 6726 N N . TYR H 1 46 ? 174.547 -13.762 79.159 1.00 34.46 46 TYR H N 1
ATOM 6727 C CA . TYR H 1 46 ? 175.821 -13.808 79.883 1.00 34.43 46 TYR H CA 1
ATOM 6728 C C . TYR H 1 46 ? 176.092 -12.491 80.630 1.00 34.42 46 TYR H C 1
ATOM 6729 O O . TYR H 1 46 ? 176.875 -12.450 81.579 1.00 34.41 46 TYR H O 1
ATOM 6738 N N . SER H 1 47 ? 175.422 -11.428 80.195 1.00 18.62 47 SER H N 1
ATOM 6739 C CA . SER H 1 47 ? 175.562 -10.117 80.791 1.00 18.61 47 SER H CA 1
ATOM 6740 C C . SER H 1 47 ? 174.695 -10.015 82.059 1.00 18.62 47 SER H C 1
ATOM 6741 O O . SER H 1 47 ? 174.696 -8.985 82.749 1.00 18.62 47 SER H O 1
ATOM 6744 N N . ARG H 1 48 ? 173.945 -11.074 82.350 1.00 49.70 48 ARG H N 1
ATOM 6745 C CA . ARG H 1 48 ? 173.095 -11.091 83.535 1.00 49.72 48 ARG H CA 1
ATOM 6746 C C . ARG H 1 48 ? 173.918 -11.581 84.721 1.00 49.74 48 ARG H C 1
ATOM 6747 O O . ARG H 1 48 ? 174.846 -12.386 84.572 1.00 49.74 48 ARG H O 1
ATOM 6755 N N . GLY H 1 49 ? 173.587 -11.093 85.905 1.00 77.30 49 GLY H N 1
ATOM 6756 C CA . GLY H 1 49 ? 174.365 -11.498 87.050 1.00 77.31 49 GLY H CA 1
ATOM 6757 C C . GLY H 1 49 ? 173.636 -12.059 88.243 1.00 77.30 49 GLY H C 1
ATOM 6758 O O . GLY H 1 49 ? 172.899 -11.365 88.935 1.00 77.31 49 GLY H O 1
ATOM 6759 N N . VAL H 1 50 ? 173.850 -13.337 88.482 1.00 38.31 50 VAL H N 1
ATOM 6760 C CA . VAL H 1 50 ? 173.263 -14.001 89.621 1.00 38.28 50 VAL H CA 1
ATOM 6761 C C . VAL H 1 50 ? 174.168 -15.177 89.797 1.00 38.26 50 VAL H C 1
ATOM 6762 O O . VAL H 1 50 ? 174.415 -15.645 90.899 1.00 38.27 50 VAL H O 1
ATOM 6766 N N . LEU H 1 51 ? 174.678 -15.642 88.674 1.00 27.34 51 LEU H N 1
ATOM 6767 C CA . LEU H 1 51 ? 175.607 -16.740 88.674 1.00 27.34 51 LEU H CA 1
ATOM 6768 C C . LEU H 1 51 ? 176.886 -16.159 88.081 1.00 27.34 51 LEU H C 1
ATOM 6769 O O . LEU H 1 51 ? 176.839 -15.276 87.213 1.00 27.33 51 LEU H O 1
ATOM 6774 N N . ASP H 1 52 ? 178.027 -16.612 88.582 1.00 45.74 52 ASP H N 1
ATOM 6775 C CA . ASP H 1 52 ? 179.303 -16.133 88.088 1.00 45.75 52 ASP H CA 1
ATOM 6776 C C . ASP H 1 52 ? 179.477 -16.712 86.695 1.00 45.76 52 ASP H C 1
ATOM 6777 O O . ASP H 1 52 ? 178.792 -17.663 86.337 1.00 45.76 52 ASP H O 1
ATOM 6779 N N . LEU H 1 53 ? 180.380 -16.140 85.908 1.00 41.54 53 LEU H N 1
ATOM 6780 C CA . LEU H 1 53 ? 180.642 -16.654 84.565 1.00 41.54 53 LEU H CA 1
ATOM 6781 C C . LEU H 1 53 ? 181.136 -18.091 84.653 1.00 41.54 53 LEU H C 1
ATOM 6782 O O . LEU H 1 53 ? 180.897 -18.889 83.759 1.00 41.54 53 LEU H O 1
ATOM 6787 N N . LYS H 1 54 ? 181.837 -18.407 85.735 1.00 43.40 54 LYS H N 1
ATOM 6788 C CA . LYS H 1 54 ? 182.392 -19.738 85.948 1.00 43.41 54 LYS H CA 1
ATOM 6789 C C . LYS H 1 54 ? 181.311 -20.799 86.024 1.00 43.41 54 LYS H C 1
ATOM 6790 O O . LYS H 1 54 ? 181.412 -21.857 85.409 1.00 43.40 54 LYS H O 1
ATOM 6796 N N . THR H 1 55 ? 180.275 -20.515 86.794 1.00 49.54 55 THR H N 1
ATOM 6797 C CA . THR H 1 55 ? 179.173 -21.450 86.936 1.00 49.53 55 THR H CA 1
ATOM 6798 C C . THR H 1 55 ? 178.446 -21.571 85.595 1.00 49.54 55 THR H C 1
ATOM 6799 O O . THR H 1 55 ? 177.940 -22.630 85.238 1.00 49.55 55 THR H O 1
ATOM 6803 N N . ARG H 1 56 ? 178.406 -20.480 84.844 1.00 32.50 56 ARG H N 1
ATOM 6804 C CA . ARG H 1 56 ? 177.735 -20.497 83.563 1.00 32.47 56 ARG H CA 1
ATOM 6805 C C . ARG H 1 56 ? 178.430 -21.375 82.540 1.00 32.47 56 ARG H C 1
ATOM 6806 O O . ARG H 1 56 ? 177.801 -22.272 81.991 1.00 32.48 56 ARG H O 1
ATOM 6814 N N . GLU H 1 57 ? 179.714 -21.148 82.283 1.00 31.23 57 GLU H N 1
ATOM 6815 C CA . GLU H 1 57 ? 180.408 -21.982 81.304 1.00 31.23 57 GLU H CA 1
ATOM 6816 C C . GLU H 1 57 ? 180.349 -23.460 81.651 1.00 31.22 57 GLU H C 1
ATOM 6817 O O . GLU H 1 57 ? 180.628 -24.305 80.817 1.00 31.22 57 GLU H O 1
ATOM 6823 N N . LEU H 1 58 ? 179.962 -23.769 82.880 1.00 25.21 58 LEU H N 1
ATOM 6824 C CA . LEU H 1 58 ? 179.863 -25.146 83.348 1.00 25.21 58 LEU H CA 1
ATOM 6825 C C . LEU H 1 58 ? 178.482 -25.764 83.065 1.00 25.21 58 LEU H C 1
ATOM 6826 O O . LEU H 1 58 ? 178.381 -26.928 82.688 1.00 25.20 58 LEU H O 1
ATOM 6831 N N . LEU H 1 59 ? 177.426 -24.976 83.242 1.00 39.07 59 LEU H N 1
ATOM 6832 C CA . LEU H 1 59 ? 176.060 -25.431 82.987 1.00 39.07 59 LEU H CA 1
ATOM 6833 C C . LEU H 1 59 ? 175.863 -25.626 81.479 1.00 39.07 59 LEU H C 1
ATOM 6834 O O . LEU H 1 59 ? 175.107 -26.489 81.036 1.00 39.07 59 LEU H O 1
ATOM 6839 N N . THR H 1 60 ? 176.544 -24.793 80.702 1.00 27.65 60 THR H N 1
ATOM 6840 C CA . THR H 1 60 ? 176.495 -24.845 79.252 1.00 27.64 60 THR H CA 1
ATOM 6841 C C . THR H 1 60 ? 177.162 -26.146 78.826 1.00 27.64 60 THR H C 1
ATOM 6842 O O . THR H 1 60 ? 176.666 -26.851 77.952 1.00 27.64 60 THR H O 1
ATOM 6846 N N . LEU H 1 61 ? 178.287 -26.462 79.455 1.00 33.15 61 LEU H N 1
ATOM 6847 C CA . LEU H 1 61 ? 179.011 -27.687 79.151 1.00 33.15 61 LEU H CA 1
ATOM 6848 C C . LEU H 1 61 ? 178.133 -28.913 79.384 1.00 33.15 61 LEU H C 1
ATOM 6849 O O . LEU H 1 61 ? 178.241 -29.909 78.669 1.00 33.15 61 LEU H O 1
ATOM 6854 N N . ALA H 1 62 ? 177.266 -28.840 80.388 1.00 24.14 62 ALA H N 1
ATOM 6855 C CA . ALA H 1 62 ? 176.383 -29.953 80.698 1.00 24.14 62 ALA H CA 1
ATOM 6856 C C . ALA H 1 62 ? 175.325 -30.073 79.620 1.00 24.14 62 ALA H C 1
ATOM 6857 O O . ALA H 1 62 ? 174.990 -31.166 79.183 1.00 24.15 62 ALA H O 1
ATOM 6859 N N . ALA H 1 63 ? 174.801 -28.931 79.194 1.00 29.48 63 ALA H N 1
ATOM 6860 C CA . ALA H 1 63 ? 173.773 -28.889 78.168 1.00 29.49 63 ALA H CA 1
ATOM 6861 C C . ALA H 1 63 ? 174.205 -29.556 76.874 1.00 29.49 63 ALA H C 1
ATOM 6862 O O . ALA H 1 63 ? 173.476 -30.360 76.302 1.00 29.47 63 ALA H O 1
ATOM 6864 N N . LEU H 1 64 ? 175.405 -29.215 76.425 1.00 27.69 64 LEU H N 1
ATOM 6865 C CA . LEU H 1 64 ? 175.943 -29.731 75.181 1.00 27.68 64 LEU H CA 1
ATOM 6866 C C . LEU H 1 64 ? 176.417 -31.178 75.233 1.00 27.68 64 LEU H C 1
ATOM 6867 O O . LEU H 1 64 ? 176.558 -31.813 74.185 1.00 27.68 64 LEU H O 1
ATOM 6872 N N . THR H 1 65 ? 176.669 -31.710 76.430 1.00 29.94 65 THR H N 1
ATOM 6873 C CA . THR H 1 65 ? 177.112 -33.102 76.520 1.00 29.94 65 THR H CA 1
ATOM 6874 C C . THR H 1 65 ? 175.943 -33.985 76.134 1.00 29.94 65 THR H C 1
ATOM 6875 O O . THR H 1 65 ? 176.116 -34.971 75.430 1.00 29.94 65 THR H O 1
ATOM 6879 N N . VAL H 1 66 ? 174.750 -33.612 76.580 1.00 32.41 66 VAL H N 1
ATOM 6880 C CA . VAL H 1 66 ? 173.549 -34.366 76.238 1.00 32.40 66 VAL H CA 1
ATOM 6881 C C . VAL H 1 66 ? 173.208 -34.255 74.753 1.00 32.40 66 VAL H C 1
ATOM 6882 O O . VAL H 1 66 ? 172.814 -35.241 74.148 1.00 32.41 66 VAL H O 1
ATOM 6886 N N . LEU H 1 67 ? 173.365 -33.061 74.182 1.00 27.84 67 LEU H N 1
ATOM 6887 C CA . LEU H 1 67 ? 173.089 -32.807 72.759 1.00 27.83 67 LEU H CA 1
ATOM 6888 C C . LEU H 1 67 ? 174.209 -33.300 71.820 1.00 27.82 67 LEU H C 1
ATOM 6889 O O . LEU H 1 67 ? 174.099 -33.197 70.600 1.00 27.83 67 LEU H O 1
ATOM 6894 N N . ARG H 1 68 ? 175.291 -33.814 72.400 1.00 15.15 68 ARG H N 1
ATOM 6895 C CA . ARG H 1 68 ? 176.432 -34.301 71.640 1.00 15.14 68 ARG H CA 1
ATOM 6896 C C . ARG H 1 68 ? 176.925 -33.266 70.627 1.00 15.15 68 ARG H C 1
ATOM 6897 O O . ARG H 1 68 ? 177.531 -33.618 69.611 1.00 15.14 68 ARG H O 1
ATOM 6905 N N . ALA H 1 69 ? 176.676 -31.990 70.904 1.00 27.35 69 ALA H N 1
ATOM 6906 C CA . ALA H 1 69 ? 177.090 -30.909 70.014 1.00 27.37 69 ALA H CA 1
ATOM 6907 C C . ALA H 1 69 ? 178.574 -30.621 70.182 1.00 27.38 69 ALA H C 1
ATOM 6908 O O . ALA H 1 69 ? 178.959 -29.592 70.746 1.00 27.37 69 ALA H O 1
ATOM 6910 N N . ASP H 1 70 ? 179.397 -31.523 69.657 1.00 35.84 70 ASP H N 1
ATOM 6911 C CA . ASP H 1 70 ? 180.858 -31.446 69.764 1.00 35.85 70 ASP H CA 1
ATOM 6912 C C . ASP H 1 70 ? 181.571 -30.156 69.352 1.00 35.87 70 ASP H C 1
ATOM 6913 O O . ASP H 1 70 ? 182.529 -29.759 70.001 1.00 35.86 70 ASP H O 1
ATOM 6918 N N . ASP H 1 71 ? 181.127 -29.500 68.285 1.00 45.51 71 ASP H N 1
ATOM 6919 C CA . ASP H 1 71 ? 181.779 -28.263 67.854 1.00 45.52 71 ASP H CA 1
ATOM 6920 C C . ASP H 1 71 ? 181.627 -27.235 68.960 1.00 45.51 71 ASP H C 1
ATOM 6921 O O . ASP H 1 71 ? 182.597 -26.631 69.398 1.00 45.51 71 ASP H O 1
ATOM 6926 N N . GLN H 1 72 ? 180.385 -27.053 69.396 1.00 36.84 72 GLN H N 1
ATOM 6927 C CA . GLN H 1 72 ? 180.032 -26.096 70.439 1.00 36.83 72 GLN H CA 1
ATOM 6928 C C . GLN H 1 72 ? 180.584 -26.483 71.822 1.00 36.83 72 GLN H C 1
ATOM 6929 O O . GLN H 1 72 ? 180.689 -25.642 72.723 1.00 36.83 72 GLN H O 1
ATOM 6935 N N . LEU H 1 73 ? 180.928 -27.757 71.987 1.00 29.23 73 LEU H N 1
ATOM 6936 C CA . LEU H 1 73 ? 181.445 -28.252 73.248 1.00 29.20 73 LEU H CA 1
ATOM 6937 C C . LEU H 1 73 ? 182.902 -27.847 73.406 1.00 29.20 73 LEU H C 1
ATOM 6938 O O . LEU H 1 73 ? 183.349 -27.463 74.490 1.00 29.21 73 LEU H O 1
ATOM 6943 N N . LYS H 1 74 ? 183.648 -27.918 72.316 1.00 16.57 74 LYS H N 1
ATOM 6944 C CA . LYS H 1 74 ? 185.052 -27.539 72.353 1.00 16.57 74 LYS H CA 1
ATOM 6945 C C . LYS H 1 74 ? 185.181 -26.017 72.550 1.00 16.57 74 LYS H C 1
ATOM 6946 O O . LYS H 1 74 ? 186.082 -25.527 73.246 1.00 16.56 74 LYS H O 1
ATOM 6952 N N . SER H 1 75 ? 184.280 -25.260 71.934 1.00 27.97 75 SER H N 1
ATOM 6953 C CA . SER H 1 75 ? 184.346 -23.819 72.060 1.00 28.00 75 SER H CA 1
ATOM 6954 C C . SER H 1 75 ? 184.084 -23.396 73.481 1.00 28.00 75 SER H C 1
ATOM 6955 O O . SER H 1 75 ? 184.670 -22.430 73.953 1.00 28.00 75 SER H O 1
ATOM 6958 N N . HIS H 1 76 ? 183.220 -24.116 74.182 1.00 54.87 76 HIS H N 1
ATOM 6959 C CA . HIS H 1 76 ? 182.921 -23.722 75.544 1.00 54.87 76 HIS H CA 1
ATOM 6960 C C . HIS H 1 76 ? 183.893 -24.212 76.592 1.00 54.87 76 HIS H C 1
ATOM 6961 O O . HIS H 1 76 ? 183.969 -23.641 77.675 1.00 54.89 76 HIS H O 1
ATOM 6968 N N . VAL H 1 77 ? 184.640 -25.263 76.269 1.00 21.50 77 VAL H N 1
ATOM 6969 C CA . VAL H 1 77 ? 185.644 -25.780 77.177 1.00 21.49 77 VAL H CA 1
ATOM 6970 C C . VAL H 1 77 ? 186.652 -24.657 77.224 1.00 21.50 77 VAL H C 1
ATOM 6971 O O . VAL H 1 77 ? 187.069 -24.243 78.304 1.00 21.50 77 VAL H O 1
ATOM 6975 N N . ARG H 1 78 ? 187.041 -24.158 76.052 1.00 38.85 78 ARG H N 1
ATOM 6976 C CA . ARG H 1 78 ? 187.984 -23.053 75.990 1.00 38.85 78 ARG H CA 1
ATOM 6977 C C . ARG H 1 78 ? 187.375 -21.895 76.762 1.00 38.85 78 ARG H C 1
ATOM 6978 O O . ARG H 1 78 ? 188.051 -21.215 77.520 1.00 38.86 78 ARG H O 1
ATOM 6986 N N . GLY H 1 79 ? 186.080 -21.685 76.569 1.00 20.82 79 GLY H N 1
ATOM 6987 C CA . GLY H 1 79 ? 185.395 -20.617 77.263 1.00 20.81 79 GLY H CA 1
ATOM 6988 C C . GLY H 1 79 ? 185.485 -20.768 78.765 1.00 20.81 79 GLY H C 1
ATOM 6989 O O . GLY H 1 79 ? 185.688 -19.784 79.473 1.00 20.81 79 GLY H O 1
ATOM 6990 N N . ALA H 1 80 ? 185.331 -21.995 79.256 1.00 24.67 80 ALA H N 1
ATOM 6991 C CA . ALA H 1 80 ? 185.396 -22.264 80.691 1.00 24.69 80 ALA H CA 1
ATOM 6992 C C . ALA H 1 80 ? 186.813 -22.137 81.269 1.00 24.70 80 ALA H C 1
ATOM 6993 O O . ALA H 1 80 ? 186.995 -21.585 82.350 1.00 24.68 80 ALA H O 1
ATOM 6995 N N . LEU H 1 81 ? 187.810 -22.653 80.561 1.00 47.42 81 LEU H N 1
ATOM 6996 C CA . LEU H 1 81 ? 189.173 -22.545 81.044 1.00 47.42 81 LEU H CA 1
ATOM 6997 C C . LEU H 1 81 ? 189.527 -21.063 81.210 1.00 47.42 81 LEU H C 1
ATOM 6998 O O . LEU H 1 81 ? 190.187 -20.671 82.173 1.00 47.44 81 LEU H O 1
ATOM 7003 N N . ASN H 1 82 ? 189.070 -20.244 80.271 1.00 24.44 82 ASN H N 1
ATOM 7004 C CA . ASN H 1 82 ? 189.310 -18.800 80.299 1.00 24.44 82 ASN H CA 1
ATOM 7005 C C . ASN H 1 82 ? 188.672 -18.122 81.512 1.00 24.44 82 ASN H C 1
ATOM 7006 O O . ASN H 1 82 ? 189.196 -17.140 82.045 1.00 24.43 82 ASN H O 1
ATOM 7011 N N . ALA H 1 83 ? 187.526 -18.640 81.934 1.00 37.24 83 ALA H N 1
ATOM 7012 C CA . ALA H 1 83 ? 186.814 -18.077 83.065 1.00 37.24 83 ALA H CA 1
ATOM 7013 C C . ALA H 1 83 ? 187.525 -18.353 84.377 1.00 37.25 83 ALA H C 1
ATOM 7014 O O . ALA H 1 83 ? 187.445 -17.561 85.309 1.00 37.25 83 ALA H O 1
ATOM 7016 N N . GLY H 1 84 ? 188.222 -19.478 84.443 1.00 47.45 84 GLY H N 1
ATOM 7017 C CA . GLY H 1 84 ? 188.920 -19.840 85.658 1.00 47.44 84 GLY H CA 1
ATOM 7018 C C . GLY H 1 84 ? 188.845 -21.330 85.921 1.00 47.43 84 GLY H C 1
ATOM 7019 O O . GLY H 1 84 ? 189.753 -21.907 86.520 1.00 47.44 84 GLY H O 1
ATOM 7020 N N . CYS H 1 85 ? 187.762 -21.953 85.469 1.00 25.47 85 CYS H N 1
ATOM 7021 C CA . CYS H 1 85 ? 187.565 -23.384 85.639 1.00 25.47 85 CYS H CA 1
ATOM 7022 C C . CYS H 1 85 ? 188.826 -24.206 85.404 1.00 25.46 85 CYS H C 1
ATOM 7023 O O . CYS H 1 85 ? 189.615 -23.912 84.508 1.00 25.45 85 CYS H O 1
ATOM 7026 N N . SER H 1 86 ? 189.002 -25.241 86.219 1.00 23.48 86 SER H N 1
ATOM 7027 C CA . SER H 1 86 ? 190.146 -26.121 86.096 1.00 23.48 86 SER H CA 1
ATOM 7028 C C . SER H 1 86 ? 189.774 -27.309 85.207 1.00 23.48 86 SER H C 1
ATOM 7029 O O . SER H 1 86 ? 188.607 -27.714 85.163 1.00 23.46 86 SER H O 1
ATOM 7032 N N . LYS H 1 87 ? 190.760 -27.870 84.509 1.00 23.98 87 LYS H N 1
ATOM 7033 C CA . LYS H 1 87 ? 190.513 -29.021 83.652 1.00 23.99 87 LYS H CA 1
ATOM 7034 C C . LYS H 1 87 ? 189.808 -30.093 84.454 1.00 23.99 87 LYS H C 1
ATOM 7035 O O . LYS H 1 87 ? 189.055 -30.876 83.892 1.00 23.99 87 LYS H O 1
ATOM 7041 N N . ASP H 1 88 ? 190.049 -30.118 85.765 1.00 42.10 88 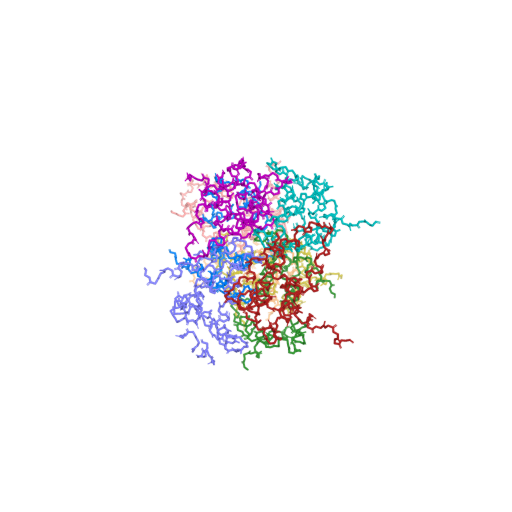ASP H N 1
ATOM 7042 C CA . ASP H 1 88 ? 189.433 -31.093 86.674 1.00 42.10 88 ASP H CA 1
ATOM 7043 C C . ASP H 1 88 ? 187.953 -30.797 86.858 1.00 42.12 88 ASP H C 1
ATOM 7044 O O . ASP H 1 88 ? 187.126 -31.704 86.858 1.00 42.12 88 ASP H O 1
ATOM 7046 N N . GLU H 1 89 ? 187.622 -29.524 87.031 1.00 32.21 89 GLU H N 1
ATOM 7047 C CA . GLU H 1 89 ? 186.228 -29.142 87.180 1.00 32.23 89 GLU H CA 1
ATOM 7048 C C . GLU H 1 89 ? 185.481 -29.462 85.874 1.00 32.21 89 GLU H C 1
ATOM 7049 O O . GLU H 1 89 ? 184.363 -29.981 85.910 1.00 32.21 89 GLU H O 1
ATOM 7055 N N . ILE H 1 90 ? 186.102 -29.168 84.729 1.00 30.36 90 ILE H N 1
ATOM 7056 C CA . ILE H 1 90 ? 185.480 -29.447 83.437 1.00 30.36 90 ILE H CA 1
ATOM 7057 C C . ILE H 1 90 ? 185.173 -30.937 83.285 1.00 30.35 90 ILE H C 1
ATOM 7058 O O . ILE H 1 90 ? 184.048 -31.313 82.972 1.00 30.35 90 ILE H O 1
ATOM 7063 N N . ILE H 1 91 ? 186.170 -31.783 83.505 1.00 34.60 91 ILE H N 1
ATOM 7064 C CA . ILE H 1 91 ? 185.969 -33.224 83.387 1.00 34.60 91 ILE H CA 1
ATOM 7065 C C . ILE H 1 91 ? 184.971 -33.753 84.406 1.00 34.60 91 ILE H C 1
ATOM 7066 O O . ILE H 1 91 ? 184.266 -34.724 84.159 1.00 34.60 91 ILE H O 1
ATOM 7071 N N . GLU H 1 92 ? 184.894 -33.093 85.548 1.00 36.49 92 GLU H N 1
ATOM 7072 C CA . GLU H 1 92 ? 183.979 -33.537 86.573 1.00 36.51 92 GLU H CA 1
ATOM 7073 C C . GLU H 1 92 ? 182.535 -33.527 86.085 1.00 36.51 92 GLU H C 1
ATOM 7074 O O . GLU H 1 92 ? 181.869 -34.555 86.120 1.00 36.49 92 GLU H O 1
ATOM 7080 N N . VAL H 1 93 ? 182.053 -32.373 85.636 1.00 35.00 93 VAL H N 1
ATOM 7081 C CA . VAL H 1 93 ? 180.683 -32.249 85.135 1.00 34.99 93 VAL H CA 1
ATOM 7082 C C . VAL H 1 93 ? 180.376 -33.284 84.032 1.00 34.99 93 VAL H C 1
ATOM 7083 O O . VAL H 1 93 ? 179.255 -33.785 83.924 1.00 35.00 93 VAL H O 1
ATOM 7095 N N . ILE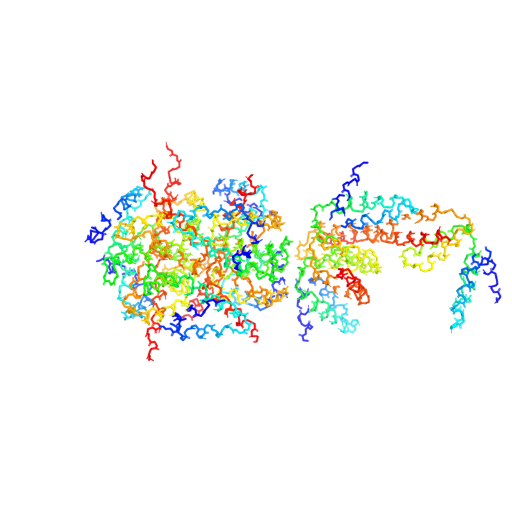 H 1 95 ? 181.636 -36.346 83.783 1.00 29.36 95 ILE H N 1
ATOM 7096 C CA . ILE H 1 95 ? 181.479 -37.663 84.378 1.00 29.36 95 ILE H CA 1
ATOM 7097 C C . ILE H 1 95 ? 180.093 -37.719 85.012 1.00 29.36 95 ILE H C 1
ATOM 7098 O O . ILE H 1 95 ? 179.376 -38.705 84.878 1.00 29.36 95 ILE H O 1
ATOM 7103 N N . GLN H 1 96 ? 179.706 -36.652 85.695 1.00 60.73 96 GLN H N 1
ATOM 7104 C CA . GLN H 1 96 ? 178.406 -36.639 86.331 1.00 60.73 96 GLN H CA 1
ATOM 7105 C C . GLN H 1 96 ? 177.314 -36.827 85.273 1.00 60.74 96 GLN H C 1
ATOM 7106 O O . GLN H 1 96 ? 176.214 -37.301 85.565 1.00 60.75 96 GLN H O 1
ATOM 7120 N N . ALA H 1 98 ? 177.268 -38.961 83.039 1.00 23.70 98 ALA H N 1
ATOM 7121 C CA . ALA H 1 98 ? 177.087 -40.385 82.749 1.00 23.70 98 ALA H CA 1
ATOM 7122 C C . ALA H 1 98 ? 175.879 -40.966 83.495 1.00 23.71 98 ALA H C 1
ATOM 7123 O O . ALA H 1 98 ? 175.286 -41.964 83.088 1.00 23.70 98 ALA H O 1
ATOM 7125 N N . VAL H 1 99 ? 175.514 -40.334 84.598 1.00 38.42 99 VAL H N 1
ATOM 7126 C CA . VAL H 1 99 ? 174.392 -40.807 85.376 1.00 38.42 99 VAL H CA 1
ATOM 7127 C C . VAL H 1 99 ? 173.099 -40.263 84.834 1.00 38.42 99 VAL H C 1
ATOM 7128 O O . VAL H 1 99 ? 172.119 -40.978 84.735 1.00 38.42 99 VAL H O 1
ATOM 7132 N N . TYR H 1 100 ? 173.101 -38.995 84.463 1.00 25.69 100 TYR H N 1
ATOM 7133 C CA . TYR H 1 100 ? 171.881 -38.371 83.972 1.00 25.70 100 TYR H CA 1
ATOM 7134 C C . TYR H 1 100 ? 171.651 -38.463 82.464 1.00 25.68 100 TYR H C 1
ATOM 7135 O O . TYR H 1 100 ? 170.517 -38.640 82.018 1.00 25.68 100 TYR H O 1
ATOM 7144 N N . ALA H 1 101 ? 172.720 -38.384 81.683 1.00 22.49 101 ALA H N 1
ATOM 7145 C CA . ALA H 1 101 ? 172.582 -38.459 80.238 1.00 22.49 101 ALA H CA 1
ATOM 7146 C C . ALA H 1 101 ? 173.067 -39.766 79.630 1.00 22.49 101 ALA H C 1
ATOM 7147 O O . ALA H 1 101 ? 172.792 -40.036 78.461 1.00 22.48 101 ALA H O 1
ATOM 7149 N N . GLY H 1 102 ? 173.804 -40.564 80.399 1.00 42.34 102 GLY H N 1
ATOM 7150 C CA . GLY H 1 102 ? 174.293 -41.833 79.880 1.00 42.35 102 GLY H CA 1
ATOM 7151 C C . GLY H 1 102 ? 175.783 -41.882 79.621 1.00 42.35 102 GLY H C 1
ATOM 7152 O O . GLY H 1 102 ? 176.430 -40.852 79.445 1.00 42.35 102 GLY H O 1
ATOM 7153 N N . PHE H 1 103 ? 176.328 -43.090 79.574 1.00 39.16 103 PHE H N 1
ATOM 7154 C CA . PHE H 1 103 ? 177.760 -43.280 79.359 1.00 39.15 103 PHE H CA 1
ATOM 7155 C C . PHE H 1 103 ? 178.332 -42.824 78.010 1.00 39.15 103 PHE H C 1
ATOM 7156 O O . PHE H 1 103 ? 179.469 -42.340 77.952 1.00 39.16 103 PHE H O 1
ATOM 7164 N N . PRO H 1 104 ? 177.571 -42.979 76.907 1.00 50.57 104 PRO H N 1
ATOM 7165 C CA . PRO H 1 104 ? 178.127 -42.541 75.617 1.00 50.57 104 PRO H CA 1
ATOM 7166 C C . PRO H 1 104 ? 178.277 -41.020 75.526 1.00 50.56 104 PRO H C 1
ATOM 7167 O O . PRO H 1 104 ? 179.177 -40.504 74.864 1.00 50.57 104 PRO H O 1
ATOM 7171 N N . ALA H 1 105 ? 177.390 -40.307 76.205 1.00 17.60 105 ALA H N 1
ATOM 7172 C CA . ALA H 1 105 ? 177.429 -38.857 76.192 1.00 17.61 105 ALA H CA 1
ATOM 7173 C C . ALA H 1 105 ? 178.690 -38.423 76.905 1.00 17.61 105 ALA H C 1
ATOM 7174 O O . ALA H 1 105 ? 179.491 -37.652 76.368 1.00 17.61 105 ALA H O 1
ATOM 7176 N N . ALA H 1 106 ? 178.867 -38.946 78.117 1.00 35.99 106 ALA H N 1
ATOM 7177 C CA . ALA H 1 106 ? 180.030 -38.626 78.931 1.00 35.99 106 ALA H CA 1
ATOM 7178 C C . ALA H 1 106 ? 181.326 -38.926 78.180 1.00 35.99 106 ALA H C 1
ATOM 7179 O O . ALA H 1 106 ? 182.174 -38.047 78.038 1.00 35.99 106 ALA H O 1
ATOM 7181 N N . ILE H 1 107 ? 181.480 -40.155 77.696 1.00 29.19 107 ILE H N 1
ATOM 7182 C CA . ILE H 1 107 ? 182.686 -40.511 76.958 1.00 29.18 107 ILE H CA 1
ATOM 7183 C C . ILE H 1 107 ? 182.938 -39.506 75.828 1.00 29.18 107 ILE H C 1
ATOM 7184 O O . ILE H 1 107 ? 184.045 -38.976 75.696 1.00 29.18 107 ILE H O 1
ATOM 7189 N N . ASN H 1 108 ? 181.908 -39.237 75.023 1.00 17.63 108 ASN H N 1
ATOM 7190 C CA . ASN H 1 108 ? 182.020 -38.304 73.901 1.00 17.62 108 ASN H CA 1
ATOM 7191 C C . ASN H 1 108 ? 182.581 -36.898 74.255 1.00 17.62 108 ASN H C 1
ATOM 7192 O O . ASN H 1 108 ? 183.424 -36.343 73.530 1.00 17.62 108 ASN H O 1
ATOM 7197 N N . ALA H 1 109 ? 182.108 -36.330 75.364 1.00 17.73 109 ALA H N 1
ATOM 7198 C CA . ALA H 1 109 ? 182.555 -35.011 75.816 1.00 17.75 109 ALA H CA 1
ATOM 7199 C C . ALA H 1 109 ? 183.982 -35.054 76.414 1.00 17.76 109 ALA H C 1
ATOM 7200 O O . ALA H 1 109 ? 184.750 -34.080 76.320 1.00 17.75 109 ALA H O 1
ATOM 7202 N N . VAL H 1 110 ? 184.330 -36.183 77.029 1.00 36.21 110 VAL H N 1
ATOM 7203 C CA . VAL H 1 110 ? 185.650 -36.353 77.613 1.00 36.21 110 VAL H CA 1
ATOM 7204 C C . VAL H 1 110 ? 186.683 -36.414 76.493 1.00 36.21 110 VAL H C 1
ATOM 7205 O O . VAL H 1 110 ? 187.725 -35.778 76.571 1.00 36.22 110 VAL H O 1
ATOM 7209 N N . LEU H 1 111 ? 186.394 -37.175 75.445 1.00 31.85 111 LEU H N 1
ATOM 7210 C CA . LEU H 1 111 ? 187.313 -37.274 74.318 1.00 31.84 111 LEU H CA 1
ATOM 7211 C C . LEU H 1 111 ? 187.364 -35.941 73.576 1.00 31.83 111 LEU H C 1
ATOM 7212 O O . LEU H 1 111 ? 188.362 -35.619 72.925 1.00 31.84 111 LEU H O 1
ATOM 7217 N N . ALA H 1 112 ? 186.281 -35.168 73.678 1.00 15.97 112 ALA H N 1
ATOM 7218 C CA . ALA H 1 112 ? 186.188 -33.865 73.011 1.00 15.97 112 ALA H CA 1
ATOM 7219 C C . ALA H 1 112 ? 187.032 -32.823 73.722 1.00 15.96 112 ALA H C 1
ATOM 7220 O O . ALA H 1 112 ? 187.831 -32.120 73.098 1.00 15.95 112 ALA H O 1
ATOM 7222 N N . ALA H 1 113 ? 186.823 -32.728 75.032 1.00 25.52 113 ALA H N 1
ATOM 7223 C CA . ALA H 1 113 ? 187.557 -31.801 75.886 1.00 25.54 113 ALA H CA 1
ATOM 7224 C C . ALA H 1 113 ? 189.052 -32.127 75.835 1.00 25.54 113 ALA H C 1
ATOM 7225 O O . ALA H 1 113 ? 189.904 -31.233 75.909 1.00 25.54 113 ALA H O 1
ATOM 7227 N N . LYS H 1 114 ? 189.349 -33.421 75.698 1.00 35.57 114 LYS H N 1
ATOM 7228 C CA . LYS H 1 114 ? 190.719 -33.907 75.633 1.00 35.60 114 LYS H CA 1
ATOM 7229 C C . LYS H 1 114 ? 191.428 -33.257 74.461 1.00 35.60 114 LYS H C 1
ATOM 7230 O O . LYS H 1 114 ? 192.635 -33.002 74.529 1.00 35.59 114 LYS H O 1
ATOM 7236 N N . GLU H 1 115 ? 190.683 -32.997 73.387 1.00 35.42 115 GLU H N 1
ATOM 7237 C CA . GLU H 1 115 ? 191.261 -32.368 72.203 1.00 35.43 115 GLU H CA 1
ATOM 7238 C C . GLU H 1 115 ? 191.652 -30.922 72.490 1.00 35.41 115 GLU H C 1
ATOM 7239 O O . GLU H 1 115 ? 192.783 -30.512 72.241 1.00 35.40 115 GLU H O 1
ATOM 7245 N N . VAL H 1 116 ? 190.724 -30.152 73.039 1.00 33.33 116 VAL H N 1
ATOM 7246 C CA . VAL H 1 116 ? 191.009 -28.761 73.338 1.00 33.33 116 VAL H CA 1
ATOM 7247 C C . VAL H 1 116 ? 192.109 -28.616 74.402 1.00 33.33 116 VAL H C 1
ATOM 7248 O O . VAL H 1 116 ? 192.838 -27.620 74.419 1.00 33.32 116 VAL H O 1
ATOM 7252 N N . PHE H 1 117 ? 192.229 -29.624 75.270 1.00 59.44 117 PHE H N 1
ATOM 7253 C CA . PHE H 1 117 ? 193.228 -29.655 76.350 1.00 59.46 117 PHE H CA 1
ATOM 7254 C C . PHE H 1 117 ? 194.663 -29.762 75.858 1.00 59.46 117 PHE H C 1
ATOM 7255 O O . PHE H 1 117 ? 195.602 -29.479 76.599 1.00 59.47 117 PHE H O 1
ATOM 7263 N N . THR H 1 118 ? 194.830 -30.176 74.611 1.00 74.43 118 THR H N 1
ATOM 7264 C CA . THR H 1 118 ? 196.157 -30.369 74.047 1.00 74.42 118 THR H CA 1
ATOM 7265 C C . THR H 1 118 ? 196.442 -29.456 72.886 1.00 74.45 118 THR H C 1
ATOM 7266 O O . THR H 1 118 ? 196.952 -29.940 71.883 1.00 74.45 118 THR H O 1
ATOM 7270 N N . GLU H 1 119 ? 196.175 -28.165 72.935 1.00 70.70 119 GLU H N 1
ATOM 7271 C CA . GLU H 1 119 ? 196.457 -27.522 71.677 1.00 70.72 119 GLU H CA 1
ATOM 7272 C C . GLU H 1 119 ? 197.615 -26.595 71.643 1.00 70.72 119 GLU H C 1
ATOM 7273 O O . GLU H 1 119 ? 197.593 -25.414 71.291 1.00 70.72 119 GLU H O 1
ATOM 7279 N N . ASN H 1 120 ? 198.673 -27.338 71.938 1.00 102.20 120 ASN H N 1
ATOM 7280 C CA . ASN H 1 120 ? 200.053 -26.964 72.060 1.00 102.21 120 ASN H CA 1
ATOM 7281 C C . ASN H 1 120 ? 200.524 -27.328 73.473 1.00 102.21 120 ASN H C 1
ATOM 7282 O O . ASN H 1 120 ? 201.753 -27.469 73.608 1.00 102.21 120 ASN H O 1
ATOM 7287 N N . GLU I 1 2 ? 155.664 4.201 120.420 1.00 89.15 2 GLU I N 1
ATOM 7288 C CA . GLU I 1 2 ? 156.876 5.005 120.087 1.00 89.16 2 GLU I CA 1
ATOM 7289 C C . GLU I 1 2 ? 156.938 6.363 120.802 1.00 89.16 2 GLU I C 1
ATOM 7290 O O . GLU I 1 2 ? 156.036 7.191 120.675 1.00 89.15 2 GLU I O 1
ATOM 7292 N N . ARG I 1 3 ? 158.008 6.577 121.563 1.00 102.20 3 ARG I N 1
ATOM 7293 C CA . ARG I 1 3 ? 158.217 7.840 122.256 1.00 102.20 3 ARG I CA 1
ATOM 7294 C C . ARG I 1 3 ? 159.319 8.556 121.468 1.00 102.20 3 ARG I C 1
ATOM 7295 O O . ARG I 1 3 ? 160.302 9.046 122.022 1.00 102.21 3 ARG I O 1
ATOM 7297 N N . TYR I 1 4 ? 159.127 8.567 120.151 1.00 64.69 4 TYR I N 1
ATOM 7298 C CA . TYR I 1 4 ? 160.015 9.194 119.175 1.00 64.67 4 TYR I CA 1
ATOM 7299 C C . TYR I 1 4 ? 159.765 10.690 119.210 1.00 64.67 4 TYR I C 1
ATOM 7300 O O . TYR I 1 4 ? 160.543 11.483 118.681 1.00 64.67 4 TYR I O 1
ATOM 7309 N N . ARG I 1 5 ? 158.650 11.060 119.828 1.00 72.25 5 ARG I N 1
ATOM 7310 C CA . ARG I 1 5 ? 158.260 12.451 119.960 1.00 72.26 5 ARG I CA 1
ATOM 7311 C C . ARG I 1 5 ? 159.337 13.163 120.779 1.00 72.26 5 ARG I C 1
ATOM 7312 O O . ARG I 1 5 ? 159.589 14.353 120.596 1.00 72.26 5 ARG I O 1
ATOM 7320 N N . ARG I 1 6 ? 159.981 12.409 121.668 1.00 49.26 6 ARG I N 1
ATOM 7321 C CA . ARG I 1 6 ? 161.043 12.922 122.536 1.00 49.26 6 ARG I CA 1
ATOM 7322 C C . ARG I 1 6 ? 162.262 13.423 121.765 1.00 49.28 6 ARG I C 1
ATOM 7323 O O . ARG I 1 6 ? 162.585 14.607 121.804 1.00 49.27 6 ARG I O 1
ATOM 7331 N N . GLY I 1 7 ? 162.946 12.505 121.086 1.00 70.68 7 GLY I N 1
ATOM 7332 C CA . GLY I 1 7 ? 164.114 12.872 120.314 1.00 70.68 7 GLY I CA 1
ATOM 7333 C C . GLY I 1 7 ? 163.842 14.118 119.504 1.00 70.68 7 GLY I C 1
ATOM 7334 O O . GLY I 1 7 ? 164.735 14.939 119.300 1.00 70.68 7 GLY I O 1
ATOM 7343 N N . GLU I 1 9 ? 161.634 16.588 120.304 1.00 67.37 9 GLU I N 1
ATOM 7344 C CA . GLU I 1 9 ? 161.553 17.738 121.196 1.00 67.37 9 GLU I CA 1
ATOM 7345 C C . GLU I 1 9 ? 162.948 18.315 121.373 1.00 67.34 9 GLU I C 1
ATOM 7346 O O . GLU I 1 9 ? 163.109 19.503 121.661 1.00 67.34 9 GLU I O 1
ATOM 7348 N N . ILE I 1 10 ? 163.950 17.458 121.185 1.00 63.26 10 ILE I N 1
ATOM 7349 C CA . ILE I 1 10 ? 165.352 17.837 121.322 1.00 63.25 10 ILE I CA 1
ATOM 7350 C C . ILE I 1 10 ? 165.945 18.409 120.040 1.00 63.28 10 ILE I C 1
ATOM 7351 O O . ILE I 1 10 ? 166.679 19.393 120.080 1.00 63.28 10 ILE I O 1
ATOM 7356 N N . LEU I 1 11 ? 165.639 17.785 118.907 1.00 82.80 11 LEU I N 1
ATOM 7357 C CA . LEU I 1 11 ? 166.172 18.240 117.628 1.00 82.81 11 LEU I CA 1
ATOM 7358 C C . LEU I 1 11 ? 165.675 19.611 117.176 1.00 82.81 11 LEU I C 1
ATOM 7359 O O . LEU I 1 11 ? 166.473 20.451 116.754 1.00 82.81 11 LEU I O 1
ATOM 7364 N N . ASN I 1 12 ? 164.367 19.842 117.263 1.00 86.36 12 ASN I N 1
ATOM 7365 C CA . ASN I 1 12 ? 163.792 21.112 116.828 1.00 86.36 12 ASN I CA 1
ATOM 7366 C C . ASN I 1 12 ? 164.263 22.360 117.575 1.00 86.36 12 ASN I C 1
ATOM 7367 O O . ASN I 1 12 ? 164.038 23.481 117.114 1.00 86.36 12 ASN I O 1
ATOM 7372 N N . ARG I 1 13 ? 164.915 22.179 118.719 1.00 77.51 13 ARG I N 1
ATOM 7373 C CA . ARG I 1 13 ? 165.387 23.327 119.478 1.00 77.50 13 ARG I CA 1
ATOM 7374 C C . ARG I 1 13 ? 166.904 23.440 119.533 1.00 77.50 13 ARG I C 1
ATOM 7375 O O . ARG I 1 13 ? 167.438 24.259 120.285 1.00 77.50 13 ARG I O 1
ATOM 7391 N N . ASN I 1 15 ? 169.029 21.778 116.502 1.00 65.42 15 ASN I N 1
ATOM 7392 C CA . ASN I 1 15 ? 169.487 21.601 115.127 1.00 65.42 15 ASN I CA 1
ATOM 7393 C C . ASN I 1 15 ? 168.314 21.207 114.225 1.00 65.42 15 ASN I C 1
ATOM 7394 O O . ASN I 1 15 ? 168.341 20.157 113.573 1.00 65.42 15 ASN I O 1
ATOM 7399 N N . ARG I 1 16 ? 167.294 22.061 114.181 1.00 101.96 16 ARG I N 1
ATOM 7400 C CA . ARG I 1 16 ? 166.093 21.798 113.388 1.00 101.97 16 ARG I CA 1
ATOM 7401 C C . ARG I 1 16 ? 166.317 21.795 111.877 1.00 101.98 16 ARG I C 1
ATOM 7402 O O . ARG I 1 16 ? 165.838 20.901 111.180 1.00 101.99 16 ARG I O 1
ATOM 7404 N N . LYS I 1 17 ? 167.031 22.795 111.371 1.00 65.34 17 LYS I N 1
ATOM 7405 C CA . LYS I 1 17 ? 167.292 22.890 109.938 1.00 65.33 17 LYS I CA 1
ATOM 7406 C C . LYS I 1 17 ? 167.994 21.632 109.419 1.00 65.33 17 LYS I C 1
ATOM 7407 O O . LYS I 1 17 ? 167.681 21.141 108.326 1.00 65.32 17 LYS I O 1
ATOM 7413 N N . SER I 1 18 ? 168.930 21.106 110.208 1.00 75.67 18 SER I N 1
ATOM 7414 C CA . SER I 1 18 ? 169.673 19.917 109.812 1.00 75.68 18 SER I CA 1
ATOM 7415 C C . SER I 1 18 ? 168.814 18.669 109.666 1.00 75.66 18 SER I C 1
ATOM 7416 O O . SER I 1 18 ? 168.733 18.114 108.569 1.00 75.65 18 SER I O 1
ATOM 7419 N N . TYR I 1 19 ? 168.174 18.225 110.751 1.00 99.20 19 TYR I N 1
ATOM 7420 C CA . TYR I 1 19 ? 167.333 17.024 110.694 1.00 99.22 19 TYR I CA 1
ATOM 7421 C C . TYR I 1 19 ? 166.239 17.182 109.649 1.00 99.22 19 TYR I C 1
ATOM 7422 O O . TYR I 1 19 ? 165.725 16.201 109.113 1.00 99.22 19 TYR I O 1
ATOM 7431 N N . THR I 1 20 ? 165.868 18.426 109.378 1.00 77.22 20 THR I N 1
ATOM 7432 C CA . THR I 1 20 ? 164.856 18.693 108.376 1.00 77.22 20 THR I CA 1
ATOM 7433 C C . THR I 1 20 ? 165.466 18.317 107.032 1.00 77.24 20 THR I C 1
ATOM 7434 O O . THR I 1 20 ? 164.819 17.699 106.187 1.00 77.24 20 THR I O 1
ATOM 7438 N N . ALA I 1 21 ? 166.729 18.680 106.851 1.00 102.20 21 ALA I N 1
ATOM 7439 C CA . ALA I 1 21 ? 167.441 18.365 105.626 1.00 102.20 21 ALA I CA 1
ATOM 7440 C C . ALA I 1 21 ? 167.758 16.869 105.606 1.00 102.21 21 ALA I C 1
ATOM 7441 O O . ALA I 1 21 ? 167.875 16.263 104.542 1.00 102.21 21 ALA I O 1
ATOM 7443 N N . ILE I 1 22 ? 167.889 16.277 106.792 1.00 102.21 22 ILE I N 1
ATOM 7444 C CA . ILE I 1 22 ? 168.189 14.853 106.913 1.00 102.21 22 ILE I CA 1
ATOM 7445 C C . ILE I 1 22 ? 167.068 14.053 106.268 1.00 102.20 22 ILE I C 1
ATOM 7446 O O . ILE I 1 22 ? 167.308 13.029 105.636 1.00 102.21 22 ILE I O 1
ATOM 7451 N N . ARG I 1 23 ? 165.838 14.530 106.427 1.00 79.17 23 ARG I N 1
ATOM 7452 C CA . ARG I 1 23 ? 164.701 13.840 105.848 1.00 79.17 23 ARG I CA 1
ATOM 7453 C C . ARG I 1 23 ? 164.685 13.967 104.338 1.00 79.16 23 ARG I C 1
ATOM 7454 O O . ARG I 1 23 ? 163.909 13.298 103.648 1.00 79.16 23 ARG I O 1
ATOM 7462 N N . ASP I 1 24 ? 165.565 14.863 103.885 1.00 81.45 24 ASP I N 1
ATOM 7463 C CA . ASP I 1 24 ? 165.720 14.960 102.426 1.00 81.46 24 ASP I CA 1
ATOM 7464 C C . ASP I 1 24 ? 166.613 13.813 101.977 1.00 81.45 24 ASP I C 1
ATOM 7465 O O . ASP I 1 24 ? 167.269 13.864 100.940 1.00 81.45 24 ASP I O 1
ATOM 7470 N N . GLU I 1 25 ? 166.460 12.724 102.717 1.00 80.95 25 GLU I N 1
ATOM 7471 C CA . GLU I 1 25 ? 167.081 11.447 102.477 1.00 80.95 25 GLU I CA 1
ATOM 7472 C C . GLU I 1 25 ? 165.983 10.426 102.871 1.00 80.96 25 GLU I C 1
ATOM 7473 O O . GLU I 1 25 ? 166.038 9.229 102.568 1.00 80.97 25 GLU I O 1
ATOM 7479 N N . LEU I 1 26 ? 165.008 10.952 103.598 1.00 65.78 26 LEU I N 1
ATOM 7480 C CA . LEU I 1 26 ? 163.877 10.190 104.094 1.00 65.78 26 LEU I CA 1
ATOM 7481 C C . LEU I 1 26 ? 162.914 10.048 102.922 1.00 65.78 26 LEU I C 1
ATOM 7482 O O . LEU I 1 26 ? 161.778 10.525 102.992 1.00 65.79 26 LEU I O 1
ATOM 7487 N N . GLU I 1 27 ? 163.339 9.414 101.830 1.00 75.79 27 GLU I N 1
ATOM 7488 C CA . GLU I 1 27 ? 162.391 9.314 100.731 1.00 75.81 27 GLU I CA 1
ATOM 7489 C C . GLU I 1 27 ? 162.414 8.228 99.660 1.00 75.81 27 GLU I C 1
ATOM 7490 O O . GLU I 1 27 ? 161.347 7.771 99.253 1.00 75.80 27 GLU I O 1
ATOM 7496 N N . ASP I 1 28 ? 163.570 7.819 99.160 1.00 91.81 28 ASP I N 1
ATOM 7497 C CA . ASP I 1 28 ? 163.552 6.781 98.129 1.00 91.80 28 ASP I CA 1
ATOM 7498 C C . ASP I 1 28 ? 164.504 5.724 98.586 1.00 91.80 28 ASP I C 1
ATOM 7499 O O . ASP I 1 28 ? 164.706 4.694 97.927 1.00 91.81 28 ASP I O 1
ATOM 7501 N N . VAL I 1 29 ? 165.054 6.003 99.760 1.00 90.12 29 VAL I N 1
ATOM 7502 C CA . VAL I 1 29 ? 166.058 5.180 100.387 1.00 90.13 29 VAL I CA 1
ATOM 7503 C C . VAL I 1 29 ? 165.680 4.510 101.679 1.00 90.13 29 VAL I C 1
ATOM 7504 O O . VAL I 1 29 ? 165.118 3.414 101.731 1.00 90.10 29 VAL I O 1
ATOM 7508 N N . ALA I 1 30 ? 166.040 5.238 102.726 1.00 102.20 30 ALA I N 1
ATOM 7509 C CA . ALA I 1 30 ? 165.892 4.828 104.094 1.00 102.19 30 ALA I CA 1
ATOM 7510 C C . ALA I 1 30 ? 165.152 5.820 104.943 1.00 102.19 30 ALA I C 1
ATOM 7511 O O . ALA I 1 30 ? 165.764 6.678 105.568 1.00 102.21 30 ALA I O 1
ATOM 7513 N N . PRO I 1 31 ? 163.828 5.756 104.961 1.00 61.64 31 PRO I N 1
ATOM 7514 C CA . PRO I 1 31 ? 163.431 6.817 105.875 1.00 61.61 31 PRO I CA 1
ATOM 7515 C C . PRO I 1 31 ? 163.569 6.274 107.289 1.00 61.58 31 PRO I C 1
ATOM 7516 O O . PRO I 1 31 ? 163.571 7.026 108.257 1.00 61.58 31 PRO I O 1
ATOM 7520 N N . ASP I 1 32 ? 163.705 4.955 107.386 1.00 61.66 32 ASP I N 1
ATOM 7521 C CA . ASP I 1 32 ? 163.838 4.278 108.670 1.00 61.66 32 ASP I CA 1
ATOM 7522 C C . ASP I 1 32 ? 165.119 4.717 109.373 1.00 61.64 32 ASP I C 1
ATOM 7523 O O . ASP I 1 32 ? 165.180 4.787 110.606 1.00 61.63 32 ASP I O 1
ATOM 7528 N N . LEU I 1 33 ? 166.142 5.007 108.574 1.00 30.02 33 LEU I N 1
ATOM 7529 C CA . LEU I 1 33 ? 167.425 5.458 109.098 1.00 30.00 33 LEU I CA 1
ATOM 7530 C C . LEU I 1 33 ? 167.213 6.816 109.761 1.00 30.01 33 LEU I C 1
ATOM 7531 O O . LEU I 1 33 ? 167.534 6.992 110.930 1.00 30.00 33 LEU I O 1
ATOM 7536 N N . ALA I 1 34 ? 166.655 7.764 109.018 1.00 44.74 34 ALA I N 1
ATOM 7537 C CA . ALA I 1 34 ? 166.368 9.076 109.573 1.00 44.74 34 ALA I CA 1
ATOM 7538 C C . ALA I 1 34 ? 165.535 8.861 110.819 1.00 44.74 34 ALA I C 1
ATOM 7539 O O . ALA I 1 34 ? 165.666 9.575 111.801 1.00 44.74 34 ALA I O 1
ATOM 7541 N N . ARG I 1 35 ? 164.666 7.865 110.779 1.00 37.53 35 ARG I N 1
ATOM 7542 C CA . ARG I 1 35 ? 163.817 7.591 111.926 1.00 37.53 35 ARG I CA 1
ATOM 7543 C C . ARG I 1 35 ? 164.676 7.252 113.135 1.00 37.52 35 ARG I C 1
ATOM 7544 O O . ARG I 1 35 ? 164.569 7.890 114.188 1.00 37.52 35 ARG I O 1
ATOM 7552 N N . PHE I 1 36 ? 165.533 6.247 112.970 1.00 33.44 36 PHE I N 1
ATOM 7553 C CA . PHE I 1 36 ? 166.431 5.812 114.042 1.00 33.44 36 PHE I CA 1
ATOM 7554 C C . PHE I 1 36 ? 167.302 6.939 114.612 1.00 33.44 36 PHE I C 1
ATOM 7555 O O . PHE I 1 36 ? 167.581 6.980 115.814 1.00 33.44 36 PHE I O 1
ATOM 7563 N N . VAL I 1 37 ? 167.733 7.844 113.743 1.00 40.27 37 VAL I N 1
ATOM 7564 C CA . VAL I 1 37 ? 168.583 8.931 114.171 1.00 40.28 37 VAL I CA 1
ATOM 7565 C C . VAL I 1 37 ? 167.763 9.910 115.004 1.00 40.28 37 VAL I C 1
ATOM 7566 O O . VAL I 1 37 ? 168.110 11.082 115.132 1.00 40.27 37 VAL I O 1
ATOM 7570 N N . ALA I 1 38 ? 166.677 9.419 115.585 1.00 39.95 38 ALA I N 1
ATOM 7571 C CA . ALA I 1 38 ? 165.831 10.271 116.391 1.00 39.96 38 ALA I CA 1
ATOM 7572 C C . ALA I 1 38 ? 165.298 9.584 117.625 1.00 39.95 38 ALA I C 1
ATOM 7573 O O . ALA I 1 38 ? 165.182 10.214 118.674 1.00 39.96 38 ALA I O 1
ATOM 7575 N N . GLU I 1 39 ? 164.951 8.304 117.516 1.00 52.91 39 GLU I N 1
ATOM 7576 C CA . GLU I 1 39 ? 164.422 7.601 118.676 1.00 52.92 39 GLU I CA 1
ATOM 7577 C C . GLU I 1 39 ? 165.497 6.882 119.454 1.00 52.91 39 GLU I C 1
ATOM 7578 O O . GLU I 1 39 ? 165.274 6.458 120.585 1.00 52.91 39 GLU I O 1
ATOM 7584 N N . PHE I 1 40 ? 166.670 6.755 118.847 1.00 44.01 40 PHE I N 1
ATOM 7585 C CA . PHE I 1 40 ? 167.788 6.085 119.504 1.00 44.01 40 PHE I CA 1
ATOM 7586 C C . PHE I 1 40 ? 168.982 7.009 119.646 1.00 44.01 40 PHE I C 1
ATOM 7587 O O . PHE I 1 40 ? 169.704 6.944 120.631 1.00 44.02 40 PHE I O 1
ATOM 7595 N N . ALA I 1 41 ? 169.197 7.870 118.662 1.00 44.37 41 ALA I N 1
ATOM 7596 C CA . ALA I 1 41 ? 170.331 8.773 118.721 1.00 44.38 41 ALA I CA 1
ATOM 7597 C C . ALA I 1 41 ? 170.094 9.910 119.702 1.00 44.38 41 ALA I C 1
ATOM 7598 O O . ALA I 1 41 ? 170.846 10.069 120.664 1.00 44.38 41 ALA I O 1
ATOM 7600 N N . TYR I 1 42 ? 169.046 10.693 119.471 1.00 53.58 42 TYR I N 1
ATOM 7601 C CA . TYR I 1 42 ? 168.750 11.816 120.351 1.00 53.58 42 TYR I CA 1
ATOM 7602 C C . TYR I 1 42 ? 167.650 11.515 121.367 1.00 53.58 42 TYR I C 1
ATOM 7603 O O . TYR I 1 42 ? 167.447 12.273 122.316 1.00 53.59 42 TYR I O 1
ATOM 7612 N N . GLY I 1 43 ? 166.948 10.405 121.181 1.00 41.29 43 GLY I N 1
ATOM 7613 C CA . GLY I 1 43 ? 165.876 10.077 122.100 1.00 41.28 43 GLY I CA 1
ATOM 7614 C C . GLY I 1 43 ? 166.177 8.930 123.034 1.00 41.27 43 GLY I C 1
ATOM 7615 O O . GLY I 1 43 ? 165.312 8.492 123.778 1.00 41.27 43 GLY I O 1
ATOM 7616 N N . ASP I 1 44 ? 167.404 8.437 123.018 1.00 44.37 44 ASP I N 1
ATOM 7617 C CA . ASP I 1 44 ? 167.744 7.319 123.881 1.00 44.38 44 ASP I CA 1
ATOM 7618 C C . ASP I 1 44 ? 169.132 7.457 124.466 1.00 44.40 44 ASP I C 1
ATOM 7619 O O . ASP I 1 44 ? 169.460 6.799 125.453 1.00 44.37 44 ASP I O 1
ATOM 7624 N N . VAL I 1 45 ? 169.943 8.310 123.847 1.00 51.52 45 VAL I N 1
ATOM 7625 C CA . VAL I 1 45 ? 171.297 8.550 124.316 1.00 51.52 45 VAL I CA 1
ATOM 7626 C C . VAL I 1 45 ? 171.339 9.990 124.805 1.00 51.54 45 VAL I C 1
ATOM 7627 O O . VAL I 1 45 ? 171.656 10.247 125.961 1.00 51.54 45 VAL I O 1
ATOM 7631 N N . TYR I 1 46 ? 171.001 10.933 123.934 1.00 58.14 46 TYR I N 1
ATOM 7632 C CA . TYR I 1 46 ? 170.988 12.333 124.336 1.00 58.12 46 TYR I CA 1
ATOM 7633 C C . TYR I 1 46 ? 169.911 12.575 125.394 1.00 58.12 46 TYR I C 1
ATOM 7634 O O . TYR I 1 46 ? 170.086 13.395 126.285 1.00 58.11 46 TYR I O 1
ATOM 7643 N N . SER I 1 47 ? 168.794 11.863 125.286 1.00 47.65 47 SER I N 1
ATOM 7644 C CA . SER I 1 47 ? 167.692 12.019 126.233 1.00 47.64 47 SER I CA 1
ATOM 7645 C C . SER I 1 47 ? 168.196 12.041 127.677 1.00 47.65 47 SER I C 1
ATOM 7646 O O . SER I 1 47 ? 167.859 12.950 128.439 1.00 47.64 47 SER I O 1
ATOM 7649 N N . ARG I 1 48 ? 169.007 11.049 128.046 1.00 72.86 48 ARG I N 1
ATOM 7650 C CA . ARG I 1 48 ? 169.547 10.969 129.402 1.00 72.87 48 ARG I CA 1
ATOM 7651 C C . ARG I 1 48 ? 170.401 12.194 129.659 1.00 72.89 48 ARG I C 1
ATOM 7652 O O . ARG I 1 48 ? 170.441 13.090 128.824 1.00 72.89 48 ARG I O 1
ATOM 7660 N N . GLY I 1 49 ? 171.091 12.252 130.793 1.00 65.54 49 GLY I N 1
ATOM 7661 C CA . GLY I 1 49 ? 171.891 13.436 131.035 1.00 65.53 49 GLY I CA 1
ATOM 7662 C C . GLY I 1 49 ? 172.816 13.512 132.230 1.00 65.53 49 GLY I C 1
ATOM 7663 O O . GLY I 1 49 ? 172.468 14.049 133.279 1.00 65.53 49 GLY I O 1
ATOM 7664 N N . VAL I 1 50 ? 174.011 12.976 132.062 1.00 56.18 50 VAL I N 1
ATOM 7665 C CA . VAL I 1 50 ? 175.016 13.022 133.107 1.00 56.15 50 VAL I CA 1
ATOM 7666 C C . VAL I 1 50 ? 175.980 14.087 132.603 1.00 56.14 50 VAL I C 1
ATOM 7667 O O . VAL I 1 50 ? 176.926 14.474 133.282 1.00 56.14 50 VAL I O 1
ATOM 7671 N N . LEU I 1 51 ? 175.704 14.563 131.391 1.00 32.95 51 LEU I N 1
ATOM 7672 C CA . LEU I 1 51 ? 176.526 15.563 130.726 1.00 32.95 51 LEU I CA 1
ATOM 7673 C C . LEU I 1 51 ? 175.617 16.584 130.065 1.00 32.94 51 LEU I C 1
ATOM 7674 O O . LEU I 1 51 ? 174.609 16.216 129.469 1.00 32.94 51 LEU I O 1
ATOM 7679 N N . ASP I 1 52 ? 175.977 17.859 130.156 1.00 27.23 52 ASP I N 1
ATOM 7680 C CA . ASP I 1 52 ? 175.199 18.931 129.534 1.00 27.25 52 ASP I CA 1
ATOM 7681 C C . ASP I 1 52 ? 175.097 18.726 128.014 1.00 27.25 52 ASP I C 1
ATOM 7682 O O . ASP I 1 52 ? 175.856 17.959 127.405 1.00 27.25 52 ASP I O 1
ATOM 7684 N N . LEU I 1 53 ? 174.155 19.433 127.406 1.00 65.55 53 LEU I N 1
ATOM 7685 C CA . LEU I 1 53 ? 173.948 19.345 125.977 1.00 65.55 53 LEU I CA 1
ATOM 7686 C C . LEU I 1 53 ? 175.120 19.970 125.226 1.00 65.56 53 LEU I C 1
ATOM 7687 O O . LEU I 1 53 ? 175.517 19.476 124.173 1.00 65.56 53 LEU I O 1
ATOM 7692 N N . LYS I 1 54 ? 175.665 21.061 125.763 1.00 47.39 54 LYS I N 1
ATOM 7693 C CA . LYS I 1 54 ? 176.804 21.745 125.139 1.00 47.39 54 LYS I CA 1
ATOM 7694 C C . LYS I 1 54 ? 178.017 20.824 125.090 1.00 47.39 54 LYS I C 1
ATOM 7695 O O . LYS I 1 54 ? 178.801 20.842 124.136 1.00 47.38 54 LYS I O 1
ATOM 7701 N N . THR I 1 55 ? 178.161 20.025 126.138 1.00 70.48 55 THR I N 1
ATOM 7702 C CA . THR I 1 55 ? 179.263 19.089 126.246 1.00 70.48 55 THR I CA 1
ATOM 7703 C C . THR I 1 55 ? 179.127 17.990 125.197 1.00 70.48 55 THR I C 1
ATOM 7704 O O . THR I 1 55 ? 180.031 17.775 124.386 1.00 70.50 55 TH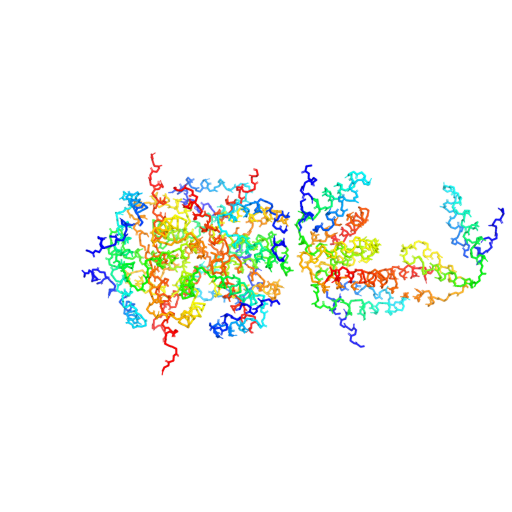R I O 1
ATOM 7708 N N . ARG I 1 56 ? 177.991 17.299 125.215 1.00 39.02 56 ARG I N 1
ATOM 7709 C CA . ARG I 1 56 ? 177.740 16.223 124.262 1.00 38.99 56 ARG I CA 1
ATOM 7710 C C . ARG I 1 56 ? 178.010 16.628 122.817 1.00 38.99 56 ARG I C 1
ATOM 7711 O O . ARG I 1 56 ? 178.551 15.845 122.046 1.00 39.00 56 ARG I O 1
ATOM 7719 N N . GLU I 1 57 ? 177.639 17.846 122.445 1.00 36.63 57 GLU I N 1
ATOM 7720 C CA . GLU I 1 57 ? 177.873 18.304 121.079 1.00 36.63 57 GLU I CA 1
ATOM 7721 C C . GLU I 1 57 ? 179.370 18.448 120.769 1.00 36.62 57 GLU I C 1
ATOM 7722 O O . GLU I 1 57 ? 179.794 18.358 119.604 1.00 36.61 57 GLU I O 1
ATOM 7728 N N . LEU I 1 58 ? 180.157 18.679 121.822 1.00 35.03 58 LEU I N 1
ATOM 7729 C CA . LEU I 1 58 ? 181.594 18.841 121.691 1.00 35.03 58 LEU I CA 1
ATOM 7730 C C . LEU I 1 58 ? 182.239 17.477 121.577 1.00 35.04 58 LEU I C 1
ATOM 7731 O O . LEU I 1 58 ? 183.108 17.272 120.733 1.00 35.03 58 LEU I O 1
ATOM 7736 N N . LEU I 1 59 ? 181.797 16.539 122.411 1.00 57.77 59 LEU I N 1
ATOM 7737 C CA . LEU I 1 59 ? 182.329 15.179 122.385 1.00 57.77 59 LEU I CA 1
ATOM 7738 C C . LEU I 1 59 ? 182.095 14.576 121.006 1.00 57.78 59 LEU I C 1
ATOM 7739 O O . LEU I 1 59 ? 182.875 13.753 120.517 1.00 57.78 59 LEU I O 1
ATOM 7744 N N . THR I 1 60 ? 180.994 14.988 120.392 1.00 56.37 60 THR I N 1
ATOM 7745 C CA . THR I 1 60 ? 180.641 14.508 119.070 1.00 56.37 60 THR I CA 1
ATOM 7746 C C . THR I 1 60 ? 181.659 15.055 118.089 1.00 56.36 60 THR I C 1
ATOM 7747 O O . THR I 1 60 ? 182.109 14.362 117.180 1.00 56.36 60 THR I O 1
ATOM 7751 N N . LEU I 1 61 ? 182.035 16.305 118.296 1.00 25.84 61 LEU I N 1
ATOM 7752 C CA . LEU I 1 61 ? 182.983 16.934 117.416 1.00 25.84 61 LEU I CA 1
ATOM 7753 C C . LEU I 1 61 ? 184.271 16.166 117.429 1.00 25.83 61 LEU I C 1
ATOM 7754 O O . LEU I 1 61 ? 184.858 15.905 116.384 1.00 25.83 61 LEU I O 1
ATOM 7759 N N . ALA I 1 62 ? 184.699 15.793 118.625 1.00 24.94 62 ALA I N 1
ATOM 7760 C CA . ALA I 1 62 ? 185.935 15.047 118.804 1.00 24.95 62 ALA I CA 1
ATOM 7761 C C . ALA I 1 62 ? 185.865 13.736 118.046 1.00 24.96 62 ALA I C 1
ATOM 7762 O O . ALA I 1 62 ? 186.812 13.355 117.389 1.00 24.95 62 ALA I O 1
ATOM 7764 N N . ALA I 1 63 ? 184.738 13.047 118.133 1.00 35.72 63 ALA I N 1
ATOM 7765 C CA . ALA I 1 63 ? 184.592 11.783 117.434 1.00 35.72 63 ALA I CA 1
ATOM 7766 C C . ALA I 1 63 ? 184.591 11.975 115.910 1.00 35.72 63 ALA I C 1
ATOM 7767 O O . ALA I 1 63 ? 185.294 11.274 115.170 1.00 35.71 63 ALA I O 1
ATOM 7769 N N . LEU I 1 64 ? 183.806 12.935 115.443 1.00 41.56 64 LEU I N 1
ATOM 7770 C CA . LEU I 1 64 ? 183.718 13.182 114.022 1.00 41.55 64 LEU I CA 1
ATOM 7771 C C . LEU I 1 64 ? 185.016 13.694 113.421 1.00 41.55 64 LEU I C 1
ATOM 7772 O O . LEU I 1 64 ? 185.209 13.617 112.213 1.00 41.56 64 LEU I O 1
ATOM 7777 N N . THR I 1 65 ? 185.912 14.214 114.248 1.00 41.23 65 THR I N 1
ATOM 7778 C CA . THR I 1 65 ? 187.192 14.694 113.737 1.00 41.23 65 THR I CA 1
ATOM 7779 C C . THR I 1 65 ? 188.139 13.528 113.413 1.00 41.23 65 THR I C 1
ATOM 7780 O O . THR I 1 65 ? 188.820 13.539 112.383 1.00 41.23 65 THR I O 1
ATOM 7784 N N . VAL I 1 66 ? 188.181 12.533 114.300 1.00 40.24 66 VAL I N 1
ATOM 7785 C CA . VAL I 1 66 ? 189.019 11.349 114.111 1.00 40.22 66 VAL I CA 1
ATOM 7786 C C . VAL I 1 66 ? 188.543 10.614 112.858 1.00 40.23 66 VAL I C 1
ATOM 7787 O O . VAL I 1 66 ? 189.350 10.215 112.020 1.00 40.24 66 VAL I O 1
ATOM 7791 N N . LEU I 1 67 ? 187.226 10.451 112.743 1.00 29.91 67 LEU I N 1
ATOM 7792 C CA . LEU I 1 67 ? 186.612 9.776 111.606 1.00 29.89 67 LEU I CA 1
ATOM 7793 C C . LEU I 1 67 ? 186.751 10.534 110.289 1.00 29.88 67 LEU I C 1
ATOM 7794 O O . LEU I 1 67 ? 186.635 9.943 109.221 1.00 29.89 67 LEU I O 1
ATOM 7799 N N . ARG I 1 68 ? 186.988 11.841 110.365 1.00 26.12 68 ARG I N 1
ATOM 7800 C CA . ARG I 1 68 ? 187.092 12.693 109.177 1.00 26.12 68 ARG I CA 1
ATOM 7801 C C . ARG I 1 68 ? 185.749 12.759 108.464 1.00 26.13 68 ARG I C 1
ATOM 7802 O O . ARG I 1 68 ? 185.704 12.782 107.242 1.00 26.12 68 ARG I O 1
ATOM 7810 N N . ALA I 1 69 ? 184.663 12.782 109.228 1.00 34.67 69 ALA I N 1
ATOM 7811 C CA . ALA I 1 69 ? 183.319 12.830 108.652 1.00 34.69 69 ALA I CA 1
ATOM 7812 C C . ALA I 1 69 ? 182.865 14.266 108.427 1.00 34.69 69 ALA I C 1
ATOM 7813 O O . ALA I 1 69 ? 182.046 14.804 109.178 1.00 34.69 69 ALA I O 1
ATOM 7815 N N . ASP I 1 70 ? 183.413 14.860 107.373 1.00 37.35 70 ASP I N 1
ATOM 7816 C CA . ASP I 1 70 ? 183.146 16.234 106.970 1.00 37.35 70 ASP I CA 1
ATOM 7817 C C . ASP I 1 70 ? 181.697 16.687 107.130 1.00 37.37 70 ASP I C 1
ATOM 7818 O O . ASP I 1 70 ? 181.375 17.503 107.990 1.00 37.36 70 ASP I O 1
ATOM 7823 N N . ASP I 1 71 ? 180.826 16.153 106.288 1.00 39.59 71 ASP I N 1
ATOM 7824 C CA . ASP I 1 71 ? 179.427 16.533 106.308 1.00 39.59 71 ASP I CA 1
ATOM 7825 C C . ASP I 1 71 ? 178.763 16.395 107.666 1.00 39.58 71 ASP I C 1
ATOM 7826 O O . ASP I 1 71 ? 178.113 17.323 108.132 1.00 39.58 71 ASP I O 1
ATOM 7831 N N . GLN I 1 72 ? 178.920 15.253 108.314 1.00 29.17 72 GLN I N 1
ATOM 7832 C CA . GLN I 1 72 ? 178.312 15.075 109.627 1.00 29.16 72 GLN I CA 1
ATOM 7833 C C . GLN I 1 72 ? 178.911 16.071 110.637 1.00 29.15 72 GLN I C 1
ATOM 7834 O O . GLN I 1 72 ? 178.186 16.670 111.442 1.00 29.14 72 GLN I O 1
ATOM 7840 N N . LEU I 1 73 ? 180.232 16.247 110.583 1.00 40.73 73 LEU I N 1
ATOM 7841 C CA . LEU I 1 73 ? 180.940 17.160 111.477 1.00 40.72 73 LEU I CA 1
ATOM 7842 C C . LEU I 1 73 ? 180.384 18.560 111.324 1.00 40.72 73 LEU I C 1
ATOM 7843 O O . LEU I 1 73 ? 180.020 19.218 112.295 1.00 40.73 73 LEU I O 1
ATOM 7848 N N . LYS I 1 74 ? 180.345 19.009 110.078 1.00 30.38 74 LYS I N 1
ATOM 7849 C CA . LYS I 1 74 ? 179.835 20.322 109.703 1.00 30.37 74 LYS I CA 1
ATOM 7850 C C . LYS I 1 74 ? 178.497 20.570 110.385 1.00 30.37 74 LYS I C 1
ATOM 7851 O O . LYS I 1 74 ? 178.289 21.576 111.056 1.00 30.37 74 LYS I O 1
ATOM 7857 N N . SER I 1 75 ? 177.587 19.626 110.183 1.00 34.13 75 SER I N 1
ATOM 7858 C CA . SER I 1 75 ? 176.244 19.693 110.738 1.00 34.16 75 SER I CA 1
ATOM 7859 C C . SER I 1 75 ? 176.245 19.846 112.252 1.00 34.16 75 SER I C 1
ATOM 7860 O O . SER I 1 75 ? 175.423 20.568 112.809 1.00 34.15 75 SER I O 1
ATOM 7863 N N . HIS I 1 76 ? 177.173 19.171 112.918 1.00 41.43 76 HIS I N 1
ATOM 7864 C CA . HIS I 1 76 ? 177.240 19.243 114.366 1.00 41.43 76 HIS I CA 1
ATOM 7865 C C . HIS I 1 76 ? 177.812 20.523 114.923 1.00 41.43 76 HIS I C 1
ATOM 7866 O O . HIS I 1 76 ? 177.569 20.847 116.083 1.00 41.44 76 HIS I O 1
ATOM 7873 N N . VAL I 1 77 ? 178.573 21.251 114.112 1.00 35.42 77 VAL I N 1
ATOM 7874 C CA . VAL I 1 77 ? 179.123 22.520 114.561 1.00 35.42 77 VAL I CA 1
ATOM 7875 C C . VAL I 1 77 ? 177.970 23.490 114.836 1.00 35.43 77 VAL I C 1
ATOM 7876 O O . VAL I 1 77 ? 177.960 24.167 115.868 1.00 35.42 77 VAL I O 1
ATOM 7880 N N . ARG I 1 78 ? 176.998 23.549 113.922 1.00 52.50 78 ARG I N 1
ATOM 7881 C CA . ARG I 1 78 ? 175.842 24.432 114.100 1.00 52.50 78 ARG I CA 1
ATOM 7882 C C . ARG I 1 78 ? 175.147 23.991 115.366 1.00 52.50 78 ARG I C 1
ATOM 7883 O O . ARG I 1 78 ? 174.784 24.798 116.213 1.00 52.51 78 ARG I O 1
ATOM 7891 N N . GLY I 1 79 ? 174.951 22.684 115.467 1.00 27.91 79 GLY I N 1
ATOM 7892 C CA . GLY I 1 79 ? 174.284 22.119 116.622 1.00 27.91 79 GLY I CA 1
ATOM 7893 C C . GLY I 1 79 ? 174.874 22.630 117.912 1.00 27.91 79 GLY I C 1
ATOM 7894 O O . GLY I 1 79 ? 174.143 23.015 118.828 1.00 27.90 79 GLY I O 1
ATOM 7895 N N . ALA I 1 80 ? 176.202 22.634 117.973 1.00 46.93 80 ALA I N 1
ATOM 7896 C CA . ALA I 1 80 ? 176.911 23.096 119.147 1.00 46.95 80 ALA I CA 1
ATOM 7897 C C . ALA I 1 80 ? 176.681 24.595 119.355 1.00 46.96 80 ALA I C 1
ATOM 7898 O O . ALA I 1 80 ? 176.373 25.036 120.460 1.00 46.95 80 ALA I O 1
ATOM 7900 N N . LEU I 1 81 ? 176.825 25.377 118.290 1.00 55.80 81 LEU I N 1
ATOM 7901 C CA . LEU I 1 81 ? 176.615 26.821 118.380 1.00 55.80 81 LEU I CA 1
ATOM 7902 C C . LEU I 1 81 ? 175.239 27.096 118.992 1.00 55.80 81 LEU I C 1
ATOM 7903 O O . LEU I 1 81 ? 175.130 27.692 120.060 1.00 55.81 81 LEU I O 1
ATOM 7908 N N . ASN I 1 82 ? 174.193 26.645 118.314 1.00 48.43 82 ASN I N 1
ATOM 7909 C CA . ASN I 1 82 ? 172.834 26.818 118.797 1.00 48.43 82 ASN I CA 1
ATOM 7910 C C . ASN I 1 82 ? 172.727 26.391 120.263 1.00 48.43 82 ASN I C 1
ATOM 7911 O O . ASN I 1 82 ? 172.028 27.025 121.063 1.00 48.43 82 ASN I O 1
ATOM 7916 N N . ALA I 1 83 ? 173.419 25.312 120.612 1.00 75.36 83 ALA I N 1
ATOM 7917 C CA . ALA I 1 83 ? 173.383 24.789 121.974 1.00 75.36 83 ALA I CA 1
ATOM 7918 C C . ALA I 1 83 ? 173.956 25.751 123.003 1.00 75.36 83 ALA I C 1
ATOM 7919 O O . ALA I 1 83 ? 173.547 25.735 124.165 1.00 75.38 83 ALA I O 1
ATOM 7921 N N . GLY I 1 84 ? 174.908 26.578 122.582 1.00 43.52 84 GLY I N 1
ATOM 7922 C CA . GLY I 1 84 ? 175.510 27.527 123.501 1.00 43.52 84 GLY I CA 1
ATOM 7923 C C . GLY I 1 84 ? 177.028 27.508 123.559 1.00 43.49 84 GLY I C 1
ATOM 7924 O O . GLY I 1 84 ? 177.613 27.935 124.554 1.00 43.50 84 GLY I O 1
ATOM 7925 N N . CYS I 1 85 ? 177.674 27.013 122.509 1.00 42.99 85 CYS I N 1
ATOM 7926 C CA . CYS I 1 85 ? 179.130 26.979 122.475 1.00 42.99 85 CYS I CA 1
ATOM 7927 C C . CYS I 1 85 ? 179.643 28.108 121.604 1.00 42.99 85 CYS I C 1
ATOM 7928 O O . CYS I 1 85 ? 178.983 28.504 120.633 1.00 42.99 85 CYS I O 1
ATOM 7931 N N . SER I 1 86 ? 180.820 28.622 121.955 1.00 30.35 86 SER I N 1
ATOM 7932 C CA . SER I 1 86 ? 181.437 29.712 121.201 1.00 30.35 86 SER I CA 1
ATOM 7933 C C . SER I 1 86 ? 182.361 29.079 120.177 1.00 30.35 86 SER I C 1
ATOM 7934 O O . SER I 1 86 ? 182.616 27.886 120.246 1.00 30.33 86 SER I O 1
ATOM 7937 N N . LYS I 1 87 ? 182.853 29.870 119.231 1.00 47.54 87 LYS I N 1
ATOM 7938 C CA . LYS I 1 87 ? 183.756 29.347 118.220 1.00 47.54 87 LYS I CA 1
ATOM 7939 C C . LYS I 1 87 ? 185.072 28.996 118.882 1.00 47.55 87 LYS I C 1
ATOM 7940 O O . LYS I 1 87 ? 185.827 28.161 118.380 1.00 47.54 87 LYS I O 1
ATOM 7946 N N . ASP I 1 88 ? 185.337 29.642 120.016 1.00 66.35 88 ASP I N 1
ATOM 7947 C CA . ASP I 1 88 ? 186.571 29.420 120.753 1.00 66.35 88 ASP I CA 1
ATOM 7948 C C . ASP I 1 88 ? 186.636 27.998 121.251 1.00 66.37 88 ASP I C 1
ATOM 7949 O O . ASP I 1 88 ? 187.662 27.338 121.129 1.00 66.37 88 ASP I O 1
ATOM 7951 N N . GLU I 1 89 ? 185.536 27.521 121.807 1.00 65.33 89 GLU I N 1
ATOM 7952 C CA . GLU I 1 89 ? 185.502 26.163 122.319 1.00 65.35 89 GLU I CA 1
ATOM 7953 C C . GLU I 1 89 ? 185.536 25.142 121.192 1.00 65.32 89 GLU I C 1
ATOM 7954 O O . GLU I 1 89 ? 186.336 24.208 121.217 1.00 65.33 89 GLU I O 1
ATOM 7960 N N . ILE I 1 90 ? 184.667 25.334 120.206 1.00 51.44 90 ILE I N 1
ATOM 7961 C CA . ILE I 1 90 ? 184.582 24.444 119.051 1.00 51.43 90 ILE I CA 1
ATOM 7962 C C . ILE I 1 90 ? 185.946 24.190 118.418 1.00 51.42 90 ILE I C 1
ATOM 7963 O O . ILE I 1 90 ? 186.192 23.126 117.862 1.00 51.42 90 ILE I O 1
ATOM 7968 N N . ILE I 1 91 ? 186.844 25.156 118.514 1.00 47.45 91 ILE I N 1
ATOM 7969 C CA . ILE I 1 91 ? 188.145 24.985 117.907 1.00 47.45 91 ILE I CA 1
ATOM 7970 C C . ILE I 1 91 ? 189.193 24.437 118.862 1.00 47.45 91 ILE I C 1
ATOM 7971 O O . ILE I 1 91 ? 190.104 23.725 118.445 1.00 47.45 91 ILE I O 1
ATOM 7976 N N . GLU I 1 92 ? 189.062 24.735 120.147 1.00 58.88 92 GLU I N 1
ATOM 7977 C CA . GLU I 1 92 ? 190.038 24.237 121.105 1.00 58.90 92 GLU I CA 1
ATOM 7978 C C . GLU I 1 92 ? 190.040 22.713 121.173 1.00 58.90 92 GLU I C 1
ATOM 7979 O O . GLU I 1 92 ? 191.052 22.092 121.500 1.00 58.90 92 GLU I O 1
ATOM 7985 N N . VAL I 1 93 ? 188.902 22.115 120.850 1.00 36.33 93 VAL I N 1
ATOM 7986 C CA . VAL I 1 93 ? 188.776 20.665 120.860 1.00 36.31 93 VAL I CA 1
ATOM 7987 C C . VAL I 1 93 ? 189.332 20.066 119.567 1.00 36.31 93 VAL I C 1
ATOM 7988 O O . VAL I 1 93 ? 189.827 18.940 119.564 1.00 36.32 93 VAL I O 1
ATOM 8000 N N . ILE I 1 95 ? 191.842 21.280 118.089 1.00 45.00 95 ILE I N 1
ATOM 8001 C CA . ILE I 1 95 ? 193.275 21.475 118.210 1.00 45.00 95 ILE I CA 1
ATOM 8002 C C . ILE I 1 95 ? 193.811 20.359 119.091 1.00 45.00 95 ILE I C 1
ATOM 8003 O O . ILE I 1 95 ? 194.864 19.797 118.813 1.00 45.00 95 ILE I O 1
ATOM 8008 N N . GLN I 1 96 ? 193.067 20.032 120.144 1.00 46.61 96 GLN I N 1
ATOM 8009 C CA . GLN I 1 96 ? 193.458 18.975 121.069 1.00 46.61 96 GLN I CA 1
ATOM 8010 C C . GLN I 1 96 ? 193.486 17.633 120.344 1.00 46.62 96 GLN I C 1
ATOM 8011 O O . GLN I 1 96 ? 194.114 16.677 120.794 1.00 46.62 96 GLN I O 1
ATOM 8025 N N . ALA I 1 98 ? 194.783 17.125 117.345 1.00 36.15 98 ALA I N 1
ATOM 8026 C CA . ALA I 1 98 ? 196.016 16.898 116.614 1.00 36.15 98 ALA I CA 1
ATOM 8027 C C . ALA I 1 98 ? 196.895 15.977 117.441 1.00 36.15 98 ALA I C 1
ATOM 8028 O O . ALA I 1 98 ? 197.709 15.224 116.909 1.00 36.16 98 ALA I O 1
ATOM 8030 N N . VAL I 1 99 ? 196.713 16.033 118.751 1.00 30.75 99 VAL I N 1
ATOM 8031 C CA . VAL I 1 99 ? 197.489 15.209 119.665 1.00 30.75 99 VAL I CA 1
ATOM 8032 C C . VAL I 1 99 ? 197.159 13.709 119.610 1.00 30.74 99 VAL I C 1
ATOM 8033 O O . VAL I 1 99 ? 198.065 12.864 119.641 1.00 30.74 99 VAL I O 1
ATOM 8037 N N . TYR I 1 100 ? 195.872 13.384 119.522 1.00 29.99 100 TYR I N 1
ATOM 8038 C CA . TYR I 1 100 ? 195.443 11.992 119.519 1.00 30.01 100 TYR I CA 1
ATOM 8039 C C . TYR I 1 100 ? 195.098 11.388 118.185 1.00 30.00 100 TYR I C 1
ATOM 8040 O O . TYR I 1 100 ? 195.301 10.195 117.988 1.00 29.99 100 TYR I O 1
ATOM 8049 N N . ALA I 1 101 ? 194.565 12.202 117.278 1.00 36.10 101 ALA I N 1
ATOM 8050 C CA . ALA I 1 101 ? 194.207 11.721 115.953 1.00 36.10 101 ALA I CA 1
ATOM 8051 C C . ALA I 1 101 ? 195.268 12.143 114.957 1.00 36.10 101 ALA I C 1
ATOM 8052 O O . ALA I 1 101 ? 195.381 11.566 113.885 1.00 36.10 101 ALA I O 1
ATOM 8054 N N . GLY I 1 102 ? 196.051 13.154 115.317 1.00 31.90 102 GLY I N 1
ATOM 8055 C CA . GLY I 1 102 ? 197.092 13.630 114.421 1.00 31.92 102 GLY I CA 1
ATOM 8056 C C . GLY I 1 102 ? 196.787 14.982 113.807 1.00 31.92 102 GLY I C 1
ATOM 8057 O O . GLY I 1 102 ? 195.677 15.498 113.923 1.00 31.91 102 GLY I O 1
ATOM 8058 N N . PHE I 1 103 ? 197.768 15.552 113.124 1.00 47.69 103 PHE I N 1
ATOM 8059 C CA . PHE I 1 103 ? 197.596 16.859 112.524 1.00 47.68 103 PHE I CA 1
ATOM 8060 C C . PHE I 1 103 ? 196.614 16.970 111.364 1.00 47.67 103 PHE I C 1
ATOM 8061 O O . PHE I 1 103 ? 195.756 17.851 111.381 1.00 47.69 103 PHE I O 1
ATOM 8069 N N . PRO I 1 104 ? 196.714 16.088 110.344 1.00 28.38 104 PRO I N 1
ATOM 8070 C CA . PRO I 1 104 ? 195.775 16.192 109.221 1.00 28.36 104 PRO I CA 1
ATOM 8071 C C . PRO I 1 104 ? 194.345 16.147 109.705 1.00 28.37 104 PRO I C 1
ATOM 8072 O O . PRO I 1 104 ? 193.470 16.833 109.187 1.00 28.37 104 PRO I O 1
ATOM 8076 N N . ALA I 1 105 ? 194.104 15.334 110.717 1.00 21.13 105 ALA I N 1
ATOM 8077 C CA . ALA I 1 105 ? 192.759 15.219 111.228 1.00 21.14 105 ALA I CA 1
ATOM 8078 C C . ALA I 1 105 ? 192.298 16.551 111.783 1.00 21.15 105 ALA I C 1
ATOM 8079 O O . ALA I 1 105 ? 191.161 16.965 111.542 1.00 21.16 105 ALA I O 1
ATOM 8081 N N . ALA I 1 106 ? 193.178 17.223 112.521 1.00 34.06 106 ALA I N 1
ATOM 8082 C CA . ALA I 1 106 ? 192.857 18.519 113.107 1.00 34.07 106 ALA I CA 1
ATOM 8083 C C . ALA I 1 106 ? 192.668 19.555 112.007 1.00 34.06 106 ALA I C 1
ATOM 8084 O O . ALA I 1 106 ? 191.659 20.256 111.970 1.00 34.06 106 ALA I O 1
ATOM 8086 N N . ILE I 1 107 ? 193.646 19.644 111.114 1.00 31.83 107 ILE I N 1
ATOM 8087 C CA . ILE I 1 107 ? 193.590 20.583 110.010 1.00 31.83 107 ILE I CA 1
ATOM 8088 C C . ILE I 1 107 ? 192.257 20.496 109.274 1.00 31.82 107 ILE I C 1
ATOM 8089 O O . ILE I 1 107 ? 191.593 21.510 109.042 1.00 31.82 107 ILE I O 1
ATOM 8094 N N . ASN I 1 108 ? 191.860 19.282 108.908 1.00 33.34 108 ASN I N 1
ATOM 8095 C CA . ASN I 1 108 ? 190.608 19.082 108.186 1.00 33.35 108 ASN I CA 1
ATOM 8096 C C . ASN I 1 108 ? 189.356 19.519 108.963 1.00 33.34 108 ASN I C 1
ATOM 8097 O O . ASN I 1 108 ? 188.516 20.257 108.445 1.00 33.33 108 ASN I O 1
ATOM 8102 N N . ALA I 1 109 ? 189.233 19.063 110.206 1.00 28.44 109 ALA I N 1
ATOM 8103 C CA . ALA I 1 109 ? 188.079 19.406 111.037 1.00 28.46 109 ALA I CA 1
ATOM 8104 C C . ALA I 1 109 ? 187.881 20.919 111.185 1.00 28.46 109 ALA I C 1
ATOM 8105 O O . ALA I 1 109 ? 186.759 21.416 111.167 1.00 28.46 109 ALA I O 1
ATOM 8107 N N . VAL I 1 110 ? 188.994 21.635 111.330 1.00 37.48 110 VAL I N 1
ATOM 8108 C CA . VAL I 1 110 ? 189.011 23.084 111.493 1.00 37.48 110 VAL I CA 1
ATOM 8109 C C . VAL I 1 110 ? 188.543 23.772 110.220 1.00 37.48 110 VAL I C 1
ATOM 8110 O O . VAL I 1 110 ? 187.643 24.606 110.241 1.00 37.49 110 VAL I O 1
ATOM 8114 N N . LEU I 1 111 ? 189.172 23.422 109.110 1.00 23.09 111 LEU I N 1
ATOM 8115 C CA . LEU I 1 111 ? 188.806 23.984 107.825 1.00 23.08 111 LEU I CA 1
ATOM 8116 C C . LEU I 1 111 ? 187.313 23.784 107.608 1.00 23.07 111 LEU I C 1
ATOM 8117 O O . LEU I 1 111 ? 186.643 24.617 106.999 1.00 23.07 111 LEU I O 1
ATOM 8122 N N . ALA I 1 112 ? 186.799 22.673 108.128 1.00 26.80 112 ALA I N 1
ATOM 8123 C CA . ALA I 1 112 ? 185.389 22.336 108.002 1.00 26.81 112 ALA I CA 1
ATOM 8124 C C . ALA I 1 112 ? 184.482 23.241 108.846 1.00 26.81 112 ALA I C 1
ATOM 8125 O O . ALA I 1 112 ? 183.477 23.760 108.348 1.00 26.81 112 ALA I O 1
ATOM 8127 N N . ALA I 1 113 ? 184.830 23.428 110.118 1.00 35.96 113 ALA I N 1
ATOM 8128 C CA . ALA I 1 113 ? 184.032 24.266 111.003 1.00 35.98 113 ALA I CA 1
ATOM 8129 C C . ALA I 1 113 ? 184.092 25.709 110.556 1.00 35.99 113 ALA I C 1
ATOM 8130 O O . ALA I 1 113 ? 183.244 26.525 110.936 1.00 35.99 113 ALA I O 1
ATOM 8132 N N . LYS I 1 114 ? 185.099 26.035 109.755 1.00 57.54 114 LYS I N 1
ATOM 8133 C CA . LYS I 1 114 ? 185.213 27.393 109.260 1.00 57.56 114 LYS I CA 1
ATOM 8134 C C . LYS I 1 114 ? 183.999 27.650 108.366 1.00 57.57 114 LYS I C 1
ATOM 8135 O O . LYS I 1 114 ? 183.215 28.556 108.628 1.00 57.56 114 LYS I O 1
ATOM 8141 N N . GLU I 1 115 ? 183.833 26.839 107.325 1.00 71.85 115 GLU I N 1
ATOM 8142 C CA . GLU I 1 115 ? 182.699 26.993 106.417 1.00 71.85 115 GLU I CA 1
ATOM 8143 C C . GLU I 1 115 ? 181.430 27.311 107.186 1.00 71.84 115 GLU I C 1
ATOM 8144 O O . GLU I 1 115 ? 180.792 28.335 106.959 1.00 71.84 115 GLU I O 1
ATOM 8150 N N . VAL I 1 116 ? 181.066 26.427 108.104 1.00 44.50 116 VAL I N 1
ATOM 8151 C CA . VAL I 1 116 ? 179.860 26.624 108.888 1.00 44.49 116 VAL I CA 1
ATOM 8152 C C . VAL I 1 116 ? 179.877 28.014 109.503 1.00 44.50 116 VAL I C 1
ATOM 8153 O O . VAL I 1 116 ? 178.877 28.727 109.434 1.00 44.49 116 VAL I O 1
ATOM 8157 N N . PHE I 1 117 ? 181.013 28.392 110.097 1.00 57.77 117 PHE I N 1
ATOM 8158 C CA . PHE I 1 117 ? 181.181 29.705 110.741 1.00 57.78 117 PHE I CA 1
ATOM 8159 C C . PHE I 1 117 ? 180.902 30.872 109.805 1.00 57.78 117 PHE I C 1
ATOM 8160 O O . PHE I 1 117 ? 180.125 31.779 110.110 1.00 57.79 117 PHE I O 1
ATOM 8168 N N . THR I 1 118 ? 181.577 30.826 108.667 1.00 65.60 118 THR I N 1
ATOM 8169 C CA . THR I 1 118 ? 181.503 31.845 107.649 1.00 65.59 118 THR I CA 1
ATOM 8170 C C . THR I 1 118 ? 180.162 32.121 106.979 1.00 65.62 118 THR I C 1
ATOM 8171 O O . THR I 1 118 ? 179.838 33.283 106.727 1.00 65.62 118 THR I O 1
ATOM 8175 N N . GLU I 1 119 ? 179.366 31.096 106.694 1.00 102.20 119 GLU I N 1
ATOM 8176 C CA . GLU I 1 119 ? 178.114 31.356 105.993 1.00 102.21 119 GLU I CA 1
ATOM 8177 C C . GLU I 1 119 ? 176.885 31.911 106.700 1.00 102.21 119 GLU I C 1
ATOM 8178 O O . GLU I 1 119 ? 175.768 31.452 106.471 1.00 102.21 119 GLU I O 1
ATOM 8184 N N . ASN I 1 120 ? 177.092 32.915 107.545 1.00 102.21 120 ASN I N 1
ATOM 8185 C CA . ASN I 1 120 ? 175.984 33.583 108.221 1.00 102.21 120 ASN I CA 1
ATOM 8186 C C . ASN I 1 120 ? 175.794 34.858 107.404 1.00 102.21 120 ASN I C 1
ATOM 8187 O O . ASN I 1 120 ? 175.004 35.744 107.750 1.00 102.21 120 ASN I O 1
ATOM 8192 N N . ASP I 1 121 ? 176.558 34.919 106.315 1.00 102.21 121 ASP I N 1
ATOM 8193 C CA . ASP I 1 121 ? 176.558 36.022 105.363 1.00 102.21 121 ASP I CA 1
ATOM 8194 C C . ASP I 1 121 ? 177.698 35.765 104.387 1.00 102.21 121 ASP I C 1
ATOM 8195 O O . ASP I 1 121 ? 177.406 35.466 103.210 1.00 99.03 121 ASP I O 1
#

InterPro domains:
  IPR003779 Alkyl hydroperoxide reductase AhpD/CMD-like [PF02627] (31-115)
  IPR029032 AhpD-like [G3DSA:1.20.1290.10] (1-125)
  IPR029032 AhpD-like [SSF69118] (2-119)
  IPR052512 4-carboxymuconolactone decarboxylase/NDH-1 regulator [PTHR33570] (2-121)

B-factor: mean 52.97, std 26.34, range [9.0, 102.21]

Radius of gyration: 35.63 Å; Cα contacts (8 Å, |Δi|>4): 1424; chains: 9; bounding box: 81×101×98 Å